Protein AF-0000000080987360 (afdb_homodimer)

Solvent-accessible surface area (backbone atoms only — not comparable to full-atom values): 57287 Å² total; per-residue (Å²): 88,67,44,72,78,84,80,85,75,80,79,81,80,80,77,80,78,81,78,84,64,81,79,76,72,69,76,67,82,69,81,77,77,70,77,68,79,63,80,67,78,92,76,80,81,75,76,75,76,76,79,79,79,79,88,79,83,91,84,90,86,92,87,91,82,86,76,85,86,86,82,90,81,84,78,86,79,79,84,72,90,73,91,73,86,87,81,90,88,82,87,82,81,88,82,82,74,78,77,77,83,79,81,78,78,78,71,80,78,78,82,75,78,78,80,76,75,79,72,77,82,72,76,78,72,76,71,71,67,69,76,76,74,71,50,71,66,55,30,47,52,48,50,51,66,52,25,75,42,63,49,45,62,69,57,47,51,52,45,59,73,74,33,77,60,44,31,31,33,34,76,44,60,29,55,54,84,53,36,38,61,72,43,57,42,41,32,53,44,50,42,43,33,44,74,52,41,26,28,37,41,39,32,40,25,48,53,57,17,37,48,61,37,23,52,78,40,37,64,68,61,25,49,50,25,39,51,46,51,53,52,46,43,60,40,59,61,38,68,59,71,89,68,39,48,43,83,42,49,44,57,60,55,40,52,74,41,34,74,60,45,50,60,46,23,49,52,49,18,51,75,32,46,33,70,61,50,47,63,37,32,42,60,75,76,39,59,78,81,51,89,48,33,38,20,51,57,47,45,50,33,44,56,36,31,45,42,61,73,68,58,35,42,29,43,50,40,45,54,70,43,45,58,44,55,50,49,40,39,53,49,24,59,76,72,67,45,82,85,55,53,29,38,30,22,19,75,69,58,48,12,29,45,78,84,33,64,47,58,45,90,86,41,74,67,27,40,58,45,49,66,56,48,65,68,55,46,44,52,36,44,68,69,29,38,55,59,75,48,47,67,82,83,22,33,62,60,49,45,39,56,63,42,40,30,70,71,67,56,38,50,60,34,77,39,55,69,92,69,74,30,66,45,75,35,74,45,61,66,60,45,50,53,33,24,55,72,51,79,41,45,48,85,42,48,38,58,30,50,35,51,53,51,44,62,57,33,43,49,28,40,49,42,39,68,69,36,66,69,48,31,54,45,50,55,53,48,71,69,52,69,78,49,118,139,80,77,77,81,79,78,83,75,82,80,80,81,80,80,81,80,80,75,83,67,82,77,75,77,72,77,68,83,70,82,79,79,72,82,73,84,70,85,78,82,85,78,77,72,79,70,80,74,78,74,79,72,78,86,74,83,88,81,87,83,91,80,89,82,88,91,80,89,93,88,95,95,42,41,72,88,88,85,88,78,91,91,83,83,92,84,90,90,84,85,76,87,71,86,80,80,79,77,82,76,77,86,75,74,81,76,79,82,76,83,79,78,80,74,77,73,80,74,72,82,73,77,78,71,77,72,71,70,70,75,77,72,73,51,70,67,55,30,45,52,46,50,51,66,52,26,74,40,64,51,46,62,70,58,47,51,51,46,58,72,75,33,78,58,45,31,30,33,36,74,43,61,31,55,56,85,53,36,39,60,73,43,56,41,41,31,53,44,50,42,44,34,43,75,52,40,27,28,38,40,41,32,39,24,48,52,56,17,37,46,62,37,24,52,77,40,36,62,68,61,25,49,51,26,40,53,46,51,52,52,45,44,59,38,59,61,37,67,59,70,90,67,38,47,43,84,41,48,43,56,61,56,41,53,74,40,35,73,60,44,50,60,46,23,48,52,48,18,51,76,32,46,33,71,62,47,48,63,37,30,43,60,76,75,39,59,79,81,50,90,46,34,38,20,51,59,49,45,50,33,44,56,35,32,46,43,62,74,70,58,36,43,28,43,50,39,44,54,69,44,45,60,42,55,50,48,41,39,51,48,24,60,75,71,67,45,83,84,55,51,28,37,31,22,19,74,68,58,46,11,29,44,78,85,35,65,48,58,44,88,88,41,72,67,28,42,56,44,48,68,57,49,66,68,54,46,45,53,36,44,69,69,30,40,53,60,76,48,49,68,82,84,22,31,61,61,47,45,39,56,64,41,40,31,72,71,65,56,38,49,60,34,77,39,55,70,91,69,73,29,66,44,74,35,73,44,63,67,59,46,48,53,34,25,54,72,52,79,40,45,46,85,43,48,39,59,30,49,34,51,54,51,44,62,56,33,42,50,29,42,48,42,40,69,68,38,66,69,49,31,54,46,50,55,53,48,70,68,50,69,75,48,119

Secondary structure (DSSP, 8-state):
---------------------SSS---------------S-S---------------------------------------------------------------------------------------------HHHHHHHHHTT-SEEETHHHHHHHHHH-SSPEEEEEE---SS-BHIIIIIHHHHHHHHHHTT-EEEEEE-HHHHHHTTGGGG-HHHHHHHHHHHHHHHHHHT---GGG-EEEEEHHHHHHHTHHHHHHHHHHHHHTSBHHHHHHGGGGGT--TTS--BTHHHHHHHHHHHHHHHTT-SEE--BGGGHHHHHHHHHHHHHTT-SSPPEEEEBPPPP-SSTT-SS--SS-TTT--BTT--HHHHHHHHHHS---TT--TT-HHHHHIIIIIHHHHS-EEE---GGGT--EEESSHHHHHHHHHHTSS-HHHHHHHHHHHHHHHHHHHHHHHHH-HHHHHHHHHHHHSPPP-/---------------------SS-----------------S----------------------------------------------------------------------------------------------HHHHHHHHHTT-SEEETHHHHHHHHHH-SSPEEEEEE---SS-BHIIIIIHHHHHHHHHHTT-EEEEEE-HHHHHHTTGGGG-HHHHHHHHHHHHHHHHHHT---GGG-EEEEEHHHHHHHTHHHHHHHHHHHHHTSBHHHHHHGGGGGT--TTS--BTHHHHHHHHHHHHHHHTT-SEE--BGGGHHHHHHHHHHHHHTT-SSPPEEEEBPPPP-SSTT-SS--SS-TTT--BTT--HHHHHHHHHHS---TT--TT-HHHHHIIIIIHHHHS-EEE---GGGT--EEESSHHHHHHHHHHTSS-HHHHHHHHHHHHHHHHHHHHHHHHH-HHHHHHHHHHHHSPPP-

pLDDT: mean 74.63, std 33.01, range [14.93, 98.69]

Sequence (968 aa):
MMMSNLDAGRRELRIYVMFANKKDDTYVPEDVIEAITSKENTPGINIGATLEPEGNKDSSGIGRGRHCPSRPVFYFSHCRVFLCFPNHSISFLGEIRFPLSKTMEQPPTEAIESLSVSDPQIPQSSNPNPTHQLSLEQRFQIVKSVGEECIQEDELLKLLANKPEPVCYDGFEPSGRMHIAQGVMKTINVNKLTSAGCRVKIWIADWFAKLNNKMGGDLKKIETVGRYLIEIWKAVGMDLEGGKVEFLWSSKEINSRADEYWPLVLDIAQKNNLKRIIRCSQIMGRSEQDELTAAQIFYPCMQCADIFFLKADICQLGMDQRKVNVLAREYCDDIKRKNKPIILSHHMLPGLQQGQEKMSKSDPLSSIFMEDEEAEVNVKIKKAYCPPKVVEGNPCLEYIKYLILPWFNEFTVDRNADNGGNKTYKSHEELIADYESGELHPGDLKPALAKSLNKILEPVREHFRKDSNAKELLKRVKAYRVTKMMMSNLDAGRRELRIYVMFANKKDDTYVPEDVIEAITSKENTPGINIGATLEPEGNKDSSGIGRGRHCPSRPVFYFSHCRVFLCFPNHSISFLGEIRFPLSKTMEQPPTEAIESLSVSDPQIPQSSNPNPTHQLSLEQRFQIVKSVGEECIQEDELLKLLANKPEPVCYDGFEPSGRMHIAQGVMKTINVNKLTSAGCRVKIWIADWFAKLNNKMGGDLKKIETVGRYLIEIWKAVGMDLEGGKVEFLWSSKEINSRADEYWPLVLDIAQKNNLKRIIRCSQIMGRSEQDELTAAQIFYPCMQCADIFFLKADICQLGMDQRKVNVLAREYCDDIKRKNKPIILSHHMLPGLQQGQEKMSKSDPLSSIFMEDEEAEVNVKIKKAYCPPKVVEGNPCLEYIKYLILPWFNEFTVDRNADNGGNKTYKSHEELIADYESGELHPGDLKPALAKSLNKILEPVREHFRKDSNAKELLKRVKAYRVTK

Organism: Clitoria ternatea (NCBI:txid43366)

Nearest PDB structures (foldseek):
  7scq-assembly1_B  TM=9.981E-01  e=8.468E-55  Phaseolus vulgaris
  3vgj-assembly1_A  TM=9.837E-01  e=1.916E-44  Plasmodium falciparum 3D7
  3p0h-assembly1_A  TM=8.962E-01  e=1.442E-36  Leishmania major
  3p0j-assembly3_C  TM=8.891E-01  e=8.666E-37  Leishmania major
  2j5b-assembly1_B  TM=9.319E-01  e=3.540E-29  Acanthamoeba polyphaga mimivirus

Foldseek 3Di:
DDPDDDDPDDPDPPPPPQDCDPDPRPSPVDDPPPPVVPVPDDDDPCPPPPPDDDDDDDDDDDDDDDDDDDDDDPDPDDDDDDDDDDDDDDDDDDDCCPDDDDDDDPDDPDDPPPDPPPPDDPPPPPCCPVPPQDDLVRLLVLLLVQFPDKDPSVLSSVCVVVDQEAEEEDEDFLAFFAFCCLQQLVLLNQQSNVSSRYAYEYEDELVLCLLLCGLNSDSVLRVLSSVLSVLRNVQLDRPPPPPRYHYDYPVVLCVVVVVQQVVQLVLLVVVDDQVLLLPQLQLSVDDSPDDDDPSSSSNLSNVLSCCVSVVHQEHEEAPSNVSSLVSNQVVCVVVVNDRHHMYGHGQAQAWQAAPGRHDDPVDLLGTHTLQDDLVSLLVSLVPGDDDFLDDPRHRLLVCCQSRQCSVPLKFWFADDVVLVGIDIDNHSVVVNVCRNVRSDGSVRSSVSSSVSSCVSSVSVNVCLVPPPVSVVSNVSSVPRDRDD/DDPDDPPPDDPDPDDDPDDCDPDDRPPPVDDPPPPPPDPDDDDDPPVCPPPPPDDDDDDDDDDDDDDDDDDDDDDDDDDDDDDDDDDDDDDDPDDDDPDPDDDDDDDDPDDPDPPPPPPPDPPPPPPCPVPPQDDLVRLLVLLLVQFPDKDPSVLSSVCVVVPQEAEEEDEDFLAFFAFCCLQQLVLLNQQSNVSSRYAYEYEDELVLCLLLCGLNSDSVLRVLSSVLSVLRNVQLDRPPPPPRYHYDYPVVLCVVVVVQQVVQLVLLVVVDDQVLLLPQLQLSVDDSPDDDDPSSSSNLSNVLSCCVSVPHQEYEEAPSNVSSLVSNQVVCVVVVNDRHHMYGHGQAQAWQAAPGRHDDPVDLLRTHTLQDDLVSLLVSLVPGDDDFLDDPRHRLLVCCQSRQCSVPLKFWWADDVVLVGIDIDNHSVVVNVCRNVRSDGSVRSSVSSSVSSCVSSVSVNVCLVPPPVNVVSNVSSVPRDRDD

Structure (mmCIF, N/CA/C/O backbone):
data_AF-0000000080987360-model_v1
#
loop_
_entity.id
_entity.type
_entity.pdbx_description
1 polymer 'tyrosine--tRNA ligase'
#
loop_
_atom_site.group_PDB
_atom_site.id
_atom_site.type_symbol
_atom_site.label_atom_id
_atom_site.label_alt_id
_atom_site.label_comp_id
_atom_site.label_asym_id
_atom_site.label_entity_id
_atom_site.label_seq_id
_atom_site.pdbx_PDB_ins_code
_atom_site.Cartn_x
_atom_site.Cartn_y
_atom_site.Cartn_z
_atom_site.occupancy
_atom_site.B_iso_or_equiv
_atom_site.auth_seq_id
_atom_site.auth_comp_id
_atom_site.auth_asym_id
_atom_site.auth_atom_id
_atom_site.pdbx_PDB_model_num
ATOM 1 N N . MET A 1 1 ? 14.594 8.938 51.594 1 16.41 1 MET A N 1
ATOM 2 C CA . MET A 1 1 ? 15.969 8.883 52.094 1 16.41 1 MET A CA 1
ATOM 3 C C . MET A 1 1 ? 16.609 7.527 51.781 1 16.41 1 MET A C 1
ATOM 5 O O . MET A 1 1 ? 17.719 7.461 51.25 1 16.41 1 MET A O 1
ATOM 9 N N . MET A 1 2 ? 16.594 6.508 52.719 1 17.69 2 MET A N 1
ATOM 10 C CA . MET A 1 2 ? 17.812 5.703 52.625 1 17.69 2 MET A CA 1
ATOM 11 C C . MET A 1 2 ? 17.875 4.953 51.312 1 17.69 2 MET A C 1
ATOM 13 O O . MET A 1 2 ? 16.844 4.637 50.719 1 17.69 2 MET A O 1
ATOM 17 N N . MET A 1 3 ? 19.109 4.863 50.656 1 18.03 3 MET A N 1
ATOM 18 C CA . MET A 1 3 ? 20.047 4.301 49.688 1 18.03 3 MET A CA 1
ATOM 19 C C . MET A 1 3 ? 19.969 2.779 49.656 1 18.03 3 MET A C 1
ATOM 21 O O . MET A 1 3 ? 20.75 2.119 49 1 18.03 3 MET A O 1
ATOM 25 N N . SER A 1 4 ? 19.203 2.154 50.531 1 18.19 4 SER A N 1
ATOM 26 C CA . SER A 1 4 ? 19.984 0.99 50.906 1 18.19 4 SER A CA 1
ATOM 27 C C . SER A 1 4 ? 20.312 0.111 49.719 1 18.19 4 SER A C 1
ATOM 29 O O . SER A 1 4 ? 19.688 0.241 48.656 1 18.19 4 SER A O 1
ATOM 31 N N . ASN A 1 5 ? 20.922 -1.104 49.875 1 19.61 5 ASN A N 1
ATOM 32 C CA . ASN A 1 5 ? 21.984 -2.055 49.594 1 19.61 5 ASN A CA 1
ATOM 33 C C . ASN A 1 5 ? 21.578 -3.098 48.562 1 19.61 5 ASN A C 1
ATOM 35 O O . ASN A 1 5 ? 21.078 -4.168 48.938 1 19.61 5 ASN A O 1
ATOM 39 N N . LEU A 1 6 ? 20.547 -2.863 47.75 1 21.14 6 LEU A N 1
ATOM 40 C CA . LEU A 1 6 ? 20.172 -4.109 47.094 1 21.14 6 LEU A CA 1
ATOM 41 C C . LEU A 1 6 ? 21.391 -4.77 46.438 1 21.14 6 LEU A C 1
ATOM 43 O O . LEU A 1 6 ? 22.219 -4.094 45.812 1 21.14 6 LEU A O 1
ATOM 47 N N . ASP A 1 7 ? 21.797 -6.062 46.75 1 20.78 7 ASP A N 1
ATOM 48 C CA . ASP A 1 7 ? 22.828 -7.098 46.625 1 20.78 7 ASP A CA 1
ATOM 49 C C . ASP A 1 7 ? 23.141 -7.395 45.156 1 20.78 7 ASP A C 1
ATOM 51 O O . ASP A 1 7 ? 22.266 -7.312 44.312 1 20.78 7 ASP A O 1
ATOM 55 N N . ALA A 1 8 ? 24.438 -7.48 44.688 1 24.7 8 ALA A N 1
ATOM 56 C CA . ALA A 1 8 ? 25.391 -7.406 43.594 1 24.7 8 ALA A CA 1
ATOM 57 C C . ALA A 1 8 ? 25.203 -8.578 42.625 1 24.7 8 ALA A C 1
ATOM 59 O O . ALA A 1 8 ? 26.031 -8.789 41.75 1 24.7 8 ALA A O 1
ATOM 60 N N . GLY A 1 9 ? 24.031 -9.398 42.719 1 21.83 9 GLY A N 1
ATOM 61 C CA . GLY A 1 9 ? 24.203 -10.773 42.281 1 21.83 9 GLY A CA 1
ATOM 62 C C . GLY A 1 9 ? 24.688 -10.875 40.844 1 21.83 9 GLY A C 1
ATOM 63 O O . GLY A 1 9 ? 24.562 -9.922 40.062 1 21.83 9 GLY A O 1
ATOM 64 N N . ARG A 1 10 ? 25.391 -11.953 40.344 1 22.81 10 ARG A N 1
ATOM 65 C CA . ARG A 1 10 ? 26.328 -12.391 39.312 1 22.81 10 ARG A CA 1
ATOM 66 C C . ARG A 1 10 ? 25.625 -12.555 37.969 1 22.81 10 ARG A C 1
ATOM 68 O O . ARG A 1 10 ? 24.906 -13.523 37.75 1 22.81 10 ARG A O 1
ATOM 75 N N . ARG A 1 11 ? 24.781 -11.711 37.5 1 23.69 11 ARG A N 1
ATOM 76 C CA . ARG A 1 11 ? 24.078 -12.219 36.344 1 23.69 11 ARG A CA 1
ATOM 77 C C . ARG A 1 11 ? 25.047 -12.555 35.219 1 23.69 11 ARG A C 1
ATOM 79 O O . ARG A 1 11 ? 25.938 -11.758 34.875 1 23.69 11 ARG A O 1
ATOM 86 N N . GLU A 1 12 ? 25.297 -13.93 34.75 1 22.84 12 GLU A N 1
ATOM 87 C CA . GLU A 1 12 ? 26.125 -14.648 33.812 1 22.84 12 GLU A CA 1
ATOM 88 C C . GLU A 1 12 ? 25.812 -14.227 32.375 1 22.84 12 GLU A C 1
ATOM 90 O O . GLU A 1 12 ? 24.641 -14.133 31.984 1 22.84 12 GLU A O 1
ATOM 95 N N . LEU A 1 13 ? 26.531 -13.289 31.797 1 24.52 13 LEU A N 1
ATOM 96 C CA . LEU A 1 13 ? 26.469 -12.789 30.422 1 24.52 13 LEU A CA 1
ATOM 97 C C . LEU A 1 13 ? 26.797 -13.883 29.422 1 24.52 13 LEU A C 1
ATOM 99 O O . LEU A 1 13 ? 27.906 -14.438 29.453 1 24.52 13 LEU A O 1
ATOM 103 N N . ARG A 1 14 ? 25.906 -14.82 29.094 1 21.55 14 ARG A N 1
ATOM 104 C CA . ARG A 1 14 ? 26.297 -15.852 28.156 1 21.55 14 ARG A CA 1
ATOM 105 C C . ARG A 1 14 ? 26.391 -15.297 26.734 1 21.55 14 ARG A C 1
ATOM 107 O O . ARG A 1 14 ? 25.453 -14.664 26.25 1 21.55 14 ARG A O 1
ATOM 114 N N . ILE A 1 15 ? 27.516 -14.883 26.312 1 23.12 15 ILE A N 1
ATOM 115 C CA . ILE A 1 15 ? 27.781 -14.344 24.984 1 23.12 15 ILE A CA 1
ATOM 116 C C . ILE A 1 15 ? 27.859 -15.477 23.969 1 23.12 15 ILE A C 1
ATOM 118 O O . ILE A 1 15 ? 28.656 -16.406 24.125 1 23.12 15 ILE A O 1
ATOM 122 N N . TYR A 1 16 ? 26.766 -15.891 23.406 1 23.78 16 TYR A N 1
ATOM 123 C CA . TYR A 1 16 ? 26.906 -16.984 22.453 1 23.78 16 TYR A CA 1
ATOM 124 C C . TYR A 1 16 ? 27.469 -16.484 21.125 1 23.78 16 TYR A C 1
ATOM 126 O O . TYR A 1 16 ? 27.031 -15.469 20.594 1 23.78 16 TYR A O 1
ATOM 134 N N . VAL A 1 17 ? 28.75 -16.75 20.906 1 25.61 17 VAL A N 1
ATOM 135 C CA . VAL A 1 17 ? 29.484 -16.391 19.688 1 25.61 17 VAL A CA 1
ATOM 136 C C . VAL A 1 17 ? 29.141 -17.375 18.578 1 25.61 17 VAL A C 1
ATOM 138 O O . VAL A 1 17 ? 29.375 -18.578 18.719 1 25.61 17 VAL A O 1
ATOM 141 N N . MET A 1 18 ? 28.094 -17.25 17.859 1 24.58 18 MET A N 1
ATOM 142 C CA . MET A 1 18 ? 27.734 -18.234 16.844 1 24.58 18 MET A CA 1
ATOM 143 C C . MET A 1 18 ? 28.594 -18.062 15.602 1 24.58 18 MET A C 1
ATOM 145 O O . MET A 1 18 ? 28.75 -16.953 15.102 1 24.58 18 MET A O 1
ATOM 149 N N . PHE A 1 19 ? 29.656 -18.938 15.492 1 26.5 19 PHE A N 1
ATOM 150 C CA . PHE A 1 19 ? 30.578 -18.953 14.359 1 26.5 19 PHE A CA 1
ATOM 151 C C . PHE A 1 19 ? 29.891 -19.516 13.125 1 26.5 19 PHE A C 1
ATOM 153 O O . PHE A 1 19 ? 29.203 -20.547 13.195 1 26.5 19 PHE A O 1
ATOM 160 N N . ALA A 1 20 ? 29.578 -18.766 12.141 1 27.06 20 ALA A N 1
ATOM 161 C CA . ALA A 1 20 ? 28.938 -19.156 10.883 1 27.06 20 ALA A CA 1
ATOM 162 C C . ALA A 1 20 ? 29.875 -19.984 10.016 1 27.06 20 ALA A C 1
ATOM 164 O O . ALA A 1 20 ? 30.938 -19.5 9.594 1 27.06 20 ALA A O 1
ATOM 165 N N . ASN A 1 21 ? 30.078 -21.281 10.359 1 26.38 21 ASN A N 1
ATOM 166 C CA . ASN A 1 21 ? 30.922 -22.062 9.453 1 26.38 21 ASN A CA 1
ATOM 167 C C . ASN A 1 21 ? 30.266 -22.203 8.078 1 26.38 21 ASN A C 1
ATOM 169 O O . ASN A 1 21 ? 29.047 -22.344 7.973 1 26.38 21 ASN A O 1
ATOM 173 N N . LYS A 1 22 ? 30.953 -21.953 6.961 1 30.67 22 LYS A N 1
ATOM 174 C CA . LYS A 1 22 ? 30.625 -21.859 5.543 1 30.67 22 LYS A CA 1
ATOM 175 C C . LYS A 1 22 ? 29.938 -23.125 5.051 1 30.67 22 LYS A C 1
ATOM 177 O O . LYS A 1 22 ? 29.219 -23.109 4.051 1 30.67 22 LYS A O 1
ATOM 182 N N . LYS A 1 23 ? 30.719 -24.281 5.277 1 26.72 23 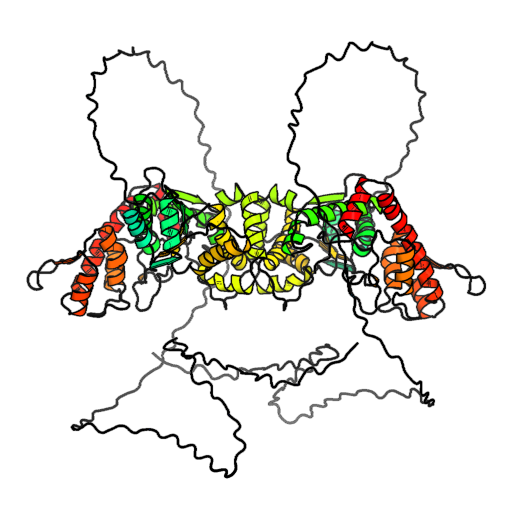LYS A N 1
ATOM 183 C CA . LYS A 1 23 ? 30.281 -25.359 4.406 1 26.72 23 LYS A CA 1
ATOM 184 C C . LYS A 1 23 ? 28.859 -25.797 4.746 1 26.72 23 LYS A C 1
ATOM 186 O O . LYS A 1 23 ? 28 -25.891 3.859 1 26.72 23 LYS A O 1
ATOM 191 N N . ASP A 1 24 ? 28.797 -27.062 5.539 1 29.5 24 ASP A N 1
ATOM 192 C CA . ASP A 1 24 ? 27.672 -27.906 5.934 1 29.5 24 ASP A CA 1
ATOM 193 C C . ASP A 1 24 ? 26.844 -27.234 7.035 1 29.5 24 ASP A C 1
ATOM 195 O O . ASP A 1 24 ? 27.359 -26.969 8.125 1 29.5 24 ASP A O 1
ATOM 199 N N . ASP A 1 25 ? 26.031 -26.344 6.707 1 29.48 25 ASP A N 1
ATOM 200 C CA . ASP A 1 25 ? 25.359 -25.297 7.457 1 29.48 25 ASP A CA 1
ATOM 201 C C . ASP A 1 25 ? 24.703 -25.859 8.719 1 29.48 25 ASP A C 1
ATOM 203 O O . ASP A 1 25 ? 23.656 -25.359 9.156 1 29.48 25 ASP A O 1
ATOM 207 N N . THR A 1 26 ? 25.047 -27.156 8.984 1 28.7 26 THR A N 1
ATOM 208 C CA . THR A 1 26 ? 24.328 -27.859 10.031 1 28.7 26 THR A CA 1
ATOM 209 C C . THR A 1 26 ? 24.672 -27.281 11.406 1 28.7 26 THR A C 1
ATOM 211 O O . THR A 1 26 ? 25.844 -27.219 11.781 1 28.7 26 THR A O 1
ATOM 214 N N . TYR A 1 27 ? 24.016 -26.266 11.828 1 27.52 27 TYR A N 1
ATOM 215 C CA . TYR A 1 27 ? 24.312 -25.609 13.094 1 27.52 27 TYR A CA 1
ATOM 216 C C . TYR A 1 27 ? 24.109 -26.562 14.266 1 27.52 27 TYR A C 1
ATOM 218 O O . TYR A 1 27 ? 23 -27.062 14.484 1 27.52 27 TYR A O 1
ATOM 226 N N . VAL A 1 28 ? 24.969 -27.594 14.414 1 25.55 28 VAL A N 1
ATOM 227 C CA . VAL A 1 28 ? 24.719 -28.516 15.523 1 25.55 28 VAL A CA 1
ATOM 228 C C . VAL A 1 28 ? 24.922 -27.781 16.844 1 25.55 28 VAL A C 1
ATOM 230 O O . VAL A 1 28 ? 25.953 -27.156 17.062 1 25.55 28 VAL A O 1
ATOM 233 N N . PRO A 1 29 ? 23.875 -27.328 17.422 1 26.94 29 PRO A N 1
ATOM 234 C CA . PRO A 1 29 ? 23.953 -26.625 18.703 1 26.94 29 PRO A CA 1
ATOM 235 C C . PRO A 1 29 ? 24.797 -27.375 19.75 1 26.94 29 PRO A C 1
ATOM 237 O O . PRO A 1 29 ? 24.516 -28.547 20.047 1 26.94 29 PRO A O 1
ATOM 240 N N . GLU A 1 30 ? 26.109 -27.375 19.5 1 24.97 30 GLU A N 1
ATOM 241 C CA . GLU A 1 30 ? 26.922 -28.219 20.375 1 24.97 30 GLU A CA 1
ATOM 242 C C . GLU A 1 30 ? 26.625 -27.953 21.844 1 24.97 30 GLU A C 1
ATOM 244 O O . GLU A 1 30 ? 25.984 -26.953 22.188 1 24.97 30 GLU A O 1
ATOM 249 N N . ASP A 1 31 ? 27.406 -28.578 22.734 1 25.48 31 ASP A N 1
ATOM 250 C CA . ASP A 1 31 ? 27.391 -29.047 24.109 1 25.48 31 ASP A CA 1
ATOM 251 C C . ASP A 1 31 ? 27.484 -27.875 25.094 1 25.48 31 ASP A C 1
ATOM 253 O O . ASP A 1 31 ? 28.25 -26.938 24.875 1 25.48 31 ASP A O 1
ATOM 257 N N . VAL A 1 32 ? 26.297 -27.469 25.531 1 25.55 32 VAL A N 1
ATOM 258 C CA . VAL A 1 32 ? 26.125 -26.547 26.641 1 25.55 32 VAL A CA 1
ATOM 259 C C . VAL A 1 32 ? 27.062 -26.922 27.781 1 25.55 32 VAL A C 1
ATOM 261 O O . VAL A 1 32 ? 27.031 -28.047 28.281 1 25.55 32 VAL A O 1
ATOM 264 N N . ILE A 1 33 ? 28.297 -26.406 27.641 1 22.89 33 ILE A N 1
ATOM 265 C CA . ILE A 1 33 ? 29.25 -26.719 28.703 1 22.89 33 ILE A CA 1
ATOM 266 C C . ILE A 1 33 ? 28.75 -26.156 30.016 1 22.89 33 ILE A C 1
ATOM 268 O O . ILE A 1 33 ? 28.531 -24.938 30.141 1 22.89 33 ILE A O 1
ATOM 272 N N . GLU A 1 34 ? 27.844 -26.922 30.594 1 24.69 34 GLU A N 1
ATOM 273 C CA . GLU A 1 34 ? 27.312 -26.641 31.922 1 24.69 34 GLU A CA 1
ATOM 274 C C . GLU A 1 34 ? 28.438 -26.547 32.938 1 24.69 34 GLU A C 1
ATOM 276 O O . GLU A 1 34 ? 29.234 -27.484 33.094 1 24.69 34 GLU A O 1
ATOM 281 N N . ALA A 1 35 ? 29.094 -25.375 32.781 1 22.59 35 ALA A N 1
ATOM 282 C CA . ALA A 1 35 ? 30.141 -25.281 33.812 1 22.59 35 ALA A CA 1
ATOM 283 C C . ALA A 1 35 ? 29.562 -25.328 35.219 1 22.59 35 ALA A C 1
ATOM 285 O O . ALA A 1 35 ? 28.781 -24.453 35.594 1 22.59 35 ALA A O 1
ATOM 286 N N . ILE A 1 36 ? 29.125 -26.578 35.531 1 24.19 36 ILE A N 1
ATOM 287 C CA . ILE A 1 36 ? 28.578 -26.844 36.844 1 24.19 36 ILE A CA 1
ATOM 288 C C . ILE A 1 36 ? 29.641 -26.547 37.906 1 24.19 36 ILE A C 1
ATOM 290 O O . ILE A 1 36 ? 30.719 -27.141 37.906 1 24.19 36 ILE A O 1
ATOM 294 N N . THR A 1 37 ? 29.75 -25.266 38.094 1 21.7 37 THR A N 1
ATOM 295 C CA . THR A 1 37 ? 30.703 -25.016 39.188 1 21.7 37 THR A CA 1
ATOM 296 C C . THR A 1 37 ? 30.297 -25.766 40.469 1 21.7 37 THR A C 1
ATOM 298 O O . THR A 1 37 ? 29.219 -25.531 41 1 21.7 37 THR A O 1
ATOM 301 N N . SER A 1 38 ? 30.641 -27.109 40.406 1 21.55 38 SER A N 1
ATOM 302 C CA . SER A 1 38 ? 30.453 -27.969 41.562 1 21.55 38 SER A CA 1
ATOM 303 C C . SER A 1 38 ? 31.109 -27.391 42.781 1 21.55 38 SER A C 1
ATOM 305 O O . SER A 1 38 ? 32.312 -27.172 42.812 1 21.55 38 SER A O 1
ATOM 307 N N . LYS A 1 39 ? 30.594 -26.562 43.469 1 24.3 39 LYS A N 1
ATOM 308 C CA . LYS A 1 39 ? 31.219 -26.344 44.781 1 24.3 39 LYS A CA 1
ATOM 309 C C . LYS A 1 39 ? 31.406 -27.656 45.531 1 24.3 39 LYS A C 1
ATOM 311 O O . LYS A 1 39 ? 31.797 -27.656 46.688 1 24.3 39 LYS A O 1
ATOM 316 N N . GLU A 1 40 ? 30.781 -28.922 44.938 1 20.83 40 GLU A N 1
ATOM 317 C CA . GLU A 1 40 ? 31.078 -29.906 45.969 1 20.83 40 GLU A CA 1
ATOM 318 C C . GLU A 1 40 ? 32.562 -30.234 46 1 20.83 40 GLU A C 1
ATOM 320 O O . GLU A 1 40 ? 33.281 -29.984 45.031 1 20.83 40 GLU A O 1
ATOM 325 N N . ASN A 1 41 ? 33.125 -31.031 47.094 1 23.28 41 ASN A N 1
ATOM 326 C CA . ASN A 1 41 ? 34.312 -31.766 47.469 1 23.28 41 ASN A CA 1
ATOM 327 C C . ASN A 1 41 ? 34.844 -32.625 46.312 1 23.28 41 ASN A C 1
ATOM 329 O O . ASN A 1 41 ? 34.188 -32.719 45.25 1 23.28 41 ASN A O 1
ATOM 333 N N . THR A 1 42 ? 35.219 -33.938 46.438 1 21.34 42 THR A N 1
ATOM 334 C CA . THR A 1 42 ? 36.281 -34.656 45.781 1 21.34 42 THR A CA 1
ATOM 335 C C . THR A 1 42 ? 35.906 -35 44.344 1 21.34 42 THR A C 1
ATOM 337 O O . THR A 1 42 ? 36.75 -34.906 43.438 1 21.34 42 THR A O 1
ATOM 340 N N . PRO A 1 43 ? 34.5 -35.469 44.094 1 22.91 43 PRO A N 1
ATOM 341 C CA . PRO A 1 43 ? 34.344 -36.844 43.562 1 22.91 43 PRO A CA 1
ATOM 342 C C . PRO A 1 43 ? 34.469 -36.875 42.031 1 22.91 43 PRO A C 1
ATOM 344 O O . PRO A 1 43 ? 34.312 -35.875 41.344 1 22.91 43 PRO A O 1
ATOM 347 N N . GLY A 1 44 ? 35 -37.906 41.344 1 20.53 44 GLY A N 1
ATOM 348 C CA . GLY A 1 44 ? 35.625 -38.375 40.125 1 20.53 44 GLY A CA 1
ATOM 349 C C . GLY A 1 44 ? 34.688 -38.406 38.938 1 20.53 44 GLY A C 1
ATOM 350 O O . GLY A 1 44 ? 33.625 -39.031 38.969 1 20.53 44 GLY A O 1
ATOM 351 N N . ILE A 1 45 ? 34.344 -37.25 38.281 1 20.5 45 ILE A N 1
ATOM 352 C CA . ILE A 1 45 ? 33.281 -37.125 37.312 1 20.5 45 ILE A CA 1
ATOM 353 C C . ILE A 1 45 ? 33.531 -38.031 36.125 1 20.5 45 ILE A C 1
ATOM 355 O O . ILE A 1 45 ? 34.531 -37.844 35.406 1 20.5 45 ILE A O 1
ATOM 359 N N . ASN A 1 46 ? 33.344 -39.375 36.219 1 18.72 46 ASN A N 1
ATOM 360 C CA . ASN A 1 46 ? 33.719 -40.438 35.312 1 18.72 46 ASN A CA 1
ATOM 361 C C . ASN A 1 46 ? 33.031 -40.25 33.938 1 18.72 46 ASN A C 1
ATOM 363 O O . ASN A 1 46 ? 31.812 -40.344 33.875 1 18.72 46 ASN A O 1
ATOM 367 N N . ILE A 1 47 ? 33.375 -39.281 33.219 1 19.48 47 ILE A N 1
ATOM 368 C CA . ILE A 1 47 ? 32.719 -39 31.938 1 19.48 47 ILE A CA 1
ATOM 369 C C . ILE A 1 47 ? 32.938 -40.156 30.969 1 19.48 47 ILE A C 1
ATOM 371 O O . ILE A 1 47 ? 34.031 -40.344 30.453 1 19.48 47 ILE A O 1
ATOM 375 N N . GLY A 1 48 ? 32.438 -41.344 31.297 1 18.36 48 GLY A N 1
ATOM 376 C CA . GLY A 1 48 ? 32.781 -42.594 30.609 1 18.36 48 GLY A CA 1
ATOM 377 C C . GLY A 1 48 ? 32.281 -42.625 29.188 1 18.36 48 GLY A C 1
ATOM 378 O O . GLY A 1 48 ? 31.094 -42.719 28.938 1 18.36 48 GLY A O 1
ATOM 379 N N . ALA A 1 49 ? 32.656 -41.719 28.281 1 19.5 49 ALA A N 1
ATOM 380 C CA . ALA A 1 49 ? 32.125 -41.781 26.922 1 19.5 49 ALA A CA 1
ATOM 381 C C . ALA A 1 49 ? 32.594 -43.062 26.219 1 19.5 49 ALA A C 1
ATOM 383 O O . ALA A 1 49 ? 33.812 -43.281 26.062 1 19.5 49 ALA A O 1
ATOM 384 N N . THR A 1 50 ? 32.062 -44.219 26.453 1 17.78 50 THR A N 1
ATOM 385 C CA . THR A 1 50 ? 32.531 -45.5 25.969 1 17.78 50 THR A CA 1
ATOM 386 C C . THR A 1 50 ? 32.312 -45.625 24.469 1 17.78 50 THR A C 1
ATOM 388 O O . THR A 1 50 ? 31.188 -45.812 24 1 17.78 50 THR A O 1
ATOM 391 N N . LEU A 1 51 ? 32.719 -44.75 23.672 1 19.06 51 LEU A N 1
ATOM 392 C CA . LEU A 1 51 ? 32.5 -44.969 22.25 1 19.06 51 LEU A CA 1
ATOM 393 C C . LEU A 1 51 ? 33.125 -46.281 21.781 1 19.06 51 LEU A C 1
ATOM 395 O O . LEU A 1 51 ? 34.312 -46.531 22.016 1 19.06 51 LEU A O 1
ATOM 399 N N . GLU A 1 52 ? 32.312 -47.281 21.578 1 17.91 52 GLU A N 1
ATOM 400 C CA . GLU A 1 52 ? 32.719 -48.625 21.203 1 17.91 52 GLU A CA 1
ATOM 401 C C . GLU A 1 52 ? 33.375 -48.656 19.828 1 17.91 52 GLU A C 1
ATOM 403 O O . GLU A 1 52 ? 33.125 -47.781 19 1 17.91 52 GLU A O 1
ATOM 408 N N . PRO A 1 53 ? 34.188 -49.781 19.453 1 17.16 53 PRO A N 1
ATOM 409 C CA . PRO A 1 53 ? 35.375 -50.062 18.625 1 17.16 53 PRO A CA 1
ATOM 410 C C . PRO A 1 53 ? 35 -50.281 17.156 1 17.16 53 PRO A C 1
ATOM 412 O O . PRO A 1 53 ? 35.844 -50.094 16.281 1 17.16 53 PRO A O 1
ATOM 415 N N . GLU A 1 54 ? 33.719 -50.469 16.656 1 18.08 54 GLU A N 1
ATOM 416 C CA . GLU A 1 54 ? 33.844 -51.719 15.914 1 18.08 54 GLU A CA 1
ATOM 417 C C . GLU A 1 54 ? 34.75 -51.594 14.719 1 18.08 54 GLU A C 1
ATOM 419 O O . GLU A 1 54 ? 35.031 -50.469 14.273 1 18.08 54 GLU A O 1
ATOM 424 N N . GLY A 1 55 ? 34.656 -52.688 13.742 1 16.34 55 GLY A N 1
ATOM 425 C CA . GLY A 1 55 ? 35.594 -53.5 12.977 1 16.34 55 GLY A CA 1
ATOM 426 C C . GLY A 1 55 ? 36.031 -52.844 11.68 1 16.34 55 GLY A C 1
ATOM 427 O O . GLY A 1 55 ? 35.531 -51.781 11.297 1 16.34 55 GLY A O 1
ATOM 428 N N . ASN A 1 56 ? 36.312 -53.656 10.539 1 15.73 56 ASN A N 1
ATOM 429 C CA . ASN A 1 56 ? 37.5 -53.969 9.734 1 15.73 56 ASN A CA 1
ATOM 430 C C . ASN A 1 56 ? 37.469 -53.25 8.391 1 15.73 56 ASN A C 1
ATOM 432 O O . ASN A 1 56 ? 38.375 -53.375 7.586 1 15.73 56 ASN A O 1
ATOM 436 N N . LYS A 1 57 ? 36.312 -52.656 7.91 1 16.83 57 LYS A N 1
ATOM 437 C CA . LYS A 1 57 ? 36.156 -53.031 6.512 1 16.83 57 LYS A CA 1
ATOM 438 C C . LYS A 1 57 ? 37.406 -52.656 5.711 1 16.83 57 LYS A C 1
ATOM 440 O O . LYS A 1 57 ? 38.062 -51.656 6.004 1 16.83 57 LYS A O 1
ATOM 445 N N . ASP A 1 58 ? 37.656 -53.25 4.445 1 15.82 58 ASP A N 1
ATOM 446 C CA . ASP A 1 58 ? 38.75 -53.688 3.578 1 15.82 58 ASP A CA 1
ATOM 447 C C . ASP A 1 58 ? 39.344 -52.5 2.807 1 15.82 58 ASP A C 1
ATOM 449 O O . ASP A 1 58 ? 38.688 -51.469 2.65 1 15.82 58 ASP A O 1
ATOM 453 N N . SER A 1 59 ? 40.438 -52.75 1.915 1 15.94 59 SER A N 1
ATOM 454 C CA . SER A 1 59 ? 41.812 -52.469 1.533 1 15.94 59 SER A CA 1
ATOM 455 C C . SER A 1 59 ? 41.844 -51.531 0.312 1 15.94 59 SER A C 1
ATOM 457 O O . SER A 1 59 ? 42.562 -50.531 0.301 1 15.94 59 SER A O 1
ATOM 459 N N . SER A 1 60 ? 41.438 -52 -1.001 1 15.81 60 SER A N 1
ATOM 460 C CA . SER A 1 60 ? 42.5 -52.188 -1.991 1 15.81 60 SER A CA 1
ATOM 461 C C . SER A 1 60 ? 42.781 -50.906 -2.74 1 15.81 60 SER A C 1
ATOM 463 O O . SER A 1 60 ? 42 -49.969 -2.695 1 15.81 60 SER A O 1
ATOM 465 N N . GLY A 1 61 ? 43.688 -50.938 -3.936 1 15.59 61 GLY A N 1
ATOM 466 C CA . GLY A 1 61 ? 44.938 -50.438 -4.473 1 15.59 61 GLY A CA 1
ATOM 467 C C . GLY A 1 61 ? 44.719 -49.281 -5.449 1 15.59 61 GLY A C 1
ATOM 468 O O . GLY A 1 61 ? 45.344 -48.219 -5.293 1 15.59 61 GLY A O 1
ATOM 469 N N . ILE A 1 62 ? 44.375 -49.469 -6.891 1 16.14 62 ILE A N 1
ATOM 470 C CA . ILE A 1 62 ? 45.344 -49.312 -7.957 1 16.14 62 ILE A CA 1
ATOM 471 C C . ILE A 1 62 ? 45.344 -47.906 -8.508 1 16.14 62 ILE A C 1
ATOM 473 O O . ILE A 1 62 ? 44.375 -47.156 -8.273 1 16.14 62 ILE A O 1
ATOM 477 N N . GLY A 1 63 ? 45.594 -47.719 -9.945 1 15.83 63 GLY A N 1
ATOM 478 C CA . GLY A 1 63 ? 46.688 -47.188 -10.75 1 15.83 63 GLY A CA 1
ATOM 479 C C . GLY A 1 63 ? 46.438 -45.781 -11.273 1 15.83 63 GLY A C 1
ATOM 480 O O . GLY A 1 63 ? 47.188 -44.844 -11.016 1 15.83 63 GLY A O 1
ATOM 481 N N . ARG A 1 64 ? 45.812 -45.5 -12.648 1 16.84 64 ARG A N 1
ATOM 482 C CA . ARG A 1 64 ? 46.5 -45.062 -13.859 1 16.84 64 ARG A CA 1
ATOM 483 C C . ARG A 1 64 ? 46.312 -43.594 -14.125 1 16.84 64 ARG A C 1
ATOM 485 O O . ARG A 1 64 ? 45.312 -43 -13.695 1 16.84 64 ARG A O 1
ATOM 492 N N . GLY A 1 65 ? 47.344 -42.781 -14.664 1 16.97 65 GLY A N 1
ATOM 493 C CA . GLY A 1 65 ? 47.969 -41.469 -14.883 1 16.97 65 GLY A CA 1
ATOM 494 C C . GLY A 1 65 ? 47.25 -40.656 -15.93 1 16.97 65 GLY A C 1
ATOM 495 O O . GLY A 1 65 ? 47.562 -39.469 -16.094 1 16.97 65 GLY A O 1
ATOM 496 N N . ARG A 1 66 ? 46.188 -40.969 -16.75 1 16.91 66 ARG A N 1
ATOM 497 C CA . ARG A 1 66 ? 46.344 -40.594 -18.141 1 16.91 66 ARG A CA 1
ATOM 498 C C . ARG A 1 66 ? 46.25 -39.094 -18.328 1 16.91 66 ARG A C 1
ATOM 500 O O . ARG A 1 66 ? 45.531 -38.406 -17.578 1 16.91 66 ARG A O 1
ATOM 507 N N . HIS A 1 67 ? 47.031 -38.375 -19.297 1 16.77 67 HIS A N 1
ATOM 508 C CA . HIS A 1 67 ? 47.719 -37.188 -19.766 1 16.77 67 HIS A CA 1
ATOM 509 C C . HIS A 1 67 ? 46.781 -36.25 -20.5 1 16.77 67 HIS A C 1
ATOM 511 O O . HIS A 1 67 ? 47.156 -35.125 -20.875 1 16.77 67 HIS A O 1
ATOM 517 N N . CYS A 1 68 ? 45.438 -36.344 -20.578 1 17.45 68 CYS A N 1
ATOM 518 C CA . CYS A 1 68 ? 45 -35.906 -21.891 1 17.45 68 CYS A CA 1
ATOM 519 C C . CYS A 1 68 ? 45.281 -34.406 -22.109 1 17.45 68 CYS A C 1
ATOM 521 O O . CYS A 1 68 ? 45.125 -33.594 -21.188 1 17.45 68 CYS A O 1
ATOM 523 N N . PRO A 1 69 ? 45.594 -33.906 -23.344 1 17.52 69 PRO A N 1
ATOM 524 C CA . PRO A 1 69 ? 46.312 -32.844 -24.047 1 17.52 69 PRO A CA 1
ATOM 525 C C . PRO A 1 69 ? 45.562 -31.516 -24.047 1 17.52 69 PRO A C 1
ATOM 527 O O . PRO A 1 69 ? 44.438 -31.438 -23.562 1 17.52 69 PRO A O 1
ATOM 530 N N . SER A 1 70 ? 45.312 -30.859 -25.281 1 16.58 70 SER A N 1
ATOM 531 C CA . SER A 1 70 ? 45.844 -29.672 -25.953 1 16.58 70 SER A CA 1
ATOM 532 C C . SER A 1 70 ? 44.875 -28.5 -25.859 1 16.58 70 SER A C 1
ATOM 534 O O . SER A 1 70 ? 45.219 -27.438 -25.375 1 16.58 70 SER A O 1
ATOM 536 N N . ARG A 1 71 ? 44.156 -27.891 -27.109 1 17.39 71 ARG A N 1
ATOM 537 C CA . ARG A 1 71 ? 44.562 -26.688 -27.844 1 17.39 71 ARG A CA 1
ATOM 538 C C . ARG A 1 71 ? 43.531 -25.578 -27.656 1 17.39 71 ARG A C 1
ATOM 540 O O . ARG A 1 71 ? 43.875 -24.406 -27.484 1 17.39 71 ARG A O 1
ATOM 547 N N . PRO A 1 72 ? 42 -25.688 -27.672 1 19.36 72 PRO A N 1
ATOM 548 C CA . PRO A 1 72 ? 41.438 -24.938 -28.797 1 19.36 72 PRO A CA 1
ATOM 549 C C . PRO A 1 72 ? 41.219 -23.453 -28.469 1 19.36 72 PRO A C 1
ATOM 551 O O . PRO A 1 72 ? 41.094 -23.094 -27.297 1 19.36 72 PRO A O 1
ATOM 554 N N . VAL A 1 73 ? 41.406 -22.391 -29.484 1 18.91 73 VAL A N 1
ATOM 555 C CA . VAL A 1 73 ? 41.625 -20.984 -29.781 1 18.91 73 VAL A CA 1
ATOM 556 C C . VAL A 1 73 ? 40.281 -20.25 -29.797 1 18.91 73 VAL A C 1
ATOM 558 O O . VAL A 1 73 ? 39.406 -20.547 -30.625 1 18.91 73 VAL A O 1
ATOM 561 N N . PHE A 1 74 ? 39.438 -20.203 -28.75 1 17.78 74 PHE A N 1
ATOM 562 C CA . PHE A 1 74 ? 38.094 -19.719 -29.031 1 17.78 74 PHE A CA 1
ATOM 563 C C . PHE A 1 74 ? 38.094 -18.234 -29.406 1 17.78 74 PHE A C 1
ATOM 565 O O . PHE A 1 74 ? 38.688 -17.422 -28.688 1 17.78 74 PHE A O 1
ATOM 572 N N . TYR A 1 75 ? 37.844 -17.875 -30.781 1 16.86 75 TYR A N 1
ATOM 573 C CA . TYR A 1 75 ? 37.812 -16.625 -31.531 1 16.86 75 TYR A CA 1
ATOM 574 C C . TYR A 1 75 ? 36.594 -15.781 -31.156 1 16.86 75 TYR A C 1
ATOM 576 O O . TYR A 1 75 ? 35.5 -16.297 -31.047 1 16.86 75 TYR A O 1
ATOM 584 N N . PHE A 1 76 ? 36.719 -14.68 -30.391 1 18.78 76 PHE A N 1
ATOM 585 C CA . PHE A 1 76 ? 35.781 -13.711 -29.859 1 18.78 76 PHE A CA 1
ATOM 586 C C . PHE A 1 76 ? 35.188 -12.875 -30.969 1 18.78 76 PHE A C 1
ATOM 588 O O . PHE A 1 76 ? 35.781 -11.906 -31.438 1 18.78 76 PHE A O 1
ATOM 595 N N . SER A 1 77 ? 34.438 -13.477 -32.062 1 16.38 77 SER A N 1
ATOM 596 C CA . SER A 1 77 ? 34.062 -12.68 -33.219 1 16.38 77 SER A CA 1
ATOM 597 C C . SER A 1 77 ? 33.125 -11.531 -32.844 1 16.38 77 SER A C 1
ATOM 599 O O . SER A 1 77 ? 32.469 -11.586 -31.812 1 16.38 77 SER A O 1
ATOM 601 N N . HIS A 1 78 ? 33.094 -10.32 -33.656 1 18.31 78 HIS A N 1
ATOM 602 C CA . HIS A 1 78 ? 32.75 -8.906 -33.844 1 18.31 78 HIS A CA 1
ATOM 603 C C . HIS A 1 78 ? 31.281 -8.711 -34.125 1 18.31 78 HIS A C 1
ATOM 605 O O . HIS A 1 78 ? 30.797 -7.574 -34.188 1 18.31 78 HIS A O 1
ATOM 611 N N . CYS A 1 79 ? 30.172 -9.094 -33.406 1 16.33 79 CYS A N 1
ATOM 612 C CA . CYS A 1 79 ? 28.891 -9.156 -34.094 1 16.33 79 CYS A CA 1
ATOM 613 C C . CYS A 1 79 ? 28.391 -7.762 -34.438 1 16.33 79 CYS A C 1
ATOM 615 O O . CYS A 1 79 ? 28.25 -6.914 -33.562 1 16.33 79 CYS A O 1
ATOM 617 N N . ARG A 1 80 ? 28.281 -7.359 -35.75 1 16.5 80 ARG A N 1
ATOM 618 C CA . ARG A 1 80 ? 27.953 -6.129 -36.469 1 16.5 80 ARG A CA 1
ATOM 619 C C . ARG A 1 80 ? 26.453 -5.852 -36.438 1 16.5 80 ARG A C 1
ATOM 621 O O . ARG A 1 80 ? 26.016 -4.758 -36.781 1 16.5 80 ARG A O 1
ATOM 628 N N . VAL A 1 81 ? 25.453 -6.066 -35.562 1 16.84 81 VAL A N 1
ATOM 629 C CA . VAL A 1 81 ? 24.172 -6.164 -36.281 1 16.84 81 VAL A CA 1
ATOM 630 C C . VAL A 1 81 ? 23.797 -4.797 -36.844 1 16.84 81 VAL A C 1
ATOM 632 O O . VAL A 1 81 ? 23.797 -3.797 -36.125 1 16.84 81 VAL A O 1
ATOM 635 N N . PHE A 1 82 ? 23.453 -4.703 -38.188 1 15.99 82 PHE A N 1
ATOM 636 C CA . PHE A 1 82 ? 23.234 -3.672 -39.219 1 15.99 82 PHE A CA 1
ATOM 637 C C . PHE A 1 82 ? 21.828 -3.121 -39.125 1 15.99 82 PHE A C 1
ATOM 639 O O . PHE A 1 82 ? 21.609 -1.916 -39.281 1 15.99 82 PHE A O 1
ATOM 646 N N . LEU A 1 83 ? 20.578 -3.705 -38.844 1 17.08 83 LEU A N 1
ATOM 647 C CA . LEU A 1 83 ? 19.75 -3.492 -40.031 1 17.08 83 LEU A CA 1
ATOM 648 C C . LEU A 1 83 ? 19.297 -2.041 -40.094 1 17.08 83 LEU A C 1
ATOM 650 O O . LEU A 1 83 ? 19.188 -1.356 -39.094 1 17.08 83 LEU A O 1
ATOM 654 N N . CYS A 1 84 ? 18.656 -1.696 -41.312 1 16.05 84 CYS A N 1
ATOM 655 C CA . CYS A 1 84 ? 18.469 -0.653 -42.312 1 16.05 84 CYS A CA 1
ATOM 656 C C . CYS A 1 84 ? 17.125 0.028 -42.156 1 16.05 84 CYS A C 1
ATOM 658 O O . CYS A 1 84 ? 16.953 1.178 -42.562 1 16.05 84 CYS A O 1
ATOM 660 N N . PHE A 1 85 ? 15.914 -0.505 -41.719 1 18.03 85 PHE A N 1
ATOM 661 C CA . PHE A 1 85 ? 14.945 -0.094 -42.719 1 18.03 85 PHE A CA 1
ATOM 662 C C . PHE A 1 85 ? 14.633 1.393 -42.594 1 18.03 85 PHE A C 1
ATOM 664 O O . PHE A 1 85 ? 14.758 1.97 -41.531 1 18.03 85 PHE A O 1
ATOM 671 N N . PRO A 1 86 ? 13.914 1.817 -43.781 1 17.91 86 PRO A N 1
ATOM 672 C CA . PRO A 1 86 ? 13.82 3.176 -44.344 1 17.91 86 PRO A CA 1
ATOM 673 C C . PRO A 1 86 ? 12.758 4.016 -43.625 1 17.91 86 PRO A C 1
ATOM 675 O O . PRO A 1 86 ? 11.984 3.492 -42.812 1 17.91 86 PRO A O 1
ATOM 678 N N . ASN A 1 87 ? 11.82 4.617 -44.469 1 17.47 87 ASN A N 1
ATOM 679 C CA . ASN A 1 87 ? 11.5 6.008 -44.75 1 17.47 87 ASN A CA 1
ATOM 680 C C . ASN A 1 87 ? 10.141 6.402 -44.188 1 17.47 87 ASN A C 1
ATOM 682 O O . ASN A 1 87 ? 10.016 7.457 -43.562 1 17.47 87 ASN A O 1
ATOM 686 N N . HIS A 1 88 ? 8.922 5.723 -44.688 1 18.2 88 HIS A N 1
ATOM 687 C CA . HIS A 1 88 ? 7.996 6.605 -45.406 1 18.2 88 HIS A CA 1
ATOM 688 C C . HIS A 1 88 ? 7.113 7.375 -44.406 1 18.2 88 HIS A C 1
ATOM 690 O O . HIS A 1 88 ? 6.996 6.992 -43.25 1 18.2 88 HIS A O 1
ATOM 696 N N . SER A 1 89 ? 5.754 7.875 -45.031 1 18.22 89 SER A N 1
ATOM 697 C CA . SER A 1 89 ? 5.016 9.109 -45.281 1 18.22 89 SER A CA 1
ATOM 698 C C . SER A 1 89 ? 3.834 9.25 -44.344 1 18.22 89 SER A C 1
ATOM 700 O O . SER A 1 89 ? 3.336 8.258 -43.812 1 18.22 89 SER A O 1
ATOM 702 N N . ILE A 1 90 ? 3.158 10.422 -44.188 1 18.48 90 ILE A N 1
ATOM 703 C CA . ILE A 1 90 ? 2.479 11.352 -43.281 1 18.48 90 ILE A CA 1
ATOM 704 C C . ILE A 1 90 ? 0.968 11.156 -43.406 1 18.48 90 ILE A C 1
ATOM 706 O O . ILE A 1 90 ? 0.223 11.523 -42.5 1 18.48 90 ILE A O 1
ATOM 710 N N . SER A 1 91 ? 0.251 10.344 -44.406 1 18.53 91 SER A N 1
ATOM 711 C CA . SER A 1 91 ? -0.864 11.164 -44.875 1 18.53 91 SER A CA 1
ATOM 712 C C . SER A 1 91 ? -2.049 11.078 -43.906 1 18.53 91 SER A C 1
ATOM 714 O O . SER A 1 91 ? -2.293 10.031 -43.312 1 18.53 91 SER A O 1
ATOM 716 N N . PHE A 1 92 ? -2.887 12.172 -43.688 1 19.23 92 PHE A N 1
ATOM 717 C CA . PHE A 1 92 ? -3.771 12.805 -42.719 1 19.23 92 PHE A CA 1
ATOM 718 C C . PHE A 1 92 ? -5.195 12.273 -42.844 1 19.23 92 PHE A C 1
ATOM 720 O O . PHE A 1 92 ? -5.922 12.172 -41.844 1 19.23 92 PHE A O 1
ATOM 727 N N . LEU A 1 93 ? -5.762 11.82 -44.094 1 18.12 93 LEU A N 1
ATOM 728 C CA . LEU A 1 93 ? -6.969 12.602 -44.344 1 18.12 93 LEU A CA 1
ATOM 729 C C . LEU A 1 93 ? -8.156 12.023 -43.562 1 18.12 93 LEU A C 1
ATOM 731 O O . LEU A 1 93 ? -8.859 12.75 -42.875 1 18.12 93 LEU A O 1
ATOM 735 N N . GLY A 1 94 ? -9.016 11.109 -44.312 1 18.58 94 GLY A N 1
ATOM 736 C CA . GLY A 1 94 ? -10.406 11.383 -44.656 1 18.58 94 GLY A CA 1
ATOM 737 C C . GLY A 1 94 ? -11.375 10.891 -43.594 1 18.58 94 GLY A C 1
ATOM 738 O O . GLY A 1 94 ? -11.023 10.047 -42.781 1 18.58 94 GLY A O 1
ATOM 739 N N . GLU A 1 95 ? -12.695 11.336 -43.656 1 21.44 95 GLU A N 1
ATOM 740 C CA . GLU A 1 95 ? -13.922 11.773 -42.969 1 21.44 95 GLU A CA 1
ATOM 741 C C . GLU A 1 95 ? -14.883 10.602 -42.781 1 21.44 95 GLU A C 1
ATOM 743 O O . GLU A 1 95 ? -15.445 10.078 -43.719 1 21.44 95 GLU A O 1
ATOM 748 N N . ILE A 1 96 ? -14.695 9.664 -41.938 1 17.59 96 ILE A N 1
ATOM 749 C CA . ILE A 1 96 ? -15.445 8.414 -41.938 1 17.59 96 ILE A CA 1
ATOM 750 C C . ILE A 1 96 ? -16.875 8.656 -41.469 1 17.59 96 ILE A C 1
ATOM 752 O O . ILE A 1 96 ? -17.094 8.859 -40.281 1 17.59 96 ILE A O 1
ATOM 756 N N . ARG A 1 97 ? -17.688 9.375 -42.188 1 17.98 97 ARG A N 1
ATOM 757 C CA . ARG A 1 97 ? -18.969 9.719 -41.594 1 17.98 97 ARG A CA 1
ATOM 758 C C . ARG A 1 97 ? -19.906 8.523 -41.594 1 17.98 97 ARG A C 1
ATOM 760 O O . ARG A 1 97 ? -20.234 7.98 -42.656 1 17.98 97 ARG A O 1
ATOM 767 N N . PHE A 1 98 ? -19.938 7.555 -40.75 1 18.02 98 PHE A N 1
ATOM 768 C CA . PHE A 1 98 ? -20.703 6.309 -40.781 1 18.02 98 PHE A CA 1
ATOM 769 C C . PHE A 1 98 ? -22.188 6.574 -40.531 1 18.02 98 PHE A C 1
ATOM 771 O O . PHE A 1 98 ? -22.578 6.984 -39.438 1 18.02 98 PHE A O 1
ATOM 778 N N . PRO A 1 99 ? -22.797 7.035 -41.656 1 18.22 99 PRO A N 1
ATOM 779 C CA . PRO A 1 99 ? -24.188 7.398 -41.375 1 18.22 99 PRO A CA 1
ATOM 780 C C . PRO A 1 99 ? -25 6.227 -40.844 1 18.22 99 PRO A C 1
ATOM 782 O O . PRO A 1 99 ? -24.656 5.066 -41.062 1 18.22 99 PRO A O 1
ATOM 785 N N . LEU A 1 100 ? -26.078 6.508 -40.062 1 18.45 100 LEU A N 1
ATOM 786 C CA . LEU A 1 100 ? -27 5.977 -39.031 1 18.45 100 LEU A CA 1
ATOM 787 C C . LEU A 1 100 ? -28.094 5.141 -39.688 1 18.45 100 LEU A C 1
ATOM 789 O O . LEU A 1 100 ? -28.984 4.637 -39 1 18.45 100 LEU A O 1
ATOM 793 N N . SER A 1 101 ? -27.969 4.91 -41.094 1 16.73 101 SER A N 1
ATOM 794 C CA . SER A 1 101 ? -29.344 4.793 -41.562 1 16.73 101 SER A CA 1
ATOM 795 C C . SER A 1 101 ? -30.062 3.633 -40.875 1 16.73 101 SER A C 1
ATOM 797 O O . SER A 1 101 ? -29.469 2.592 -40.625 1 16.73 101 SER A O 1
ATOM 799 N N . LYS A 1 102 ? -31.406 3.869 -40.594 1 18.61 102 LYS A N 1
ATOM 800 C CA . LYS A 1 102 ? -32.594 3.43 -39.844 1 18.61 102 LYS A CA 1
ATOM 801 C C . LYS A 1 102 ? -33 2.027 -40.281 1 18.61 102 LYS A C 1
ATOM 803 O O . LYS A 1 102 ? -32.625 1.553 -41.344 1 18.61 102 LYS A O 1
ATOM 808 N N . THR A 1 103 ? -34.125 1.557 -39.938 1 18.27 103 THR A N 1
ATOM 809 C CA . THR A 1 103 ? -34.906 0.55 -39.25 1 18.27 103 THR A CA 1
ATOM 810 C C . THR A 1 103 ? -35.625 -0.35 -40.25 1 18.27 103 THR A C 1
ATOM 812 O O . THR A 1 103 ? -36.75 -0.039 -40.688 1 18.27 103 THR A O 1
ATOM 815 N N . MET A 1 104 ? -34.812 -0.892 -41.25 1 17.78 104 MET A N 1
ATOM 816 C CA . MET A 1 104 ? -35.656 -1.475 -42.281 1 17.78 104 MET A CA 1
ATOM 817 C C . MET A 1 104 ? -36.562 -2.543 -41.719 1 17.78 104 MET A C 1
ATOM 819 O O . MET A 1 104 ? -36.188 -3.264 -40.781 1 17.78 104 MET A O 1
ATOM 823 N N . GLU A 1 105 ? -37.781 -2.514 -42.25 1 20.69 105 GLU A N 1
ATOM 824 C CA . GLU A 1 105 ? -39.125 -3.072 -42.125 1 20.69 105 GLU A CA 1
ATOM 825 C C . GLU A 1 105 ? -39.125 -4.562 -42.438 1 20.69 105 GLU A C 1
ATOM 827 O O . GLU A 1 105 ? -38.875 -4.953 -43.594 1 20.69 105 GLU A O 1
ATOM 832 N N . GLN A 1 106 ? -38.438 -5.34 -41.5 1 19.83 106 GLN A N 1
ATOM 833 C CA . GLN A 1 106 ? -38.312 -6.746 -41.875 1 19.83 106 GLN A CA 1
ATOM 834 C C . GLN A 1 106 ? -39.656 -7.379 -42.156 1 19.83 106 GLN A C 1
ATOM 836 O O . GLN A 1 106 ? -40.594 -7.203 -41.375 1 19.83 106 GLN A O 1
ATOM 841 N N . PRO A 1 107 ? -39.781 -7.688 -43.406 1 21.09 107 PRO A N 1
ATOM 842 C CA . PRO A 1 107 ? -41.031 -8.195 -43.969 1 21.09 107 PRO A CA 1
ATOM 843 C C . PRO A 1 107 ? -41.531 -9.453 -43.281 1 21.09 107 PRO A C 1
ATOM 845 O O . PRO A 1 107 ? -40.75 -10.125 -42.594 1 21.09 107 PRO A O 1
ATOM 848 N N . PRO A 1 108 ? -42.75 -9.867 -43.594 1 21.94 108 PRO A N 1
ATOM 849 C CA . PRO A 1 108 ? -43.844 -10.672 -43.031 1 21.94 108 PRO A CA 1
ATOM 850 C C . PRO A 1 108 ? -43.562 -12.172 -43.125 1 21.94 108 PRO A C 1
ATOM 852 O O . PRO A 1 108 ? -44.438 -12.977 -42.75 1 21.94 108 PRO A O 1
ATOM 855 N N . THR A 1 109 ? -42.344 -12.648 -42.781 1 19.05 109 THR A N 1
ATOM 856 C CA . THR A 1 109 ? -42.156 -14.008 -43.281 1 19.05 109 THR A CA 1
ATOM 857 C C . THR A 1 109 ? -43.281 -14.922 -42.781 1 19.05 109 THR A C 1
ATOM 859 O O . THR A 1 109 ? -43.656 -14.859 -41.625 1 19.05 109 THR A O 1
ATOM 862 N N . GLU A 1 110 ? -43.781 -15.688 -43.719 1 19.05 110 GLU A N 1
ATOM 863 C CA . GLU A 1 110 ? -44.875 -16.641 -43.844 1 19.05 110 GLU A CA 1
ATOM 864 C C . GLU A 1 110 ? -44.719 -17.828 -42.906 1 19.05 110 GLU A C 1
ATOM 866 O O . GLU A 1 110 ? -43.594 -18.219 -42.625 1 19.05 110 GLU A O 1
ATOM 871 N N . ALA A 1 111 ? -45.844 -18.219 -42.25 1 22.78 111 ALA A N 1
ATOM 872 C CA . ALA A 1 111 ? -46.281 -19.094 -41.156 1 22.78 111 ALA A CA 1
ATOM 873 C C . ALA A 1 111 ? -45.969 -20.547 -41.469 1 22.78 111 ALA A C 1
ATOM 875 O O . ALA A 1 111 ? -46.75 -21.203 -42.188 1 22.78 111 ALA A O 1
ATOM 876 N N . ILE A 1 112 ? -44.781 -20.922 -42.125 1 19.27 112 ILE A N 1
ATOM 877 C CA . ILE A 1 112 ? -44.875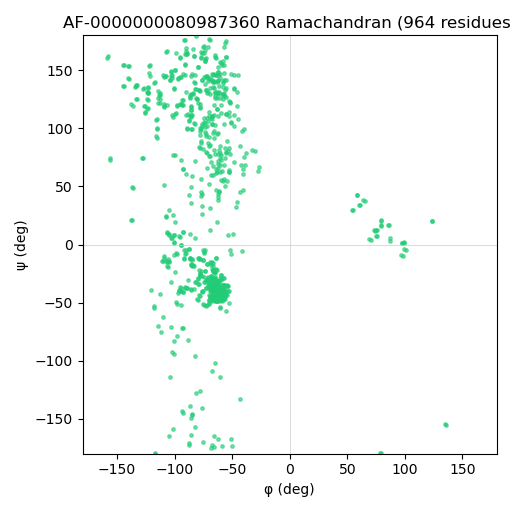 -22.297 -42.625 1 19.27 112 ILE A CA 1
ATOM 878 C C . ILE A 1 112 ? -45.125 -23.25 -41.469 1 19.27 112 ILE A C 1
ATOM 880 O O . ILE A 1 112 ? -44.531 -23.141 -40.406 1 19.27 112 ILE A O 1
ATOM 884 N N . GLU A 1 113 ? -46.219 -23.953 -41.531 1 21.77 113 GLU A N 1
ATOM 885 C CA . GLU A 1 113 ? -46.969 -24.938 -40.781 1 21.77 113 GLU A CA 1
ATOM 886 C C . GLU A 1 113 ? -46.125 -26.188 -40.469 1 21.77 113 GLU A C 1
ATOM 888 O O . GLU A 1 113 ? -45.812 -26.953 -41.375 1 21.77 113 GLU A O 1
ATOM 893 N N . SER A 1 114 ? -44.875 -26.031 -39.906 1 20.33 114 SER A N 1
ATOM 894 C CA . SER A 1 114 ? -44.031 -27.219 -39.906 1 20.33 114 SER A CA 1
ATOM 895 C C . SER A 1 114 ? -44.75 -28.391 -39.219 1 20.33 114 SER A C 1
ATOM 897 O O . SER A 1 114 ? -45.469 -28.203 -38.25 1 20.33 114 SER A O 1
ATOM 899 N N . LEU A 1 115 ? -44.844 -29.578 -39.906 1 23.02 115 LEU A N 1
ATOM 900 C CA . LEU A 1 115 ? -45.312 -30.953 -39.812 1 23.02 115 LEU A CA 1
ATOM 901 C C . LEU A 1 115 ? -44.75 -31.641 -38.562 1 23.02 115 LEU A C 1
ATOM 903 O O . LEU A 1 115 ? -43.562 -31.609 -38.312 1 23.02 115 LEU A O 1
ATOM 907 N N . SER A 1 116 ? -45.625 -31.922 -37.594 1 21.28 116 SER A N 1
ATOM 908 C CA . SER A 1 116 ? -45.531 -32.5 -36.25 1 21.28 116 SER A CA 1
ATOM 909 C C . SER A 1 116 ? -45 -33.906 -36.281 1 21.28 116 SER A C 1
ATOM 911 O O . SER A 1 116 ? -45.312 -34.719 -35.406 1 21.28 116 SER A O 1
ATOM 913 N N . VAL A 1 117 ? -43.906 -34.25 -37.031 1 25.3 117 VAL A N 1
ATOM 914 C CA . VAL A 1 117 ? -43.625 -35.688 -37.062 1 25.3 117 VAL A CA 1
ATOM 915 C C . VAL A 1 117 ? -43.438 -36.188 -35.656 1 25.3 117 VAL A C 1
ATOM 917 O O . VAL A 1 117 ? -42.781 -35.562 -34.844 1 25.3 117 VAL A O 1
ATOM 920 N N . SER A 1 118 ? -44.156 -37.219 -35.312 1 23.28 118 SER A N 1
ATOM 921 C CA . SER A 1 118 ? -44.375 -38 -34.094 1 23.28 118 SER A CA 1
ATOM 922 C C . SER A 1 118 ? -43.094 -38.656 -33.594 1 23.28 118 SER A C 1
ATOM 924 O O . SER A 1 118 ? -42.531 -39.5 -34.281 1 23.28 118 SER A O 1
ATOM 926 N N . ASP A 1 119 ? -42.062 -37.875 -33.219 1 23.64 119 ASP A N 1
ATOM 927 C CA . ASP A 1 119 ? -40.812 -38.531 -32.938 1 23.64 119 ASP A CA 1
ATOM 928 C C . ASP A 1 119 ? -40.969 -39.688 -31.953 1 23.64 119 ASP A C 1
ATOM 930 O O . ASP A 1 119 ? -41.719 -39.594 -31 1 23.64 119 ASP A O 1
ATOM 934 N N . PRO A 1 120 ? -40.562 -40.938 -32.375 1 27.5 120 PRO A N 1
ATOM 935 C CA . PRO A 1 120 ? -40.625 -42.188 -31.609 1 27.5 120 PRO A CA 1
ATOM 936 C C . PRO A 1 120 ? -40.062 -42.062 -30.188 1 27.5 120 PRO A C 1
ATOM 938 O O . PRO A 1 120 ? -39.25 -41.156 -29.922 1 27.5 120 PRO A O 1
ATOM 941 N N . GLN A 1 121 ? -40.656 -42.812 -29.219 1 25.58 121 GLN A N 1
ATOM 942 C CA . GLN A 1 121 ? -40.5 -42.938 -27.766 1 25.58 121 GLN A CA 1
ATOM 943 C C . GLN A 1 121 ? -39.094 -43.344 -27.391 1 25.58 121 GLN A C 1
ATOM 945 O O . GLN A 1 121 ? -38.656 -44.438 -27.719 1 25.58 121 GLN A O 1
ATOM 950 N N . ILE A 1 122 ? -38 -42.562 -27.641 1 27.41 122 ILE A N 1
ATOM 951 C CA . ILE A 1 122 ? -36.688 -43.062 -27.25 1 27.41 122 ILE A CA 1
ATOM 952 C C . ILE A 1 122 ? -36.75 -43.562 -25.797 1 27.41 122 ILE A C 1
ATOM 954 O O . ILE A 1 122 ? -37.219 -42.844 -24.906 1 27.41 122 ILE A O 1
ATOM 958 N N . PRO A 1 123 ? -36.625 -44.906 -25.656 1 28.81 123 PRO A N 1
ATOM 959 C CA . PRO A 1 123 ? -36.594 -45.469 -24.312 1 28.81 123 PRO A CA 1
ATOM 960 C C . PRO A 1 123 ? -35.688 -44.719 -23.359 1 28.81 123 PRO A C 1
ATOM 962 O O . PRO A 1 123 ? -34.688 -44.125 -23.781 1 28.81 123 PRO A O 1
ATOM 965 N N . GLN A 1 124 ? -36.219 -44.188 -22.297 1 26.59 124 GLN A N 1
ATOM 966 C CA . GLN A 1 124 ? -35.562 -43.5 -21.188 1 26.59 124 GLN A CA 1
ATOM 967 C C . GLN A 1 124 ? -34.469 -44.375 -20.578 1 26.59 124 GLN A C 1
ATOM 969 O O . GLN A 1 124 ? -34.781 -45.406 -19.953 1 26.59 124 GLN A O 1
ATOM 974 N N . SER A 1 125 ? -33.469 -44.875 -21.406 1 28.64 125 SER A N 1
ATOM 975 C CA . SER A 1 125 ? -32.375 -45.562 -20.688 1 28.64 125 SER A CA 1
ATOM 976 C C . SER A 1 125 ? -32.031 -44.812 -19.406 1 28.64 125 SER A C 1
ATOM 978 O O . SER A 1 125 ? -31.875 -43.594 -19.406 1 28.64 125 SER A O 1
ATOM 980 N N . SER A 1 126 ? -32.531 -45.281 -18.312 1 30.62 126 SER A N 1
ATOM 981 C CA . SER A 1 126 ? -32.094 -44.938 -16.969 1 30.62 126 SER A CA 1
ATOM 982 C C . SER A 1 126 ? -30.594 -44.844 -16.859 1 30.62 126 SER A C 1
ATOM 984 O O . SER A 1 126 ? -29.906 -45.875 -16.906 1 30.62 126 SER A O 1
ATOM 986 N N . ASN A 1 127 ? -29.906 -44.188 -17.75 1 30.31 127 ASN A N 1
ATOM 987 C CA . ASN A 1 127 ? -28.469 -44 -17.562 1 30.31 127 ASN A CA 1
ATOM 988 C C . ASN A 1 127 ? -28.125 -43.688 -16.109 1 30.31 127 ASN A C 1
ATOM 990 O O . ASN A 1 127 ? -28.375 -42.594 -15.609 1 30.31 127 ASN A O 1
ATOM 994 N N . PRO A 1 128 ? -28.422 -44.594 -15.148 1 34.16 128 PRO A N 1
ATOM 995 C CA . PRO A 1 128 ? -27.906 -44.281 -13.812 1 34.16 128 PRO A CA 1
ATOM 996 C C . PRO A 1 128 ? -26.453 -43.844 -13.836 1 34.16 128 PRO A C 1
ATOM 998 O O . PRO A 1 128 ? -25.547 -44.656 -14.055 1 34.16 128 PRO A O 1
ATOM 1001 N N . ASN A 1 129 ? -25.938 -43.156 -14.734 1 33.44 129 ASN A N 1
ATOM 1002 C CA . ASN A 1 129 ? -24.578 -42.75 -14.445 1 33.44 129 ASN A CA 1
ATOM 1003 C C . ASN A 1 129 ? -24.406 -42.344 -12.977 1 33.44 129 ASN A C 1
ATOM 1005 O O . ASN A 1 129 ? -24.922 -41.344 -12.531 1 33.44 129 ASN A O 1
ATOM 1009 N N . PRO A 1 130 ? -24.562 -43.25 -11.992 1 38.62 130 PRO A N 1
ATOM 1010 C CA . PRO A 1 130 ? -24.312 -42.812 -10.617 1 38.62 130 PRO A CA 1
ATOM 1011 C C . PRO A 1 130 ? -23.141 -41.844 -10.516 1 38.62 130 PRO A C 1
ATOM 1013 O O . PRO A 1 130 ? -22.047 -42.125 -11.023 1 38.62 130 PRO A O 1
ATOM 1016 N N . THR A 1 131 ? -23.219 -40.656 -10.805 1 43.66 131 THR A N 1
ATOM 1017 C CA . THR A 1 131 ? -22.188 -39.719 -10.359 1 43.66 131 THR A CA 1
ATOM 1018 C C . THR A 1 131 ? -21.531 -40.219 -9.07 1 43.66 131 THR A C 1
ATOM 1020 O O . THR A 1 131 ? -22.188 -40.281 -8.023 1 43.66 131 THR A O 1
ATOM 1023 N N . HIS A 1 132 ? -20.859 -41.312 -9.016 1 51.62 132 HIS A N 1
ATOM 1024 C CA . HIS A 1 132 ? -20.125 -41.844 -7.891 1 51.62 132 HIS A CA 1
ATOM 1025 C C . HIS A 1 132 ? -19.578 -40.75 -7 1 51.62 132 HIS A C 1
ATOM 1027 O O . HIS A 1 132 ? -18.656 -40 -7.402 1 51.62 132 HIS A O 1
ATOM 1033 N N . GLN A 1 133 ? -20.391 -40.188 -6.141 1 74.69 133 GLN A N 1
ATOM 1034 C CA . GLN A 1 133 ? -20.031 -39.219 -5.113 1 74.69 133 GLN A CA 1
ATOM 1035 C C . GLN A 1 133 ? -18.859 -39.719 -4.281 1 74.69 133 GLN A C 1
ATOM 1037 O O . GLN A 1 133 ? -18.875 -40.812 -3.736 1 74.69 133 GLN A O 1
ATOM 1042 N N . LEU A 1 134 ? -17.656 -39.219 -4.426 1 88.5 134 LEU A N 1
ATOM 1043 C CA . LEU A 1 134 ? -16.438 -39.531 -3.672 1 88.5 134 LEU A CA 1
ATOM 1044 C C . LEU A 1 134 ? -16.719 -39.5 -2.172 1 88.5 134 LEU A C 1
ATOM 1046 O O . LEU A 1 134 ? -17.469 -38.656 -1.683 1 88.5 134 LEU A O 1
ATOM 1050 N N . SER A 1 135 ? -16.219 -40.531 -1.504 1 94.31 135 SER A N 1
ATOM 1051 C CA . SER A 1 135 ? -16.234 -40.5 -0.045 1 94.31 135 SER A CA 1
ATOM 1052 C C . SER A 1 135 ? -15.359 -39.375 0.484 1 94.31 135 SER A C 1
ATOM 1054 O O . SER A 1 135 ? -14.547 -38.812 -0.255 1 94.31 135 SER A O 1
ATOM 1056 N N . LEU A 1 136 ? -15.609 -39.031 1.693 1 95.88 136 LEU A N 1
ATOM 1057 C CA . LEU A 1 136 ? -14.805 -38 2.33 1 95.88 136 LEU A CA 1
ATOM 1058 C C . LEU A 1 136 ? -13.32 -38.375 2.303 1 95.88 136 LEU A C 1
ATOM 1060 O O . LEU A 1 136 ? -12.477 -37.5 2.035 1 95.88 136 LEU A O 1
ATOM 1064 N N . GLU A 1 137 ? -12.984 -39.562 2.574 1 96.31 137 GLU A N 1
ATOM 1065 C CA . GLU A 1 137 ? -11.602 -40.031 2.592 1 96.31 137 GLU A CA 1
ATOM 1066 C C . GLU A 1 137 ? -10.977 -39.969 1.199 1 96.31 137 GLU A C 1
ATOM 1068 O O . GLU A 1 137 ? -9.82 -39.562 1.052 1 96.31 137 GLU A O 1
ATOM 1073 N N . GLN A 1 138 ? -11.742 -40.344 0.261 1 96.88 138 GLN A N 1
ATOM 1074 C CA . GLN A 1 138 ? -11.258 -40.281 -1.114 1 96.88 138 GLN A CA 1
ATOM 1075 C C . GLN A 1 138 ? -11.008 -38.844 -1.542 1 96.88 138 GLN A C 1
ATOM 1077 O O . GLN A 1 138 ? -9.977 -38.531 -2.145 1 96.88 138 GLN A O 1
ATOM 1082 N N . ARG A 1 139 ? -12 -38.031 -1.195 1 97.19 139 ARG A N 1
ATOM 1083 C CA . ARG A 1 139 ? -11.859 -36.625 -1.488 1 97.19 139 ARG A CA 1
ATOM 1084 C C . ARG A 1 139 ? -10.617 -36.031 -0.827 1 97.19 139 ARG A C 1
ATOM 1086 O O . ARG A 1 139 ? -9.844 -35.312 -1.464 1 97.19 139 ARG A O 1
ATOM 1093 N N . PHE A 1 140 ? -10.43 -36.406 0.414 1 97.94 140 PHE A N 1
ATOM 1094 C CA . PHE A 1 140 ? -9.289 -35.938 1.188 1 97.94 140 PHE A CA 1
ATOM 1095 C C . PHE A 1 140 ? -7.977 -36.375 0.536 1 97.94 140 PHE A C 1
ATOM 1097 O O . PHE A 1 140 ? -7.059 -35.562 0.393 1 97.94 140 PHE A O 1
ATOM 1104 N N . GLN A 1 141 ? -7.891 -37.562 0.069 1 97.69 141 GLN A N 1
ATOM 1105 C CA . GLN A 1 141 ? -6.656 -38.094 -0.514 1 97.69 141 GLN A CA 1
ATOM 1106 C C . GLN A 1 141 ? -6.348 -37.406 -1.843 1 97.69 141 GLN A C 1
ATOM 1108 O O . GLN A 1 141 ? -5.188 -37.094 -2.139 1 97.69 141 GLN A O 1
ATOM 1113 N N . ILE A 1 142 ? -7.348 -37.125 -2.578 1 97.81 142 ILE A N 1
ATOM 1114 C CA . ILE A 1 142 ? -7.156 -36.5 -3.869 1 97.81 142 ILE A CA 1
ATOM 1115 C C . ILE A 1 142 ? -6.641 -35.062 -3.658 1 97.81 142 ILE A C 1
ATOM 1117 O O . ILE A 1 142 ? -5.641 -34.656 -4.254 1 97.81 142 ILE A O 1
ATOM 1121 N N . VAL A 1 143 ? -7.312 -34.375 -2.783 1 98.25 143 VAL A N 1
ATOM 1122 C CA . VAL A 1 143 ? -6.938 -32.969 -2.541 1 98.25 143 VAL A CA 1
ATOM 1123 C C . VAL A 1 143 ? -5.539 -32.906 -1.925 1 98.25 143 VAL A C 1
ATOM 1125 O O . VAL A 1 143 ? -4.699 -32.125 -2.352 1 98.25 143 VAL A O 1
ATOM 1128 N N . LYS A 1 144 ? -5.25 -33.75 -1.017 1 98.06 144 LYS A N 1
ATOM 1129 C CA . LYS A 1 144 ? -3.951 -33.781 -0.35 1 98.06 144 LYS A CA 1
ATOM 1130 C C . LYS A 1 144 ? -2.834 -34.125 -1.335 1 98.06 144 LYS A C 1
ATOM 1132 O O . LYS A 1 144 ? -1.716 -33.594 -1.207 1 98.06 144 LYS A O 1
ATOM 1137 N N . SER A 1 145 ? -3.133 -34.906 -2.346 1 97.25 145 SER A N 1
ATOM 1138 C CA . SER A 1 145 ? -2.131 -35.375 -3.295 1 97.25 145 SER A CA 1
ATOM 1139 C C . SER A 1 145 ? -1.583 -34.219 -4.141 1 97.25 145 SER A C 1
ATOM 1141 O O . SER A 1 145 ? -0.526 -34.375 -4.758 1 97.25 145 SER A O 1
ATOM 1143 N N . VAL A 1 146 ? -2.275 -33.094 -4.125 1 97.38 146 VAL A N 1
ATOM 1144 C CA . VAL A 1 146 ? -1.863 -31.938 -4.91 1 97.38 146 VAL A CA 1
ATOM 1145 C C . VAL A 1 146 ? -0.681 -31.25 -4.234 1 97.38 146 VAL A C 1
ATOM 1147 O O . VAL A 1 146 ? 0.163 -30.656 -4.902 1 97.38 146 VAL A O 1
ATOM 1150 N N . GLY A 1 147 ? -0.647 -31.422 -2.941 1 97.19 147 GLY A N 1
ATOM 1151 C CA . GLY A 1 147 ? 0.361 -30.688 -2.193 1 97.19 147 GLY A CA 1
ATOM 1152 C C . GLY A 1 147 ? 1.524 -31.547 -1.751 1 97.19 147 GLY A C 1
ATOM 1153 O O . GLY A 1 147 ? 1.338 -32.719 -1.398 1 97.19 147 GLY A O 1
ATOM 1154 N N . GLU A 1 148 ? 2.719 -30.906 -1.828 1 96.38 148 GLU A N 1
ATOM 1155 C CA . GLU A 1 148 ? 3.887 -31.453 -1.145 1 96.38 148 GLU A CA 1
ATOM 1156 C C . GLU A 1 148 ? 3.797 -31.234 0.363 1 96.38 148 GLU A C 1
ATOM 1158 O O . GLU A 1 148 ? 4.273 -32.062 1.146 1 96.38 148 GLU A O 1
ATOM 1163 N N . GLU A 1 149 ? 3.152 -30.109 0.69 1 97.62 149 GLU A N 1
ATOM 1164 C CA . GLU A 1 149 ? 2.896 -29.75 2.082 1 97.62 149 GLU A CA 1
ATOM 1165 C C . GLU A 1 149 ? 1.457 -29.281 2.277 1 97.62 149 GLU A C 1
ATOM 1167 O O . GLU A 1 149 ? 0.912 -28.562 1.438 1 97.62 149 GLU A O 1
ATOM 1172 N N . CYS A 1 150 ? 0.903 -29.828 3.385 1 98.25 150 CYS A N 1
ATOM 1173 C CA . CYS A 1 150 ? -0.438 -29.391 3.771 1 98.25 150 CYS A CA 1
ATOM 1174 C C . CYS A 1 150 ? -0.448 -28.844 5.191 1 98.25 150 CYS A C 1
ATOM 1176 O O . CYS A 1 150 ? -0.102 -29.562 6.141 1 98.25 150 CYS A O 1
ATOM 1178 N N . ILE A 1 151 ? -0.775 -27.562 5.344 1 97.62 151 ILE A N 1
ATOM 1179 C CA . ILE A 1 151 ? -0.92 -26.922 6.645 1 97.62 151 ILE A CA 1
ATOM 1180 C C . ILE A 1 151 ? -2.369 -26.484 6.848 1 97.62 151 ILE A C 1
ATOM 1182 O O . ILE A 1 151 ? -2.824 -25.516 6.234 1 97.62 151 ILE A O 1
ATOM 1186 N N . GLN A 1 152 ? -3.252 -27.203 7.582 1 93.75 152 GLN A N 1
ATOM 1187 C CA . GLN A 1 152 ? -2.975 -28.453 8.281 1 93.75 152 GLN A CA 1
ATOM 1188 C C . GLN A 1 152 ? -3.91 -29.562 7.809 1 93.75 152 GLN A C 1
ATOM 1190 O O . GLN A 1 152 ? -5.047 -29.297 7.41 1 93.75 152 GLN A O 1
ATOM 1195 N N . GLU A 1 153 ? -3.498 -30.75 7.914 1 97.38 153 GLU A N 1
ATOM 1196 C CA . GLU A 1 153 ? -4.242 -31.906 7.391 1 97.38 153 GLU A CA 1
ATOM 1197 C C . GLU A 1 153 ? -5.566 -32.062 8.125 1 97.38 153 GLU A C 1
ATOM 1199 O O . GLU A 1 153 ? -6.594 -32.375 7.504 1 97.38 153 GLU A O 1
ATOM 1204 N N . ASP A 1 154 ? -5.555 -31.875 9.438 1 97.25 154 ASP A N 1
ATOM 1205 C CA . ASP A 1 154 ? -6.781 -32.031 10.219 1 97.25 154 ASP A CA 1
ATOM 1206 C C . ASP A 1 154 ? -7.812 -30.984 9.844 1 97.25 154 ASP A C 1
ATOM 1208 O O . ASP A 1 154 ? -9.008 -31.266 9.766 1 97.25 154 ASP A O 1
ATOM 1212 N N . GLU A 1 155 ? -7.352 -29.781 9.594 1 97.75 155 GLU A N 1
ATOM 1213 C CA . GLU A 1 155 ? -8.234 -28.703 9.188 1 97.75 155 GLU A CA 1
ATOM 1214 C C . GLU A 1 155 ? -8.781 -28.922 7.777 1 97.75 155 GLU A C 1
ATOM 1216 O O . GLU A 1 155 ? -9.922 -28.562 7.484 1 97.75 155 GLU A O 1
ATOM 1221 N N . LEU A 1 156 ? -7.945 -29.5 6.938 1 98.38 156 LEU A N 1
ATOM 1222 C CA . LEU A 1 156 ? -8.406 -29.828 5.594 1 98.38 156 LEU A CA 1
ATOM 1223 C C . LEU A 1 156 ? -9.547 -30.844 5.641 1 98.38 156 LEU A C 1
ATOM 1225 O O . LEU A 1 156 ? -10.555 -30.672 4.957 1 98.38 156 LEU A O 1
ATOM 1229 N N . LEU A 1 157 ? -9.367 -31.859 6.457 1 97.94 157 LEU A N 1
ATOM 1230 C CA . LEU A 1 157 ? -10.398 -32.875 6.602 1 97.94 157 LEU A CA 1
ATOM 1231 C C . LEU A 1 157 ? -11.703 -32.25 7.094 1 97.94 157 LEU A C 1
ATOM 1233 O O . LEU A 1 157 ? -12.781 -32.562 6.578 1 97.94 157 LEU A O 1
ATOM 1237 N N . LYS A 1 158 ? -11.594 -31.406 8.07 1 97.44 158 LYS A N 1
ATOM 1238 C CA . LYS A 1 158 ? -12.766 -30.734 8.625 1 97.44 158 LYS A CA 1
ATOM 1239 C C . LYS A 1 158 ? -13.445 -29.844 7.578 1 97.44 158 LYS A C 1
ATOM 1241 O O . LYS A 1 158 ? -14.672 -29.812 7.492 1 97.44 158 LYS A O 1
ATOM 1246 N N . LEU A 1 159 ? -12.672 -29.172 6.785 1 97.94 159 LEU A N 1
ATOM 1247 C CA . LEU A 1 159 ? -13.195 -28.312 5.734 1 97.94 159 LEU A CA 1
ATOM 1248 C C . LEU A 1 159 ? -13.992 -29.109 4.711 1 97.94 159 LEU A C 1
ATOM 1250 O O . LEU A 1 159 ? -15.117 -28.75 4.363 1 97.94 159 LEU A O 1
ATOM 1254 N N . LEU A 1 160 ? -13.422 -30.234 4.27 1 97.81 160 LEU A N 1
ATOM 1255 C CA . LEU A 1 160 ? -14.047 -31.047 3.236 1 97.81 160 LEU A CA 1
ATOM 1256 C C . LEU A 1 160 ? -15.328 -31.703 3.76 1 97.81 160 LEU A C 1
ATOM 1258 O O . LEU A 1 160 ? -16.266 -31.953 2.994 1 97.81 160 LEU A O 1
ATOM 1262 N N . ALA A 1 161 ? -15.352 -31.938 5.051 1 97.19 161 ALA A N 1
ATOM 1263 C CA . ALA A 1 161 ? -16.531 -32.531 5.676 1 97.19 161 ALA A CA 1
ATOM 1264 C C . ALA A 1 161 ? -17.672 -31.516 5.75 1 97.19 161 ALA A C 1
ATOM 1266 O O . ALA A 1 161 ? -18.844 -31.891 5.652 1 97.19 161 ALA A O 1
ATOM 1267 N N . ASN A 1 162 ? -17.344 -30.281 5.867 1 96.75 162 ASN A N 1
ATOM 1268 C CA . ASN A 1 162 ? -18.375 -29.297 6.199 1 96.75 162 ASN A CA 1
ATOM 1269 C C . ASN A 1 162 ? -18.734 -28.438 4.988 1 96.75 162 ASN A C 1
ATOM 1271 O O . ASN A 1 162 ? -19.781 -27.766 4.984 1 96.75 162 ASN A O 1
ATOM 1275 N N . LYS A 1 163 ? -17.891 -28.406 3.979 1 96.69 163 LYS A N 1
ATOM 1276 C CA . LYS A 1 163 ? -18.141 -27.594 2.797 1 96.69 163 LYS A CA 1
ATOM 1277 C C . LYS A 1 163 ? -18.078 -28.438 1.523 1 96.69 163 LYS A C 1
ATOM 1279 O O . LYS A 1 163 ? -17.016 -28.906 1.136 1 96.69 163 LYS A O 1
ATOM 1284 N N . PRO A 1 164 ? -19.141 -28.578 0.889 1 95.38 164 PRO A N 1
ATOM 1285 C CA . PRO A 1 164 ? -19.203 -29.422 -0.304 1 95.38 164 PRO A CA 1
ATOM 1286 C C . PRO A 1 164 ? -18.328 -28.891 -1.441 1 95.38 164 PRO A C 1
ATOM 1288 O O . PRO A 1 164 ? -17.703 -29.688 -2.166 1 95.38 164 PRO A O 1
ATOM 1291 N N . GLU A 1 165 ? -18.25 -27.516 -1.562 1 97.31 165 GLU A N 1
ATOM 1292 C CA . GLU A 1 165 ? -17.469 -26.938 -2.646 1 97.31 165 GLU A CA 1
ATOM 1293 C C . GLU A 1 165 ? -16.469 -25.906 -2.115 1 97.31 165 GLU A C 1
ATOM 1295 O O . GLU A 1 165 ? -16.625 -24.719 -2.344 1 97.31 165 GLU A O 1
ATOM 1300 N N . PRO A 1 166 ? -15.422 -26.438 -1.502 1 98.19 166 PRO A N 1
ATOM 1301 C CA . PRO A 1 166 ? -14.406 -25.484 -1.038 1 98.19 166 PRO A CA 1
ATOM 1302 C C . PRO A 1 166 ? -13.773 -24.703 -2.18 1 98.19 166 PRO A C 1
ATOM 1304 O O . PRO A 1 166 ? -13.609 -25.234 -3.285 1 98.19 166 PRO A O 1
ATOM 1307 N N . VAL A 1 167 ? -13.383 -23.469 -1.906 1 98.56 167 VAL A N 1
ATOM 1308 C CA . VAL A 1 167 ? -12.812 -22.594 -2.918 1 98.56 167 VAL A CA 1
ATOM 1309 C C . VAL A 1 167 ? -11.289 -22.609 -2.828 1 98.56 167 VAL A C 1
ATOM 1311 O O . VAL A 1 167 ? -10.719 -22.328 -1.77 1 98.56 167 VAL A O 1
ATOM 1314 N N . CYS A 1 168 ? -10.672 -23.031 -3.93 1 98.62 168 CYS A N 1
ATOM 1315 C CA . CYS A 1 168 ? -9.219 -22.984 -4.055 1 98.62 168 CYS A CA 1
ATOM 1316 C C . CYS A 1 168 ? -8.781 -21.766 -4.855 1 98.62 168 CYS A C 1
ATOM 1318 O O . CYS A 1 168 ? -9.523 -21.281 -5.715 1 98.62 168 CYS A O 1
ATOM 1320 N N . TYR A 1 169 ? -7.605 -21.328 -4.492 1 96.88 169 TYR A N 1
ATOM 1321 C CA . TYR A 1 169 ? -7.066 -20.141 -5.141 1 96.88 169 TYR A CA 1
ATOM 1322 C C . TYR A 1 169 ? -5.625 -20.359 -5.578 1 96.88 169 TYR A C 1
ATOM 1324 O O . TYR A 1 169 ? -4.848 -21 -4.871 1 96.88 169 TYR A O 1
ATOM 1332 N N . ASP A 1 170 ? -5.324 -19.891 -6.785 1 96.94 170 ASP A N 1
ATOM 1333 C CA . ASP A 1 170 ? -3.941 -19.766 -7.238 1 96.94 170 ASP A CA 1
ATOM 1334 C C . ASP A 1 170 ? -3.77 -18.531 -8.125 1 96.94 170 ASP A C 1
ATOM 1336 O O . ASP A 1 170 ? -4.645 -18.219 -8.938 1 96.94 170 ASP A O 1
ATOM 1340 N N . GLY A 1 171 ? -2.695 -17.828 -7.875 1 96.94 171 GLY A N 1
ATOM 1341 C CA . GLY A 1 171 ? -2.42 -16.609 -8.641 1 96.94 171 GLY A CA 1
ATOM 1342 C C . GLY A 1 171 ? -1.236 -16.766 -9.578 1 96.94 171 GLY A C 1
ATOM 1343 O O . GLY A 1 171 ? -0.254 -17.422 -9.242 1 96.94 171 GLY A O 1
ATOM 1344 N N . PHE A 1 172 ? -1.308 -16.109 -10.734 1 96.94 172 PHE A N 1
ATOM 1345 C CA . PHE A 1 172 ? -0.245 -16.141 -11.727 1 96.94 172 PHE A CA 1
ATOM 1346 C C . PHE A 1 172 ? 0.065 -14.742 -12.242 1 96.94 172 PHE A C 1
ATOM 1348 O O . PHE A 1 172 ? -0.828 -14.039 -12.719 1 96.94 172 PHE A O 1
ATOM 1355 N N . GLU A 1 173 ? 1.286 -14.359 -12.148 1 95.19 173 GLU A N 1
ATOM 1356 C CA . GLU A 1 173 ? 1.727 -13.117 -12.781 1 95.19 173 GLU A CA 1
ATOM 1357 C C . GLU A 1 173 ? 1.933 -13.312 -14.281 1 95.19 173 GLU A C 1
ATOM 1359 O O . GLU A 1 173 ? 2.768 -14.117 -14.703 1 95.19 173 GLU A O 1
ATOM 1364 N N . PRO A 1 174 ? 1.182 -12.602 -15.094 1 96.06 174 PRO A N 1
ATOM 1365 C CA . PRO A 1 174 ? 1.491 -12.664 -16.516 1 96.06 174 PRO A CA 1
ATOM 1366 C C . PRO A 1 174 ? 2.832 -12.023 -16.859 1 96.06 174 PRO A C 1
ATOM 1368 O O . PRO A 1 174 ? 2.943 -10.797 -16.891 1 96.06 174 PRO A O 1
ATOM 1371 N N . SER A 1 175 ? 3.857 -12.789 -17.109 1 91.81 175 SER A N 1
ATOM 1372 C CA . SER A 1 175 ? 5.199 -12.234 -17.25 1 91.81 175 SER A CA 1
ATOM 1373 C C . SER A 1 175 ? 5.941 -12.852 -18.422 1 91.81 175 SER A C 1
ATOM 1375 O O . SER A 1 175 ? 7.176 -12.828 -18.469 1 91.81 175 SER A O 1
ATOM 1377 N N . GLY A 1 176 ? 5.316 -13.414 -19.375 1 91.19 176 GLY A N 1
ATOM 1378 C CA . GLY A 1 176 ? 5.98 -14 -20.531 1 91.19 176 GLY A CA 1
ATOM 1379 C C . GLY A 1 176 ? 5.434 -15.375 -20.891 1 91.19 176 GLY A C 1
ATOM 1380 O O . GLY A 1 176 ? 4.27 -15.672 -20.625 1 91.19 176 GLY A O 1
ATOM 1381 N N . ARG A 1 177 ? 6.344 -16.109 -21.547 1 92.94 177 ARG A N 1
ATOM 1382 C CA . ARG A 1 177 ? 5.926 -17.422 -22.031 1 92.94 177 ARG A CA 1
ATOM 1383 C C . ARG A 1 177 ? 5.719 -18.391 -20.859 1 92.94 177 ARG A C 1
ATOM 1385 O O . ARG A 1 177 ? 6.492 -18.375 -19.891 1 92.94 177 ARG A O 1
ATOM 1392 N N . MET A 1 178 ? 4.727 -19.188 -21.016 1 94.88 178 MET A N 1
ATOM 1393 C CA . MET A 1 178 ? 4.371 -20.125 -19.953 1 94.88 178 MET A CA 1
ATOM 1394 C C . MET A 1 178 ? 5.191 -21.406 -20.078 1 94.88 178 MET A C 1
ATOM 1396 O O . MET A 1 178 ? 5.273 -22 -21.156 1 94.88 178 MET A O 1
ATOM 1400 N N . HIS A 1 179 ? 5.781 -21.75 -18.938 1 94.94 179 HIS A N 1
ATOM 1401 C CA . HIS A 1 179 ? 6.48 -23.031 -18.953 1 94.94 179 HIS A CA 1
ATOM 1402 C C . HIS A 1 179 ? 5.566 -24.156 -18.5 1 94.94 179 HIS A C 1
ATOM 1404 O O . HIS A 1 179 ? 4.434 -23.922 -18.062 1 94.94 179 HIS A O 1
ATOM 1410 N N . ILE A 1 180 ? 6.004 -25.375 -18.531 1 96.44 180 ILE A N 1
ATOM 1411 C CA . ILE A 1 180 ? 5.203 -26.594 -18.391 1 96.44 180 ILE A CA 1
ATOM 1412 C C . ILE A 1 180 ? 4.719 -26.719 -16.953 1 96.44 180 ILE A C 1
ATOM 1414 O O . ILE A 1 180 ? 3.664 -27.312 -16.688 1 96.44 180 ILE A O 1
ATOM 1418 N N . ALA A 1 181 ? 5.488 -26.172 -15.969 1 95.44 181 ALA A N 1
ATOM 1419 C CA . ALA A 1 181 ? 5.043 -26.203 -14.578 1 95.44 181 ALA A CA 1
ATOM 1420 C C . ALA A 1 181 ? 3.76 -25.406 -14.398 1 95.44 181 ALA A C 1
ATOM 1422 O O . ALA A 1 181 ? 2.818 -25.859 -13.742 1 95.44 181 ALA A O 1
ATOM 1423 N N . GLN A 1 182 ? 3.66 -24.312 -15 1 95.5 182 GLN A N 1
ATOM 1424 C CA . GLN A 1 182 ? 2.506 -23.438 -14.898 1 95.5 182 GLN A CA 1
ATOM 1425 C C . GLN A 1 182 ? 1.351 -23.938 -15.758 1 95.5 182 GLN A C 1
ATOM 1427 O O . GLN A 1 182 ? 0.192 -23.594 -15.508 1 95.5 182 GLN A O 1
ATOM 1432 N N . GLY A 1 183 ? 1.701 -24.656 -16.766 1 97.19 183 GLY A N 1
ATOM 1433 C CA . GLY A 1 183 ? 0.678 -25.141 -17.688 1 97.19 183 GLY A CA 1
ATOM 1434 C C . GLY A 1 183 ? 0.173 -26.531 -17.328 1 97.19 183 GLY A C 1
ATOM 1435 O O . GLY A 1 183 ? -0.866 -26.672 -16.688 1 97.19 183 GLY A O 1
ATOM 1436 N N . VAL A 1 184 ? 1.022 -27.5 -17.562 1 98.06 184 VAL A N 1
ATOM 1437 C CA . VAL A 1 184 ? 0.638 -28.906 -17.453 1 98.06 184 VAL A CA 1
ATOM 1438 C C . VAL A 1 184 ? 0.422 -29.25 -15.977 1 98.06 184 VAL A C 1
ATOM 1440 O O . VAL A 1 184 ? -0.623 -29.797 -15.609 1 98.06 184 VAL A O 1
ATOM 1443 N N . MET A 1 185 ? 1.391 -28.922 -15.164 1 97.44 185 MET A N 1
ATOM 1444 C CA . MET A 1 185 ? 1.269 -29.281 -13.758 1 97.44 185 MET A CA 1
ATOM 1445 C C . MET A 1 185 ? 0.067 -28.594 -13.117 1 97.44 185 MET A C 1
ATOM 1447 O O . MET A 1 185 ? -0.672 -29.203 -12.352 1 97.44 185 MET A O 1
ATOM 1451 N N . LYS A 1 186 ? -0.125 -27.344 -13.43 1 97.69 186 LYS A N 1
ATOM 1452 C CA . LYS A 1 186 ? -1.279 -26.641 -12.898 1 97.69 186 LYS A CA 1
ATOM 1453 C C . LYS A 1 186 ? -2.586 -27.266 -13.367 1 97.69 186 LYS A C 1
ATOM 1455 O O . LYS A 1 186 ? -3.543 -27.375 -12.602 1 97.69 186 LYS A O 1
ATOM 1460 N N . THR A 1 187 ? -2.652 -27.656 -14.586 1 98.25 187 THR A N 1
ATOM 1461 C CA . THR A 1 187 ? -3.842 -28.312 -15.125 1 98.25 187 THR A CA 1
ATOM 1462 C C . THR A 1 187 ? -4.129 -29.609 -14.367 1 98.25 187 THR A C 1
ATOM 1464 O O . THR A 1 187 ? -5.277 -29.875 -14 1 98.25 187 THR A O 1
ATOM 1467 N N . ILE A 1 188 ? -3.068 -30.344 -14.133 1 98.19 188 ILE A N 1
ATOM 1468 C CA . ILE A 1 188 ? -3.213 -31.578 -13.367 1 98.19 188 ILE A CA 1
ATOM 1469 C C . ILE A 1 188 ? -3.799 -31.266 -11.992 1 98.19 188 ILE A C 1
ATOM 1471 O O . ILE A 1 188 ? -4.773 -31.906 -11.57 1 98.19 188 ILE A O 1
ATOM 1475 N N . ASN A 1 189 ? -3.262 -30.297 -11.32 1 98.31 189 ASN A N 1
ATOM 1476 C CA . ASN A 1 189 ? -3.686 -29.938 -9.969 1 98.31 189 ASN A CA 1
ATOM 1477 C C . ASN A 1 189 ? -5.129 -29.438 -9.953 1 98.31 189 ASN A C 1
ATOM 1479 O O . ASN A 1 189 ? -5.914 -29.844 -9.094 1 98.31 189 ASN A O 1
ATOM 1483 N N . VAL A 1 190 ? -5.477 -28.594 -10.898 1 98.31 190 VAL A N 1
ATOM 1484 C CA . VAL A 1 190 ? -6.816 -28.031 -10.961 1 98.31 190 VAL A CA 1
ATOM 1485 C C . VAL A 1 190 ? -7.836 -29.141 -11.227 1 98.31 190 VAL A C 1
ATOM 1487 O O . VAL A 1 190 ? -8.883 -29.188 -10.578 1 98.31 190 VAL A O 1
ATOM 1490 N N . ASN A 1 191 ? -7.477 -30.031 -12.164 1 97.81 191 ASN A N 1
ATOM 1491 C CA . ASN A 1 191 ? -8.391 -31.109 -12.492 1 97.81 191 ASN A CA 1
ATOM 1492 C C . ASN A 1 191 ? -8.594 -32.062 -11.312 1 97.81 191 ASN A C 1
ATOM 1494 O O . ASN A 1 191 ? -9.695 -32.562 -11.086 1 97.81 191 ASN A O 1
ATOM 1498 N N . LYS A 1 192 ? -7.531 -32.312 -10.57 1 97.62 192 LYS A N 1
ATOM 1499 C CA . LYS A 1 192 ? -7.66 -33.125 -9.344 1 97.62 192 LYS A CA 1
ATOM 1500 C C . LYS A 1 192 ? -8.602 -32.438 -8.352 1 97.62 192 LYS A C 1
ATOM 1502 O O . LYS A 1 192 ? -9.516 -33.062 -7.824 1 97.62 192 LYS A O 1
ATOM 1507 N N . LEU A 1 193 ? -8.453 -31.156 -8.172 1 98.12 193 LEU A N 1
ATOM 1508 C CA . LEU A 1 193 ? -9.242 -30.406 -7.199 1 98.12 193 LEU A CA 1
ATOM 1509 C C . LEU A 1 193 ? -10.711 -30.375 -7.609 1 98.12 193 LEU A C 1
ATOM 1511 O O . LEU A 1 193 ? -11.602 -30.609 -6.781 1 98.12 193 LEU A O 1
ATOM 1515 N N . THR A 1 194 ? -10.969 -30.109 -8.891 1 97.56 194 THR A N 1
ATOM 1516 C CA . THR A 1 194 ? -12.352 -30.031 -9.344 1 97.56 194 THR A CA 1
ATOM 1517 C C . THR A 1 194 ? -13.008 -31.422 -9.305 1 97.56 194 THR A C 1
ATOM 1519 O O . THR A 1 194 ? -14.195 -31.531 -9 1 97.56 194 THR A O 1
ATOM 1522 N N . SER A 1 195 ? -12.25 -32.469 -9.555 1 96.38 195 SER A N 1
ATOM 1523 C CA . SER A 1 195 ? -12.781 -33.812 -9.484 1 96.38 195 SER A CA 1
ATOM 1524 C C . SER A 1 195 ? -13.172 -34.188 -8.055 1 96.38 195 SER A C 1
ATOM 1526 O O . SER A 1 195 ? -14.023 -35.031 -7.848 1 96.38 195 SER A O 1
ATOM 1528 N N . ALA A 1 196 ? -12.547 -33.469 -7.137 1 96.75 196 ALA A N 1
ATOM 1529 C CA . ALA A 1 196 ? -12.844 -33.719 -5.73 1 96.75 196 ALA A CA 1
ATOM 1530 C C . ALA A 1 196 ? -13.898 -32.75 -5.203 1 96.75 196 ALA A C 1
ATOM 1532 O O . ALA A 1 196 ? -14.102 -32.656 -3.992 1 96.75 196 ALA A O 1
ATOM 1533 N N . GLY A 1 197 ? -14.477 -31.953 -6.117 1 95.81 197 GLY A N 1
ATOM 1534 C CA . GLY A 1 197 ? -15.609 -31.125 -5.742 1 95.81 197 GLY A CA 1
ATOM 1535 C C . GLY A 1 197 ? -15.234 -29.688 -5.441 1 95.81 197 GLY A C 1
ATOM 1536 O O . GLY A 1 197 ? -16.094 -28.859 -5.16 1 95.81 197 GLY A O 1
ATOM 1537 N N . CYS A 1 198 ? -14.023 -29.359 -5.566 1 97.75 198 CYS A N 1
ATOM 1538 C CA . CYS A 1 198 ? -13.562 -28 -5.254 1 97.75 198 CYS A CA 1
ATOM 1539 C C . CYS A 1 198 ? -13.875 -27.047 -6.402 1 97.75 198 CYS A C 1
ATOM 1541 O O . CYS A 1 198 ? -14.039 -27.484 -7.547 1 97.75 198 CYS A O 1
ATOM 1543 N N . ARG A 1 199 ? -14.039 -25.812 -6.07 1 98.25 199 ARG A N 1
ATOM 1544 C CA . ARG A 1 199 ? -13.992 -24.719 -7.031 1 98.25 199 ARG A CA 1
ATOM 1545 C C . ARG A 1 199 ? -12.617 -24.062 -7.059 1 98.25 199 ARG A C 1
ATOM 1547 O O . ARG A 1 199 ? -11.953 -23.969 -6.023 1 98.25 199 ARG A O 1
ATOM 1554 N N . VAL A 1 200 ? -12.242 -23.688 -8.273 1 98.5 200 VAL A N 1
ATOM 1555 C CA . VAL A 1 200 ? -10.906 -23.125 -8.383 1 98.5 200 VAL A CA 1
ATOM 1556 C C . VAL A 1 200 ? -10.977 -21.734 -9.008 1 98.5 200 VAL A C 1
ATOM 1558 O O . VAL A 1 200 ? -11.57 -21.562 -10.07 1 98.5 200 VAL A O 1
ATOM 1561 N N . LYS A 1 201 ? -10.422 -20.766 -8.312 1 98.5 201 LYS A N 1
ATOM 1562 C CA . LYS A 1 201 ? -10.25 -19.406 -8.844 1 98.5 201 LYS A CA 1
ATOM 1563 C C . LYS A 1 201 ? -8.812 -19.172 -9.289 1 98.5 201 LYS A C 1
ATOM 1565 O O . LYS A 1 201 ? -7.891 -19.172 -8.477 1 98.5 201 LYS A O 1
ATOM 1570 N N . ILE A 1 202 ? -8.648 -19.047 -10.531 1 98.44 202 ILE A N 1
ATOM 1571 C CA . ILE A 1 202 ? -7.348 -18.703 -11.086 1 98.44 202 ILE A CA 1
ATOM 1572 C C . ILE A 1 202 ? -7.223 -17.172 -11.18 1 98.44 202 ILE A C 1
ATOM 1574 O O . ILE A 1 202 ? -7.922 -16.547 -11.969 1 98.44 202 ILE A O 1
ATOM 1578 N N . TRP A 1 203 ? -6.359 -16.672 -10.367 1 98.19 203 TRP A N 1
ATOM 1579 C CA . TRP A 1 203 ? -6.148 -15.227 -10.203 1 98.19 203 TRP A CA 1
ATOM 1580 C C . TRP A 1 203 ? -5.102 -14.719 -11.195 1 98.19 203 TRP A C 1
ATOM 1582 O O . TRP A 1 203 ? -3.908 -14.977 -11.031 1 98.19 203 TRP A O 1
ATOM 1592 N N . ILE A 1 204 ? -5.613 -14.109 -12.312 1 98.38 204 ILE A N 1
ATOM 1593 C CA . ILE A 1 204 ? -4.691 -13.461 -13.234 1 98.38 204 ILE A CA 1
ATOM 1594 C C . ILE A 1 204 ? -4.188 -12.148 -12.625 1 98.38 204 ILE A C 1
ATOM 1596 O O . ILE A 1 204 ? -4.887 -11.133 -12.664 1 98.38 204 ILE A O 1
ATOM 1600 N N . ALA A 1 205 ? -3.006 -12.141 -12.188 1 97.75 205 ALA A N 1
ATOM 1601 C CA . ALA A 1 205 ? -2.479 -11.102 -11.312 1 97.75 205 ALA A CA 1
ATOM 1602 C C . ALA A 1 205 ? -1.797 -10 -12.109 1 97.75 205 ALA A C 1
ATOM 1604 O O . ALA A 1 205 ? -0.604 -9.734 -11.938 1 97.75 205 ALA A O 1
ATOM 1605 N N . ASP A 1 206 ? -2.555 -9.289 -12.906 1 96.44 206 ASP A N 1
ATOM 1606 C CA . ASP A 1 206 ? -2.008 -8.273 -13.797 1 96.44 206 ASP A CA 1
ATOM 1607 C C . ASP A 1 206 ? -1.45 -7.094 -13.008 1 96.44 206 ASP A C 1
ATOM 1609 O O . ASP A 1 206 ? -0.372 -6.582 -13.32 1 96.44 206 ASP A O 1
ATOM 1613 N N . TRP A 1 207 ? -2.066 -6.648 -11.891 1 94.38 207 TRP A N 1
ATOM 1614 C CA . TRP A 1 207 ? -1.552 -5.566 -11.062 1 94.38 207 TRP A CA 1
ATOM 1615 C C . TRP A 1 207 ? -0.272 -5.992 -10.344 1 94.38 207 TRP A C 1
ATOM 1617 O O . TRP A 1 207 ? 0.646 -5.188 -10.172 1 94.38 207 TRP A O 1
ATOM 1627 N N . PHE A 1 208 ? -0.262 -7.211 -9.977 1 96.44 208 PHE A N 1
ATOM 1628 C CA . PHE A 1 208 ? 0.92 -7.711 -9.281 1 96.44 208 PHE A CA 1
ATOM 1629 C C . PHE A 1 208 ? 2.115 -7.77 -10.227 1 96.44 208 PHE A C 1
ATOM 1631 O O . PHE A 1 208 ? 3.238 -7.445 -9.836 1 96.44 208 PHE A O 1
ATOM 1638 N N . ALA A 1 209 ? 1.801 -8.18 -11.43 1 94.75 209 ALA A N 1
ATOM 1639 C CA . ALA A 1 209 ? 2.855 -8.156 -12.445 1 94.75 209 ALA A CA 1
ATOM 1640 C C . ALA A 1 209 ? 3.395 -6.746 -12.641 1 94.75 209 ALA A C 1
ATOM 1642 O O . ALA A 1 209 ? 4.605 -6.547 -12.75 1 94.75 209 ALA A O 1
ATOM 1643 N N . LYS A 1 210 ? 2.506 -5.812 -12.641 1 91.75 210 LYS A N 1
ATOM 1644 C CA . LYS A 1 210 ? 2.904 -4.418 -12.781 1 91.75 210 LYS A CA 1
ATOM 1645 C C . LYS A 1 210 ? 3.762 -3.969 -11.602 1 91.75 210 LYS A C 1
ATOM 1647 O O . LYS A 1 210 ? 4.805 -3.34 -11.789 1 91.75 210 LYS A O 1
ATOM 1652 N N . LEU A 1 211 ? 3.363 -4.289 -10.422 1 91.31 211 LEU A N 1
ATOM 1653 C CA . LEU A 1 211 ? 4.059 -3.9 -9.195 1 91.31 211 LEU A CA 1
ATOM 1654 C C . LEU A 1 211 ? 5.453 -4.512 -9.148 1 91.31 211 LEU A C 1
ATOM 1656 O O . LEU A 1 211 ? 6.367 -3.928 -8.555 1 91.31 211 LEU A O 1
ATOM 1660 N N . ASN A 1 212 ? 5.559 -5.656 -9.727 1 90.38 212 ASN A N 1
ATOM 1661 C CA . ASN A 1 212 ? 6.844 -6.344 -9.766 1 90.38 212 ASN A CA 1
ATOM 1662 C C . ASN A 1 212 ? 7.621 -6.012 -11.031 1 90.38 212 ASN A C 1
ATOM 1664 O O . ASN A 1 212 ? 8.57 -6.715 -11.391 1 90.38 212 ASN A O 1
ATOM 1668 N N . ASN A 1 213 ? 7.195 -5.039 -11.797 1 87.75 213 ASN A N 1
ATOM 1669 C CA . ASN A 1 213 ? 7.836 -4.469 -12.977 1 87.75 213 ASN A CA 1
ATOM 1670 C C . ASN A 1 213 ? 8.031 -5.512 -14.07 1 87.75 213 ASN A C 1
ATOM 1672 O O . ASN A 1 213 ? 9.039 -5.504 -14.773 1 87.75 213 ASN A O 1
ATOM 1676 N N . LYS A 1 214 ? 7.105 -6.41 -14.141 1 88.5 214 LYS A N 1
ATOM 1677 C CA . LYS A 1 214 ? 7.129 -7.359 -15.25 1 88.5 214 LYS A CA 1
ATOM 1678 C C . LYS A 1 214 ? 6.723 -6.688 -16.562 1 88.5 214 LYS A C 1
ATOM 1680 O O . LYS A 1 214 ? 5.898 -5.773 -16.562 1 88.5 214 LYS A O 1
ATOM 1685 N N . MET A 1 215 ? 7.383 -7.141 -17.641 1 90.56 215 MET A N 1
ATOM 1686 C CA . MET A 1 215 ? 7.125 -6.578 -18.969 1 90.56 215 MET A CA 1
ATOM 1687 C C . MET A 1 215 ? 7.316 -5.066 -18.953 1 90.56 215 MET A C 1
ATOM 1689 O O . MET A 1 215 ? 6.566 -4.34 -19.609 1 90.56 215 MET A O 1
ATOM 1693 N N . GLY A 1 216 ? 8.195 -4.582 -18.094 1 85.56 216 GLY A N 1
ATOM 1694 C CA . GLY A 1 216 ? 8.477 -3.158 -17.984 1 85.56 216 GLY A CA 1
ATOM 1695 C C . GLY A 1 216 ? 7.359 -2.385 -17.297 1 85.56 216 GLY A C 1
ATOM 1696 O O . GLY A 1 216 ? 7.27 -1.164 -17.438 1 85.56 216 GLY A O 1
ATOM 1697 N N . GLY A 1 217 ? 6.469 -3.102 -16.719 1 86.94 217 GLY A N 1
ATOM 1698 C CA . GLY A 1 217 ? 5.344 -2.457 -16.062 1 86.94 217 GLY A CA 1
ATOM 1699 C C . GLY A 1 217 ? 4.262 -2.018 -17.031 1 86.94 217 GLY A C 1
ATOM 1700 O O . GLY A 1 217 ? 3.377 -1.237 -16.672 1 86.94 217 GLY A O 1
ATOM 1701 N N . ASP A 1 218 ? 4.258 -2.479 -18.188 1 91.62 218 ASP A N 1
ATOM 1702 C CA . ASP A 1 218 ? 3.285 -2.127 -19.219 1 91.62 218 ASP A CA 1
ATOM 1703 C C . ASP A 1 218 ? 2.025 -2.982 -19.094 1 91.62 218 ASP A C 1
ATOM 1705 O O . ASP A 1 218 ? 2.02 -4.148 -19.5 1 91.62 218 ASP A O 1
ATOM 1709 N N . LEU A 1 219 ? 0.956 -2.393 -18.734 1 91.75 219 LEU A N 1
ATOM 1710 C CA . LEU A 1 219 ? -0.269 -3.123 -18.422 1 91.75 219 LEU A CA 1
ATOM 1711 C C . LEU A 1 219 ? -0.859 -3.75 -19.672 1 91.75 219 LEU A C 1
ATOM 1713 O O . LEU A 1 219 ? -1.443 -4.836 -19.625 1 91.75 219 LEU A O 1
ATOM 1717 N N . LYS A 1 220 ? -0.723 -3.121 -20.781 1 94.56 220 LYS A N 1
ATOM 1718 C CA . LYS A 1 220 ? -1.245 -3.67 -22.031 1 94.56 220 LYS A CA 1
ATOM 1719 C C . LYS A 1 220 ? -0.517 -4.953 -22.422 1 94.56 220 LYS A C 1
ATOM 1721 O O . LYS A 1 220 ? -1.148 -5.938 -22.812 1 94.56 220 LYS A O 1
ATOM 1726 N N . LYS A 1 221 ? 0.753 -4.938 -22.297 1 95.94 221 LYS A N 1
ATOM 1727 C CA . LYS A 1 221 ? 1.533 -6.141 -22.562 1 95.94 221 LYS A CA 1
ATOM 1728 C C . LYS A 1 221 ? 1.188 -7.246 -21.562 1 95.94 221 LYS A C 1
ATOM 1730 O O . LYS A 1 221 ? 1.033 -8.406 -21.938 1 95.94 221 LYS A O 1
ATOM 1735 N N . ILE A 1 222 ? 1.053 -6.816 -20.359 1 96.38 222 ILE A N 1
ATOM 1736 C CA . ILE A 1 222 ? 0.727 -7.754 -19.281 1 96.38 222 ILE A CA 1
ATOM 1737 C C . ILE A 1 222 ? -0.622 -8.414 -19.562 1 96.38 222 ILE A C 1
ATOM 1739 O O . ILE A 1 222 ? -0.771 -9.625 -19.422 1 96.38 222 ILE A O 1
ATOM 1743 N N . GLU A 1 223 ? -1.531 -7.668 -20 1 96.88 223 GLU A N 1
ATOM 1744 C CA . GLU A 1 223 ? -2.859 -8.188 -20.312 1 96.88 223 GLU A CA 1
ATOM 1745 C C . GLU A 1 223 ? -2.807 -9.148 -21.5 1 96.88 223 GLU A C 1
ATOM 1747 O O . GLU A 1 223 ? -3.516 -10.156 -21.516 1 96.88 223 GLU A O 1
ATOM 1752 N N . THR A 1 224 ? -2.006 -8.773 -22.438 1 97.25 224 THR A N 1
ATOM 1753 C CA . THR A 1 224 ? -1.815 -9.664 -23.578 1 97.25 224 THR A CA 1
ATOM 1754 C C . THR A 1 224 ? -1.28 -11.016 -23.125 1 97.25 224 THR A C 1
ATOM 1756 O O . THR A 1 224 ? -1.787 -12.062 -23.547 1 97.25 224 THR A O 1
ATOM 1759 N N . VAL A 1 225 ? -0.343 -10.969 -22.312 1 96.81 225 VAL A N 1
ATOM 1760 C CA . VAL A 1 225 ? 0.251 -12.203 -21.797 1 96.81 225 VAL A CA 1
ATOM 1761 C C . VAL A 1 225 ? -0.777 -12.977 -20.969 1 96.81 225 VAL A C 1
ATOM 1763 O O . VAL A 1 225 ? -0.837 -14.203 -21.047 1 96.81 225 VAL A O 1
ATOM 1766 N N . GLY A 1 226 ? -1.541 -12.258 -20.188 1 97.88 226 GLY A N 1
ATOM 1767 C CA . GLY A 1 226 ? -2.6 -12.906 -19.438 1 97.88 226 GLY A CA 1
ATOM 1768 C C . GLY A 1 226 ? -3.576 -13.672 -20.312 1 97.88 226 GLY A C 1
ATOM 1769 O O . GLY A 1 226 ? -3.965 -14.797 -19.984 1 97.88 226 GLY A O 1
ATOM 1770 N N . ARG A 1 227 ? -3.975 -13.094 -21.391 1 98 227 ARG A N 1
ATOM 1771 C CA . ARG A 1 227 ? -4.867 -13.758 -22.328 1 98 227 ARG A CA 1
ATOM 1772 C C . ARG A 1 227 ? -4.199 -14.992 -22.922 1 98 227 ARG A C 1
ATOM 1774 O O . ARG A 1 227 ? -4.852 -16.031 -23.109 1 98 227 ARG A O 1
ATOM 1781 N N . TYR A 1 228 ? -2.947 -14.836 -23.188 1 97.56 228 TYR A N 1
ATOM 1782 C CA . TYR A 1 228 ? -2.143 -15.953 -23.672 1 97.56 228 TYR A CA 1
ATOM 1783 C C . TYR A 1 228 ? -2.15 -17.109 -22.672 1 97.56 228 TYR A C 1
ATOM 1785 O O . TYR A 1 228 ? -2.35 -18.266 -23.047 1 97.56 228 TYR A O 1
ATOM 1793 N N . LEU A 1 229 ? -2.021 -16.828 -21.422 1 97.69 229 LEU A N 1
ATOM 1794 C CA . LEU A 1 229 ? -2.049 -17.859 -20.391 1 97.69 229 LEU A CA 1
ATOM 1795 C C . LEU A 1 229 ? -3.391 -18.594 -20.375 1 97.69 229 LEU A C 1
ATOM 1797 O O . LEU A 1 229 ? -3.436 -19.812 -20.312 1 97.69 229 LEU A O 1
ATOM 1801 N N . ILE A 1 230 ? -4.438 -17.859 -20.438 1 97.75 230 ILE A N 1
ATOM 1802 C CA . ILE A 1 230 ? -5.785 -18.422 -20.391 1 97.75 230 ILE A CA 1
ATOM 1803 C C . ILE A 1 230 ? -5.988 -19.359 -21.578 1 97.75 230 ILE A C 1
ATOM 1805 O O . ILE A 1 230 ? -6.52 -20.469 -21.422 1 97.75 230 ILE A O 1
ATOM 1809 N N . GLU A 1 231 ? -5.492 -18.953 -22.75 1 97.5 231 GLU A N 1
ATOM 1810 C CA . GLU A 1 231 ? -5.609 -19.781 -23.953 1 97.5 231 GLU A CA 1
ATOM 1811 C C . GLU A 1 231 ? -4.852 -21.094 -23.781 1 97.5 231 GLU A C 1
ATOM 1813 O O . GLU A 1 231 ? -5.297 -22.141 -24.25 1 97.5 231 GLU A O 1
ATOM 1818 N N . ILE A 1 232 ? -3.777 -21.016 -23.156 1 98 232 ILE A N 1
ATOM 1819 C CA . ILE A 1 232 ? -2.977 -22.203 -22.938 1 98 232 ILE A CA 1
ATOM 1820 C C . ILE A 1 232 ? -3.744 -23.188 -22.047 1 98 232 ILE A C 1
ATOM 1822 O O . ILE A 1 232 ? -3.84 -24.375 -22.359 1 98 232 ILE A O 1
ATOM 1826 N N . TRP A 1 233 ? -4.285 -22.719 -20.938 1 98.06 233 TRP A N 1
ATOM 1827 C CA . TRP A 1 233 ? -5 -23.578 -20.016 1 98.06 233 TRP A CA 1
ATOM 1828 C C . TRP A 1 233 ? -6.234 -24.188 -20.672 1 98.06 233 TRP A C 1
ATOM 1830 O O . TRP A 1 233 ? -6.578 -25.344 -20.422 1 98.06 233 TRP A O 1
ATOM 1840 N N . LYS A 1 234 ? -6.852 -23.469 -21.531 1 95.94 234 LYS A N 1
ATOM 1841 C CA . LYS A 1 234 ? -7.984 -24 -22.297 1 95.94 234 LYS A CA 1
ATOM 1842 C C . LYS A 1 234 ? -7.543 -25.109 -23.25 1 95.94 234 LYS A C 1
ATOM 1844 O O . LYS A 1 234 ? -8.203 -26.141 -23.344 1 95.94 234 LYS A O 1
ATOM 1849 N N . ALA A 1 235 ? -6.43 -24.906 -23.844 1 97.25 235 ALA A N 1
ATOM 1850 C CA . ALA A 1 235 ? -5.969 -25.781 -24.922 1 97.25 235 ALA A CA 1
ATOM 1851 C C . ALA A 1 235 ? -5.371 -27.078 -24.359 1 97.25 235 ALA A C 1
ATOM 1853 O O . ALA A 1 235 ? -5.445 -28.125 -24.984 1 97.25 235 ALA A O 1
ATOM 1854 N N . VAL A 1 236 ? -4.734 -26.969 -23.219 1 97.12 236 VAL A N 1
ATOM 1855 C CA . VAL A 1 236 ? -3.977 -28.109 -22.703 1 97.12 236 VAL A CA 1
ATOM 1856 C C . VAL A 1 236 ? -4.934 -29.125 -22.078 1 97.12 236 VAL A C 1
ATOM 1858 O O . VAL A 1 236 ? -4.59 -30.297 -21.938 1 97.12 236 VAL A O 1
ATOM 1861 N N . GLY A 1 237 ? -6.105 -28.719 -21.641 1 94.94 237 GLY A N 1
ATOM 1862 C CA . GLY A 1 237 ? -7.066 -29.688 -21.156 1 94.94 237 GLY A CA 1
ATOM 1863 C C . GLY A 1 237 ? -7.527 -29.422 -19.734 1 94.94 237 GLY A C 1
ATOM 1864 O O . GLY A 1 237 ? -7.941 -30.344 -19.031 1 94.94 237 GLY A O 1
ATOM 1865 N N . MET A 1 238 ? -7.359 -28.234 -19.297 1 96.25 238 MET A N 1
ATOM 1866 C CA . MET A 1 238 ? -7.973 -27.891 -18.016 1 96.25 238 MET A CA 1
ATOM 1867 C C . MET A 1 238 ? -9.492 -28.016 -18.094 1 96.25 238 MET A C 1
ATOM 1869 O O . MET A 1 238 ? -10.109 -27.547 -19.047 1 96.25 238 MET A O 1
ATOM 1873 N N . ASP A 1 239 ? -10.039 -28.688 -17.156 1 94.5 239 ASP A N 1
ATOM 1874 C CA . ASP A 1 239 ? -11.484 -28.922 -17.172 1 94.5 239 ASP A CA 1
ATOM 1875 C C . ASP A 1 239 ? -12.242 -27.656 -16.812 1 94.5 239 ASP A C 1
ATOM 1877 O O . ASP A 1 239 ? -12.391 -27.312 -15.633 1 94.5 239 ASP A O 1
ATOM 1881 N N . LEU A 1 240 ? -12.742 -27.031 -17.797 1 93.69 240 LEU A N 1
ATOM 1882 C CA . LEU A 1 240 ? -13.445 -25.781 -17.594 1 93.69 240 LEU A CA 1
ATOM 1883 C C . LEU A 1 240 ? -14.953 -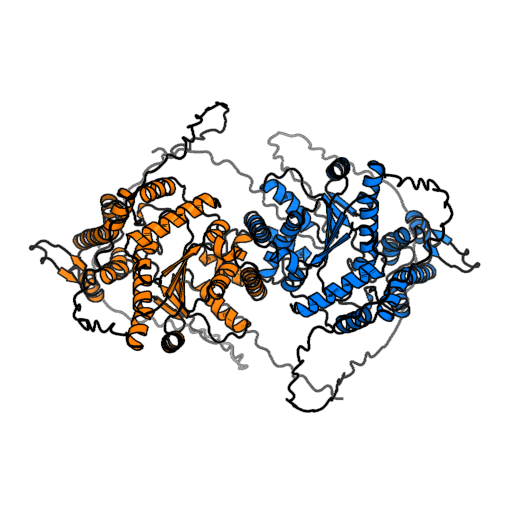25.969 -17.719 1 93.69 240 LEU A C 1
ATOM 1885 O O . LEU A 1 240 ? -15.719 -25 -17.641 1 93.69 240 LEU A O 1
ATOM 1889 N N . GLU A 1 241 ? -15.297 -27.219 -17.797 1 85.81 241 GLU A N 1
ATOM 1890 C CA . GLU A 1 241 ? -16.719 -27.5 -17.953 1 85.81 241 GLU A CA 1
ATOM 1891 C C . GLU A 1 241 ? -17.438 -27.484 -16.594 1 85.81 241 GLU A C 1
ATOM 1893 O O . GLU A 1 241 ? -16.828 -27.797 -15.57 1 85.81 241 GLU A O 1
ATOM 1898 N N . GLY A 1 242 ? -18.562 -26.984 -16.438 1 88.12 242 GLY A N 1
ATOM 1899 C CA . GLY A 1 242 ? -19.375 -27.016 -15.227 1 88.12 242 GLY A CA 1
ATOM 1900 C C . GLY A 1 242 ? -19.25 -25.766 -14.383 1 88.12 242 GLY A C 1
ATOM 1901 O O . GLY A 1 242 ? -19.875 -25.656 -13.336 1 88.12 242 GLY A O 1
ATOM 1902 N N . GLY A 1 243 ? -18.359 -24.969 -14.727 1 91.69 243 GLY A N 1
ATOM 1903 C CA . GLY A 1 243 ? -18.281 -23.688 -14.039 1 91.69 243 GLY A CA 1
ATOM 1904 C C . GLY A 1 243 ? -17.484 -23.75 -12.758 1 91.69 243 GLY A C 1
ATOM 1905 O O . GLY A 1 243 ? -17.578 -22.859 -11.914 1 91.69 243 GLY A O 1
ATOM 1906 N N . LYS A 1 244 ? -16.672 -24.797 -12.555 1 95.81 244 LYS A N 1
ATOM 1907 C CA . LYS A 1 244 ? -15.93 -24.984 -11.312 1 95.81 244 LYS A CA 1
ATOM 1908 C C . LYS A 1 244 ? -14.617 -24.203 -11.336 1 95.81 244 LYS A C 1
ATOM 1910 O O . LYS A 1 244 ? -13.984 -24 -10.297 1 95.81 244 LYS A O 1
ATOM 1915 N N . VAL A 1 245 ? -14.156 -23.812 -12.531 1 98.19 245 VAL A N 1
ATOM 1916 C CA . VAL A 1 245 ? -12.938 -23.031 -12.664 1 98.19 245 VAL A CA 1
ATOM 1917 C C . VAL A 1 245 ? -13.273 -21.625 -13.172 1 98.19 245 VAL A C 1
ATOM 1919 O O . VAL A 1 245 ? -14.039 -21.469 -14.125 1 98.19 245 VAL A O 1
ATOM 1922 N N . GLU A 1 246 ? -12.781 -20.594 -12.492 1 97.69 246 GLU A N 1
ATOM 1923 C CA . GLU A 1 246 ? -12.984 -19.188 -12.875 1 97.69 246 GLU A CA 1
ATOM 1924 C C . GLU A 1 246 ? -11.656 -18.469 -13.055 1 97.69 246 GLU A C 1
ATOM 1926 O O . GLU A 1 246 ? -10.742 -18.625 -12.234 1 97.69 246 GLU A O 1
ATOM 1931 N N . PHE A 1 247 ? -11.539 -17.797 -14.164 1 98.06 247 PHE A N 1
ATOM 1932 C CA . PHE A 1 247 ? -10.422 -16.891 -14.367 1 98.06 247 PHE A CA 1
ATOM 1933 C C . PHE A 1 247 ? -10.797 -15.461 -13.977 1 98.06 247 PHE A C 1
ATOM 1935 O O . PHE A 1 247 ? -11.75 -14.898 -14.516 1 98.06 247 PHE A O 1
ATOM 1942 N N . LEU A 1 248 ? -10.07 -14.875 -13.031 1 98.12 248 LEU A N 1
ATOM 1943 C CA . LEU A 1 248 ? -10.367 -13.531 -12.539 1 98.12 248 LEU A CA 1
ATOM 1944 C C . LEU A 1 248 ? -9.156 -12.617 -12.695 1 98.12 248 LEU A C 1
ATOM 1946 O O . LEU A 1 248 ? -8.039 -12.992 -12.336 1 98.12 248 LEU A O 1
ATOM 1950 N N . TRP A 1 249 ? -9.438 -11.484 -13.258 1 98 249 TRP A N 1
ATOM 1951 C CA . TRP A 1 249 ? -8.383 -10.484 -13.391 1 98 249 TRP A CA 1
ATOM 1952 C C . TRP A 1 249 ? -8.289 -9.617 -12.141 1 98 249 TRP A C 1
ATOM 1954 O O . TRP A 1 249 ? -9.281 -9.016 -11.719 1 98 249 TRP A O 1
ATOM 1964 N N . SER A 1 250 ? -7.125 -9.508 -11.555 1 97.25 250 SER A N 1
ATOM 1965 C CA . SER A 1 250 ? -6.953 -8.805 -10.289 1 97.25 250 SER A CA 1
ATOM 1966 C C . SER A 1 250 ? -7.355 -7.336 -10.422 1 97.25 250 SER A C 1
ATOM 1968 O O . SER A 1 250 ? -8.078 -6.805 -9.57 1 97.25 250 SER A O 1
ATOM 1970 N N . SER A 1 251 ? -6.902 -6.629 -11.453 1 94.31 251 SER A N 1
ATOM 1971 C CA . SER A 1 251 ? -7.207 -5.215 -11.641 1 94.31 251 SER A CA 1
ATOM 1972 C C . SER A 1 251 ? -8.711 -4.977 -11.719 1 94.31 251 SER A C 1
ATOM 1974 O O . SER A 1 251 ? -9.234 -4.074 -11.062 1 94.31 251 SER A O 1
ATOM 1976 N N . LYS A 1 252 ? -9.398 -5.848 -12.43 1 95.25 252 LYS A N 1
ATOM 1977 C CA . LYS A 1 252 ? -10.836 -5.699 -12.617 1 95.25 252 LYS A CA 1
ATOM 1978 C C . LYS A 1 252 ? -11.594 -5.973 -11.312 1 95.25 252 LYS A C 1
ATOM 1980 O O . LYS A 1 252 ? -12.461 -5.191 -10.914 1 95.25 252 LYS A O 1
ATOM 1985 N N . GLU A 1 253 ? -11.258 -7.051 -10.664 1 96.81 253 GLU A N 1
ATOM 1986 C CA . GLU A 1 253 ? -11.938 -7.441 -9.43 1 96.81 253 GLU A CA 1
ATOM 1987 C C . GLU A 1 253 ? -11.68 -6.43 -8.312 1 96.81 253 GLU A C 1
ATOM 1989 O O . GLU A 1 253 ? -12.609 -6.027 -7.609 1 96.81 253 GLU A O 1
ATOM 1994 N N . ILE A 1 254 ? -10.461 -5.984 -8.18 1 95.75 254 ILE A N 1
ATOM 1995 C CA . ILE A 1 254 ? -10.094 -5.051 -7.117 1 95.75 254 ILE A CA 1
ATOM 1996 C C . ILE A 1 254 ? -10.781 -3.707 -7.355 1 95.75 254 ILE A C 1
ATOM 1998 O O . ILE A 1 254 ? -11.336 -3.117 -6.426 1 95.75 254 ILE A O 1
ATOM 2002 N N . ASN A 1 255 ? -10.781 -3.258 -8.562 1 91.69 255 ASN A N 1
ATOM 2003 C CA . ASN A 1 255 ? -11.406 -1.974 -8.875 1 91.69 255 ASN A CA 1
ATOM 2004 C C . ASN A 1 255 ? -12.914 -2.014 -8.656 1 91.69 255 ASN A C 1
ATOM 2006 O O . ASN A 1 255 ? -13.516 -1.018 -8.25 1 91.69 255 ASN A O 1
ATOM 2010 N N . SER A 1 256 ? -13.469 -3.16 -8.945 1 94 256 SER A N 1
ATOM 2011 C CA . SER A 1 256 ? -14.922 -3.275 -8.82 1 94 256 SER A CA 1
ATOM 2012 C C . SER A 1 256 ? -15.352 -3.33 -7.359 1 94 256 SER A C 1
ATOM 2014 O O . SER A 1 256 ? -16.5 -3.018 -7.031 1 94 256 SER A O 1
ATOM 2016 N N . ARG A 1 257 ? -14.492 -3.711 -6.477 1 95.38 257 ARG A N 1
ATOM 2017 C CA . ARG A 1 257 ? -14.781 -3.828 -5.051 1 95.38 257 ARG A CA 1
ATOM 2018 C C . ARG A 1 257 ? -13.648 -3.256 -4.211 1 95.38 257 ARG A C 1
ATOM 2020 O O . ARG A 1 257 ? -13.18 -3.896 -3.266 1 95.38 257 ARG A O 1
ATOM 2027 N N . ALA A 1 258 ? -13.258 -2.07 -4.598 1 92.44 258 ALA A N 1
ATOM 2028 C CA . ALA A 1 258 ? -12.117 -1.408 -3.971 1 92.44 258 ALA A CA 1
ATOM 2029 C C . ALA A 1 258 ? -12.398 -1.104 -2.5 1 92.44 258 ALA A C 1
ATOM 2031 O O . ALA A 1 258 ? -11.492 -1.147 -1.668 1 92.44 258 ALA A O 1
ATOM 2032 N N . ASP A 1 259 ? -13.586 -0.78 -2.104 1 90.38 259 ASP A N 1
ATOM 2033 C CA . ASP A 1 259 ? -13.984 -0.404 -0.75 1 90.38 259 ASP A CA 1
ATOM 2034 C C . ASP A 1 259 ? -13.828 -1.577 0.215 1 90.38 259 ASP A C 1
ATOM 2036 O O . ASP A 1 259 ? -13.719 -1.38 1.428 1 90.38 259 ASP A O 1
ATOM 2040 N N . GLU A 1 260 ? -13.828 -2.721 -0.375 1 94.75 260 GLU A N 1
ATOM 2041 C CA . GLU A 1 260 ? -13.602 -3.924 0.419 1 94.75 260 GLU A CA 1
ATOM 2042 C C . GLU A 1 260 ? -12.117 -4.293 0.444 1 94.75 260 GLU A C 1
ATOM 2044 O O . GLU A 1 260 ? -11.578 -4.656 1.492 1 94.75 260 GLU A O 1
ATOM 2049 N N . TYR A 1 261 ? -11.508 -4.16 -0.64 1 97.19 261 TYR A N 1
ATOM 2050 C CA . TYR A 1 261 ? -10.164 -4.688 -0.859 1 97.19 261 TYR A CA 1
ATOM 2051 C C . TYR A 1 261 ? -9.125 -3.873 -0.098 1 97.19 261 TYR A C 1
ATOM 2053 O O . TYR A 1 261 ? -8.312 -4.43 0.649 1 97.19 261 TYR A O 1
ATOM 2061 N N . TRP A 1 262 ? -9.086 -2.629 -0.238 1 94.88 262 TRP A N 1
ATOM 2062 C CA . TRP A 1 262 ? -7.961 -1.821 0.231 1 94.88 262 TRP A CA 1
ATOM 2063 C C . TRP A 1 262 ? -8 -1.667 1.747 1 94.88 262 TRP A C 1
ATOM 2065 O O . TRP A 1 262 ? -6.961 -1.721 2.408 1 94.88 262 TRP A O 1
ATOM 2075 N N . PRO A 1 263 ? -9.195 -1.474 2.363 1 93.19 263 PRO A N 1
ATOM 2076 C CA . PRO A 1 263 ? -9.195 -1.516 3.828 1 93.19 263 PRO A CA 1
ATOM 2077 C C . PRO A 1 263 ? -8.594 -2.807 4.379 1 93.19 263 PRO A C 1
ATOM 2079 O O . PRO A 1 263 ? -7.918 -2.785 5.41 1 93.19 263 PRO A O 1
ATOM 2082 N N . LEU A 1 264 ? -8.82 -3.887 3.686 1 96.75 264 LEU A N 1
ATOM 2083 C CA . LEU A 1 264 ? -8.25 -5.168 4.09 1 96.75 264 LEU A CA 1
ATOM 2084 C C . LEU A 1 264 ? -6.73 -5.148 3.967 1 96.75 264 LEU A C 1
ATOM 2086 O O . LEU A 1 264 ? -6.027 -5.582 4.883 1 96.75 264 LEU A O 1
ATOM 2090 N N . VAL A 1 265 ? -6.227 -4.668 2.861 1 97.56 265 VAL A N 1
ATOM 2091 C CA . VAL A 1 265 ? -4.789 -4.566 2.639 1 97.56 265 VAL A CA 1
ATOM 2092 C C . VAL A 1 265 ? -4.152 -3.707 3.73 1 97.56 265 VAL A C 1
ATOM 2094 O O . VAL A 1 265 ? -3.129 -4.082 4.305 1 97.56 265 VAL A O 1
ATOM 2097 N N . LEU A 1 266 ? -4.797 -2.607 4.008 1 95.06 266 LEU A N 1
ATOM 2098 C CA . LEU A 1 266 ? -4.262 -1.67 4.988 1 95.06 266 LEU A CA 1
ATOM 2099 C C . LEU A 1 266 ? -4.266 -2.283 6.387 1 95.06 266 LEU A C 1
ATOM 2101 O O . LEU A 1 266 ? -3.332 -2.072 7.164 1 95.06 266 LEU A O 1
ATOM 2105 N N . ASP A 1 267 ? -5.293 -3.029 6.723 1 95.62 267 ASP A N 1
ATOM 2106 C CA . ASP A 1 267 ? -5.352 -3.701 8.016 1 95.62 267 ASP A CA 1
ATOM 2107 C C . ASP A 1 267 ? -4.223 -4.719 8.156 1 95.62 267 ASP A C 1
ATOM 2109 O O . ASP A 1 267 ? -3.582 -4.801 9.211 1 95.62 267 ASP A O 1
ATOM 2113 N N . ILE A 1 268 ? -3.979 -5.434 7.121 1 97.75 268 ILE A N 1
ATOM 2114 C CA . ILE A 1 268 ? -2.896 -6.414 7.109 1 97.75 268 ILE A CA 1
ATOM 2115 C C . ILE A 1 268 ? -1.555 -5.703 7.273 1 97.75 268 ILE A C 1
ATOM 2117 O O . ILE A 1 268 ? -0.703 -6.137 8.047 1 97.75 268 ILE A O 1
ATOM 2121 N N . ALA A 1 269 ? -1.387 -4.637 6.578 1 97 269 ALA A N 1
ATOM 2122 C CA . ALA A 1 269 ? -0.151 -3.859 6.645 1 97 269 ALA A CA 1
ATOM 2123 C C . ALA A 1 269 ? 0.073 -3.303 8.047 1 97 269 ALA A C 1
ATOM 2125 O O . ALA A 1 269 ? 1.21 -3.236 8.523 1 97 269 ALA A O 1
ATOM 2126 N N . GLN A 1 270 ? -0.964 -2.889 8.695 1 94.69 270 GLN A N 1
ATOM 2127 C CA . GLN A 1 270 ? -0.885 -2.318 10.031 1 94.69 270 GLN A CA 1
ATOM 2128 C C . GLN A 1 270 ? -0.479 -3.375 11.055 1 94.69 270 GLN A C 1
ATOM 2130 O O . GLN A 1 270 ? 0.206 -3.07 12.039 1 94.69 270 GLN A O 1
ATOM 2135 N N . LYS A 1 271 ? -0.867 -4.574 10.805 1 96 271 LYS A N 1
ATOM 2136 C CA . LYS A 1 271 ? -0.706 -5.637 11.797 1 96 271 LYS A CA 1
ATOM 2137 C C . LYS A 1 271 ? 0.585 -6.414 11.562 1 96 271 LYS A C 1
ATOM 2139 O O . LYS A 1 271 ? 0.872 -7.383 12.266 1 96 271 LYS A O 1
ATOM 2144 N N . ASN A 1 272 ? 1.331 -6.031 10.531 1 96.5 272 ASN A N 1
ATOM 2145 C CA . ASN A 1 272 ? 2.602 -6.691 10.258 1 96.5 272 ASN A CA 1
ATOM 2146 C C . ASN A 1 272 ? 3.758 -5.695 10.242 1 96.5 272 ASN A C 1
ATOM 2148 O O . ASN A 1 272 ? 3.641 -4.613 9.664 1 96.5 272 ASN A O 1
ATOM 2152 N N . ASN A 1 273 ? 4.863 -6.082 10.898 1 95.44 273 ASN A N 1
ATOM 2153 C CA . ASN A 1 273 ? 6.039 -5.219 10.883 1 95.44 273 ASN A CA 1
ATOM 2154 C C . ASN A 1 273 ? 6.738 -5.258 9.523 1 95.44 273 ASN A C 1
ATOM 2156 O O . ASN A 1 273 ? 6.555 -6.195 8.75 1 95.44 273 ASN A O 1
ATOM 2160 N N . LEU A 1 274 ? 7.484 -4.238 9.273 1 95.31 274 LEU A N 1
ATOM 2161 C CA . LEU A 1 274 ? 8.148 -4.074 7.984 1 95.31 274 LEU A CA 1
ATOM 2162 C C . LEU A 1 274 ? 9.148 -5.199 7.738 1 95.31 274 LEU A C 1
ATOM 2164 O O . LEU A 1 274 ? 9.234 -5.73 6.629 1 95.31 274 LEU A O 1
ATOM 2168 N N . LYS A 1 275 ? 9.859 -5.602 8.719 1 94.38 275 LYS A N 1
ATOM 2169 C CA . LYS A 1 275 ? 10.867 -6.652 8.586 1 94.38 275 LYS A CA 1
ATOM 2170 C C . LYS A 1 275 ? 10.234 -7.957 8.109 1 94.38 275 LYS A C 1
ATOM 2172 O O . LYS A 1 275 ? 10.797 -8.648 7.254 1 94.38 275 LYS A O 1
ATOM 2177 N N . ARG A 1 276 ? 9.133 -8.25 8.648 1 94.81 276 ARG A N 1
ATOM 2178 C CA . ARG A 1 276 ? 8.422 -9.469 8.281 1 94.81 276 ARG A CA 1
ATOM 2179 C C . ARG A 1 276 ? 7.98 -9.422 6.824 1 94.81 276 ARG A C 1
ATOM 2181 O O . ARG A 1 276 ? 8.117 -10.406 6.094 1 94.81 276 ARG A O 1
ATOM 2188 N N . ILE A 1 277 ? 7.5 -8.305 6.441 1 96.75 277 ILE A N 1
ATOM 2189 C CA . ILE A 1 277 ? 7.02 -8.141 5.074 1 96.75 277 ILE A CA 1
ATOM 2190 C C . ILE A 1 277 ? 8.195 -8.195 4.102 1 96.75 277 ILE A C 1
ATOM 2192 O O . ILE A 1 277 ? 8.078 -8.75 3.006 1 96.75 277 ILE A O 1
ATOM 2196 N N . ILE A 1 278 ? 9.297 -7.668 4.445 1 95.31 278 ILE A N 1
ATOM 2197 C CA . ILE A 1 278 ? 10.492 -7.727 3.617 1 95.31 278 ILE A CA 1
ATOM 2198 C C . ILE A 1 278 ? 10.906 -9.188 3.412 1 95.31 278 ILE A C 1
ATOM 2200 O O . ILE A 1 278 ? 11.258 -9.586 2.299 1 95.31 278 ILE A O 1
ATOM 2204 N N . ARG A 1 279 ? 10.766 -9.984 4.41 1 94.38 279 ARG A N 1
ATOM 2205 C CA . ARG A 1 279 ? 11.102 -11.406 4.297 1 94.38 279 ARG A CA 1
ATOM 2206 C C . ARG A 1 279 ? 10.164 -12.109 3.316 1 94.38 279 ARG A C 1
ATOM 2208 O O . ARG A 1 279 ? 10.562 -13.062 2.65 1 94.38 279 ARG A O 1
ATOM 2215 N N . CYS A 1 280 ? 8.977 -11.648 3.232 1 95.19 280 CYS A N 1
ATOM 2216 C CA . CYS A 1 280 ? 8 -12.242 2.326 1 95.19 280 CYS A CA 1
ATOM 2217 C C . CYS A 1 280 ? 8.297 -11.859 0.879 1 95.19 280 CYS A C 1
ATOM 2219 O O . CYS A 1 280 ? 7.68 -12.391 -0.045 1 95.19 280 CYS A O 1
ATOM 2221 N N . SER A 1 281 ? 9.258 -10.977 0.595 1 91.69 281 SER A N 1
ATOM 2222 C CA . SER A 1 281 ? 9.562 -10.539 -0.762 1 91.69 281 SER A CA 1
ATOM 2223 C C . SER A 1 281 ? 10.07 -11.688 -1.619 1 91.69 281 SER A C 1
ATOM 2225 O O . SER A 1 281 ? 10.078 -11.602 -2.848 1 91.69 281 SER A O 1
ATOM 2227 N N . GLN A 1 282 ? 10.391 -12.805 -1.034 1 90.69 282 GLN A N 1
ATOM 2228 C CA . GLN A 1 282 ? 10.852 -13.992 -1.743 1 90.69 282 GLN A CA 1
ATOM 2229 C C . GLN A 1 282 ? 9.773 -14.539 -2.674 1 90.69 282 GLN A C 1
ATOM 2231 O O . GLN A 1 282 ? 10.078 -15.188 -3.678 1 90.69 282 GLN A O 1
ATOM 2236 N N . ILE A 1 283 ? 8.594 -14.18 -2.361 1 93.12 283 ILE A N 1
ATOM 2237 C CA . ILE A 1 283 ? 7.48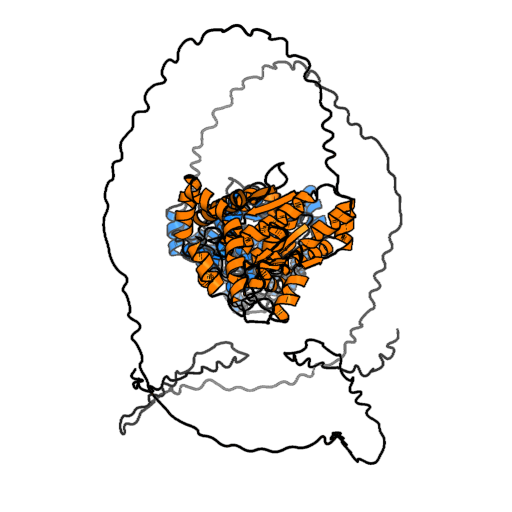4 -14.68 -3.164 1 93.12 283 ILE A CA 1
ATOM 2238 C C . ILE A 1 283 ? 7.531 -14.062 -4.559 1 93.12 283 ILE A C 1
ATOM 2240 O O . ILE A 1 283 ? 6.879 -14.547 -5.484 1 93.12 283 ILE A O 1
ATOM 2244 N N . MET A 1 284 ? 8.289 -13.016 -4.66 1 91 284 MET A N 1
ATOM 2245 C CA . MET A 1 284 ? 8.461 -12.336 -5.941 1 91 284 MET A CA 1
ATOM 2246 C C . MET A 1 284 ? 9.797 -12.703 -6.578 1 91 284 MET A C 1
ATOM 2248 O O . MET A 1 284 ? 10.195 -12.102 -7.582 1 91 284 MET A O 1
ATOM 2252 N N . GLY A 1 285 ? 10.5 -13.609 -5.98 1 84.94 285 GLY A N 1
ATOM 2253 C CA . GLY A 1 285 ? 11.812 -13.984 -6.473 1 84.94 285 GLY A CA 1
ATOM 2254 C C . GLY A 1 285 ? 12.898 -13 -6.09 1 84.94 285 GLY A C 1
ATOM 2255 O O . GLY A 1 285 ? 13.938 -12.914 -6.754 1 84.94 285 GLY A O 1
ATOM 2256 N N . ARG A 1 286 ? 12.633 -12.242 -5.074 1 83.19 286 ARG A N 1
ATOM 2257 C CA . ARG A 1 286 ? 13.602 -11.25 -4.609 1 83.19 286 ARG A CA 1
ATOM 2258 C C . ARG A 1 286 ? 14.219 -11.672 -3.279 1 83.19 286 ARG A C 1
ATOM 2260 O O . ARG A 1 286 ? 13.547 -12.289 -2.445 1 83.19 286 ARG A O 1
ATOM 2267 N N . SER A 1 287 ? 15.477 -11.297 -3.219 1 83.5 287 SER A N 1
ATOM 2268 C CA . SER A 1 287 ? 16.125 -11.508 -1.933 1 83.5 287 SER A CA 1
ATOM 2269 C C . SER A 1 287 ? 15.953 -10.305 -1.017 1 83.5 287 SER A C 1
ATOM 2271 O O . SER A 1 287 ? 15.617 -9.211 -1.479 1 83.5 287 SER A O 1
ATOM 2273 N N . GLU A 1 288 ? 16.203 -10.469 0.228 1 82.44 288 GLU A N 1
ATOM 2274 C CA . GLU A 1 288 ? 16.078 -9.398 1.21 1 82.44 288 GLU A CA 1
ATOM 2275 C C . GLU A 1 288 ? 17.141 -8.328 0.984 1 82.44 288 GLU A C 1
ATOM 2277 O O . GLU A 1 288 ? 16.984 -7.18 1.417 1 82.44 288 GLU A O 1
ATOM 2282 N N . GLN A 1 289 ? 18.094 -8.695 0.282 1 78.44 289 GLN A N 1
ATOM 2283 C CA . GLN A 1 289 ? 19.234 -7.805 0.078 1 78.44 289 GLN A CA 1
ATOM 2284 C C . GLN A 1 289 ? 19.047 -6.961 -1.18 1 78.44 289 GLN A C 1
ATOM 2286 O O . GLN A 1 289 ? 19.766 -5.98 -1.388 1 78.44 289 GLN A O 1
ATOM 2291 N N . ASP A 1 290 ? 18.094 -7.344 -1.95 1 84.12 290 ASP A N 1
ATOM 2292 C CA . ASP A 1 290 ? 17.828 -6.586 -3.17 1 84.12 290 ASP A CA 1
ATOM 2293 C C . ASP A 1 290 ? 17.312 -5.184 -2.848 1 84.12 290 ASP A C 1
ATOM 2295 O O . ASP A 1 290 ? 16.734 -4.961 -1.784 1 84.12 290 ASP A O 1
ATOM 2299 N N . GLU A 1 291 ? 17.734 -4.316 -3.734 1 89.06 291 GLU A N 1
ATOM 2300 C CA . GLU A 1 291 ? 17.109 -3.002 -3.633 1 89.06 291 GLU A CA 1
ATOM 2301 C C . GLU A 1 291 ? 15.625 -3.068 -3.998 1 89.06 291 GLU A C 1
ATOM 2303 O O . GLU A 1 291 ? 15.273 -3.299 -5.156 1 89.06 291 GLU A O 1
ATOM 2308 N N . LEU A 1 292 ? 14.82 -2.893 -3.01 1 92.75 292 LEU A N 1
ATOM 2309 C CA . LEU A 1 292 ? 13.383 -3.016 -3.197 1 92.75 292 LEU A CA 1
ATOM 2310 C C . LEU A 1 292 ? 12.75 -1.652 -3.463 1 92.75 292 LEU A C 1
ATOM 2312 O O . LEU A 1 292 ? 13.219 -0.635 -2.949 1 92.75 292 LEU A O 1
ATOM 2316 N N . THR A 1 293 ? 11.766 -1.647 -4.293 1 94.56 293 THR A N 1
ATOM 2317 C CA . THR A 1 293 ? 10.875 -0.493 -4.387 1 94.56 293 THR A CA 1
ATOM 2318 C C . THR A 1 293 ? 9.797 -0.555 -3.311 1 94.56 293 THR A C 1
ATOM 2320 O O . THR A 1 293 ? 9.594 -1.6 -2.688 1 94.56 293 THR A O 1
ATOM 2323 N N . ALA A 1 294 ? 9.148 0.56 -3.033 1 96.06 294 ALA A N 1
ATOM 2324 C CA . ALA A 1 294 ? 8.047 0.578 -2.072 1 96.06 294 ALA A CA 1
ATOM 2325 C C . ALA A 1 294 ? 6.918 -0.349 -2.514 1 96.06 294 ALA A C 1
ATOM 2327 O O . ALA A 1 294 ? 6.234 -0.948 -1.68 1 96.06 294 ALA A O 1
ATOM 2328 N N . ALA A 1 295 ? 6.766 -0.509 -3.82 1 95 295 ALA A N 1
ATOM 2329 C CA . ALA A 1 295 ? 5.703 -1.346 -4.375 1 95 295 ALA A CA 1
ATOM 2330 C C . ALA A 1 295 ? 5.879 -2.803 -3.963 1 95 295 ALA A C 1
ATOM 2332 O O . ALA A 1 295 ? 4.898 -3.523 -3.77 1 95 295 ALA A O 1
ATOM 2333 N N . GLN A 1 296 ? 7.027 -3.164 -3.812 1 94.25 296 GLN A N 1
ATOM 2334 C CA . GLN A 1 296 ? 7.316 -4.551 -3.467 1 94.25 296 GLN A CA 1
ATOM 2335 C C . GLN A 1 296 ? 6.996 -4.828 -2 1 94.25 296 GLN A C 1
ATOM 2337 O O . GLN A 1 296 ? 6.945 -5.988 -1.58 1 94.25 296 GLN A O 1
ATOM 2342 N N . ILE A 1 297 ? 6.785 -3.824 -1.201 1 96 297 ILE A N 1
ATOM 2343 C CA . ILE A 1 297 ? 6.254 -3.979 0.149 1 96 297 ILE A CA 1
ATOM 2344 C C . ILE A 1 297 ? 4.734 -4.102 0.094 1 96 297 ILE A C 1
ATOM 2346 O O . ILE A 1 297 ? 4.133 -4.824 0.89 1 96 297 ILE A O 1
ATOM 2350 N N . PHE A 1 298 ? 4.133 -3.441 -0.856 1 97.44 298 PHE A N 1
ATOM 2351 C CA . PHE A 1 298 ? 2.693 -3.535 -1.066 1 97.44 298 PHE A CA 1
ATOM 2352 C C . PHE A 1 298 ? 2.297 -4.949 -1.477 1 97.44 298 PHE A C 1
ATOM 2354 O O . PHE A 1 298 ? 1.28 -5.473 -1.015 1 97.44 298 PHE A O 1
ATOM 2361 N N . TYR A 1 299 ? 3.092 -5.582 -2.18 1 96.88 299 TYR A N 1
ATOM 2362 C CA . TYR A 1 299 ? 2.811 -6.828 -2.885 1 96.88 299 TYR A CA 1
ATOM 2363 C C . TYR A 1 299 ? 2.426 -7.93 -1.908 1 96.88 299 TYR A C 1
ATOM 2365 O O . TYR A 1 299 ? 1.334 -8.5 -1.999 1 96.88 299 TYR A O 1
ATOM 2373 N N . PRO A 1 300 ? 3.242 -8.219 -0.903 1 97.62 300 PRO A N 1
ATOM 2374 C CA . PRO A 1 300 ? 2.857 -9.297 0.015 1 97.62 300 PRO A CA 1
ATOM 2375 C C . PRO A 1 300 ? 1.569 -8.984 0.776 1 97.62 300 PRO A C 1
ATOM 2377 O O . PRO A 1 300 ? 0.772 -9.891 1.038 1 97.62 300 PRO A O 1
ATOM 2380 N N . CYS A 1 301 ? 1.407 -7.746 1.141 1 98.19 301 CYS A N 1
ATOM 2381 C CA . CYS A 1 301 ? 0.181 -7.359 1.832 1 98.19 301 CYS A CA 1
ATOM 2382 C C . CYS A 1 301 ? -1.037 -7.582 0.944 1 98.19 301 CYS A C 1
ATOM 2384 O O . CYS A 1 301 ? -2.059 -8.094 1.4 1 98.19 301 CYS A O 1
ATOM 2386 N N . MET A 1 302 ? -0.89 -7.211 -0.272 1 98.25 302 MET A N 1
ATOM 2387 C CA . MET A 1 302 ? -1.973 -7.383 -1.236 1 98.25 302 MET A CA 1
ATOM 2388 C C . MET A 1 302 ? -2.25 -8.859 -1.485 1 98.25 302 MET A C 1
ATOM 2390 O O . MET A 1 302 ? -3.406 -9.281 -1.515 1 98.25 302 MET A O 1
ATOM 2394 N N . GLN A 1 303 ? -1.194 -9.617 -1.685 1 98.31 303 GLN A N 1
ATOM 2395 C CA . GLN A 1 303 ? -1.392 -11.047 -1.931 1 98.31 303 GLN A CA 1
ATOM 2396 C C . GLN A 1 303 ? -2.072 -11.719 -0.743 1 98.31 303 GLN A C 1
ATOM 2398 O O . GLN A 1 303 ? -2.936 -12.578 -0.923 1 98.31 303 GLN A O 1
ATOM 2403 N N . CYS A 1 304 ? -1.649 -11.359 0.45 1 98.5 304 CYS A N 1
ATOM 2404 C CA . CYS A 1 304 ? -2.334 -11.852 1.638 1 98.5 304 CYS A CA 1
ATOM 2405 C C . CYS A 1 304 ? -3.809 -11.477 1.617 1 98.5 304 CYS A C 1
ATOM 2407 O O . CYS A 1 304 ? -4.672 -12.297 1.932 1 98.5 304 CYS A O 1
ATOM 2409 N N . ALA A 1 305 ? -4.098 -10.281 1.207 1 98.5 305 ALA A N 1
ATOM 2410 C CA . ALA A 1 305 ? -5.473 -9.789 1.137 1 98.5 305 ALA A CA 1
ATOM 2411 C C . ALA A 1 305 ? -6.281 -10.57 0.109 1 98.5 305 ALA A C 1
ATOM 2413 O O . ALA A 1 305 ? -7.48 -10.797 0.295 1 98.5 305 ALA A O 1
ATOM 2414 N N . ASP A 1 306 ? -5.652 -10.992 -0.963 1 98.62 306 ASP A N 1
ATOM 2415 C CA . ASP A 1 306 ? -6.328 -11.742 -2.018 1 98.62 306 ASP A CA 1
ATOM 2416 C C . ASP A 1 306 ? -7 -12.992 -1.457 1 98.62 306 ASP A C 1
ATOM 2418 O O . ASP A 1 306 ? -8.109 -13.344 -1.87 1 98.62 306 ASP A O 1
ATOM 2422 N N . ILE A 1 307 ? -6.352 -13.617 -0.564 1 98.38 307 ILE A N 1
ATOM 2423 C CA . ILE A 1 307 ? -6.832 -14.875 0.009 1 98.38 307 ILE A CA 1
ATOM 2424 C C . ILE A 1 307 ? -8.195 -14.648 0.656 1 98.38 307 ILE A C 1
ATOM 2426 O O . ILE A 1 307 ? -9.133 -15.43 0.432 1 98.38 307 ILE A O 1
ATOM 2430 N N . PHE A 1 308 ? -8.367 -13.586 1.315 1 98.38 308 PHE A N 1
ATOM 2431 C CA . PHE A 1 308 ? -9.602 -13.281 2.025 1 98.38 308 PHE A CA 1
ATOM 2432 C C . PHE A 1 308 ? -10.617 -12.625 1.094 1 98.38 308 PHE A C 1
ATOM 2434 O O . PHE A 1 308 ? -11.812 -12.922 1.163 1 98.38 308 PHE A O 1
ATOM 2441 N N . PHE A 1 309 ? -10.148 -11.766 0.225 1 98.31 309 PHE A N 1
ATOM 2442 C CA . PHE A 1 309 ? -10.984 -11.055 -0.738 1 98.31 309 PHE A CA 1
ATOM 2443 C C . PHE A 1 309 ? -11.703 -12.039 -1.656 1 98.31 309 PHE A C 1
ATOM 2445 O O . PHE A 1 309 ? -12.883 -11.844 -1.977 1 98.31 309 PHE A O 1
ATOM 2452 N N . LEU A 1 310 ? -10.961 -13.102 -2.014 1 98.19 310 LEU A N 1
ATOM 2453 C CA . LEU A 1 310 ? -11.508 -14.125 -2.9 1 98.19 310 LEU A CA 1
ATOM 2454 C C . LEU A 1 310 ? -12.25 -15.195 -2.105 1 98.19 310 LEU A C 1
ATOM 2456 O O . LEU A 1 310 ? -12.781 -16.141 -2.682 1 98.19 310 LEU A O 1
ATOM 2460 N N . LYS A 1 311 ? -12.227 -15.109 -0.794 1 97.69 311 LYS A N 1
ATOM 2461 C CA . LYS A 1 311 ? -12.852 -16.078 0.1 1 97.69 311 LYS A CA 1
ATOM 2462 C C . LYS A 1 311 ? -12.289 -17.484 -0.124 1 97.69 311 LYS A C 1
ATOM 2464 O O . LYS A 1 311 ? -13.039 -18.453 -0.221 1 97.69 311 LYS A O 1
ATOM 2469 N N . ALA A 1 312 ? -11.031 -17.531 -0.27 1 98.25 312 ALA A N 1
ATOM 2470 C CA . ALA A 1 312 ? -10.336 -18.797 -0.507 1 98.25 312 ALA A CA 1
ATOM 2471 C C . ALA A 1 312 ? -10.305 -19.641 0.76 1 98.25 312 ALA A C 1
ATOM 2473 O O . ALA A 1 312 ? -9.992 -19.141 1.843 1 98.25 312 ALA A O 1
ATOM 2474 N N . ASP A 1 313 ? -10.648 -20.891 0.603 1 98.56 313 ASP A N 1
ATOM 2475 C CA . ASP A 1 313 ? -10.523 -21.875 1.685 1 98.56 313 ASP A CA 1
ATOM 2476 C C . ASP A 1 313 ? -9.164 -22.562 1.651 1 98.56 313 ASP A C 1
ATOM 2478 O O . ASP A 1 313 ? -8.609 -22.891 2.697 1 98.56 313 ASP A O 1
ATOM 2482 N N . ILE A 1 314 ? -8.711 -22.797 0.45 1 98.69 314 ILE A N 1
ATOM 2483 C CA . ILE A 1 314 ? -7.449 -23.516 0.231 1 98.69 314 ILE A CA 1
ATOM 2484 C C . ILE A 1 314 ? -6.539 -22.672 -0.666 1 98.69 314 ILE A C 1
ATOM 2486 O O . ILE A 1 314 ? -6.918 -22.312 -1.786 1 98.69 314 ILE A O 1
ATOM 2490 N N . CYS A 1 315 ? -5.422 -22.344 -0.117 1 98.38 315 CYS A N 1
ATOM 2491 C CA . CYS A 1 315 ? -4.375 -21.719 -0.925 1 98.38 315 CYS A CA 1
ATOM 2492 C C . CYS A 1 315 ? -3.523 -22.781 -1.611 1 98.38 315 CYS A C 1
ATOM 2494 O O . CYS A 1 315 ? -2.594 -23.328 -1.008 1 98.38 315 CYS A O 1
ATOM 2496 N N . GLN A 1 316 ? -3.811 -23 -2.826 1 98.19 316 GLN A N 1
ATOM 2497 C CA . GLN A 1 316 ? -3.08 -24.031 -3.574 1 98.19 316 GLN A CA 1
ATOM 2498 C C . GLN A 1 316 ? -2.016 -23.391 -4.469 1 98.19 316 GLN A C 1
ATOM 2500 O O . GLN A 1 316 ? -2.197 -23.297 -5.684 1 98.19 316 GLN A O 1
ATOM 2505 N N . LEU A 1 317 ? -0.931 -22.984 -3.891 1 97.44 317 LEU A N 1
ATOM 2506 C CA . LEU A 1 317 ? 0.191 -22.359 -4.59 1 97.44 317 LEU A CA 1
ATOM 2507 C C . LEU A 1 317 ? 1.446 -23.219 -4.465 1 97.44 317 LEU A C 1
ATOM 2509 O O . LEU A 1 317 ? 1.403 -24.312 -3.891 1 97.44 317 LEU A O 1
ATOM 2513 N N . GLY A 1 318 ? 2.514 -22.734 -5.066 1 96.75 318 GLY A N 1
ATOM 2514 C CA . GLY A 1 318 ? 3.787 -23.422 -4.965 1 96.75 318 GLY A CA 1
ATOM 2515 C C . GLY A 1 318 ? 4.469 -23.234 -3.625 1 96.75 318 GLY A C 1
ATOM 2516 O O . GLY A 1 318 ? 4.125 -22.328 -2.873 1 96.75 318 GLY A O 1
ATOM 2517 N N . MET A 1 319 ? 5.43 -24.078 -3.424 1 96 319 MET A N 1
ATOM 2518 C CA . MET A 1 319 ? 6.215 -24.016 -2.195 1 96 319 MET A CA 1
ATOM 2519 C C . MET A 1 319 ? 6.902 -22.656 -2.053 1 96 319 MET A C 1
ATOM 2521 O O . MET A 1 319 ? 7.133 -22.188 -0.936 1 96 319 MET A O 1
ATOM 2525 N N . ASP A 1 320 ? 7.152 -22.031 -3.107 1 93.44 320 ASP A N 1
ATOM 2526 C CA . ASP A 1 320 ? 7.848 -20.75 -3.088 1 93.44 320 ASP A CA 1
ATOM 2527 C C . ASP A 1 320 ? 6.945 -19.641 -2.545 1 93.44 320 ASP A C 1
ATOM 2529 O O . ASP A 1 320 ? 7.426 -18.562 -2.184 1 93.44 320 ASP A O 1
ATOM 2533 N N . GLN A 1 321 ? 5.672 -19.875 -2.5 1 96.44 321 GLN A N 1
ATOM 2534 C CA . GLN A 1 321 ? 4.719 -18.875 -2.029 1 96.44 321 GLN A CA 1
ATOM 2535 C C . GLN A 1 321 ? 4.305 -19.141 -0.586 1 96.44 321 GLN A C 1
ATOM 2537 O O . GLN A 1 321 ? 3.428 -18.469 -0.049 1 96.44 321 GLN A O 1
ATOM 2542 N N . ARG A 1 322 ? 4.93 -20.047 0.059 1 96.19 322 ARG A N 1
ATOM 2543 C CA . ARG A 1 322 ? 4.562 -20.547 1.382 1 96.19 322 ARG A CA 1
ATOM 2544 C C . ARG A 1 322 ? 4.543 -19.406 2.404 1 96.19 322 ARG A C 1
ATOM 2546 O O . ARG A 1 322 ? 3.66 -19.359 3.264 1 96.19 322 ARG A O 1
ATOM 2553 N N . LYS A 1 323 ? 5.426 -18.516 2.344 1 96 323 LYS A N 1
ATOM 2554 C CA . LYS A 1 323 ? 5.609 -17.484 3.361 1 96 323 LYS A CA 1
ATOM 2555 C C . LYS A 1 323 ? 4.379 -16.594 3.461 1 96 323 LYS A C 1
ATOM 2557 O O . LYS A 1 323 ? 3.908 -16.297 4.559 1 96 323 LYS A O 1
ATOM 2562 N N . VAL A 1 324 ? 3.869 -16.141 2.361 1 97.12 324 VAL A N 1
ATOM 2563 C CA . VAL A 1 324 ? 2.717 -15.25 2.385 1 97.12 324 VAL A CA 1
ATOM 2564 C C . VAL A 1 324 ? 1.465 -16.031 2.783 1 97.12 324 VAL A C 1
ATOM 2566 O O . VAL A 1 324 ? 0.558 -15.477 3.412 1 97.12 324 VAL A O 1
ATOM 2569 N N . ASN A 1 325 ? 1.404 -17.297 2.449 1 97.81 325 ASN A N 1
ATOM 2570 C CA . ASN A 1 325 ? 0.277 -18.141 2.861 1 97.81 325 ASN A CA 1
ATOM 2571 C C . ASN A 1 325 ? 0.24 -18.312 4.375 1 97.81 325 ASN A C 1
ATOM 2573 O O . ASN A 1 325 ? -0.833 -18.297 4.984 1 97.81 325 ASN A O 1
ATOM 2577 N N . VAL A 1 326 ? 1.421 -18.484 4.895 1 97.5 326 VAL A N 1
ATOM 2578 C CA . VAL A 1 326 ? 1.518 -18.594 6.348 1 97.5 326 VAL A CA 1
ATOM 2579 C C . VAL A 1 326 ? 1.17 -17.25 6.98 1 97.5 326 VAL A C 1
ATOM 2581 O O . VAL A 1 326 ? 0.512 -17.203 8.023 1 97.5 326 VAL A O 1
ATOM 2584 N N . LEU A 1 327 ? 1.61 -16.188 6.359 1 97.88 327 LEU A N 1
ATOM 2585 C CA . LEU A 1 327 ? 1.246 -14.852 6.809 1 97.88 327 LEU A CA 1
ATOM 2586 C C . LEU A 1 327 ? -0.268 -14.711 6.93 1 97.88 327 LEU A C 1
ATOM 2588 O O . LEU A 1 327 ? -0.767 -14.109 7.879 1 97.88 327 LEU A O 1
ATOM 2592 N N . ALA A 1 328 ? -0.996 -15.266 6.012 1 98.19 328 ALA A N 1
ATOM 2593 C CA . ALA A 1 328 ? -2.455 -15.203 6.012 1 98.19 328 ALA A CA 1
ATOM 2594 C C . ALA A 1 328 ? -3.035 -15.938 7.215 1 98.19 328 ALA A C 1
ATOM 2596 O O . ALA A 1 328 ? -3.994 -15.477 7.832 1 98.19 328 ALA A O 1
ATOM 2597 N N . ARG A 1 329 ? -2.473 -17.062 7.531 1 98.06 329 ARG A N 1
ATOM 2598 C CA . ARG A 1 329 ? -2.953 -17.812 8.688 1 98.06 329 ARG A CA 1
ATOM 2599 C C . ARG A 1 329 ? -2.689 -17.062 9.984 1 98.06 329 ARG A C 1
ATOM 2601 O O . ARG A 1 329 ? -3.543 -17.016 10.875 1 98.06 329 ARG A O 1
ATOM 2608 N N . GLU A 1 330 ? -1.545 -16.469 10.07 1 97.75 330 GLU A N 1
ATOM 2609 C CA . GLU A 1 330 ? -1.198 -15.672 11.25 1 97.75 330 GLU A CA 1
ATOM 2610 C C . GLU A 1 330 ? -2.082 -14.438 11.367 1 97.75 330 GLU A C 1
ATOM 2612 O O . GLU A 1 330 ? -2.445 -14.023 12.469 1 97.75 330 GLU A O 1
ATOM 2617 N N . TYR A 1 331 ? -2.377 -13.836 10.266 1 97.94 331 TYR A N 1
ATOM 2618 C CA . TYR A 1 331 ? -3.305 -12.711 10.258 1 97.94 331 TYR A CA 1
ATOM 2619 C C . TYR A 1 331 ? -4.652 -13.109 10.852 1 97.94 331 TYR A C 1
ATOM 2621 O O . TYR A 1 331 ? -5.281 -12.32 11.562 1 97.94 331 TYR A O 1
ATOM 2629 N N . CYS A 1 332 ? -5.066 -14.328 10.602 1 97.88 332 CYS A N 1
ATOM 2630 C CA . CYS A 1 332 ? -6.309 -14.828 11.18 1 97.88 332 CYS A CA 1
ATOM 2631 C C . CYS A 1 332 ? -6.238 -14.836 12.703 1 97.88 332 CYS A C 1
ATOM 2633 O O . CYS A 1 332 ? -7.238 -14.586 13.375 1 97.88 332 CYS A O 1
ATOM 2635 N N . ASP A 1 333 ? -5.066 -15.141 13.203 1 97.31 333 ASP A N 1
ATOM 2636 C CA . ASP A 1 333 ? -4.887 -15.086 14.648 1 97.31 333 ASP A CA 1
ATOM 2637 C C . ASP A 1 333 ? -5.059 -13.664 15.172 1 97.31 333 ASP A C 1
ATOM 2639 O O . ASP A 1 333 ? -5.695 -13.445 16.203 1 97.31 333 ASP A O 1
ATOM 2643 N N . ASP A 1 334 ? -4.516 -12.719 14.469 1 94.75 334 ASP A N 1
ATOM 2644 C CA . ASP A 1 334 ? -4.586 -11.312 14.859 1 94.75 334 ASP A CA 1
ATOM 2645 C C . ASP A 1 334 ? -6.031 -10.82 14.906 1 94.75 334 ASP A C 1
ATOM 2647 O O . ASP A 1 334 ? -6.398 -10.023 15.766 1 94.75 334 ASP A O 1
ATOM 2651 N N . ILE A 1 335 ? -6.832 -11.289 13.977 1 95.31 335 ILE A N 1
ATOM 2652 C CA . ILE A 1 335 ? -8.195 -10.781 13.891 1 95.31 335 ILE A CA 1
ATOM 2653 C C . ILE A 1 335 ? -9.156 -11.781 14.539 1 95.31 335 ILE A C 1
ATOM 2655 O O . ILE A 1 335 ? -10.375 -11.633 14.438 1 95.31 335 ILE A O 1
ATOM 2659 N N . LYS A 1 336 ? -8.633 -12.883 15.102 1 95.5 336 LYS A N 1
ATOM 2660 C CA . LYS A 1 336 ? -9.375 -13.898 15.844 1 95.5 336 LYS A CA 1
ATOM 2661 C C . LYS A 1 336 ? -10.391 -14.609 14.945 1 95.5 336 LYS A C 1
ATOM 2663 O O . LYS A 1 336 ? -11.539 -14.82 15.344 1 95.5 336 LYS A O 1
ATOM 2668 N N . ARG A 1 337 ? -9.945 -14.789 13.805 1 95.44 337 ARG A N 1
ATOM 2669 C CA . ARG A 1 337 ? -10.734 -15.602 12.883 1 95.44 337 ARG A CA 1
ATOM 2670 C C . ARG A 1 337 ? -10.469 -17.094 13.078 1 95.44 337 ARG A C 1
ATOM 2672 O O . ARG A 1 337 ? -9.312 -17.516 13.055 1 95.44 337 ARG A O 1
ATOM 2679 N N . LYS A 1 338 ? -11.477 -17.844 13.203 1 92.75 338 LYS A N 1
ATOM 2680 C CA . LYS A 1 338 ? -11.352 -19.266 13.539 1 92.75 338 LYS A CA 1
ATOM 2681 C C . LYS A 1 338 ? -10.992 -20.094 12.312 1 92.75 338 LYS A C 1
ATOM 2683 O O . LYS A 1 338 ? -10.094 -20.938 12.367 1 92.75 338 LYS A O 1
ATOM 2688 N N . ASN A 1 339 ? -11.719 -19.859 11.219 1 94 339 ASN A N 1
ATOM 2689 C CA . ASN A 1 339 ? -11.461 -20.625 10.008 1 94 339 ASN A CA 1
ATOM 2690 C C . ASN A 1 339 ? -10.297 -20.047 9.211 1 94 339 ASN A C 1
ATOM 2692 O O . ASN A 1 339 ? -10.461 -19.047 8.508 1 94 339 ASN A O 1
ATOM 2696 N N . LYS A 1 340 ? -9.18 -20.719 9.32 1 97.5 340 LYS A N 1
ATOM 2697 C CA . LYS A 1 340 ? -7.98 -20.297 8.617 1 97.5 340 LYS A CA 1
ATOM 2698 C C . LYS A 1 340 ? -7.879 -20.953 7.246 1 97.5 340 LYS A C 1
ATOM 2700 O O . LYS A 1 340 ? -8.32 -22.094 7.07 1 97.5 340 LYS A O 1
ATOM 2705 N N . PRO A 1 341 ? -7.34 -20.25 6.293 1 98.19 341 PRO A N 1
ATOM 2706 C CA . PRO A 1 341 ? -7.117 -20.906 5.008 1 98.19 341 PRO A CA 1
ATOM 2707 C C . PRO A 1 341 ? -6.152 -22.078 5.113 1 98.19 341 PRO A C 1
ATOM 2709 O O . PRO A 1 341 ? -5.172 -22.016 5.859 1 98.19 341 PRO A O 1
ATOM 2712 N N . ILE A 1 342 ? -6.473 -23.109 4.383 1 98.62 342 ILE A N 1
ATOM 2713 C CA . ILE A 1 342 ? -5.59 -24.266 4.289 1 98.62 342 ILE A CA 1
ATOM 2714 C C . ILE A 1 342 ? -4.48 -24 3.273 1 98.62 342 ILE A C 1
ATOM 2716 O O . ILE A 1 342 ? -4.738 -23.438 2.201 1 98.62 342 ILE A O 1
ATOM 2720 N N . ILE A 1 343 ? -3.287 -24.328 3.693 1 98.5 343 ILE A N 1
ATOM 2721 C CA . ILE A 1 343 ? -2.162 -24.156 2.783 1 98.5 343 ILE A CA 1
ATOM 2722 C C . ILE A 1 343 ? -1.812 -25.484 2.133 1 98.5 343 ILE A C 1
ATOM 2724 O O . ILE A 1 343 ? -1.453 -26.453 2.82 1 98.5 343 ILE A O 1
ATOM 2728 N N . LEU A 1 344 ? -2.023 -25.562 0.893 1 98.5 344 LEU A N 1
ATOM 2729 C CA . LEU A 1 344 ? -1.66 -26.734 0.091 1 98.5 344 LEU A CA 1
ATOM 2730 C C . LEU A 1 344 ? -0.607 -26.359 -0.949 1 98.5 344 LEU A C 1
ATOM 2732 O O . LEU A 1 344 ? -0.944 -25.969 -2.068 1 98.5 344 LEU A O 1
ATOM 2736 N N . SER A 1 345 ? 0.69 -26.547 -0.585 1 98.19 345 SER A N 1
ATOM 2737 C CA . SER A 1 345 ? 1.803 -26.125 -1.429 1 98.19 345 SER A CA 1
ATOM 2738 C C . SER A 1 345 ? 2.277 -27.266 -2.33 1 98.19 345 SER A C 1
ATOM 2740 O O . SER A 1 345 ? 2.658 -28.328 -1.844 1 98.19 345 SER A O 1
ATOM 2742 N N . HIS A 1 346 ? 2.285 -27.016 -3.582 1 97.56 346 HIS A N 1
ATOM 2743 C CA . HIS A 1 346 ? 2.727 -28.062 -4.492 1 97.56 346 HIS A CA 1
ATOM 2744 C C . HIS A 1 346 ? 4.227 -27.984 -4.738 1 97.56 346 HIS A C 1
ATOM 2746 O O . HIS A 1 346 ? 4.855 -26.953 -4.469 1 97.56 346 HIS A O 1
ATOM 2752 N N . HIS A 1 347 ? 4.695 -29.062 -5.258 1 96 347 HIS A N 1
ATOM 2753 C CA . HIS A 1 347 ? 6.113 -29.234 -5.562 1 96 347 HIS A CA 1
ATOM 2754 C C . HIS A 1 347 ? 6.547 -28.312 -6.691 1 96 347 HIS A C 1
ATOM 2756 O O . HIS A 1 347 ? 5.809 -28.109 -7.656 1 96 347 HIS A O 1
ATOM 2762 N N . MET A 1 348 ? 7.785 -27.766 -6.52 1 94.25 348 MET A N 1
ATOM 2763 C CA . MET A 1 348 ? 8.367 -26.953 -7.578 1 94.25 348 MET A CA 1
ATOM 2764 C C . MET A 1 348 ? 9.094 -27.812 -8.602 1 94.25 348 MET A C 1
ATOM 2766 O O . MET A 1 348 ? 10.055 -28.5 -8.273 1 94.25 348 MET A O 1
ATOM 2770 N N . LEU A 1 349 ? 8.68 -27.797 -9.812 1 95.12 349 LEU A N 1
ATOM 2771 C CA . LEU A 1 349 ? 9.367 -28.547 -10.852 1 95.12 349 LEU A CA 1
ATOM 2772 C C . LEU A 1 349 ? 10.711 -27.922 -11.188 1 95.12 349 LEU A C 1
ATOM 2774 O O . LEU A 1 349 ? 10.789 -26.719 -11.453 1 95.12 349 LEU A O 1
ATOM 2778 N N . PRO A 1 350 ? 11.734 -28.734 -11.219 1 94.5 350 PRO A N 1
ATOM 2779 C CA . PRO A 1 350 ? 13.062 -28.172 -11.492 1 94.5 350 PRO A CA 1
ATOM 2780 C C . PRO A 1 350 ? 13.273 -27.844 -12.977 1 94.5 350 PRO A C 1
ATOM 2782 O O . PRO A 1 350 ? 12.531 -28.344 -13.828 1 94.5 350 PRO A O 1
ATOM 2785 N N . GLY A 1 351 ? 14.266 -27 -13.18 1 94.5 351 GLY A N 1
ATOM 2786 C CA . GLY A 1 351 ? 14.734 -26.844 -14.547 1 94.5 351 GLY A CA 1
ATOM 2787 C C . GLY A 1 351 ? 15.453 -28.062 -15.07 1 94.5 351 GLY A C 1
ATOM 2788 O O . GLY A 1 351 ? 15.688 -29.016 -14.328 1 94.5 351 GLY A O 1
ATOM 2789 N N . LEU A 1 352 ? 15.82 -27.984 -16.297 1 96.31 352 LEU A N 1
ATOM 2790 C CA . LEU A 1 352 ? 16.359 -29.172 -16.953 1 96.31 352 LEU A CA 1
ATOM 2791 C C . LEU A 1 352 ? 17.859 -29.297 -16.719 1 96.31 352 LEU A C 1
ATOM 2793 O O . LEU A 1 352 ? 18.438 -30.359 -16.953 1 96.31 352 LEU A O 1
ATOM 2797 N N . GLN A 1 353 ? 18.422 -28.219 -16.188 1 93.31 353 GLN A N 1
ATOM 2798 C CA . GLN A 1 353 ? 19.875 -28.234 -15.953 1 93.31 353 GLN A CA 1
ATOM 2799 C C . GLN A 1 353 ? 20.188 -28.641 -14.516 1 93.31 353 GLN A C 1
ATOM 2801 O O . GLN A 1 353 ? 19.328 -28.531 -13.633 1 93.31 353 GLN A O 1
ATOM 2806 N N . GLN A 1 354 ? 21.391 -29.047 -14.328 1 91.75 354 GLN A N 1
ATOM 2807 C CA . GLN A 1 354 ? 21.812 -29.516 -13.016 1 91.75 354 GLN A CA 1
ATOM 2808 C C . GLN A 1 354 ? 21.719 -28.391 -11.984 1 91.75 354 GLN A C 1
ATOM 2810 O O . GLN A 1 354 ? 22.203 -27.281 -12.219 1 91.75 354 GLN A O 1
ATOM 2815 N N . GLY A 1 355 ? 21.031 -28.688 -10.961 1 87 355 GLY A N 1
ATOM 2816 C CA . GLY A 1 355 ? 21.031 -27.781 -9.836 1 87 355 GLY A CA 1
ATOM 2817 C C . GLY A 1 355 ? 19.984 -26.688 -9.938 1 87 355 GLY A C 1
ATOM 2818 O O . GLY A 1 355 ? 19.875 -25.844 -9.062 1 87 355 GLY A O 1
ATOM 2819 N N . GLN A 1 356 ? 19.156 -26.719 -10.914 1 85.56 356 GLN A N 1
ATOM 2820 C CA . GLN A 1 356 ? 18.094 -25.719 -11.055 1 85.56 356 GLN A CA 1
ATOM 2821 C C . GLN A 1 356 ? 16.859 -26.109 -10.258 1 85.56 356 GLN A C 1
ATOM 2823 O O . GLN A 1 356 ? 16.188 -27.078 -10.594 1 85.56 356 GLN A O 1
ATOM 2828 N N . GLU A 1 357 ? 16.594 -25.297 -9.32 1 81.38 357 GLU A N 1
ATOM 2829 C CA . GLU A 1 357 ? 15.492 -25.625 -8.414 1 81.38 357 GLU A CA 1
ATOM 2830 C C . GLU A 1 357 ? 14.141 -25.281 -9.031 1 81.38 357 GLU A C 1
ATOM 2832 O O . GLU A 1 357 ? 13.117 -25.875 -8.664 1 81.38 357 GLU A O 1
ATOM 2837 N N . LYS A 1 358 ? 14.164 -24.328 -9.836 1 79.81 358 LYS A N 1
ATOM 2838 C CA . LYS A 1 358 ? 12.945 -23.953 -10.547 1 79.81 358 LYS A CA 1
ATOM 2839 C C . LYS A 1 358 ? 13.25 -23.5 -11.969 1 79.81 358 LYS A C 1
ATOM 2841 O O . LYS A 1 358 ? 14.398 -23.172 -12.289 1 79.81 358 LYS A O 1
ATOM 2846 N N . MET A 1 359 ? 12.289 -23.672 -12.711 1 80.31 359 MET A N 1
ATOM 2847 C CA . MET A 1 359 ? 12.445 -23.25 -14.102 1 80.31 359 MET A CA 1
ATOM 2848 C C . MET A 1 359 ? 12.609 -21.75 -14.211 1 80.31 359 MET A C 1
ATOM 2850 O O . MET A 1 359 ? 12.086 -21 -13.375 1 80.31 359 MET A O 1
ATOM 2854 N N . SER A 1 360 ? 13.523 -21.406 -15.141 1 74.69 360 SER A N 1
ATOM 2855 C CA . SER A 1 360 ? 13.75 -19.984 -15.383 1 74.69 360 SER A CA 1
ATOM 2856 C C . SER A 1 360 ? 13.391 -19.594 -16.812 1 74.69 360 SER A C 1
ATOM 2858 O O . SER A 1 360 ? 13.656 -20.359 -17.75 1 74.69 360 SER A O 1
ATOM 2860 N N . LYS A 1 361 ? 12.781 -18.484 -16.969 1 72.19 361 LYS A N 1
ATOM 2861 C CA . LYS A 1 361 ? 12.398 -18 -18.281 1 72.19 361 LYS A CA 1
ATOM 2862 C C . LYS A 1 361 ? 13.586 -17.391 -19.016 1 72.19 361 LYS A C 1
ATOM 2864 O O . LYS A 1 361 ? 13.562 -17.234 -20.234 1 72.19 361 LYS A O 1
ATOM 2869 N N . SER A 1 362 ? 14.703 -17.156 -18.281 1 71.44 362 SER A N 1
ATOM 2870 C CA . SER A 1 362 ? 15.852 -16.453 -18.844 1 71.44 362 SER A CA 1
ATOM 2871 C C . SER A 1 362 ? 16.781 -17.406 -19.578 1 71.44 362 SER A C 1
ATOM 2873 O O . SER A 1 362 ? 17.562 -16.984 -20.438 1 71.44 362 SER A O 1
ATOM 2875 N N . ASP A 1 363 ? 16.656 -18.719 -19.344 1 77.62 363 ASP A N 1
ATOM 2876 C CA . ASP A 1 363 ? 17.453 -19.719 -20.031 1 77.62 363 ASP A CA 1
ATOM 2877 C C . ASP A 1 363 ? 16.578 -20.641 -20.891 1 77.62 363 ASP A C 1
ATOM 2879 O O . ASP A 1 363 ? 15.953 -21.562 -20.375 1 77.62 363 ASP A O 1
ATOM 2883 N N . PRO A 1 364 ? 16.688 -20.438 -22.172 1 78 364 PRO A N 1
ATOM 2884 C CA . PRO A 1 364 ? 15.758 -21.156 -23.062 1 78 364 PRO A CA 1
ATOM 2885 C C . PRO A 1 364 ? 15.961 -22.672 -23.031 1 78 364 PRO A C 1
ATOM 2887 O O . PRO A 1 364 ? 15.023 -23.422 -23.312 1 78 364 PRO A O 1
ATOM 2890 N N . LEU A 1 365 ? 17.078 -23.125 -22.656 1 85.12 365 LEU A N 1
ATOM 2891 C CA . LEU A 1 365 ? 17.344 -24.562 -22.688 1 85.12 365 LEU A CA 1
ATOM 2892 C C . LEU A 1 365 ? 16.984 -25.203 -21.359 1 85.12 365 LEU A C 1
ATOM 2894 O O . LEU A 1 365 ? 16.906 -26.438 -21.25 1 85.12 365 LEU A O 1
ATOM 2898 N N . SER A 1 366 ? 16.625 -24.359 -20.484 1 88.44 366 SER A N 1
ATOM 2899 C CA . SER A 1 366 ? 16.422 -24.875 -19.141 1 88.44 366 SER A CA 1
ATOM 2900 C C . SER A 1 366 ? 14.945 -25.141 -18.859 1 88.44 366 SER A C 1
ATOM 2902 O O . SER A 1 366 ? 14.594 -25.781 -17.875 1 88.44 366 SER A O 1
ATOM 2904 N N . SER A 1 367 ? 14.125 -24.719 -19.797 1 92.75 367 SER A N 1
ATOM 2905 C CA . SER A 1 367 ? 12.695 -24.828 -19.531 1 92.75 367 SER A CA 1
ATOM 2906 C C . SER A 1 367 ? 11.938 -25.266 -20.781 1 92.75 367 SER A C 1
ATOM 2908 O O . SER A 1 367 ? 12.312 -24.906 -21.891 1 92.75 367 SER A O 1
ATOM 2910 N N . ILE A 1 368 ? 10.938 -26.078 -20.547 1 95.81 368 ILE A N 1
ATOM 2911 C CA . ILE A 1 368 ? 10.016 -26.422 -21.625 1 95.81 368 ILE A CA 1
ATOM 2912 C C . ILE A 1 368 ? 8.82 -25.469 -21.609 1 95.81 368 ILE A C 1
ATOM 2914 O O . ILE A 1 368 ? 8.125 -25.359 -20.594 1 95.81 368 ILE A O 1
ATOM 2918 N N . PHE A 1 369 ? 8.656 -24.781 -22.703 1 95.44 369 PHE A N 1
ATOM 2919 C CA . PHE A 1 369 ? 7.504 -23.906 -22.812 1 95.44 369 PHE A CA 1
ATOM 2920 C C . PHE A 1 369 ? 6.316 -24.625 -23.438 1 95.44 369 PHE A C 1
ATOM 2922 O O . PHE A 1 369 ? 6.496 -25.562 -24.219 1 95.44 369 PHE A O 1
ATOM 2929 N N . MET A 1 370 ? 5.129 -24.203 -23.172 1 97.06 370 MET A N 1
ATOM 2930 C CA . MET A 1 370 ? 3.893 -24.891 -23.516 1 97.06 370 MET A CA 1
ATOM 2931 C C . MET A 1 370 ? 3.713 -24.969 -25.016 1 97.06 370 MET A C 1
ATOM 2933 O O . MET A 1 370 ? 3.098 -25.906 -25.531 1 97.06 370 MET A O 1
ATOM 2937 N N . GLU A 1 371 ? 4.277 -24.016 -25.719 1 95.38 371 GLU A N 1
ATOM 2938 C CA . GLU A 1 371 ? 4.062 -23.969 -27.156 1 95.38 371 GLU A CA 1
ATOM 2939 C C . GLU A 1 371 ? 5.316 -24.406 -27.922 1 95.38 371 GLU A C 1
ATOM 2941 O O . GLU A 1 371 ? 5.391 -24.25 -29.141 1 95.38 371 GLU A O 1
ATOM 2946 N N . ASP A 1 372 ? 6.285 -24.922 -27.234 1 96 372 ASP A N 1
ATOM 2947 C CA . ASP A 1 372 ? 7.492 -25.391 -27.906 1 96 372 ASP A CA 1
ATOM 2948 C C . ASP A 1 372 ? 7.16 -26.406 -28.984 1 96 372 ASP A C 1
ATOM 2950 O O . ASP A 1 372 ? 6.32 -27.281 -28.781 1 96 372 ASP A O 1
ATOM 2954 N N . GLU A 1 373 ? 7.852 -26.312 -30.047 1 96.88 373 GLU A N 1
ATOM 2955 C CA . GLU A 1 373 ? 7.688 -27.328 -31.094 1 96.88 373 GLU A CA 1
ATOM 2956 C C . GLU A 1 373 ? 8.32 -28.656 -30.688 1 96.88 373 GLU A C 1
ATOM 2958 O O . GLU A 1 373 ? 9.18 -28.688 -29.797 1 96.88 373 GLU A O 1
ATOM 2963 N N . GLU A 1 374 ? 7.883 -29.688 -31.344 1 98.12 374 GLU A N 1
ATOM 2964 C CA . GLU A 1 374 ? 8.352 -31.031 -31.016 1 98.12 374 GLU A CA 1
ATOM 2965 C C . GLU A 1 374 ? 9.875 -31.109 -31.062 1 98.12 374 GLU A C 1
ATOM 2967 O O . GLU A 1 374 ? 10.492 -31.688 -30.172 1 98.12 374 GLU A O 1
ATOM 2972 N N . ALA A 1 375 ? 10.445 -30.516 -32.062 1 97.75 375 ALA A N 1
ATOM 2973 C CA . ALA A 1 375 ? 11.898 -30.547 -32.219 1 97.75 375 ALA A CA 1
ATOM 2974 C C . ALA A 1 375 ? 12.594 -29.859 -31.031 1 97.75 375 ALA A C 1
ATOM 2976 O O . ALA A 1 375 ? 13.633 -30.344 -30.562 1 97.75 375 ALA A O 1
ATOM 2977 N N . GLU A 1 376 ? 12.047 -28.781 -30.625 1 96.38 376 GLU A N 1
ATOM 2978 C CA . GLU A 1 376 ? 12.617 -28.047 -29.5 1 96.38 376 GLU A CA 1
ATOM 2979 C C . GLU A 1 376 ? 12.555 -28.859 -28.219 1 96.38 376 GLU A C 1
ATOM 2981 O O . GLU A 1 376 ? 13.523 -28.906 -27.453 1 96.38 376 GLU A O 1
ATOM 2986 N N . VAL A 1 377 ? 11.445 -29.516 -27.969 1 98.06 377 VAL A N 1
ATOM 2987 C CA . VAL A 1 377 ? 11.281 -30.344 -26.797 1 98.06 377 VAL A CA 1
ATOM 2988 C C . VAL A 1 377 ? 12.289 -31.484 -26.812 1 98.06 377 VAL A C 1
ATOM 2990 O O . VAL A 1 377 ? 12.938 -31.781 -25.812 1 98.06 377 VAL A O 1
ATOM 2993 N N . ASN A 1 378 ? 12.445 -32.094 -27.953 1 98.12 378 ASN A N 1
ATOM 2994 C CA . ASN A 1 378 ? 13.383 -33.188 -28.109 1 98.12 378 ASN A CA 1
ATOM 2995 C C . ASN A 1 378 ? 14.812 -32.75 -27.781 1 98.12 378 ASN A C 1
ATOM 2997 O O . ASN A 1 378 ? 15.539 -33.469 -27.078 1 98.12 378 ASN A O 1
ATOM 3001 N N . VAL A 1 379 ? 15.18 -31.609 -28.266 1 97.25 379 VAL A N 1
ATOM 3002 C CA . VAL A 1 379 ? 16.531 -31.109 -28.047 1 97.25 379 VAL A CA 1
ATOM 3003 C C . VAL A 1 379 ? 16.734 -30.781 -26.578 1 97.25 379 VAL A C 1
ATOM 3005 O O . VAL A 1 379 ? 17.766 -31.141 -25.984 1 97.25 379 VAL A O 1
ATOM 3008 N N . LYS A 1 380 ? 15.766 -30.109 -26 1 96.62 380 LYS A N 1
ATOM 3009 C CA . LYS A 1 380 ? 15.875 -29.719 -24.609 1 96.62 380 LYS A CA 1
ATOM 3010 C C . LYS A 1 380 ? 15.977 -30.953 -23.703 1 96.62 380 LYS A C 1
ATOM 3012 O O . LYS A 1 380 ? 16.797 -30.984 -22.781 1 96.62 380 LYS A O 1
ATOM 3017 N N . ILE A 1 381 ? 15.219 -32 -23.953 1 97.94 381 ILE A N 1
ATOM 3018 C CA . ILE A 1 381 ? 15.227 -33.188 -23.125 1 97.94 381 ILE A CA 1
ATOM 3019 C C . ILE A 1 381 ? 16.516 -33.969 -23.359 1 97.94 381 ILE A C 1
ATOM 3021 O O . ILE A 1 381 ? 17.094 -34.531 -22.438 1 97.94 381 ILE A O 1
ATOM 3025 N N . LYS A 1 382 ? 16.938 -33.969 -24.562 1 97.38 382 LYS A N 1
ATOM 3026 C CA . LYS A 1 382 ? 18.203 -34.625 -24.891 1 97.38 382 LYS A CA 1
ATOM 3027 C C . LYS A 1 382 ? 19.359 -34.031 -24.094 1 97.38 382 LYS A C 1
ATOM 3029 O O . LYS A 1 382 ? 20.25 -34.75 -23.641 1 97.38 382 LYS A O 1
ATOM 3034 N N . LYS A 1 383 ? 19.328 -32.781 -23.891 1 95.75 383 LYS A N 1
ATOM 3035 C CA . LYS A 1 383 ? 20.422 -32.062 -23.219 1 95.75 383 LYS A CA 1
ATOM 3036 C C . LYS A 1 383 ? 20.188 -32 -21.719 1 95.75 383 LYS A C 1
ATOM 3038 O O . LYS A 1 383 ? 21.047 -31.531 -20.969 1 95.75 383 LYS A O 1
ATOM 3043 N N . ALA A 1 384 ? 19.062 -32.406 -21.266 1 96.81 384 ALA A N 1
ATOM 3044 C CA . ALA A 1 384 ? 18.688 -32.312 -19.859 1 96.81 384 ALA A CA 1
ATOM 3045 C C . ALA A 1 384 ? 19.609 -33.125 -18.984 1 96.81 384 ALA A C 1
ATOM 3047 O O . ALA A 1 384 ? 20.109 -34.188 -19.406 1 96.81 384 ALA A O 1
ATOM 3048 N N . TYR A 1 385 ? 19.859 -32.656 -17.797 1 96.94 385 TYR A N 1
ATOM 3049 C CA . TYR A 1 385 ? 20.656 -33.406 -16.812 1 96.94 385 TYR A CA 1
ATOM 3050 C C . TYR A 1 385 ? 19.984 -34.688 -16.422 1 96.94 385 TYR A C 1
ATOM 3052 O O . TYR A 1 385 ? 18.875 -34.688 -15.867 1 96.94 385 TYR A O 1
ATOM 3060 N N . CYS A 1 386 ? 20.641 -35.812 -16.734 1 97.69 386 CYS A N 1
ATOM 3061 C CA . CYS A 1 386 ? 20.109 -37.156 -16.469 1 97.69 386 CYS A CA 1
ATOM 3062 C C . CYS A 1 386 ? 21.219 -38.188 -16.375 1 97.69 386 CYS A C 1
ATOM 3064 O O . CYS A 1 386 ? 21.328 -39.062 -17.234 1 97.69 386 CYS A O 1
ATOM 3066 N N . PRO A 1 387 ? 21.969 -38.125 -15.25 1 97.44 387 PRO A N 1
ATOM 3067 C CA . PRO A 1 387 ? 23.062 -39.094 -15.117 1 97.44 387 PRO A CA 1
ATOM 3068 C C . PRO A 1 387 ? 22.578 -40.5 -14.852 1 97.44 387 PRO A C 1
ATOM 3070 O O . PRO A 1 387 ? 21.609 -40.719 -14.125 1 97.44 387 PRO A O 1
ATOM 3073 N N . PRO A 1 388 ? 23.328 -41.406 -15.414 1 97.12 388 PRO A N 1
ATOM 3074 C CA . PRO A 1 388 ? 22.922 -42.812 -15.18 1 97.12 388 PRO A CA 1
ATOM 3075 C C . PRO A 1 388 ? 22.984 -43.219 -13.703 1 97.12 388 PRO A C 1
ATOM 3077 O O . PRO A 1 388 ? 23.922 -42.812 -13 1 97.12 388 PRO A O 1
ATOM 3080 N N . LYS A 1 389 ? 21.906 -43.812 -13.281 1 97.19 389 LYS A N 1
ATOM 3081 C CA . LYS A 1 389 ? 21.812 -44.469 -11.977 1 97.19 389 LYS A CA 1
ATOM 3082 C C . LYS A 1 389 ? 21.688 -43.438 -10.859 1 97.19 389 LYS A C 1
ATOM 3084 O O . LYS A 1 389 ? 21.75 -43.781 -9.68 1 97.19 389 LYS A O 1
ATOM 3089 N N . VAL A 1 390 ? 21.547 -42.219 -11.172 1 96.81 390 VAL A N 1
ATOM 3090 C CA . VAL A 1 390 ? 21.391 -41.188 -10.172 1 96.81 390 VAL A CA 1
ATOM 3091 C C . VAL A 1 390 ? 19.969 -40.656 -10.203 1 96.81 390 VAL A C 1
ATOM 3093 O O . VAL A 1 390 ? 19.531 -40.062 -11.203 1 96.81 390 VAL A O 1
ATOM 3096 N N . VAL A 1 391 ? 19.297 -40.812 -9.117 1 96.25 391 VAL A N 1
ATOM 3097 C CA . VAL A 1 391 ? 17.891 -40.406 -9.031 1 96.25 391 VAL A CA 1
ATOM 3098 C C . VAL A 1 391 ? 17.797 -39 -8.453 1 96.25 391 VAL A C 1
ATOM 3100 O O . VAL A 1 391 ? 17 -38.188 -8.922 1 96.25 391 VAL A O 1
ATOM 3103 N N . GLU A 1 392 ? 18.625 -38.688 -7.438 1 93.88 392 GLU A N 1
ATOM 3104 C CA . GLU A 1 392 ? 18.562 -37.438 -6.73 1 93.88 392 GLU A CA 1
ATOM 3105 C C . GLU A 1 392 ? 18.906 -36.25 -7.656 1 93.88 392 GLU A C 1
ATOM 3107 O O . GLU A 1 392 ? 19.922 -36.281 -8.359 1 93.88 392 GLU A O 1
ATOM 3112 N N . GLY A 1 393 ? 17.984 -35.312 -7.66 1 93.81 393 GLY A N 1
ATOM 3113 C CA . GLY A 1 393 ? 18.25 -34.094 -8.422 1 93.81 393 GLY A CA 1
ATOM 3114 C C . GLY A 1 393 ? 18.094 -34.281 -9.914 1 93.81 393 GLY A C 1
ATOM 3115 O O . GLY A 1 393 ? 18.531 -33.438 -10.703 1 93.81 393 GLY A O 1
ATOM 3116 N N . ASN A 1 394 ? 17.5 -35.406 -10.344 1 96.62 394 ASN A N 1
ATOM 3117 C CA . ASN A 1 394 ? 17.312 -35.719 -11.758 1 96.62 394 ASN A CA 1
ATOM 3118 C C . ASN A 1 394 ? 16 -35.125 -12.281 1 96.62 394 ASN A C 1
ATOM 3120 O O . ASN A 1 394 ? 14.93 -35.656 -11.984 1 96.62 394 ASN A O 1
ATOM 3124 N N . PRO A 1 395 ? 16.094 -34.094 -13.07 1 96.94 395 PRO A N 1
ATOM 3125 C CA . PRO A 1 395 ? 14.852 -33.438 -13.508 1 96.94 395 PRO A CA 1
ATOM 3126 C C . PRO A 1 395 ? 13.984 -34.312 -14.383 1 96.94 395 PRO A C 1
ATOM 3128 O O . PRO A 1 395 ? 12.758 -34.25 -14.336 1 96.94 395 PRO A O 1
ATOM 3131 N N . CYS A 1 396 ? 14.547 -35.188 -15.148 1 97.81 396 CYS A N 1
ATOM 3132 C CA . CYS A 1 396 ? 13.781 -36.062 -16.031 1 97.81 396 CYS A CA 1
ATOM 3133 C C . CYS A 1 396 ? 12.883 -36.969 -15.219 1 97.81 396 CYS A C 1
ATOM 3135 O O . CYS A 1 396 ? 11.711 -37.188 -15.555 1 97.81 396 CYS A O 1
ATOM 3137 N N . LEU A 1 397 ? 13.469 -37.5 -14.195 1 97.88 397 LEU A N 1
ATOM 3138 C CA . LEU A 1 397 ? 12.695 -38.375 -13.328 1 97.88 397 LEU A CA 1
ATOM 3139 C C . LEU A 1 397 ? 11.602 -37.594 -12.609 1 97.88 397 LEU A C 1
ATOM 3141 O O . LEU A 1 397 ? 10.5 -38.094 -12.398 1 97.88 397 LEU A O 1
ATOM 3145 N N . GLU A 1 398 ? 11.875 -36.375 -12.273 1 96.56 398 GLU A N 1
ATOM 3146 C CA . GLU A 1 398 ? 10.883 -35.531 -11.633 1 96.56 398 GLU A CA 1
ATOM 3147 C C . GLU A 1 398 ? 9.719 -35.219 -12.57 1 96.56 398 GLU A C 1
ATOM 3149 O O . GLU A 1 398 ? 8.555 -35.25 -12.156 1 96.56 398 GLU A O 1
ATOM 3154 N N . TYR A 1 399 ? 10 -34.969 -13.805 1 97.94 399 TYR A N 1
ATOM 3155 C CA . TYR A 1 399 ? 8.961 -34.688 -14.781 1 97.94 399 TYR A CA 1
ATOM 3156 C C . TYR A 1 399 ? 8.055 -35.906 -14.977 1 97.94 399 TYR A C 1
ATOM 3158 O O . TYR A 1 399 ? 6.844 -35.75 -15.148 1 97.94 399 TYR A O 1
ATOM 3166 N N . ILE A 1 400 ? 8.648 -37.062 -14.945 1 98.25 400 ILE A N 1
ATOM 3167 C CA . ILE A 1 400 ? 7.855 -38.281 -15.078 1 98.25 400 ILE A CA 1
ATOM 3168 C C . ILE A 1 400 ? 6.949 -38.438 -13.867 1 98.25 400 ILE A C 1
ATOM 3170 O O . ILE A 1 400 ? 5.762 -38.75 -14.008 1 98.25 400 ILE A O 1
ATOM 3174 N N . LYS A 1 401 ? 7.5 -38.188 -12.695 1 97.56 401 LYS A N 1
ATOM 3175 C CA . LYS A 1 401 ? 6.77 -38.344 -11.445 1 97.56 401 LYS A CA 1
ATOM 3176 C C . LYS A 1 401 ? 5.598 -37.375 -11.352 1 97.56 401 LYS A C 1
ATOM 3178 O O . LYS A 1 401 ? 4.492 -37.75 -10.977 1 97.56 401 LYS A O 1
ATOM 3183 N N . TYR A 1 402 ? 5.805 -36.156 -11.789 1 97.31 402 TYR A N 1
ATOM 3184 C CA . TYR A 1 402 ? 4.836 -35.125 -11.461 1 97.31 402 TYR A CA 1
ATOM 3185 C C . TYR A 1 402 ? 4 -34.75 -12.68 1 97.31 402 TYR A C 1
ATOM 3187 O O . TYR A 1 402 ? 2.953 -34.094 -12.547 1 97.31 402 TYR A O 1
ATOM 3195 N N . LEU A 1 403 ? 4.406 -35.125 -13.883 1 98 403 LEU A N 1
ATOM 3196 C CA . LEU A 1 403 ? 3.656 -34.75 -15.078 1 98 403 LEU A CA 1
ATOM 3197 C C . LEU A 1 403 ? 3.137 -36 -15.797 1 98 403 LEU A C 1
ATOM 3199 O O . LEU A 1 403 ? 1.925 -36.156 -15.953 1 98 403 LEU A O 1
ATOM 3203 N N . ILE A 1 404 ? 4.02 -36.906 -16.109 1 98.44 404 ILE A N 1
ATOM 3204 C CA . ILE A 1 404 ? 3.689 -37.969 -17.031 1 98.44 404 ILE A CA 1
ATOM 3205 C C . ILE A 1 404 ? 2.789 -39 -16.328 1 98.44 404 ILE A C 1
ATOM 3207 O O . ILE A 1 404 ? 1.728 -39.344 -16.844 1 98.44 404 ILE A O 1
ATOM 3211 N N . LEU A 1 405 ? 3.23 -39.438 -15.203 1 97.81 405 LEU A N 1
ATOM 3212 C CA . LEU A 1 405 ? 2.465 -40.469 -14.508 1 97.81 405 LEU A CA 1
ATOM 3213 C C . LEU A 1 405 ? 1.094 -39.938 -14.102 1 97.81 405 LEU A C 1
ATOM 3215 O O . LEU A 1 405 ? 0.077 -40.594 -14.32 1 97.81 405 LEU A O 1
ATOM 3219 N N . PRO A 1 406 ? 1.044 -38.75 -13.586 1 96.94 406 PRO A N 1
ATOM 3220 C CA . PRO A 1 406 ? -0.286 -38.25 -13.25 1 96.94 406 PRO A CA 1
ATOM 3221 C C . PRO A 1 406 ? -1.156 -38 -14.477 1 96.94 406 PRO A C 1
ATOM 3223 O O . PRO A 1 406 ? -2.383 -38.125 -14.406 1 96.94 406 PRO A O 1
ATOM 3226 N N . TRP A 1 407 ? -0.542 -37.688 -15.586 1 97.56 407 TRP A N 1
ATOM 3227 C CA . TRP A 1 407 ? -1.294 -37.344 -16.781 1 97.56 407 TRP A CA 1
ATOM 3228 C C . TRP A 1 407 ? -1.816 -38.625 -17.469 1 97.56 407 TRP A C 1
ATOM 3230 O O . TRP A 1 407 ? -2.986 -38.688 -17.859 1 97.56 407 TRP A O 1
ATOM 3240 N N . PHE A 1 408 ? -0.939 -39.656 -17.562 1 97.25 408 PHE A N 1
ATOM 3241 C CA . PHE A 1 408 ? -1.257 -40.812 -18.359 1 97.25 408 PHE A CA 1
ATOM 3242 C C . PHE A 1 408 ? -1.499 -42.031 -17.469 1 97.25 408 PHE A C 1
ATOM 3244 O O . PHE A 1 408 ? -1.939 -43.094 -17.953 1 97.25 408 PHE A O 1
ATOM 3251 N N . ASN A 1 409 ? -1.136 -41.969 -16.234 1 96.31 409 ASN A N 1
ATOM 3252 C CA . ASN A 1 409 ? -1.216 -43.062 -15.266 1 96.31 409 ASN A CA 1
ATOM 3253 C C . ASN A 1 409 ? -0.201 -44.156 -15.57 1 96.31 409 ASN A C 1
ATOM 3255 O O . ASN A 1 409 ? -0.21 -45.219 -14.938 1 96.31 409 ASN A O 1
ATOM 3259 N N . GLU A 1 410 ? 0.592 -43.875 -16.578 1 97 410 GLU A N 1
ATOM 3260 C CA . GLU A 1 410 ? 1.645 -44.812 -16.953 1 97 410 GLU A CA 1
ATOM 3261 C C . GLU A 1 410 ? 2.758 -44.125 -17.719 1 97 410 GLU A C 1
ATOM 3263 O O . GLU A 1 410 ? 2.57 -43 -18.219 1 97 410 GLU A O 1
ATOM 3268 N N . PHE A 1 411 ? 3.904 -44.75 -17.797 1 97.81 411 PHE A N 1
ATOM 3269 C CA . PHE A 1 411 ? 5.059 -44.312 -18.562 1 97.81 411 PHE A CA 1
ATOM 3270 C C . PHE A 1 411 ? 5.703 -45.5 -19.281 1 97.81 411 PHE A C 1
ATOM 3272 O O . PHE A 1 411 ? 6.152 -46.438 -18.656 1 97.81 411 PHE A O 1
ATOM 3279 N N . THR A 1 412 ? 5.773 -45.406 -20.578 1 96.44 412 THR A N 1
ATOM 3280 C CA . THR A 1 412 ? 6.277 -46.531 -21.375 1 96.44 412 THR A CA 1
ATOM 3281 C C . THR A 1 412 ? 7.59 -46.125 -22.062 1 96.44 412 THR A C 1
ATOM 3283 O O . THR A 1 412 ? 7.688 -45.094 -22.688 1 96.44 412 THR A O 1
ATOM 3286 N N . VAL A 1 413 ? 8.516 -47 -21.922 1 94.81 413 VAL A N 1
ATOM 3287 C CA . VAL A 1 413 ? 9.812 -46.844 -22.578 1 94.81 413 VAL A CA 1
ATOM 3288 C C . VAL A 1 413 ? 9.93 -47.875 -23.719 1 94.81 413 VAL A C 1
ATOM 3290 O O . VAL A 1 413 ? 9.781 -49.094 -23.5 1 94.81 413 VAL A O 1
ATOM 3293 N N . ASP A 1 414 ? 10.117 -47.344 -24.891 1 88.06 414 ASP A N 1
ATOM 3294 C CA . ASP A 1 414 ? 10.289 -48.219 -26.062 1 88.06 414 ASP A CA 1
ATOM 3295 C C . ASP A 1 414 ? 11.758 -48.625 -26.219 1 88.06 414 ASP A C 1
ATOM 3297 O O . ASP A 1 414 ? 12.633 -47.781 -26.375 1 88.06 414 ASP A O 1
ATOM 3301 N N . ARG A 1 415 ? 12.016 -49.875 -25.969 1 84 415 ARG A N 1
ATOM 3302 C CA . ARG A 1 415 ? 13.367 -50.375 -26.141 1 84 415 ARG A CA 1
ATOM 3303 C C . ARG A 1 415 ? 13.383 -51.531 -27.141 1 84 415 ARG A C 1
ATOM 3305 O O . ARG A 1 415 ? 12.367 -52.219 -27.344 1 84 415 ARG A O 1
ATOM 3312 N N . ASN A 1 416 ? 14.438 -51.625 -27.844 1 79.12 416 ASN A N 1
ATOM 3313 C CA . ASN A 1 416 ? 14.617 -52.75 -28.75 1 79.12 416 ASN A CA 1
ATOM 3314 C C . ASN A 1 416 ? 14.586 -54.062 -27.984 1 79.12 416 ASN A C 1
ATOM 3316 O O . ASN A 1 416 ? 14.844 -54.094 -26.781 1 79.12 416 ASN A O 1
ATOM 3320 N N . ALA A 1 417 ? 14.258 -55.031 -28.703 1 76.5 417 ALA A N 1
ATOM 3321 C CA . ALA A 1 417 ? 14.172 -56.375 -28.109 1 76.5 417 ALA A CA 1
ATOM 3322 C C . ALA A 1 417 ? 15.5 -56.781 -27.469 1 76.5 417 ALA A C 1
ATOM 3324 O O . ALA A 1 417 ? 15.508 -57.406 -26.422 1 76.5 417 ALA A O 1
ATOM 3325 N N . ASP A 1 418 ? 16.562 -56.344 -28.078 1 74.62 418 ASP A N 1
ATOM 3326 C CA . ASP A 1 418 ? 17.891 -56.688 -27.578 1 74.62 418 ASP A CA 1
ATOM 3327 C C . ASP A 1 418 ? 18.156 -56.062 -26.219 1 74.62 418 ASP A C 1
ATOM 3329 O O . ASP A 1 418 ? 18.984 -56.562 -25.453 1 74.62 418 ASP A O 1
ATOM 3333 N N . ASN A 1 419 ? 17.406 -55.031 -25.969 1 72.94 419 ASN A N 1
ATOM 3334 C CA . ASN A 1 419 ? 17.625 -54.312 -24.719 1 72.94 419 ASN A CA 1
ATOM 3335 C C . ASN A 1 419 ? 16.5 -54.562 -23.719 1 72.94 419 ASN A C 1
ATOM 3337 O O . ASN A 1 419 ? 16.172 -53.656 -22.922 1 72.94 419 ASN A O 1
ATOM 3341 N N . GLY A 1 420 ? 15.781 -55.688 -23.844 1 71.19 420 GLY A N 1
ATOM 3342 C CA . GLY A 1 420 ? 14.789 -56.094 -22.859 1 71.19 420 GLY A CA 1
ATOM 3343 C C . GLY A 1 420 ? 13.367 -55.75 -23.281 1 71.19 420 GLY A C 1
ATOM 3344 O O . GLY A 1 420 ? 12.414 -56.156 -22.609 1 71.19 420 GLY A O 1
ATOM 3345 N N . GLY A 1 421 ? 13.125 -55.062 -24.438 1 80 421 GLY A N 1
ATOM 3346 C CA . GLY A 1 421 ? 11.797 -54.781 -24.938 1 80 421 GLY A CA 1
ATOM 3347 C C . GLY A 1 421 ? 11.133 -53.625 -24.219 1 80 421 GLY A C 1
ATOM 3348 O O . GLY A 1 421 ? 11.711 -53.031 -23.297 1 80 421 GLY A O 1
ATOM 3349 N N . ASN A 1 422 ? 9.898 -53.344 -24.656 1 89.56 422 ASN A N 1
ATOM 3350 C CA . ASN A 1 422 ? 9.125 -52.25 -24.094 1 89.56 422 ASN A CA 1
ATOM 3351 C C . ASN A 1 422 ? 8.766 -52.5 -22.641 1 89.56 422 ASN A C 1
ATOM 3353 O O . ASN A 1 422 ? 8.453 -53.656 -22.266 1 89.56 422 ASN A O 1
ATOM 3357 N N . LYS A 1 423 ? 8.945 -51.5 -21.891 1 93.38 423 LYS A N 1
ATOM 3358 C CA . LYS A 1 423 ? 8.562 -51.594 -20.484 1 93.38 423 LYS A CA 1
ATOM 3359 C C . LYS A 1 423 ? 7.652 -50.438 -20.078 1 93.38 423 LYS A C 1
ATOM 3361 O O . LYS A 1 423 ? 7.891 -49.312 -20.453 1 93.38 423 LYS A O 1
ATOM 3366 N N . THR A 1 424 ? 6.617 -50.875 -19.375 1 96.5 424 THR A N 1
ATOM 3367 C CA . THR A 1 424 ? 5.66 -49.875 -18.906 1 96.5 424 THR A CA 1
ATOM 3368 C C . THR A 1 424 ? 5.699 -49.75 -17.375 1 96.5 424 THR A C 1
ATOM 3370 O O . THR A 1 424 ? 5.641 -50.781 -16.672 1 96.5 424 THR A O 1
ATOM 3373 N N . TYR A 1 425 ? 5.902 -48.531 -16.922 1 97.06 425 TYR A N 1
ATOM 3374 C CA . TYR A 1 425 ? 5.898 -48.25 -15.492 1 97.06 425 TYR A CA 1
ATOM 3375 C C . TYR A 1 425 ? 4.57 -47.656 -15.062 1 97.06 425 TYR A C 1
ATOM 3377 O O . TYR A 1 425 ? 4.098 -46.688 -15.672 1 97.06 425 TYR A O 1
ATOM 3385 N N . LYS A 1 426 ? 3.996 -48.125 -13.961 1 95.69 426 LYS A N 1
ATOM 3386 C CA . LYS A 1 426 ? 2.727 -47.625 -13.453 1 95.69 426 LYS A CA 1
ATOM 3387 C C . LYS A 1 426 ? 2.932 -46.812 -12.172 1 95.69 426 LYS A C 1
ATOM 3389 O O . LYS A 1 426 ? 2.006 -46.156 -11.688 1 95.69 426 LYS A O 1
ATOM 3394 N N . SER A 1 427 ? 4.141 -46.938 -11.672 1 95.44 427 SER A N 1
ATOM 3395 C CA . SER A 1 427 ? 4.461 -46.188 -10.461 1 95.44 427 SER A CA 1
ATOM 3396 C C . SER A 1 427 ? 5.875 -45.594 -10.523 1 95.44 427 SER A C 1
ATOM 3398 O O . SER A 1 427 ? 6.734 -46.156 -11.227 1 95.44 427 SER A O 1
ATOM 3400 N N . HIS A 1 428 ? 5.973 -44.562 -9.797 1 95.5 428 HIS A N 1
ATOM 3401 C CA . HIS A 1 428 ? 7.285 -43.906 -9.727 1 95.5 428 HIS A CA 1
ATOM 3402 C C . HIS A 1 428 ? 8.297 -44.812 -9.031 1 95.5 428 HIS A C 1
ATOM 3404 O O . HIS A 1 428 ? 9.477 -44.844 -9.398 1 95.5 428 HIS A O 1
ATOM 3410 N N . GLU A 1 429 ? 7.902 -45.562 -8.086 1 95.94 429 GLU A N 1
ATOM 3411 C CA . GLU A 1 429 ? 8.773 -46.438 -7.32 1 95.94 429 GLU A CA 1
ATOM 3412 C C . GLU A 1 429 ? 9.406 -47.5 -8.219 1 95.94 429 GLU A C 1
ATOM 3414 O O . GLU A 1 429 ? 10.602 -47.781 -8.117 1 95.94 429 GLU A O 1
ATOM 3419 N N . GLU A 1 430 ? 8.578 -48 -9.086 1 96.25 430 GLU A N 1
ATOM 3420 C CA . GLU A 1 430 ? 9.086 -49 -10.023 1 96.25 430 GLU A CA 1
ATOM 3421 C C . GLU A 1 430 ? 10.125 -48.406 -10.969 1 96.25 430 GLU A C 1
ATOM 3423 O O . GLU A 1 430 ? 11.133 -49.031 -11.273 1 96.25 430 GLU A O 1
ATOM 3428 N N . LEU A 1 431 ? 9.836 -47.25 -11.352 1 96.94 431 LEU A N 1
ATOM 3429 C CA . LEU A 1 431 ? 10.727 -46.562 -12.273 1 96.94 431 LEU A CA 1
ATOM 3430 C C . LEU A 1 431 ? 12.07 -46.281 -11.609 1 96.94 431 LEU A C 1
ATOM 3432 O O . LEU A 1 431 ? 13.125 -46.5 -12.203 1 96.94 431 LEU A O 1
ATOM 3436 N N . ILE A 1 432 ? 12.047 -45.812 -10.406 1 97.12 432 ILE A N 1
ATOM 3437 C CA . ILE A 1 432 ? 13.25 -45.438 -9.672 1 97.12 432 ILE A CA 1
ATOM 3438 C C . ILE A 1 432 ? 14.102 -46.688 -9.406 1 97.12 432 ILE A C 1
ATOM 3440 O O . ILE A 1 432 ? 15.328 -46.625 -9.5 1 97.12 432 ILE A O 1
ATOM 3444 N N . ALA A 1 433 ? 13.492 -47.75 -9.086 1 96.94 433 ALA A N 1
ATOM 3445 C CA . ALA A 1 433 ? 14.211 -49 -8.836 1 96.94 433 ALA A CA 1
ATOM 3446 C C . ALA A 1 433 ? 15.008 -49.438 -10.062 1 96.94 433 ALA A C 1
ATOM 3448 O O . ALA A 1 433 ? 16.188 -49.781 -9.953 1 96.94 433 ALA A O 1
ATOM 3449 N N . ASP A 1 434 ? 14.359 -49.344 -11.164 1 95.81 434 ASP A N 1
ATOM 3450 C CA . ASP A 1 434 ? 15.023 -49.75 -12.406 1 95.81 434 ASP A CA 1
ATOM 3451 C C . ASP A 1 434 ? 16.125 -48.75 -12.781 1 95.81 434 ASP A C 1
ATOM 3453 O O . ASP A 1 434 ? 17.172 -49.156 -13.312 1 95.81 434 ASP A O 1
ATOM 3457 N N . TYR A 1 435 ? 15.898 -47.531 -12.5 1 97.31 435 TYR A N 1
ATOM 3458 C CA . TYR A 1 435 ? 16.891 -46.531 -12.852 1 97.31 435 TYR A CA 1
ATOM 3459 C C . TYR A 1 435 ? 18.141 -46.688 -11.984 1 97.31 435 TYR A C 1
ATOM 3461 O O . TYR A 1 435 ? 19.266 -46.625 -12.492 1 97.31 435 TYR A O 1
ATOM 3469 N N . GLU A 1 436 ? 17.953 -46.875 -10.734 1 97 436 GLU A N 1
ATOM 3470 C CA . GLU A 1 436 ? 19.047 -47 -9.781 1 97 436 GLU A CA 1
ATOM 3471 C C . GLU A 1 436 ? 19.859 -48.281 -10.062 1 97 436 GLU A C 1
ATOM 3473 O O . GLU A 1 436 ? 21.078 -48.281 -9.875 1 97 436 GLU A O 1
ATOM 3478 N N . SER A 1 437 ? 19.234 -49.312 -10.5 1 95.56 437 SER A N 1
ATOM 3479 C CA . SER A 1 437 ? 19.922 -50.594 -10.766 1 95.56 437 SER A CA 1
ATOM 3480 C C . SER A 1 437 ? 20.656 -50.531 -12.094 1 95.56 437 SER A C 1
ATOM 3482 O O . SER A 1 437 ? 21.531 -51.375 -12.352 1 95.56 437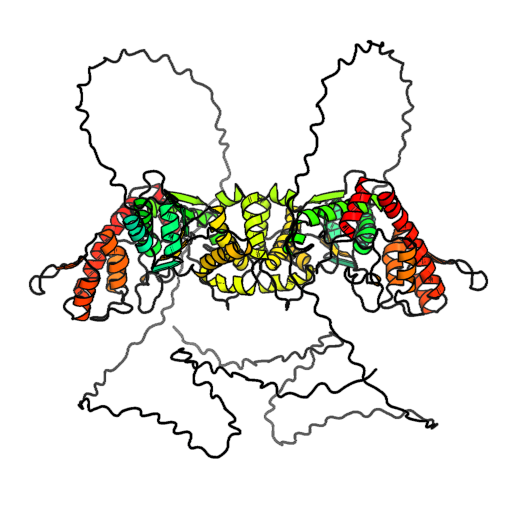 SER A O 1
ATOM 3484 N N . GLY A 1 438 ? 20.203 -49.625 -12.922 1 93.94 438 GLY A N 1
ATOM 3485 C CA . GLY A 1 438 ? 20.828 -49.531 -14.234 1 93.94 438 GLY A CA 1
ATOM 3486 C C . GLY A 1 438 ? 20.047 -50.281 -15.32 1 93.94 438 GLY A C 1
ATOM 3487 O O . GLY A 1 438 ? 20.422 -50.219 -16.484 1 93.94 438 GLY A O 1
ATOM 3488 N N . GLU A 1 439 ? 18.984 -50.844 -14.938 1 92.69 439 GLU A N 1
ATOM 3489 C CA . GLU A 1 439 ? 18.141 -51.531 -15.906 1 92.69 439 GLU A CA 1
ATOM 3490 C C . GLU A 1 439 ? 17.469 -50.531 -16.875 1 92.69 439 GLU A C 1
ATOM 3492 O O . GLU A 1 439 ? 17.094 -50.906 -17.984 1 92.69 439 GLU A O 1
ATOM 3497 N N . LEU A 1 440 ? 17.312 -49.406 -16.391 1 94.38 440 LEU A N 1
ATOM 3498 C CA . LEU A 1 440 ? 16.828 -48.312 -17.234 1 94.38 440 LEU A CA 1
ATOM 3499 C C . LEU A 1 440 ? 17.906 -47.25 -17.422 1 94.38 440 LEU A C 1
ATOM 3501 O O . LEU A 1 440 ? 18.406 -46.688 -16.453 1 94.38 440 LEU A O 1
ATOM 3505 N N . HIS A 1 441 ? 18.25 -47 -18.672 1 94.19 441 HIS A N 1
ATOM 3506 C CA . HIS A 1 441 ? 19.312 -46.062 -19.031 1 94.19 441 HIS A CA 1
ATOM 3507 C C . HIS A 1 441 ? 18.734 -44.75 -19.531 1 94.19 441 HIS A C 1
ATOM 3509 O O . HIS A 1 441 ? 17.672 -44.719 -20.156 1 94.19 441 HIS A O 1
ATOM 3515 N N . PRO A 1 442 ? 19.484 -43.656 -19.281 1 95.75 442 PRO A N 1
ATOM 3516 C CA . PRO A 1 442 ? 19.031 -42.344 -19.781 1 95.75 442 PRO A CA 1
ATOM 3517 C C . PRO A 1 442 ? 18.766 -42.344 -21.281 1 95.75 442 PRO A C 1
ATOM 3519 O O . PRO A 1 442 ? 17.906 -41.625 -21.766 1 95.75 442 PRO A O 1
ATOM 3522 N N . GLY A 1 443 ? 19.531 -43.062 -21.969 1 94.06 443 GLY A N 1
ATOM 3523 C CA . GLY A 1 443 ? 19.391 -43.156 -23.406 1 94.06 443 GLY A CA 1
ATOM 3524 C C . GLY A 1 443 ? 18.016 -43.625 -23.844 1 94.06 443 GLY A C 1
ATOM 3525 O O . GLY A 1 443 ? 17.562 -43.312 -24.953 1 94.06 443 GLY A O 1
ATOM 3526 N N . ASP A 1 444 ? 17.359 -44.406 -23.031 1 94.31 444 ASP A N 1
ATOM 3527 C CA . ASP A 1 444 ? 16 -44.875 -23.281 1 94.31 444 ASP A CA 1
ATOM 3528 C C . ASP A 1 444 ? 14.969 -43.969 -22.609 1 94.31 444 ASP A C 1
ATOM 3530 O O . ASP A 1 444 ? 13.906 -43.719 -23.172 1 94.31 444 ASP A O 1
ATOM 3534 N N . LEU A 1 445 ? 15.305 -43.531 -21.484 1 96.75 445 LEU A N 1
ATOM 3535 C CA . LEU A 1 445 ? 14.391 -42.75 -20.672 1 96.75 445 LEU A CA 1
ATOM 3536 C C . LEU A 1 445 ? 14.078 -41.406 -21.328 1 96.75 445 LEU A C 1
ATOM 3538 O O . LEU A 1 445 ? 12.914 -41.031 -21.422 1 96.75 445 LEU A O 1
ATOM 3542 N N . LYS A 1 446 ? 15.07 -40.719 -21.781 1 97.56 446 LYS A N 1
ATOM 3543 C CA . LYS A 1 446 ? 14.93 -39.344 -22.297 1 97.56 446 LYS A CA 1
ATOM 3544 C C . LYS A 1 446 ? 14.039 -39.312 -23.531 1 97.56 446 LYS A C 1
ATOM 3546 O O . LYS A 1 446 ? 13.102 -38.531 -23.609 1 97.56 446 LYS A O 1
ATOM 3551 N N . PRO A 1 447 ? 14.305 -40.188 -24.484 1 96.88 447 PRO A N 1
ATOM 3552 C CA . PRO A 1 447 ? 13.414 -40.188 -25.641 1 96.88 447 PRO A CA 1
ATOM 3553 C C . PRO A 1 447 ? 11.969 -40.531 -25.281 1 96.88 447 PRO A C 1
ATOM 3555 O O . PRO A 1 447 ? 11.039 -39.938 -25.859 1 96.88 447 PRO A O 1
ATOM 3558 N N . ALA A 1 448 ? 11.766 -41.438 -24.391 1 97.56 448 ALA A N 1
ATOM 3559 C CA . ALA A 1 448 ? 10.414 -41.781 -23.953 1 97.56 448 ALA A CA 1
ATOM 3560 C C . ALA A 1 448 ? 9.742 -40.625 -23.266 1 97.56 448 ALA A C 1
ATOM 3562 O O . ALA A 1 448 ? 8.555 -40.344 -23.484 1 97.56 448 ALA A O 1
ATOM 3563 N N . LEU A 1 449 ? 10.492 -39.969 -22.469 1 98.38 449 LEU A N 1
ATOM 3564 C CA . LEU A 1 449 ? 9.977 -38.75 -21.797 1 98.38 449 LEU A CA 1
ATOM 3565 C C . LEU A 1 449 ? 9.578 -37.688 -22.828 1 98.38 449 LEU A C 1
ATOM 3567 O O . LEU A 1 449 ? 8.492 -37.125 -22.75 1 98.38 449 LEU A O 1
ATOM 3571 N N . ALA A 1 450 ? 10.422 -37.438 -23.781 1 98.5 450 ALA A N 1
ATOM 3572 C CA . ALA A 1 450 ? 10.148 -36.438 -24.828 1 98.5 450 ALA A CA 1
ATOM 3573 C C . ALA A 1 450 ? 8.867 -36.781 -25.578 1 98.5 450 ALA A C 1
ATOM 3575 O O . ALA A 1 450 ? 8.055 -35.906 -25.859 1 98.5 450 ALA A O 1
ATOM 3576 N N . LYS A 1 451 ? 8.727 -38.031 -25.859 1 98.06 451 LYS A N 1
ATOM 3577 C CA . LYS A 1 451 ? 7.539 -38.5 -26.562 1 98.06 451 LYS A CA 1
ATOM 3578 C C . LYS A 1 451 ? 6.273 -38.219 -25.766 1 98.06 451 LYS A C 1
ATOM 3580 O O . LYS A 1 451 ? 5.281 -37.719 -26.312 1 98.06 451 LYS A O 1
ATOM 3585 N N . SER A 1 452 ? 6.293 -38.562 -24.531 1 98.31 452 SER A N 1
ATOM 3586 C CA . SER A 1 452 ? 5.148 -38.312 -23.672 1 98.31 452 SER A CA 1
ATOM 3587 C C . SER A 1 452 ? 4.84 -36.812 -23.562 1 98.31 452 SER A C 1
ATOM 3589 O O . SER A 1 452 ? 3.68 -36.406 -23.625 1 98.31 452 SER A O 1
ATOM 3591 N N . LEU A 1 453 ? 5.863 -36.031 -23.375 1 98.56 453 LEU A N 1
ATOM 3592 C CA . LEU A 1 453 ? 5.684 -34.594 -23.281 1 98.56 453 LEU A CA 1
ATOM 3593 C C . LEU A 1 453 ? 5.082 -34.031 -24.562 1 98.56 453 LEU A C 1
ATOM 3595 O O . LEU A 1 453 ? 4.188 -33.188 -24.516 1 98.56 453 LEU A O 1
ATOM 3599 N N . ASN A 1 454 ? 5.578 -34.5 -25.656 1 98.62 454 ASN A N 1
ATOM 3600 C CA . ASN A 1 454 ? 5.082 -34.031 -26.938 1 98.62 454 ASN A CA 1
ATOM 3601 C C . ASN A 1 454 ? 3.609 -34.375 -27.141 1 98.62 454 ASN A C 1
ATOM 3603 O O . ASN A 1 454 ? 2.857 -33.594 -27.734 1 98.62 454 ASN A O 1
ATOM 3607 N N . LYS A 1 455 ? 3.223 -35.531 -26.641 1 98.31 455 LYS A N 1
ATOM 3608 C CA . LYS A 1 455 ? 1.814 -35.906 -26.703 1 98.31 455 LYS A CA 1
ATOM 3609 C C . LYS A 1 455 ? 0.949 -34.938 -25.906 1 98.31 455 LYS A C 1
ATOM 3611 O O . LYS A 1 455 ? -0.146 -34.562 -26.344 1 98.31 455 LYS A O 1
ATOM 3616 N N . ILE A 1 456 ? 1.428 -34.531 -24.797 1 98.38 456 ILE A N 1
ATOM 3617 C CA . ILE A 1 456 ? 0.696 -33.625 -23.938 1 98.38 456 ILE A CA 1
ATOM 3618 C C . ILE A 1 456 ? 0.61 -32.219 -24.578 1 98.38 456 ILE A C 1
ATOM 3620 O O . ILE A 1 456 ? -0.428 -31.562 -24.516 1 98.38 456 ILE A O 1
ATOM 3624 N N . LEU A 1 457 ? 1.687 -31.766 -25.25 1 98.56 457 LEU A N 1
ATOM 3625 C CA . LEU A 1 457 ? 1.81 -30.391 -25.719 1 98.56 457 LEU A CA 1
ATOM 3626 C C . LEU A 1 457 ? 1.159 -30.234 -27.094 1 98.56 457 LEU A C 1
ATOM 3628 O O . LEU A 1 457 ? 0.897 -29.125 -27.547 1 98.56 457 LEU A O 1
ATOM 3632 N N . GLU A 1 458 ? 0.831 -31.328 -27.75 1 98.19 458 GLU A N 1
ATOM 3633 C CA . GLU A 1 458 ? 0.34 -31.297 -29.125 1 98.19 458 GLU A CA 1
ATOM 3634 C C . GLU A 1 458 ? -0.961 -30.5 -29.234 1 98.19 458 GLU A C 1
ATOM 3636 O O . GLU A 1 458 ? -1.124 -29.688 -30.125 1 98.19 458 GLU A O 1
ATOM 3641 N N . PRO A 1 459 ? -1.917 -30.734 -28.344 1 97.88 459 PRO A N 1
ATOM 3642 C CA . PRO A 1 459 ? -3.152 -29.953 -28.438 1 97.88 459 PRO A CA 1
ATOM 3643 C C . PRO A 1 459 ? -2.906 -28.438 -28.344 1 97.88 459 PRO A C 1
ATOM 3645 O O . PRO A 1 459 ? -3.633 -27.656 -28.938 1 97.88 459 PRO A O 1
ATOM 3648 N N . VAL A 1 460 ? -1.951 -28.031 -27.562 1 98.19 460 VAL A N 1
ATOM 3649 C CA . VAL A 1 460 ? -1.614 -26.625 -27.422 1 98.19 460 VAL A CA 1
ATOM 3650 C C . VAL A 1 460 ? -1.034 -26.094 -28.719 1 98.19 460 VAL A C 1
ATOM 3652 O O . VAL A 1 460 ? -1.458 -25.047 -29.219 1 98.19 460 VAL A O 1
ATOM 3655 N N . ARG A 1 461 ? -0.117 -26.859 -29.297 1 97.75 461 ARG A N 1
ATOM 3656 C CA . ARG A 1 461 ? 0.457 -26.484 -30.578 1 97.75 461 ARG A CA 1
ATOM 3657 C C . ARG A 1 461 ? -0.63 -26.312 -31.641 1 97.75 461 ARG A C 1
ATOM 3659 O O . ARG A 1 461 ? -0.629 -25.344 -32.406 1 97.75 461 ARG A O 1
ATOM 3666 N N . GLU A 1 462 ? -1.482 -27.25 -31.656 1 97.56 462 GLU A N 1
ATOM 3667 C CA . GLU A 1 462 ? -2.559 -27.234 -32.656 1 97.56 462 GLU A CA 1
ATOM 3668 C C . GLU A 1 462 ? -3.459 -26.016 -32.469 1 97.56 462 GLU A C 1
ATOM 3670 O O . GLU A 1 462 ? -3.859 -25.375 -33.438 1 97.56 462 GLU A O 1
ATOM 3675 N N . HIS A 1 463 ? -3.795 -25.75 -31.234 1 97.44 463 HIS A N 1
ATOM 3676 C CA . HIS A 1 463 ? -4.641 -24.609 -30.938 1 97.44 463 HIS A CA 1
ATOM 3677 C C . HIS A 1 463 ? -4.016 -23.312 -31.438 1 97.44 463 HIS A C 1
ATOM 3679 O O . HIS A 1 463 ? -4.684 -22.5 -32.062 1 97.44 463 HIS A O 1
ATOM 3685 N N . PHE A 1 464 ? -2.744 -23.109 -31.188 1 96.62 464 PHE A N 1
ATOM 3686 C CA . PHE A 1 464 ? -2.076 -21.859 -31.531 1 96.62 464 PHE A CA 1
ATOM 3687 C C . PHE A 1 464 ? -1.735 -21.828 -33.031 1 96.62 464 PHE A C 1
ATOM 3689 O O . PHE A 1 464 ? -1.409 -20.766 -33.562 1 96.62 464 PHE A O 1
ATOM 3696 N N . ARG A 1 465 ? -1.867 -22.938 -33.656 1 95.5 465 ARG A N 1
ATOM 3697 C CA . ARG A 1 465 ? -1.694 -22.984 -35.094 1 95.5 465 ARG A CA 1
ATOM 3698 C C . ARG A 1 465 ? -3.014 -22.719 -35.812 1 95.5 465 ARG A C 1
ATOM 3700 O O . ARG A 1 465 ? -3.047 -22.031 -36.844 1 95.5 465 ARG A O 1
ATOM 3707 N N . LYS A 1 466 ? -4.098 -23.188 -35.312 1 96.25 466 LYS A N 1
ATOM 3708 C CA . LYS A 1 466 ? -5.371 -23.203 -36.031 1 96.25 466 LYS A CA 1
ATOM 3709 C C . LYS A 1 466 ? -6.23 -22 -35.656 1 96.25 466 LYS A C 1
ATOM 3711 O O . LYS A 1 466 ? -6.984 -21.484 -36.469 1 96.25 466 LYS A O 1
ATOM 3716 N N . ASP A 1 467 ? -6.242 -21.641 -34.406 1 96.06 467 ASP A N 1
ATOM 3717 C CA . ASP A 1 467 ? -7.035 -20.5 -33.969 1 96.06 467 ASP A CA 1
ATOM 3718 C C . ASP A 1 467 ? -6.328 -19.172 -34.281 1 96.06 467 ASP A C 1
ATOM 3720 O O . ASP A 1 467 ? -5.238 -18.906 -33.75 1 96.06 467 ASP A O 1
ATOM 3724 N N . SER A 1 468 ? -6.969 -18.344 -35.031 1 95.19 468 SER A N 1
ATOM 3725 C CA . SER A 1 468 ? -6.355 -17.109 -35.531 1 95.19 468 SER A CA 1
ATOM 3726 C C . SER A 1 468 ? -6.043 -16.156 -34.375 1 95.19 468 SER A C 1
ATOM 3728 O O . SER A 1 468 ? -4.988 -15.523 -34.344 1 95.19 468 SER A O 1
ATOM 3730 N N . ASN A 1 469 ? -6.973 -16.047 -33.531 1 95.69 469 ASN A N 1
ATOM 3731 C CA . ASN A 1 469 ? -6.754 -15.164 -32.375 1 95.69 469 ASN A CA 1
ATOM 3732 C C . ASN A 1 469 ? -5.594 -15.656 -31.5 1 95.69 469 ASN A C 1
ATOM 3734 O O . ASN A 1 469 ? -4.754 -14.859 -31.078 1 95.69 469 ASN A O 1
ATOM 3738 N N . ALA A 1 470 ? -5.523 -16.906 -31.266 1 96.12 470 ALA A N 1
ATOM 3739 C CA . ALA A 1 470 ? -4.461 -17.5 -30.453 1 96.12 470 ALA A CA 1
ATOM 3740 C C . ALA A 1 470 ? -3.105 -17.359 -31.141 1 96.12 470 ALA A C 1
ATOM 3742 O O . ALA A 1 470 ? -2.094 -17.094 -30.484 1 96.12 470 ALA A O 1
ATOM 3743 N N . LYS A 1 471 ? -3.143 -17.531 -32.375 1 95.94 471 LYS A N 1
ATOM 3744 C CA . LYS A 1 471 ? -1.919 -17.406 -33.188 1 95.94 471 LYS A CA 1
ATOM 3745 C C . LYS A 1 471 ? -1.333 -16 -33.062 1 95.94 471 LYS A C 1
ATOM 3747 O O . LYS A 1 471 ? -0.125 -15.844 -32.875 1 95.94 471 LYS A O 1
ATOM 3752 N N . GLU A 1 472 ? -2.166 -15.047 -33.188 1 95.94 472 GLU A N 1
ATOM 3753 C CA . GLU A 1 472 ? -1.726 -13.656 -33.094 1 95.94 472 GLU A CA 1
ATOM 3754 C C . GLU A 1 472 ? -1.225 -13.336 -31.672 1 95.94 472 GLU A C 1
ATOM 3756 O O . GLU A 1 472 ? -0.24 -12.609 -31.516 1 95.94 472 GLU A O 1
ATOM 3761 N N . LEU A 1 473 ? -1.909 -13.82 -30.734 1 96.06 473 LEU A N 1
ATOM 3762 C CA . LEU A 1 473 ? -1.513 -13.641 -29.344 1 96.06 473 LEU A CA 1
ATOM 3763 C C . LEU A 1 473 ? -0.118 -14.203 -29.094 1 96.06 473 LEU A C 1
ATOM 3765 O O . LEU A 1 473 ? 0.716 -13.555 -28.469 1 96.06 473 LEU A O 1
ATOM 3769 N N . LEU A 1 474 ? 0.127 -15.359 -29.578 1 95.94 474 LEU A N 1
ATOM 3770 C CA . LEU A 1 474 ? 1.419 -16.016 -29.406 1 95.94 474 LEU A CA 1
ATOM 3771 C C . LEU A 1 474 ? 2.529 -15.211 -30.078 1 95.94 474 LEU A C 1
ATOM 3773 O O . LEU A 1 474 ? 3.611 -15.047 -29.516 1 95.94 474 LEU A O 1
ATOM 3777 N N . LYS A 1 475 ? 2.268 -14.734 -31.25 1 95.44 475 LYS A N 1
ATOM 3778 C CA . LYS A 1 475 ? 3.236 -13.914 -31.969 1 95.44 475 LYS A CA 1
ATOM 3779 C C . LYS A 1 475 ? 3.625 -12.68 -31.156 1 95.44 475 LYS A C 1
ATOM 3781 O O . LYS A 1 475 ? 4.805 -12.336 -31.062 1 95.44 475 LYS A O 1
ATOM 3786 N N . ARG A 1 476 ? 2.693 -12.07 -30.531 1 95.12 476 ARG A N 1
ATOM 3787 C CA . ARG A 1 476 ? 2.943 -10.883 -29.734 1 95.12 476 ARG A CA 1
ATOM 3788 C C . ARG A 1 476 ? 3.756 -11.227 -28.484 1 95.12 476 ARG A C 1
ATOM 3790 O O . ARG A 1 476 ? 4.723 -10.531 -28.156 1 95.12 476 ARG A O 1
ATOM 3797 N N . VAL A 1 477 ? 3.391 -12.289 -27.828 1 94.88 477 VAL A N 1
ATOM 3798 C CA . VAL A 1 477 ? 4.047 -12.688 -26.578 1 94.88 477 VAL A CA 1
ATOM 3799 C C . VAL A 1 477 ? 5.504 -13.055 -26.859 1 94.88 477 VAL A C 1
ATOM 3801 O O . VAL A 1 477 ? 6.402 -12.68 -26.094 1 94.88 477 VAL A O 1
ATOM 3804 N N . LYS A 1 478 ? 5.77 -13.75 -27.938 1 91.62 478 LYS A N 1
ATOM 3805 C CA . LYS A 1 478 ? 7.129 -14.148 -28.297 1 91.62 478 LYS A CA 1
ATOM 3806 C C . LYS A 1 478 ? 7.992 -12.938 -28.625 1 91.62 478 LYS A C 1
ATOM 3808 O O . LYS A 1 478 ? 9.219 -12.984 -28.5 1 91.62 478 LYS A O 1
ATOM 3813 N N . ALA A 1 479 ? 7.383 -11.867 -29 1 90.94 479 ALA A N 1
ATOM 3814 C CA . ALA A 1 479 ? 8.094 -10.656 -29.406 1 90.94 479 ALA A CA 1
ATOM 3815 C C . ALA A 1 479 ? 8.492 -9.828 -28.188 1 90.94 479 ALA A C 1
ATOM 3817 O O . ALA A 1 479 ? 9.352 -8.945 -28.266 1 90.94 479 ALA A O 1
ATOM 3818 N N . TYR A 1 480 ? 7.805 -10.148 -27.125 1 88.19 480 TYR A N 1
ATOM 3819 C CA . TYR A 1 480 ? 8.078 -9.359 -25.938 1 88.19 480 TYR A CA 1
ATOM 3820 C C . TYR A 1 480 ? 9.398 -9.773 -25.297 1 88.19 480 TYR A C 1
ATOM 3822 O O . TYR A 1 480 ? 9.742 -10.953 -25.281 1 88.19 480 TYR A O 1
ATOM 3830 N N . ARG A 1 481 ? 10.164 -8.859 -24.797 1 71.06 481 ARG A N 1
ATOM 3831 C CA . ARG A 1 481 ? 11.359 -9.133 -24 1 71.06 481 ARG A CA 1
ATOM 3832 C C . ARG A 1 481 ? 10.984 -9.492 -22.578 1 71.06 481 ARG A C 1
ATOM 3834 O O . ARG A 1 481 ? 10.141 -8.836 -21.969 1 71.06 481 ARG A O 1
ATOM 3841 N N . VAL A 1 482 ? 11.609 -10.547 -22.172 1 67.75 482 VAL A N 1
ATOM 3842 C CA . VAL A 1 482 ? 11.328 -10.961 -20.812 1 67.75 482 VAL A CA 1
ATOM 3843 C C . VAL A 1 482 ? 12.148 -10.125 -19.828 1 67.75 482 VAL A C 1
ATOM 3845 O O . VAL A 1 482 ? 13.328 -9.852 -20.078 1 67.75 482 VAL A O 1
ATOM 3848 N N . THR A 1 483 ? 11.492 -9.531 -18.922 1 63.81 483 THR A N 1
ATOM 3849 C CA . THR A 1 483 ? 12.164 -8.734 -17.891 1 63.81 483 THR A CA 1
ATOM 3850 C C . THR A 1 483 ? 12.227 -9.508 -16.578 1 63.81 483 THR A C 1
ATOM 3852 O O . THR A 1 483 ? 11.336 -10.297 -16.266 1 63.81 483 THR A O 1
ATOM 3855 N N . LYS A 1 484 ? 13.273 -9.336 -15.805 1 61.97 484 LYS A N 1
ATOM 3856 C CA . LYS A 1 484 ? 13.43 -9.961 -14.492 1 61.97 484 LYS A CA 1
ATOM 3857 C C . LYS A 1 484 ? 12.742 -9.148 -13.406 1 61.97 484 LYS A C 1
ATOM 3859 O O . LYS A 1 484 ? 12.641 -7.922 -13.508 1 61.97 484 LYS A O 1
ATOM 3864 N N . MET B 1 1 ? 41.125 -5.852 -37.281 1 16.09 1 MET B N 1
ATOM 3865 C CA . MET B 1 1 ? 42.031 -6.914 -36.781 1 16.09 1 MET B CA 1
ATOM 3866 C C . MET B 1 1 ? 42.5 -6.633 -35.375 1 16.09 1 MET B C 1
ATOM 3868 O O . MET B 1 1 ? 42.562 -7.543 -34.531 1 16.09 1 MET B O 1
ATOM 3872 N N . MET B 1 2 ? 43.125 -5.461 -35.219 1 17.36 2 MET B N 1
ATOM 3873 C CA . MET B 1 2 ? 44.25 -5.125 -34.344 1 17.36 2 MET B CA 1
ATOM 3874 C C . MET B 1 2 ? 43.781 -4.938 -32.906 1 17.36 2 MET B C 1
ATOM 3876 O O . MET B 1 2 ? 42.719 -4.398 -32.656 1 17.36 2 MET B O 1
ATOM 3880 N N . MET B 1 3 ? 44.5 -5.582 -31.938 1 17.3 3 MET B N 1
ATOM 3881 C CA . MET B 1 3 ? 44.719 -5.672 -30.5 1 17.3 3 MET B CA 1
ATOM 3882 C C . MET B 1 3 ? 45.031 -4.301 -29.906 1 17.3 3 MET B C 1
ATOM 3884 O O . MET B 1 3 ? 45.438 -4.199 -28.75 1 17.3 3 MET B O 1
ATOM 3888 N N . SER B 1 4 ? 44.938 -3.164 -30.562 1 18.84 4 SER B N 1
ATOM 3889 C CA . SER B 1 4 ? 45.969 -2.299 -30 1 18.84 4 SER B CA 1
ATOM 3890 C C . SER B 1 4 ? 45.812 -2.145 -28.5 1 18.84 4 SER B C 1
ATOM 3892 O O . SER B 1 4 ? 44.719 -2.412 -27.953 1 18.84 4 SER B O 1
ATOM 3894 N N . ASN B 1 5 ? 46.75 -1.486 -27.734 1 19.16 5 ASN B N 1
ATOM 3895 C CA . ASN B 1 5 ? 47.531 -1.271 -26.531 1 19.16 5 ASN B CA 1
ATOM 3896 C C . ASN B 1 5 ? 46.75 -0.488 -25.469 1 19.16 5 ASN B C 1
ATOM 3898 O O . ASN B 1 5 ? 46.438 0.686 -25.672 1 19.16 5 ASN B O 1
ATOM 3902 N N . LEU B 1 6 ? 45.75 -1.032 -24.797 1 20.25 6 LEU B N 1
ATOM 3903 C CA . LEU B 1 6 ? 45.062 -0.333 -23.719 1 20.25 6 LEU B CA 1
ATOM 3904 C C . LEU B 1 6 ? 46.062 0.161 -22.672 1 20.25 6 LEU B C 1
ATOM 3906 O O . LEU B 1 6 ? 46.781 -0.636 -22.078 1 20.25 6 LEU B O 1
ATOM 3910 N N . ASP B 1 7 ? 46.781 1.296 -22.859 1 20.91 7 ASP B N 1
ATOM 3911 C CA . ASP B 1 7 ? 47.75 1.88 -21.922 1 20.91 7 ASP B CA 1
ATOM 3912 C C . ASP B 1 7 ? 47.188 1.908 -20.5 1 20.91 7 ASP B C 1
ATOM 3914 O O . ASP B 1 7 ? 45.969 2.066 -20.297 1 20.91 7 ASP B O 1
ATOM 3918 N N . ALA B 1 8 ? 47.906 1.437 -19.406 1 25.08 8 ALA B N 1
ATOM 3919 C CA . ALA B 1 8 ? 47.938 0.993 -18.016 1 25.08 8 ALA B CA 1
ATOM 3920 C C . ALA B 1 8 ? 47.531 2.119 -17.062 1 25.08 8 ALA B C 1
ATOM 3922 O O . ALA B 1 8 ? 47.75 2.033 -15.859 1 25.08 8 ALA B O 1
ATOM 3923 N N . GLY B 1 9 ? 46.812 3.246 -17.516 1 21.7 9 GLY B N 1
ATOM 3924 C CA . GLY B 1 9 ? 46.906 4.488 -16.766 1 21.7 9 GLY B CA 1
ATOM 3925 C C . GLY B 1 9 ? 46.469 4.344 -15.312 1 21.7 9 GLY B C 1
ATOM 3926 O O . GLY B 1 9 ? 45.688 3.447 -14.984 1 21.7 9 GLY B O 1
ATOM 3927 N N . ARG B 1 10 ? 47.094 4.93 -14.242 1 23.41 10 ARG B N 1
ATOM 3928 C CA . ARG B 1 10 ? 47.25 4.98 -12.789 1 23.41 10 ARG B CA 1
ATOM 3929 C C . ARG B 1 10 ? 45.938 5.426 -12.125 1 23.41 10 ARG B C 1
ATOM 3931 O O . ARG B 1 10 ? 45.531 6.582 -12.25 1 23.41 10 ARG B O 1
ATOM 3938 N N . ARG B 1 11 ? 44.875 4.758 -12.234 1 23.33 11 ARG B N 1
ATOM 3939 C CA . ARG B 1 11 ? 43.625 5.344 -11.703 1 23.33 11 ARG B CA 1
ATOM 3940 C C . ARG B 1 11 ? 43.719 5.5 -10.195 1 23.33 11 ARG B C 1
ATOM 3942 O O . ARG B 1 11 ? 44 4.543 -9.477 1 23.33 11 ARG B O 1
ATOM 3949 N N . GLU B 1 12 ? 43.969 6.777 -9.578 1 22.66 12 GLU B N 1
ATOM 3950 C CA . GLU B 1 12 ? 44.125 7.277 -8.219 1 22.66 12 GLU B CA 1
ATOM 3951 C C . GLU B 1 12 ? 42.844 7.066 -7.398 1 22.66 12 GLU B C 1
ATOM 3953 O O . GLU B 1 12 ? 41.75 7.359 -7.867 1 22.66 12 GLU B O 1
ATOM 3958 N N . LEU B 1 13 ? 42.75 6.035 -6.656 1 24.75 13 LEU B N 1
ATOM 3959 C CA . LEU B 1 13 ? 41.656 5.656 -5.766 1 24.75 13 LEU B CA 1
ATOM 3960 C C . LEU B 1 13 ? 41.531 6.652 -4.621 1 24.75 13 LEU B C 1
ATOM 3962 O O . LEU B 1 13 ? 42.469 6.848 -3.846 1 24.75 13 LEU B O 1
ATOM 3966 N N . ARG B 1 14 ? 40.875 7.859 -4.754 1 22.64 14 ARG B N 1
ATOM 3967 C CA . ARG B 1 14 ? 40.781 8.812 -3.654 1 22.64 14 ARG B CA 1
ATOM 3968 C C . ARG B 1 14 ? 39.719 8.391 -2.66 1 22.64 14 ARG B C 1
ATOM 3970 O O . ARG B 1 14 ? 38.594 8.07 -3.053 1 22.64 14 ARG B O 1
ATOM 3977 N N . ILE B 1 15 ? 40.031 7.777 -1.614 1 24.23 15 ILE B N 1
ATOM 3978 C CA . ILE B 1 15 ? 39.156 7.332 -0.544 1 24.23 15 ILE B CA 1
ATOM 3979 C C . ILE B 1 15 ? 38.781 8.516 0.34 1 24.23 15 ILE B C 1
ATOM 3981 O O . ILE B 1 15 ? 39.656 9.195 0.888 1 24.23 15 ILE B O 1
ATOM 3985 N N . TYR B 1 16 ? 37.719 9.242 0.048 1 24 16 TYR B N 1
ATOM 3986 C CA . TYR B 1 16 ? 37.344 10.398 0.858 1 24 16 TYR B CA 1
ATOM 3987 C C . TYR B 1 16 ? 36.656 9.961 2.148 1 24 16 TYR B C 1
ATOM 3989 O O . TYR B 1 16 ? 35.75 9.148 2.123 1 24 16 TYR B O 1
ATOM 3997 N N . VAL B 1 17 ? 37.438 9.953 3.275 1 25.97 17 VAL B N 1
ATOM 3998 C CA . VAL B 1 17 ? 36.906 9.648 4.605 1 25.97 17 VAL B CA 1
ATOM 3999 C C . VAL B 1 17 ? 36.188 10.867 5.164 1 25.97 17 VAL B C 1
ATOM 4001 O O . VAL B 1 17 ? 36.781 11.938 5.316 1 25.97 17 VAL B O 1
ATOM 4004 N N . MET B 1 18 ? 34.969 11.117 4.867 1 25.34 18 MET B N 1
ATOM 4005 C CA . MET B 1 18 ? 34.25 12.32 5.297 1 25.34 18 MET B CA 1
ATOM 4006 C C . MET B 1 18 ? 33.812 12.211 6.758 1 25.34 18 MET B C 1
ATOM 4008 O O . MET B 1 18 ? 33.219 11.219 7.16 1 25.34 18 MET B O 1
ATOM 4012 N N . PHE B 1 19 ? 34.688 12.781 7.695 1 27.48 19 PHE B N 1
ATOM 4013 C CA . PHE B 1 19 ? 34.406 12.844 9.125 1 27.48 19 PHE B CA 1
ATOM 4014 C C . PHE B 1 19 ? 33.281 13.828 9.398 1 27.48 19 PHE B C 1
ATOM 4016 O O . PHE B 1 19 ? 33.25 14.922 8.844 1 27.48 19 PHE B O 1
ATOM 4023 N N . ALA B 1 20 ? 32.125 13.391 9.789 1 27.61 20 ALA B N 1
ATOM 4024 C CA . ALA B 1 20 ? 30.922 14.156 10.086 1 27.61 20 ALA B CA 1
ATOM 4025 C C . ALA B 1 20 ? 31.094 15.008 11.336 1 27.61 20 ALA B C 1
ATOM 4027 O O . ALA B 1 20 ? 31.281 14.484 12.43 1 27.61 20 ALA B O 1
ATOM 4028 N N . ASN B 1 21 ? 31.906 16.062 11.234 1 26.91 21 ASN B N 1
ATOM 4029 C CA . ASN B 1 21 ? 32 16.891 12.43 1 26.91 21 ASN B CA 1
ATOM 4030 C C . ASN B 1 21 ? 30.672 17.562 12.75 1 26.91 21 ASN B C 1
ATOM 4032 O O . ASN B 1 21 ? 29.938 17.969 11.844 1 26.91 21 ASN B O 1
ATOM 4036 N N . LYS B 1 22 ? 30.156 17.5 13.984 1 29.66 22 LYS B N 1
ATOM 4037 C CA . LYS B 1 22 ? 28.891 17.938 14.555 1 29.66 22 LYS B CA 1
ATOM 4038 C C . LYS B 1 22 ? 28.625 19.406 14.234 1 29.66 22 LYS B C 1
ATOM 4040 O O . LYS B 1 22 ? 27.5 19.891 14.367 1 29.66 22 LYS B O 1
ATOM 4045 N N . LYS B 1 23 ? 29.688 20.25 14.539 1 27.28 23 LYS B N 1
ATOM 4046 C CA . LYS B 1 23 ? 29.188 21.609 14.656 1 27.28 23 LYS B CA 1
ATOM 4047 C C . LYS B 1 23 ? 28.719 22.141 13.297 1 27.28 23 LYS B C 1
ATOM 4049 O O . LYS B 1 23 ? 27.594 22.641 13.18 1 27.28 23 LYS B O 1
ATOM 4054 N N . ASP B 1 24 ? 29.578 23.172 12.711 1 28.97 24 ASP B N 1
ATOM 4055 C CA . ASP B 1 24 ? 29.375 24.078 11.586 1 28.97 24 ASP B CA 1
ATOM 4056 C C . ASP B 1 24 ? 29.469 23.344 10.258 1 28.97 24 ASP B C 1
ATOM 4058 O O . ASP B 1 24 ? 30.453 22.656 9.992 1 28.97 24 ASP B O 1
ATOM 4062 N N . ASP B 1 25 ? 28.391 22.969 9.703 1 28.62 25 ASP B N 1
ATOM 4063 C CA . ASP B 1 25 ? 28.078 22.047 8.609 1 28.62 25 ASP B CA 1
ATOM 4064 C C . ASP B 1 25 ? 28.891 22.375 7.363 1 28.62 25 ASP B C 1
ATOM 4066 O O . ASP B 1 25 ? 28.5 22.031 6.246 1 28.62 25 ASP B O 1
ATOM 4070 N N . THR B 1 26 ? 29.672 23.516 7.473 1 27.8 26 THR B N 1
ATOM 4071 C CA . THR B 1 26 ? 30.219 24 6.211 1 27.8 26 THR B CA 1
ATOM 4072 C C . THR B 1 26 ? 31.297 23.047 5.695 1 27.8 26 THR B C 1
ATOM 4074 O O . THR B 1 26 ? 32.25 22.703 6.422 1 27.8 26 THR B O 1
ATOM 4077 N N . TYR B 1 27 ? 30.891 22.141 4.891 1 28.03 27 TYR B N 1
ATOM 4078 C CA . TYR B 1 27 ? 31.781 21.094 4.395 1 28.03 27 TYR B CA 1
ATOM 4079 C C . TYR B 1 27 ? 32.906 21.688 3.531 1 28.03 27 TYR B C 1
ATOM 4081 O O . TYR B 1 27 ? 32.625 22.297 2.492 1 28.03 27 TYR B O 1
ATOM 4089 N N . VAL B 1 28 ? 33.781 22.5 4.129 1 25.61 28 VAL B N 1
ATOM 4090 C CA . VAL B 1 28 ? 34.812 23.094 3.275 1 25.61 28 VAL B CA 1
ATOM 4091 C C . VAL B 1 28 ? 35.688 22 2.666 1 25.61 28 VAL B C 1
ATOM 4093 O O . VAL B 1 28 ? 36.125 21.094 3.365 1 25.61 28 VAL B O 1
ATOM 4096 N N . PRO B 1 29 ? 35.562 21.812 1.417 1 28.27 29 PRO B N 1
ATOM 4097 C CA . PRO B 1 29 ? 36.312 20.797 0.672 1 28.27 29 PRO B CA 1
ATOM 4098 C C . PRO B 1 29 ? 37.812 20.906 0.893 1 28.27 29 PRO B C 1
ATOM 4100 O O . PRO B 1 29 ? 38.406 21.938 0.621 1 28.27 29 PRO B O 1
ATOM 4103 N N . GLU B 1 30 ? 38.25 20.703 2.199 1 24.56 30 GLU B N 1
ATOM 4104 C CA . GLU B 1 30 ? 39.656 21.047 2.43 1 24.56 30 GLU B CA 1
ATOM 4105 C C . GLU B 1 30 ? 40.562 20.391 1.396 1 24.56 30 GLU B C 1
ATOM 4107 O O . GLU B 1 30 ? 40.156 19.469 0.684 1 24.56 30 GLU B O 1
ATOM 4112 N N . ASP B 1 31 ? 41.969 20.422 1.665 1 24.75 31 ASP B N 1
ATOM 4113 C CA . ASP B 1 31 ? 43.25 20.453 0.965 1 24.75 31 ASP B CA 1
ATOM 4114 C C . ASP B 1 31 ? 43.562 19.078 0.358 1 24.75 31 ASP B C 1
ATOM 4116 O O . ASP B 1 31 ? 43.281 18.047 0.963 1 24.75 31 ASP B O 1
ATOM 4120 N N . VAL B 1 32 ? 43.469 19.047 -0.985 1 27.48 32 VAL B N 1
ATOM 4121 C CA . VAL B 1 32 ? 43.875 17.984 -1.904 1 27.48 32 VAL B CA 1
ATOM 4122 C C . VAL B 1 32 ? 45.312 17.594 -1.601 1 27.48 32 VAL B C 1
ATOM 4124 O O . VAL B 1 32 ? 46.219 18.438 -1.648 1 27.48 32 VAL B O 1
ATOM 4127 N N . ILE B 1 33 ? 45.531 16.812 -0.531 1 23.11 33 ILE B N 1
ATOM 4128 C CA . ILE B 1 33 ? 46.938 16.469 -0.243 1 23.11 33 ILE B CA 1
ATOM 4129 C C . ILE B 1 33 ? 47.531 15.711 -1.429 1 23.11 33 ILE B C 1
ATOM 4131 O O . ILE B 1 33 ? 47.031 14.648 -1.815 1 23.11 33 ILE B O 1
ATOM 4135 N N . GLU B 1 34 ? 48 16.484 -2.387 1 24.83 34 GLU B N 1
ATOM 4136 C CA . GLU B 1 34 ? 48.719 16.016 -3.57 1 24.83 34 GLU B CA 1
ATOM 4137 C C . GLU B 1 34 ? 50 15.289 -3.188 1 24.83 34 GLU B C 1
ATOM 4139 O O . GLU B 1 34 ? 50.844 15.852 -2.502 1 24.83 34 GLU B O 1
ATOM 4144 N N . ALA B 1 35 ? 49.844 14.047 -2.777 1 23.05 35 ALA B N 1
ATOM 4145 C CA . ALA B 1 35 ? 51.062 13.32 -2.434 1 23.05 35 ALA B CA 1
ATOM 4146 C C . ALA B 1 35 ? 51.969 13.18 -3.646 1 23.05 35 ALA B C 1
ATOM 4148 O O . ALA B 1 35 ? 51.625 12.523 -4.625 1 23.05 35 ALA B O 1
ATOM 4149 N N . ILE B 1 36 ? 52.625 14.336 -4.09 1 23.62 36 ILE B N 1
ATOM 4150 C CA . ILE B 1 36 ? 53.531 14.359 -5.219 1 23.62 36 ILE B CA 1
ATOM 4151 C C . ILE B 1 36 ? 54.781 13.547 -4.879 1 23.62 36 ILE B C 1
ATOM 4153 O O . ILE B 1 36 ? 55.469 13.812 -3.873 1 23.62 36 ILE B O 1
ATOM 4157 N N . THR B 1 37 ? 54.781 12.305 -5.293 1 22.61 37 THR B N 1
ATOM 4158 C CA . THR B 1 37 ? 55.938 11.422 -5.074 1 22.61 37 THR B CA 1
ATOM 4159 C C . THR B 1 37 ? 57.188 11.961 -5.793 1 22.61 37 THR B C 1
ATOM 4161 O O . THR B 1 37 ? 57.25 11.938 -7.023 1 22.61 37 THR B O 1
ATOM 4164 N N . SER B 1 38 ? 57.719 13.164 -5.355 1 22.22 38 SER B N 1
ATOM 4165 C CA . SER B 1 38 ? 58.938 13.648 -5.961 1 22.22 38 SER B CA 1
ATOM 4166 C C . SER B 1 38 ? 60.094 12.641 -5.781 1 22.22 38 SER B C 1
ATOM 4168 O O . SER B 1 38 ? 60.188 12.008 -4.73 1 22.22 38 SER B O 1
ATOM 4170 N N . LYS B 1 39 ? 60.812 12.258 -6.828 1 24.86 39 LYS B N 1
ATOM 4171 C CA . LYS B 1 39 ? 61.938 11.312 -6.984 1 24.86 39 LYS B CA 1
ATOM 4172 C C . LYS B 1 39 ? 63.125 11.742 -6.152 1 24.86 39 LYS B C 1
ATOM 4174 O O . LYS B 1 39 ? 64.188 11.055 -6.145 1 24.86 39 LYS B O 1
ATOM 4179 N N . GLU B 1 40 ? 63.25 13.18 -5.914 1 23.34 40 GLU B N 1
ATOM 4180 C CA . GLU B 1 40 ? 64.688 13.414 -5.719 1 23.34 40 GLU B CA 1
ATOM 4181 C C . GLU B 1 40 ? 65.188 12.797 -4.41 1 23.34 40 GLU B C 1
ATOM 4183 O O . GLU B 1 40 ? 64.375 12.492 -3.523 1 23.34 40 GLU B O 1
ATOM 4188 N N . ASN B 1 41 ? 66.625 13.062 -4.02 1 22.81 41 ASN B N 1
ATOM 4189 C CA . ASN B 1 41 ? 67.688 12.594 -3.146 1 22.81 41 ASN B CA 1
ATOM 4190 C C . ASN B 1 41 ? 67.312 12.695 -1.675 1 22.81 41 ASN B C 1
ATOM 4192 O O . ASN B 1 41 ? 67.312 11.695 -0.952 1 22.81 41 ASN B O 1
ATOM 4196 N N . THR B 1 42 ? 68 13.586 -0.834 1 21.61 42 THR B N 1
ATOM 4197 C CA . THR B 1 42 ? 68.312 13.422 0.582 1 21.61 42 THR B CA 1
ATOM 4198 C C . THR B 1 42 ? 67 13.555 1.428 1 21.61 42 THR B C 1
ATOM 4200 O O . THR B 1 42 ? 66.188 14.383 1.138 1 21.61 42 THR B O 1
ATOM 4203 N N . PRO B 1 43 ? 66.875 12.672 2.514 1 22.12 43 PRO B N 1
ATOM 4204 C CA . PRO B 1 43 ? 65.688 12.102 3.219 1 22.12 43 PRO B CA 1
ATOM 4205 C C . PRO B 1 43 ? 65 13.125 4.105 1 22.12 43 PRO B C 1
ATOM 4207 O O . PRO B 1 43 ? 63.906 12.844 4.641 1 22.12 43 PRO B O 1
ATOM 4210 N N . GLY B 1 44 ? 65.562 14.32 4.215 1 19.5 44 GLY B N 1
ATOM 4211 C CA . GLY B 1 44 ? 65.25 14.844 5.539 1 19.5 44 GLY B CA 1
ATOM 4212 C C . GLY B 1 44 ? 63.844 15.367 5.695 1 19.5 44 GLY B C 1
ATOM 4213 O O . GLY B 1 44 ? 63.344 16.047 4.809 1 19.5 44 GLY B O 1
ATOM 4214 N N . ILE B 1 45 ? 62.938 14.602 6.32 1 20.88 45 ILE B N 1
ATOM 4215 C CA . ILE B 1 45 ? 61.5 14.625 6.508 1 20.88 45 ILE B CA 1
ATOM 4216 C C . ILE B 1 45 ? 61.094 15.883 7.281 1 20.88 45 ILE B C 1
ATOM 4218 O O . ILE B 1 45 ? 59.938 16.031 7.664 1 20.88 45 ILE B O 1
ATOM 4222 N N . ASN B 1 46 ? 61.688 17.078 6.93 1 17.97 46 ASN B N 1
ATOM 4223 C CA . ASN B 1 46 ? 61.562 18.078 7.973 1 17.97 46 ASN B CA 1
ATOM 4224 C C . ASN B 1 46 ? 60.094 18.562 8.086 1 17.97 46 ASN B C 1
ATOM 4226 O O . ASN B 1 46 ? 59.531 19.078 7.117 1 17.97 46 ASN B O 1
ATOM 4230 N N . ILE B 1 47 ? 59.281 17.859 8.875 1 19.69 47 ILE B N 1
ATOM 4231 C CA . ILE B 1 47 ? 57.875 17.969 9.18 1 19.69 47 ILE B CA 1
ATOM 4232 C C . ILE B 1 47 ? 57.594 19.312 9.828 1 19.69 47 ILE B C 1
ATOM 4234 O O . ILE B 1 47 ? 56.5 19.531 10.383 1 19.69 47 ILE B O 1
ATOM 4238 N N . GLY B 1 48 ? 58.156 20.406 9.281 1 17.34 48 GLY B N 1
ATOM 4239 C CA . GLY B 1 48 ? 58.188 21.578 10.133 1 17.34 48 GLY B CA 1
ATOM 4240 C C . GLY B 1 48 ? 56.812 22.188 10.359 1 17.34 48 GLY B C 1
ATOM 4241 O O . GLY B 1 48 ? 56.125 22.578 9.406 1 17.34 48 GLY B O 1
ATOM 4242 N N . ALA B 1 49 ? 55.969 21.656 11.398 1 20.14 49 ALA B N 1
ATOM 4243 C CA . ALA B 1 49 ? 54.656 22.047 11.898 1 20.14 49 ALA B CA 1
ATOM 4244 C C . ALA B 1 49 ? 54.688 23.484 12.43 1 20.14 49 ALA B C 1
ATOM 4246 O O . ALA B 1 49 ? 55.375 23.766 13.406 1 20.14 49 ALA B O 1
ATOM 4247 N N . THR B 1 50 ? 55.062 24.453 11.766 1 17.23 50 THR B N 1
ATOM 4248 C CA . THR B 1 50 ? 55.312 25.688 12.469 1 17.23 50 THR B CA 1
ATOM 4249 C C . THR B 1 50 ? 54.031 26.266 13.055 1 17.23 50 THR B C 1
ATOM 4251 O O . THR B 1 50 ? 53.094 26.562 12.32 1 17.23 50 THR B O 1
ATOM 4254 N N . LEU B 1 51 ? 53.656 25.938 14.336 1 19.77 51 LEU B N 1
ATOM 4255 C CA . LEU B 1 51 ? 52.656 26.422 15.297 1 19.77 51 LEU B CA 1
ATOM 4256 C C . LEU B 1 51 ? 52.844 27.922 15.508 1 19.77 51 LEU B C 1
ATOM 4258 O O . LEU B 1 51 ? 53.875 28.391 15.953 1 19.77 51 LEU B O 1
ATOM 4262 N N . GLU B 1 52 ? 52.406 28.719 14.672 1 17.98 52 GLU B N 1
ATOM 4263 C CA . GLU B 1 52 ? 52.75 30.078 15.055 1 17.98 52 GLU B CA 1
ATOM 4264 C C . GLU B 1 52 ? 52.062 30.5 16.344 1 17.98 52 GLU B C 1
ATOM 4266 O O . GLU B 1 52 ? 50.844 30.344 16.469 1 17.98 52 GLU B O 1
ATOM 4271 N N . PRO B 1 53 ? 52.781 30.719 17.531 1 18.61 53 PRO B N 1
ATOM 4272 C CA . PRO B 1 53 ? 52.5 31.094 18.922 1 18.61 53 PRO B CA 1
ATOM 4273 C C . PRO B 1 53 ? 51.875 32.469 19.047 1 18.61 53 PRO B C 1
ATOM 4275 O O . PRO B 1 53 ? 51.656 32.969 20.156 1 18.61 53 PRO B O 1
ATOM 4278 N N . GLU B 1 54 ? 50.938 32.875 18.172 1 18.38 54 GLU B N 1
ATOM 4279 C CA . GLU B 1 54 ? 51.031 34.312 18.344 1 18.38 54 GLU B CA 1
ATOM 4280 C C . GLU B 1 54 ? 50.844 34.719 19.812 1 18.38 54 GLU B C 1
ATOM 4282 O O . GLU B 1 54 ? 50.312 33.969 20.609 1 18.38 54 GLU B O 1
ATOM 4287 N N . GLY B 1 55 ? 51.031 36.062 20.062 1 16.7 55 GLY B N 1
ATOM 4288 C CA . GLY B 1 55 ? 51.562 37 21.031 1 16.7 55 GLY B CA 1
ATOM 4289 C C . GLY B 1 55 ? 50.656 37.156 22.234 1 16.7 55 GLY B C 1
ATOM 4290 O O . GLY B 1 55 ? 49.5 36.719 22.219 1 16.7 55 GLY B O 1
ATOM 4291 N N . ASN B 1 56 ? 50.938 38.156 23.109 1 16.5 56 ASN B N 1
ATOM 4292 C CA . ASN B 1 56 ? 51.344 38.469 24.469 1 16.5 56 ASN B CA 1
ATOM 4293 C C . ASN B 1 56 ? 50.188 38.969 25.312 1 16.5 56 ASN B C 1
ATOM 4295 O O . ASN B 1 56 ? 50.344 39.219 26.516 1 16.5 56 ASN B O 1
ATOM 4299 N N . LYS B 1 57 ? 48.969 39.406 24.859 1 17.89 57 LYS B N 1
ATOM 4300 C CA . LYS B 1 57 ? 48.812 40.656 25.625 1 17.89 57 LYS B CA 1
ATOM 4301 C C . LYS B 1 57 ? 48.688 40.344 27.125 1 17.89 57 LYS B C 1
ATOM 4303 O O . LYS B 1 57 ? 48.344 39.219 27.516 1 17.89 57 LYS B O 1
ATOM 4308 N N . ASP B 1 58 ? 48.438 41.312 27.938 1 16.42 58 ASP B N 1
ATOM 4309 C CA . ASP B 1 58 ? 48.906 41.844 29.219 1 16.42 58 ASP B CA 1
ATOM 4310 C C . ASP B 1 58 ? 48.219 41.125 30.375 1 16.42 58 ASP B C 1
ATOM 4312 O O . ASP B 1 58 ? 47.188 40.438 30.188 1 16.42 58 ASP B O 1
ATOM 4316 N N . SER B 1 59 ? 47.938 41.844 31.5 1 15.73 59 SER B N 1
ATOM 4317 C CA . SER B 1 59 ? 48.469 41.906 32.844 1 15.73 59 SER B CA 1
ATOM 4318 C C . SER B 1 59 ? 47.594 41.125 33.812 1 15.73 59 SER B C 1
ATOM 4320 O O . SER B 1 59 ? 48.094 40.25 34.562 1 15.73 59 SER B O 1
ATOM 4322 N N . SER B 1 60 ? 46.625 41.844 34.5 1 16.17 60 SER B N 1
ATOM 4323 C CA . SER B 1 60 ? 46.781 41.969 35.938 1 16.17 60 SER B CA 1
ATOM 4324 C C . SER B 1 60 ? 46.125 40.781 36.656 1 16.17 60 SER B C 1
ATOM 4326 O O . SER B 1 60 ? 45.312 40.062 36.094 1 16.17 60 SER B O 1
ATOM 4328 N N . GLY B 1 61 ? 46.031 40.812 38.062 1 15.22 61 GLY B N 1
ATOM 4329 C CA . GLY B 1 61 ? 46.469 40.062 39.25 1 15.22 61 GLY B CA 1
ATOM 4330 C C . GLY B 1 61 ? 45.406 39.125 39.781 1 15.22 61 GLY B C 1
ATOM 4331 O O . GLY B 1 61 ? 45.656 37.938 39.969 1 15.22 61 GLY B O 1
ATOM 4332 N N . ILE B 1 62 ? 44.312 39.562 40.562 1 16.92 62 ILE B N 1
ATOM 4333 C CA . ILE B 1 62 ? 44.312 39.156 41.969 1 16.92 62 ILE B CA 1
ATOM 4334 C C . ILE B 1 62 ? 43.594 37.812 42.125 1 16.92 62 ILE B C 1
ATOM 4336 O O . ILE B 1 62 ? 42.75 37.469 41.312 1 16.92 62 ILE B O 1
ATOM 4340 N N . GLY B 1 63 ? 43.656 37.125 43.312 1 14.98 63 GLY B N 1
ATOM 4341 C CA . GLY B 1 63 ? 43.875 35.875 43.969 1 14.98 63 GLY B CA 1
ATOM 4342 C C . GLY B 1 63 ? 42.625 35.094 44.25 1 14.98 63 GLY B C 1
ATOM 4343 O O . GLY B 1 63 ? 42.531 33.875 44.031 1 14.98 63 GLY B O 1
ATOM 4344 N N . ARG B 1 64 ? 41.438 35.531 44.906 1 16.77 64 ARG B N 1
ATOM 4345 C CA . ARG B 1 64 ? 41.219 34.906 46.219 1 16.77 64 ARG B CA 1
ATOM 4346 C C . ARG B 1 64 ? 40.531 33.562 46.062 1 16.77 64 ARG B C 1
ATOM 4348 O O . ARG B 1 64 ? 39.875 33.312 45.062 1 16.77 64 ARG B O 1
ATOM 4355 N N . GLY B 1 65 ? 40.406 32.625 47.094 1 14.93 65 GLY B N 1
ATOM 4356 C CA . GLY B 1 65 ? 40.562 31.25 47.562 1 14.93 65 GLY B CA 1
ATOM 4357 C C . GLY B 1 65 ? 39.25 30.469 47.5 1 14.93 65 GLY B C 1
ATOM 4358 O O . GLY B 1 65 ? 39.219 29.344 47.031 1 14.93 65 GLY B O 1
ATOM 4359 N N . ARG B 1 66 ? 37.969 30.781 48 1 16.5 66 ARG B N 1
ATOM 4360 C CA . ARG B 1 66 ? 37.594 29.969 49.156 1 16.5 66 ARG B CA 1
ATOM 4361 C C . ARG B 1 66 ? 36.969 28.656 48.719 1 16.5 66 ARG B C 1
ATOM 4363 O O . ARG B 1 66 ? 36.5 28.516 47.594 1 16.5 66 ARG B O 1
ATOM 4370 N N . HIS B 1 67 ? 36.219 27.859 49.688 1 15.76 67 HIS B N 1
ATOM 4371 C CA . HIS B 1 67 ? 36.156 26.531 50.281 1 15.76 67 HIS B CA 1
ATOM 4372 C C . HIS B 1 67 ? 35.062 25.688 49.594 1 15.76 67 HIS B C 1
ATOM 4374 O O . HIS B 1 67 ? 34.125 26.219 49 1 15.76 67 HIS B O 1
ATOM 4380 N N . CYS B 1 68 ? 35 24.234 49.75 1 16.33 68 CYS B N 1
ATOM 4381 C CA . CYS B 1 68 ? 34.844 22.922 49.156 1 16.33 68 CYS B CA 1
ATOM 4382 C C . CYS B 1 68 ? 33.469 22.328 49.469 1 16.33 68 CYS B C 1
ATOM 4384 O O . CYS B 1 68 ? 33.031 21.359 48.844 1 16.33 68 CYS B O 1
ATOM 4386 N N . PRO B 1 69 ? 32.469 22.656 50.344 1 16.39 69 PRO B N 1
ATOM 4387 C CA . PRO B 1 69 ? 32.188 21.516 51.219 1 16.39 69 PRO B CA 1
ATOM 4388 C C . PRO B 1 69 ? 31.375 20.422 50.5 1 16.39 69 PRO B C 1
ATOM 4390 O O . PRO B 1 69 ? 30.859 20.641 49.406 1 16.39 69 PRO B O 1
ATOM 4393 N N . SER B 1 70 ? 30.219 19.672 51.312 1 15.9 70 SER B N 1
ATOM 4394 C CA . SER B 1 70 ? 30 18.312 51.781 1 15.9 70 SER B CA 1
ATOM 4395 C C . SER B 1 70 ? 29.031 17.562 50.875 1 15.9 70 SER B C 1
ATOM 4397 O O . SER B 1 70 ? 28.297 18.188 50.094 1 15.9 70 SER B O 1
ATOM 4399 N N . ARG B 1 71 ? 28.219 16.25 51.406 1 16.88 71 ARG B N 1
ATOM 4400 C CA . ARG B 1 71 ? 28.203 14.812 51.125 1 16.88 71 ARG B CA 1
ATOM 4401 C C . ARG B 1 71 ? 26.875 14.391 50.5 1 16.88 71 ARG B C 1
ATOM 4403 O O . ARG B 1 71 ? 26.875 13.68 49.5 1 16.88 71 ARG B O 1
ATOM 4410 N N . PRO B 1 72 ? 25.406 14.305 51.156 1 17.45 72 PRO B N 1
ATOM 4411 C CA . PRO B 1 72 ? 24.906 13.031 51.688 1 17.45 72 PRO B CA 1
ATOM 4412 C C . PRO B 1 72 ? 24.078 12.266 50.625 1 17.45 72 PRO B C 1
ATOM 4414 O O . PRO B 1 72 ? 23.703 12.836 49.594 1 17.45 72 PRO B O 1
ATOM 4417 N N . VAL B 1 73 ? 22.734 11.414 51.125 1 17.86 73 VAL B N 1
ATOM 4418 C CA . VAL B 1 73 ? 22.266 10.039 51.25 1 17.86 73 VAL B CA 1
ATOM 4419 C C . VAL B 1 73 ? 21.25 9.75 50.125 1 17.86 73 VAL B C 1
ATOM 4421 O O . VAL B 1 73 ? 20.688 10.672 49.531 1 17.86 73 VAL B O 1
ATOM 4424 N N . PHE B 1 74 ? 20.25 8.383 50.219 1 17.39 74 PHE B N 1
ATOM 4425 C CA . PHE B 1 74 ? 20.047 7.055 49.656 1 17.39 74 PHE B CA 1
ATOM 4426 C C . PHE B 1 74 ? 18.672 6.938 49.031 1 17.39 74 PHE B C 1
ATOM 4428 O O . PHE B 1 74 ? 18.531 6.34 47.938 1 17.39 74 PHE B O 1
ATOM 4435 N N . TYR B 1 75 ? 17.266 7.395 49.344 1 17.53 75 TYR B N 1
ATOM 4436 C CA . TYR B 1 75 ? 16.172 6.484 49.656 1 17.53 75 TYR B CA 1
ATOM 4437 C C . TYR B 1 75 ? 15.43 6.074 48.375 1 17.53 75 TYR B C 1
ATOM 4439 O O . TYR B 1 75 ? 15.195 6.898 47.5 1 17.53 75 TYR B O 1
ATOM 4447 N N . PHE B 1 76 ? 15.141 4.602 48.094 1 18.92 76 PHE B N 1
ATOM 4448 C CA . PHE B 1 76 ? 14.734 3.711 47 1 18.92 76 PHE B CA 1
ATOM 4449 C C . PHE B 1 76 ? 13.211 3.66 46.875 1 18.92 76 PHE B C 1
ATOM 4451 O O . PHE B 1 76 ? 12.57 2.797 47.469 1 18.92 76 PHE B O 1
ATOM 4458 N N . SER B 1 77 ? 12.266 4.559 46.812 1 17.47 77 SER B N 1
ATOM 4459 C CA . SER B 1 77 ? 10.859 4.258 47.031 1 17.47 77 SER B CA 1
ATOM 4460 C C . SER B 1 77 ? 10.32 3.299 45.969 1 17.47 77 SER B C 1
ATOM 4462 O O . SER B 1 77 ? 10.766 3.314 44.844 1 17.47 77 SER B O 1
ATOM 4464 N N . HIS B 1 78 ? 9.211 2.219 46.312 1 17.78 78 HIS B N 1
ATOM 4465 C CA . HIS B 1 78 ? 8.57 0.942 46.031 1 17.78 78 HIS B CA 1
ATOM 4466 C C . HIS B 1 78 ? 7.578 1.073 44.875 1 17.78 78 HIS B C 1
ATOM 4468 O O . HIS B 1 78 ? 6.809 2.037 44.812 1 17.78 78 HIS B O 1
ATOM 4474 N N . CYS B 1 79 ? 7.598 0.264 43.688 1 18.77 79 CYS B N 1
ATOM 4475 C CA . CYS B 1 79 ? 6.953 0.103 42.375 1 18.77 79 CYS B CA 1
ATOM 4476 C C . CYS B 1 79 ? 5.75 -0.829 42.469 1 18.77 79 CYS B C 1
ATOM 4478 O O . CYS B 1 79 ? 5.91 -2.039 42.656 1 18.77 79 CYS B O 1
ATOM 4480 N N . ARG B 1 80 ? 4.59 -0.584 43.281 1 16.98 80 ARG B N 1
ATOM 4481 C CA . ARG B 1 80 ? 3.588 -1.639 43.438 1 16.98 80 ARG B CA 1
ATOM 4482 C C . ARG B 1 80 ? 3.002 -2.016 42.062 1 16.98 80 ARG B C 1
ATOM 4484 O O . ARG B 1 80 ? 2.941 -1.184 41.156 1 16.98 80 ARG B O 1
ATOM 4491 N N . VAL B 1 81 ? 2.365 -3.41 41.875 1 17.72 81 VAL B N 1
ATOM 4492 C CA . VAL B 1 81 ? 2.025 -4.57 41.062 1 17.72 81 VAL B CA 1
ATOM 4493 C C . VAL B 1 81 ? 0.538 -4.543 40.719 1 17.72 81 VAL B C 1
ATOM 4495 O O . VAL B 1 81 ? 0.073 -5.316 39.875 1 17.72 81 VAL B O 1
ATOM 4498 N N . PHE B 1 82 ? -0.377 -3.59 40.531 1 18.27 82 PHE B N 1
ATOM 4499 C CA . PHE B 1 82 ? -1.773 -3.979 40.688 1 18.27 82 PHE B CA 1
ATOM 4500 C C . PHE B 1 82 ? -2.207 -4.914 39.562 1 18.27 82 PHE B C 1
ATOM 4502 O O . PHE B 1 82 ? -1.841 -4.715 38.406 1 18.27 82 PHE B O 1
ATOM 4509 N N . LEU B 1 83 ? -2.971 -6.102 39.906 1 17.22 83 LEU B N 1
ATOM 4510 C CA . LEU B 1 83 ? -3.498 -7.391 39.469 1 17.22 83 LEU B CA 1
ATOM 4511 C C . LEU B 1 83 ? -4.684 -7.199 38.531 1 17.22 83 LEU B C 1
ATOM 4513 O O . LEU B 1 83 ? -5.391 -6.188 38.625 1 17.22 83 LEU B O 1
ATOM 4517 N N . CYS B 1 84 ? -5.16 -8.273 37.719 1 17.89 84 CYS B N 1
ATOM 4518 C CA . CYS B 1 84 ? -5.707 -8.883 36.5 1 17.89 84 CYS B CA 1
ATOM 4519 C C . CYS B 1 84 ? -7.211 -9.086 36.625 1 17.89 84 CYS B C 1
ATOM 4521 O O . CYS B 1 84 ? -7.949 -8.914 35.656 1 17.89 84 CYS B O 1
ATOM 4523 N N . PHE B 1 85 ? -8.023 -9.648 37.594 1 17.17 85 PHE B N 1
ATOM 4524 C CA . PHE B 1 85 ? -8.789 -10.805 37.156 1 17.17 85 PHE B CA 1
ATOM 4525 C C . PHE B 1 85 ? -10.125 -10.359 36.562 1 17.17 85 PHE B C 1
ATOM 4527 O O . PHE B 1 85 ? -10.492 -10.773 35.469 1 17.17 85 PHE B O 1
ATOM 4534 N N . PRO B 1 86 ? -11.297 -10.047 37.438 1 17.86 86 PRO B N 1
ATOM 4535 C CA . PRO B 1 86 ? -12.422 -10.969 37.562 1 17.86 86 PRO B CA 1
ATOM 4536 C C . PRO B 1 86 ? -13.469 -10.781 36.469 1 17.86 86 PRO B C 1
ATOM 4538 O O . PRO B 1 86 ? -13.445 -9.773 35.75 1 17.86 86 PRO B O 1
ATOM 4541 N N . ASN B 1 87 ? -14.891 -11.078 36.75 1 18.09 87 ASN B N 1
ATOM 4542 C CA . ASN B 1 87 ? -16 -11.977 36.438 1 18.09 87 ASN B CA 1
ATOM 4543 C C . ASN B 1 87 ? -17.094 -11.25 35.656 1 18.09 87 ASN B C 1
ATOM 4545 O O . ASN B 1 87 ? -17.547 -11.742 34.625 1 18.09 87 ASN B O 1
ATOM 4549 N N . HIS B 1 88 ? -18.016 -10.312 36.281 1 17.66 88 HIS B N 1
ATOM 4550 C CA . HIS B 1 88 ? -19.422 -10.664 36.469 1 17.66 88 HIS B CA 1
ATOM 4551 C C . HIS B 1 88 ? -20.234 -10.328 35.219 1 17.66 88 HIS B C 1
ATOM 4553 O O . HIS B 1 88 ? -19.75 -9.602 34.344 1 17.66 88 HIS B O 1
ATOM 4559 N N . SER B 1 89 ? -21.656 -9.688 35.406 1 17.86 89 SER B N 1
ATOM 4560 C CA . SER B 1 89 ? -23.062 -10.047 35.312 1 17.86 89 SER B CA 1
ATOM 4561 C C . SER B 1 89 ? -23.719 -9.43 34.094 1 17.86 89 SER B C 1
ATOM 4563 O O . SER B 1 89 ? -23.203 -8.445 33.531 1 17.86 89 SER B O 1
ATOM 4565 N N . ILE B 1 90 ? -25.047 -9.898 33.625 1 18.84 90 ILE B N 1
ATOM 4566 C CA . ILE B 1 90 ? -25.953 -10.273 32.531 1 18.84 90 ILE B CA 1
ATOM 4567 C C . ILE B 1 90 ? -26.875 -9.102 32.219 1 18.84 90 ILE B C 1
ATOM 4569 O O . ILE B 1 90 ? -27.25 -8.914 31.062 1 18.84 90 ILE B O 1
ATOM 4573 N N . SER B 1 91 ? -27.234 -8.055 33.062 1 17.94 91 SER B N 1
ATOM 4574 C CA . SER B 1 91 ? -28.688 -7.898 33.125 1 17.94 91 SER B CA 1
ATOM 4575 C C . SER B 1 91 ? -29.219 -7.254 31.859 1 17.94 91 SER B C 1
ATOM 4577 O O . SER B 1 91 ? -28.484 -6.578 31.141 1 17.94 91 SER B O 1
ATOM 4579 N N . PHE B 1 92 ? -30.719 -7.254 31.688 1 20 92 PHE B N 1
ATOM 4580 C CA . PHE B 1 92 ? -31.906 -7.422 30.844 1 20 92 PHE B CA 1
ATOM 4581 C C . PHE B 1 92 ? -32.469 -6.074 30.422 1 20 92 PHE B C 1
ATOM 4583 O O . PHE B 1 92 ? -33.531 -6.004 29.797 1 20 92 PHE B O 1
ATOM 4590 N N . LEU B 1 93 ? -31.734 -4.93 30.328 1 17.81 93 LEU B N 1
ATOM 4591 C CA . LEU B 1 93 ? -32.625 -3.771 30.375 1 17.81 93 LEU B CA 1
ATOM 4592 C C . LEU B 1 93 ? -33.531 -3.73 29.156 1 17.81 93 LEU B C 1
ATOM 4594 O O . LEU B 1 93 ? -33.062 -3.826 28.016 1 17.81 93 LEU B O 1
ATOM 4598 N N . GLY B 1 94 ? -34.875 -3.779 29.359 1 18.75 94 GLY B N 1
ATOM 4599 C CA . GLY B 1 94 ? -36.156 -3.926 28.719 1 18.75 94 GLY B CA 1
ATOM 4600 C C . GLY B 1 94 ? -36.625 -2.67 28 1 18.75 94 GLY B C 1
ATOM 4601 O O . GLY B 1 94 ? -37.75 -2.602 27.516 1 18.75 94 GLY B O 1
ATOM 4602 N N . GLU B 1 95 ? -35.781 -1.769 27.531 1 18.08 95 GLU B N 1
ATOM 4603 C CA . GLU B 1 95 ? -36.469 -0.51 27.266 1 18.08 95 GLU B CA 1
ATOM 4604 C C . GLU B 1 95 ? -37.625 -0.716 26.297 1 18.08 95 GLU B C 1
ATOM 4606 O O . GLU B 1 95 ? -37.562 -1.584 25.422 1 18.08 95 GLU B O 1
ATOM 4611 N N . ILE B 1 96 ? -38.656 0.161 26.578 1 17.83 96 ILE B N 1
ATOM 4612 C CA . ILE B 1 96 ? -40.062 0.488 26.406 1 17.83 96 ILE B CA 1
ATOM 4613 C C . ILE B 1 96 ? -40.281 0.999 24.984 1 17.83 96 ILE B C 1
ATOM 4615 O O . ILE B 1 96 ? -39.5 1.769 24.453 1 17.83 96 ILE B O 1
ATOM 4619 N N . ARG B 1 97 ? -41.375 0.569 24.359 1 18.42 97 ARG B N 1
ATOM 4620 C CA . ARG B 1 97 ? -42.125 0.421 23.109 1 18.42 97 ARG B CA 1
ATOM 4621 C C . ARG B 1 97 ? -42.781 1.74 22.703 1 18.42 97 ARG B C 1
ATOM 4623 O O . ARG B 1 97 ? -43.875 2.068 23.141 1 18.42 97 ARG B O 1
ATOM 4630 N N . PHE B 1 98 ? -42.094 2.98 22.828 1 17.88 98 PHE B N 1
ATOM 4631 C CA . PHE B 1 98 ? -43 4.121 22.703 1 17.88 98 PHE B CA 1
ATOM 4632 C C . PHE B 1 98 ? -43.75 4.086 21.359 1 17.88 98 PHE B C 1
ATOM 4634 O O . PHE B 1 98 ? -43.156 3.732 20.344 1 17.88 98 PHE B O 1
ATOM 4641 N N . PRO B 1 99 ? -45.062 4.227 21.484 1 18.81 99 PRO B N 1
ATOM 4642 C CA . PRO B 1 99 ? -46.188 4.082 20.562 1 18.81 99 PRO B CA 1
ATOM 4643 C C . PRO B 1 99 ? -46.219 5.156 19.484 1 18.81 99 PRO B C 1
ATOM 4645 O O . PRO B 1 99 ? -45.875 6.312 19.75 1 18.81 99 PRO B O 1
ATOM 4648 N N . LEU B 1 100 ? -45.938 4.828 18.281 1 18.64 100 LEU B N 1
ATOM 4649 C CA . LEU B 1 100 ? -45.875 5.547 17 1 18.64 100 LEU B CA 1
ATOM 4650 C C . LEU B 1 100 ? -47.219 6.207 16.688 1 18.64 100 LEU B C 1
ATOM 4652 O O . LEU B 1 100 ? -48.156 5.531 16.297 1 18.64 100 LEU B O 1
ATOM 4656 N N . SER B 1 101 ? -47.594 7.062 17.75 1 16.88 101 SER B N 1
ATOM 4657 C CA . SER B 1 101 ? -48.938 7.605 17.5 1 16.88 101 SER B CA 1
ATOM 4658 C C . SER B 1 101 ? -49.031 8.219 16.109 1 16.88 101 SER B C 1
ATOM 4660 O O . SER B 1 101 ? -48.031 8.727 15.586 1 16.88 101 SER B O 1
ATOM 4662 N N . LYS B 1 102 ? -50.25 8.062 15.586 1 18.31 102 LYS B N 1
ATOM 4663 C CA . LYS B 1 102 ? -51.031 8.203 14.359 1 18.31 102 LYS B CA 1
ATOM 4664 C C . LYS B 1 102 ? -51.094 9.664 13.898 1 18.31 102 LYS B C 1
ATOM 4666 O O . LYS B 1 102 ? -51 10.578 14.719 1 18.31 102 LYS B O 1
ATOM 4671 N N . THR B 1 103 ? -51 9.914 12.695 1 18.09 103 THR B N 1
ATOM 4672 C CA . THR B 1 103 ? -50.906 10.828 11.555 1 18.09 103 THR B CA 1
ATOM 4673 C C . THR B 1 103 ? -52.031 11.844 11.562 1 18.09 103 THR B C 1
ATOM 4675 O O . THR B 1 103 ? -53.188 11.5 11.266 1 18.09 103 THR B O 1
ATOM 4678 N N . MET B 1 104 ? -51.969 12.719 12.719 1 17.47 104 MET B N 1
ATOM 4679 C CA . MET B 1 104 ? -53.125 13.625 12.82 1 17.47 104 MET B CA 1
ATOM 4680 C C . MET B 1 104 ? -53.281 14.438 11.539 1 17.47 104 MET B C 1
ATOM 4682 O O . MET B 1 104 ? -52.312 14.68 10.828 1 17.47 104 MET B O 1
ATOM 4686 N N . GLU B 1 105 ? -54.469 14.953 11.422 1 20 105 GLU B N 1
ATOM 4687 C CA . GLU B 1 105 ? -55.469 15.469 10.492 1 20 105 GLU B CA 1
ATOM 4688 C C . GLU B 1 105 ? -55.25 16.938 10.18 1 20 105 GLU B C 1
ATOM 4690 O O . GLU B 1 105 ? -56 17.562 9.445 1 20 105 GLU B O 1
ATOM 4695 N N . GLN B 1 106 ? -53.906 17.391 10.094 1 19.19 106 GLN B N 1
ATOM 4696 C CA . GLN B 1 106 ? -53.938 18.844 10.234 1 19.19 106 GLN B CA 1
ATOM 4697 C C . GLN B 1 106 ? -54.812 19.484 9.148 1 19.19 106 GLN B C 1
ATOM 4699 O O . GLN B 1 106 ? -54.781 19.031 8 1 19.19 106 GLN B O 1
ATOM 4704 N N . PRO B 1 107 ? -55.625 20.438 9.656 1 20.52 107 PRO B N 1
ATOM 4705 C CA . PRO B 1 107 ? -56.781 21.109 9.07 1 20.52 107 PRO B CA 1
ATOM 4706 C C . PRO B 1 107 ? -56.406 22.016 7.91 1 20.52 107 PRO B C 1
ATOM 4708 O O . PRO B 1 107 ? -55.25 22.359 7.738 1 20.52 107 PRO B O 1
ATOM 4711 N N . PRO B 1 108 ? -57.406 22.781 7.422 1 21.55 108 PRO B N 1
ATOM 4712 C CA . PRO B 1 108 ? -57.875 23.359 6.16 1 21.55 108 PRO B CA 1
ATOM 4713 C C . PRO B 1 108 ? -57.25 24.734 5.875 1 21.55 108 PRO B C 1
ATOM 4715 O O . PRO B 1 108 ? -57.625 25.391 4.91 1 21.55 108 PRO B O 1
ATOM 4718 N N . THR B 1 109 ? -55.906 24.953 6.105 1 19.36 109 THR B N 1
ATOM 4719 C CA . THR B 1 109 ? -55.594 26.375 6.176 1 19.36 109 THR B CA 1
ATOM 4720 C C . THR B 1 109 ? -56 27.078 4.879 1 19.36 109 THR B C 1
ATOM 4722 O O . THR B 1 109 ? -55.656 26.594 3.787 1 19.36 109 THR B O 1
ATOM 4725 N N . GLU B 1 110 ? -56.812 28.109 5.078 1 18.62 110 GLU B N 1
ATOM 4726 C CA . GLU B 1 110 ? -57.5 29.031 4.191 1 18.62 110 GLU B CA 1
ATOM 4727 C C . GLU B 1 110 ? -56.531 29.828 3.334 1 18.62 110 GLU B C 1
ATOM 4729 O O . GLU B 1 110 ? -55.406 30.078 3.742 1 18.62 110 GLU B O 1
ATOM 4734 N N . ALA B 1 111 ? -57.031 30.125 2.076 1 21.03 111 ALA B N 1
ATOM 4735 C CA . ALA B 1 111 ? -56.625 30.578 0.753 1 21.03 111 ALA B CA 1
ATOM 4736 C C . ALA B 1 111 ? -56.188 32.031 0.778 1 21.03 111 ALA B C 1
ATOM 4738 O O . ALA B 1 111 ? -57.031 32.938 0.63 1 21.03 111 ALA B O 1
ATOM 4739 N N . ILE B 1 112 ? -55.562 32.562 1.975 1 20.36 112 ILE B N 1
ATOM 4740 C CA . ILE B 1 112 ? -55.594 34 1.94 1 20.36 112 ILE B CA 1
ATOM 4741 C C . ILE B 1 112 ? -54.875 34.531 0.68 1 20.36 112 ILE B C 1
ATOM 4743 O O . ILE B 1 112 ? -53.844 33.969 0.283 1 20.36 112 ILE B O 1
ATOM 4747 N N . GLU B 1 113 ? -55.594 35.406 0.009 1 20.64 113 GLU B N 1
ATOM 4748 C CA . GLU B 1 113 ? -55.562 36.219 -1.222 1 20.64 113 GLU B CA 1
ATOM 4749 C C . GLU B 1 113 ? -54.312 37.094 -1.277 1 20.64 113 GLU B C 1
ATOM 4751 O O . GLU B 1 113 ? -53.938 37.719 -0.283 1 20.64 113 GLU B O 1
ATOM 4756 N N . SER B 1 114 ? -53.375 36.781 -2.246 1 20.48 114 SER B N 1
ATOM 4757 C CA . SER B 1 114 ? -52.062 37.219 -2.67 1 20.48 114 SER B CA 1
ATOM 4758 C C . SER B 1 114 ? -52.062 38.688 -3.039 1 20.48 114 SER B C 1
ATOM 4760 O O . SER B 1 114 ? -52.562 39.094 -4.098 1 20.48 114 SER B O 1
ATOM 4762 N N . LEU B 1 115 ? -52.531 39.625 -2.096 1 22 115 LEU B N 1
ATOM 4763 C CA . LEU B 1 115 ? -52.562 41.031 -2.496 1 22 115 LEU B CA 1
ATOM 4764 C C . LEU B 1 115 ? -51.188 41.469 -3.027 1 22 115 LEU B C 1
ATOM 4766 O O . LEU B 1 115 ? -50.156 41.188 -2.414 1 22 115 LEU B O 1
ATOM 4770 N N . SER B 1 116 ? -51.156 41.781 -4.312 1 20.31 116 SER B N 1
ATOM 4771 C CA . SER B 1 116 ? -50.125 42.156 -5.273 1 20.31 116 SER B CA 1
ATOM 4772 C C . SER B 1 116 ? -49.469 43.5 -4.883 1 20.31 116 SER B C 1
ATOM 4774 O O . SER B 1 116 ? -49.969 44.562 -5.184 1 20.31 116 SER B O 1
ATOM 4776 N N . VAL B 1 117 ? -49.094 43.625 -3.555 1 23.84 117 VAL B N 1
ATOM 4777 C CA . VAL B 1 117 ? -48.562 44.938 -3.219 1 23.84 117 VAL B CA 1
ATOM 4778 C C . VAL B 1 117 ? -47.438 45.312 -4.188 1 23.84 117 VAL B C 1
ATOM 4780 O O . VAL B 1 117 ? -46.594 44.469 -4.527 1 23.84 117 VAL B O 1
ATOM 4783 N N . SER B 1 118 ? -47.625 46.5 -4.859 1 22.72 118 SER B N 1
ATOM 4784 C CA . SER B 1 118 ? -46.875 47.281 -5.844 1 22.72 118 SER B CA 1
ATOM 4785 C C . SER B 1 118 ? -45.469 47.625 -5.344 1 22.72 118 SER B C 1
ATOM 4787 O O . SER B 1 118 ? -45.312 48.25 -4.285 1 22.72 118 SER B O 1
ATOM 4789 N N . ASP B 1 119 ? -44.531 46.688 -5.496 1 23.17 119 ASP B N 1
ATOM 4790 C CA . ASP B 1 119 ? -43.156 46.781 -4.992 1 23.17 119 ASP B CA 1
ATOM 4791 C C . ASP B 1 119 ? -42.469 48.062 -5.473 1 23.17 119 ASP B C 1
ATOM 4793 O O . ASP B 1 119 ? -42.375 48.281 -6.68 1 23.17 119 ASP B O 1
ATOM 4797 N N . PRO B 1 120 ? -42.625 49.156 -4.672 1 26.92 120 PRO B N 1
ATOM 4798 C CA . PRO B 1 120 ? -41.938 50.375 -5.102 1 26.92 120 PRO B CA 1
ATOM 4799 C C . PRO B 1 120 ? -40.5 50.125 -5.551 1 26.92 120 PRO B C 1
ATOM 4801 O O . PRO B 1 120 ? -39.906 49.125 -5.16 1 26.92 120 PRO B O 1
ATOM 4804 N N . GLN B 1 121 ? -40.062 50.906 -6.566 1 25.59 121 GLN B N 1
ATOM 4805 C CA . GLN B 1 121 ? -38.844 50.969 -7.367 1 25.59 121 GLN B CA 1
ATOM 4806 C C . GLN B 1 121 ? -37.594 51.156 -6.488 1 25.59 121 GLN B C 1
ATOM 4808 O O . GLN B 1 121 ? -37.5 52.188 -5.809 1 25.59 121 GLN B O 1
ATOM 4813 N N . ILE B 1 122 ? -37.188 50.156 -5.664 1 26.25 122 ILE B N 1
ATOM 4814 C CA . ILE B 1 122 ? -35.969 50.312 -4.844 1 26.25 122 ILE B CA 1
ATOM 4815 C C . ILE B 1 122 ? -34.812 50.812 -5.703 1 26.25 122 ILE B C 1
ATOM 4817 O O . ILE B 1 122 ? -34.5 50.219 -6.75 1 26.25 122 ILE B O 1
ATOM 4821 N N . PRO B 1 123 ? -34.562 52.156 -5.535 1 28.33 123 PRO B N 1
ATOM 4822 C CA . PRO B 1 123 ? -33.406 52.719 -6.227 1 28.33 123 PRO B CA 1
ATOM 4823 C C . PRO B 1 123 ? -32.156 51.844 -6.098 1 28.33 123 PRO B C 1
ATOM 4825 O O . PRO B 1 123 ? -31.922 51.281 -5.035 1 28.33 123 PRO B O 1
ATOM 4828 N N . GLN B 1 124 ? -31.766 51.188 -7.176 1 27.08 124 GLN B N 1
ATOM 4829 C CA . GLN B 1 124 ? -30.578 50.344 -7.316 1 27.08 124 GLN B CA 1
ATOM 4830 C C . GLN B 1 124 ? -29.328 51.094 -6.871 1 27.08 124 GLN B C 1
ATOM 4832 O O . GLN B 1 124 ? -28.922 52.094 -7.508 1 27.08 124 GLN B O 1
ATOM 4837 N N . SER B 1 125 ? -29.234 51.5 -5.562 1 27.89 125 SER B N 1
ATOM 4838 C CA . SER B 1 125 ? -27.938 52 -5.137 1 27.89 125 SER B CA 1
ATOM 4839 C C . SER B 1 125 ? -26.797 51.156 -5.695 1 27.89 125 SER B C 1
ATOM 4841 O O . SER B 1 125 ? -26.828 49.938 -5.605 1 27.89 125 SER B O 1
ATOM 4843 N N . SER B 1 126 ? -26.203 51.594 -6.766 1 30.62 126 SER B N 1
ATOM 4844 C CA . SER B 1 126 ? -24.938 51.156 -7.332 1 30.62 126 SER B CA 1
ATOM 4845 C C . SER B 1 126 ? -23.875 50.969 -6.25 1 30.62 126 SER B C 1
ATOM 4847 O O . SER B 1 126 ? -23.359 51.938 -5.699 1 30.62 126 SER B O 1
ATOM 4849 N N . ASN B 1 127 ? -24.156 50.344 -5.137 1 30.44 127 ASN B N 1
ATOM 4850 C CA . ASN B 1 127 ? -23.078 50.062 -4.195 1 30.44 127 ASN B CA 1
ATOM 4851 C C . ASN B 1 127 ? -21.812 49.562 -4.91 1 30.44 127 ASN B C 1
ATOM 4853 O O . ASN B 1 127 ? -21.781 48.469 -5.449 1 30.44 127 ASN B O 1
ATOM 4857 N N . PRO B 1 128 ? -21.141 50.438 -5.695 1 34.03 128 PRO B N 1
ATOM 4858 C CA . PRO B 1 128 ? -19.844 49.969 -6.234 1 34.03 128 PRO B CA 1
ATOM 4859 C C . PRO B 1 128 ? -18.953 49.312 -5.18 1 34.03 128 PRO B C 1
ATOM 4861 O O . PRO B 1 128 ? -18.422 50 -4.309 1 34.03 128 PRO B O 1
ATOM 4864 N N . ASN B 1 129 ? -19.344 48.656 -4.203 1 33.69 129 ASN B N 1
ATOM 4865 C CA . ASN B 1 129 ? -18.266 48.031 -3.443 1 33.69 129 ASN B CA 1
ATOM 4866 C C . ASN B 1 129 ? -17.172 47.5 -4.363 1 33.69 129 ASN B C 1
ATOM 4868 O O . ASN B 1 129 ? -17.391 46.531 -5.098 1 33.69 129 ASN B O 1
ATOM 4872 N N . PRO B 1 130 ? -16.375 48.281 -5.062 1 38.03 130 PRO B N 1
ATOM 4873 C CA . PRO B 1 130 ? -15.305 47.719 -5.879 1 38.03 130 PRO B CA 1
ATOM 4874 C C . PRO B 1 130 ? -14.602 46.562 -5.207 1 38.03 130 PRO B C 1
ATOM 4876 O O . PRO B 1 130 ? -14.148 46.656 -4.066 1 38.03 130 PRO B O 1
ATOM 4879 N N . THR B 1 131 ? -15.07 45.406 -5.094 1 43.41 131 THR B N 1
ATOM 4880 C CA . THR B 1 131 ? -14.25 44.25 -4.758 1 43.41 131 THR B CA 1
ATOM 4881 C C . THR B 1 131 ? -12.805 44.469 -5.195 1 43.41 131 THR B C 1
ATOM 4883 O O . THR B 1 131 ? -12.516 44.531 -6.391 1 43.41 131 THR B O 1
ATOM 4886 N N . HIS B 1 132 ? -12.062 45.375 -4.648 1 51.53 132 HIS B N 1
ATOM 4887 C CA . HIS B 1 132 ? -10.656 45.656 -4.91 1 51.53 132 HIS B CA 1
ATOM 4888 C C . HIS B 1 132 ? -9.891 44.406 -5.262 1 51.53 132 HIS B C 1
ATOM 4890 O O . HIS B 1 132 ? -9.695 43.531 -4.41 1 51.53 132 HIS B O 1
ATOM 4896 N N . GLN B 1 133 ? -9.938 43.938 -6.461 1 74.31 133 GLN B N 1
ATOM 4897 C CA . GLN B 1 133 ? -9.188 42.844 -7.047 1 74.31 133 GLN B CA 1
ATOM 4898 C C . GLN B 1 133 ? -7.691 43 -6.801 1 74.31 133 GLN B C 1
ATOM 4900 O O . GLN B 1 133 ? -7.105 44.031 -7.125 1 74.31 133 GLN B O 1
ATOM 4905 N N . LEU B 1 134 ? -7.035 42.25 -5.879 1 88.38 134 LEU B N 1
ATOM 4906 C CA . LEU B 1 134 ? -5.609 42.25 -5.582 1 88.38 134 LEU B CA 1
ATOM 4907 C C . LEU B 1 134 ? -4.785 42.156 -6.863 1 88.38 134 LEU B C 1
ATOM 4909 O O . LEU B 1 134 ? -5.16 41.469 -7.797 1 88.38 134 LEU B O 1
ATOM 4913 N N . SER B 1 135 ? -3.758 43 -6.906 1 94.19 135 SER B N 1
ATOM 4914 C CA . SER B 1 135 ? -2.789 42.844 -7.984 1 94.19 135 SER B CA 1
ATOM 4915 C C . SER B 1 135 ? -2.053 41.5 -7.859 1 94.19 135 SER B C 1
ATOM 4917 O O . SER B 1 135 ? -2.104 40.875 -6.812 1 94.19 135 SER B O 1
ATOM 4919 N N . LEU B 1 136 ? -1.466 41.156 -8.922 1 95.81 136 LEU B N 1
ATOM 4920 C CA . LEU B 1 136 ? -0.69 39.906 -8.93 1 95.81 136 LEU B CA 1
ATOM 4921 C C . LEU B 1 136 ? 0.407 39.938 -7.871 1 95.81 136 LEU B C 1
ATOM 4923 O O . LEU B 1 136 ? 0.639 38.969 -7.168 1 95.81 136 LEU B O 1
ATOM 4927 N N . GLU B 1 137 ? 1.087 41.031 -7.738 1 96.31 137 GLU B N 1
ATOM 4928 C CA . GLU B 1 137 ? 2.166 41.188 -6.77 1 96.31 137 GLU B CA 1
ATOM 4929 C C . GLU B 1 137 ? 1.641 41.094 -5.34 1 96.31 137 GLU B C 1
ATOM 4931 O O . GLU B 1 137 ? 2.273 40.5 -4.473 1 96.31 137 GLU B O 1
ATOM 4936 N N . GLN B 1 138 ? 0.541 41.719 -5.133 1 96.81 138 GLN B N 1
ATOM 4937 C CA . GLN B 1 138 ? -0.068 41.656 -3.809 1 96.81 138 GLN B CA 1
ATOM 4938 C C . GLN B 1 138 ? -0.489 40.25 -3.445 1 96.81 138 GLN B C 1
ATOM 4940 O O . GLN B 1 138 ? -0.243 39.781 -2.328 1 96.81 138 GLN B O 1
ATOM 4945 N N . ARG B 1 139 ? -1.118 39.625 -4.441 1 97.06 139 ARG B N 1
ATOM 4946 C CA . ARG B 1 139 ? -1.52 38.25 -4.25 1 97.06 139 ARG B CA 1
ATOM 4947 C C . ARG B 1 139 ? -0.315 37.375 -3.93 1 97.06 139 ARG B C 1
ATOM 4949 O O . ARG B 1 139 ? -0.363 36.562 -3.004 1 97.06 139 ARG B O 1
ATOM 4956 N N . PHE B 1 140 ? 0.738 37.625 -4.68 1 97.88 140 PHE B N 1
ATOM 4957 C CA . PHE B 1 140 ? 1.966 36.844 -4.508 1 97.88 140 PHE B CA 1
ATOM 4958 C C . PHE B 1 140 ? 2.531 37.031 -3.105 1 97.88 140 PHE B C 1
ATOM 4960 O O . PHE B 1 140 ? 2.908 36.062 -2.445 1 97.88 140 PHE B O 1
ATOM 4967 N N . GLN B 1 141 ? 2.537 38.219 -2.6 1 97.62 141 GLN B N 1
ATOM 4968 C CA . GLN B 1 141 ? 3.115 38.531 -1.294 1 97.62 141 GLN B CA 1
ATOM 4969 C C . GLN B 1 141 ? 2.289 37.906 -0.17 1 97.62 141 GLN B C 1
ATOM 4971 O O . GLN B 1 141 ? 2.84 37.406 0.81 1 97.62 141 GLN B O 1
ATOM 4976 N N . ILE B 1 142 ? 1.026 37.906 -0.339 1 97.75 142 ILE B N 1
ATOM 4977 C CA . ILE B 1 142 ? 0.147 37.344 0.679 1 97.75 142 ILE B CA 1
ATOM 4978 C C . ILE B 1 142 ? 0.35 35.844 0.757 1 97.75 142 ILE B C 1
ATOM 4980 O O . ILE B 1 142 ? 0.566 35.312 1.84 1 97.75 142 ILE B O 1
ATOM 4984 N N . VAL B 1 143 ? 0.328 35.219 -0.398 1 98.25 143 VAL B N 1
ATOM 4985 C CA . VAL B 1 143 ? 0.462 33.781 -0.433 1 98.25 143 VAL B CA 1
ATOM 4986 C C . VAL B 1 143 ? 1.849 33.375 0.063 1 98.25 143 VAL B C 1
ATOM 4988 O O . VAL B 1 143 ? 1.98 32.469 0.878 1 98.25 143 VAL B O 1
ATOM 4991 N N . LYS B 1 144 ? 2.852 34.031 -0.339 1 98.06 144 LYS B N 1
ATOM 4992 C CA . LYS B 1 144 ? 4.223 33.75 0.059 1 98.06 144 LYS B CA 1
ATOM 4993 C C . LYS B 1 144 ? 4.41 33.906 1.563 1 98.06 144 LYS B C 1
ATOM 4995 O O . LYS B 1 144 ? 5.172 33.188 2.189 1 98.06 144 LYS B O 1
ATOM 5000 N N . SER B 1 145 ? 3.684 34.844 2.168 1 97.25 145 SER B N 1
ATOM 5001 C CA . SER B 1 145 ? 3.846 35.156 3.578 1 97.25 145 SER B CA 1
ATOM 5002 C C . SER B 1 145 ? 3.414 34 4.473 1 97.25 145 SER B C 1
ATOM 5004 O O . SER B 1 145 ? 3.764 33.969 5.656 1 97.25 145 SER B O 1
ATOM 5006 N N . VAL B 1 146 ? 2.686 33.062 3.9 1 97.38 146 VAL B N 1
ATOM 5007 C CA . VAL B 1 146 ? 2.195 31.906 4.66 1 97.38 146 VAL B CA 1
ATOM 5008 C C . VAL B 1 146 ? 3.338 30.938 4.914 1 97.38 146 VAL B C 1
ATOM 5010 O O . VAL B 1 146 ? 3.348 30.234 5.926 1 97.38 146 VAL B O 1
ATOM 5013 N N . GLY B 1 147 ? 4.285 30.969 4.012 1 97.19 147 GLY B N 1
ATOM 5014 C CA . GLY B 1 147 ? 5.344 29.984 4.09 1 97.19 147 GLY B CA 1
ATOM 5015 C C . GLY B 1 147 ? 6.648 30.531 4.633 1 97.19 147 GLY B C 1
ATOM 5016 O O . GLY B 1 147 ? 7.004 31.688 4.344 1 97.19 147 GLY B O 1
ATOM 5017 N N . GLU B 1 148 ? 7.293 29.672 5.441 1 96.38 148 GLU B N 1
ATOM 5018 C CA . GLU B 1 148 ? 8.695 29.891 5.781 1 96.38 148 GLU B CA 1
ATOM 5019 C C . GLU B 1 148 ? 9.609 29.562 4.605 1 96.38 148 GLU B C 1
ATOM 5021 O O . GLU B 1 148 ? 10.648 30.203 4.426 1 96.38 148 GLU B O 1
ATOM 5026 N N . GLU B 1 149 ? 9.148 28.578 3.84 1 97.56 149 GLU B N 1
ATOM 5027 C CA . GLU B 1 149 ? 9.836 28.156 2.623 1 97.56 149 GLU B CA 1
ATOM 5028 C C . GLU B 1 149 ? 8.852 28 1.464 1 97.56 149 GLU B C 1
ATOM 5030 O O . GLU B 1 149 ? 7.75 27.484 1.647 1 97.56 149 GLU B O 1
ATOM 5035 N N . CYS B 1 150 ? 9.328 28.531 0.329 1 98.25 150 CYS B N 1
ATOM 5036 C CA . CYS B 1 150 ? 8.555 28.375 -0.899 1 98.25 150 CYS B CA 1
ATOM 5037 C C . CYS B 1 150 ? 9.398 27.719 -1.988 1 98.25 150 CYS B C 1
ATOM 5039 O O . CYS B 1 150 ? 10.438 28.25 -2.383 1 98.25 150 CYS B O 1
ATOM 5041 N N . ILE B 1 151 ? 9.008 26.531 -2.428 1 97.62 151 ILE B N 1
ATOM 5042 C CA . ILE B 1 151 ? 9.648 25.828 -3.527 1 97.62 151 ILE B CA 1
ATOM 5043 C C . ILE B 1 151 ? 8.672 25.688 -4.695 1 97.62 151 ILE B C 1
ATOM 5045 O O . ILE B 1 151 ? 7.734 24.891 -4.641 1 97.62 151 ILE B O 1
ATOM 5049 N N . GLN B 1 152 ? 8.719 26.5 -5.766 1 93.88 152 GLN B N 1
ATOM 5050 C CA . GLN B 1 152 ? 9.656 27.609 -5.977 1 93.88 152 GLN B CA 1
ATOM 5051 C C . GLN B 1 152 ? 8.914 28.922 -6.176 1 93.88 152 GLN B C 1
ATOM 5053 O O . GLN B 1 152 ? 7.785 28.938 -6.672 1 93.88 152 GLN B O 1
ATOM 5058 N N . GLU B 1 153 ? 9.531 29.984 -5.879 1 97.31 153 GLU B N 1
ATOM 5059 C CA . GLU B 1 153 ? 8.898 31.297 -5.91 1 97.31 153 GLU B CA 1
ATOM 5060 C C . GLU B 1 153 ? 8.508 31.688 -7.332 1 97.31 153 GLU B C 1
ATOM 5062 O O . GLU B 1 153 ? 7.422 32.25 -7.555 1 97.31 153 GLU B O 1
ATOM 5067 N N . ASP B 1 154 ? 9.359 31.391 -8.297 1 97.25 154 ASP B N 1
ATOM 5068 C CA . ASP B 1 154 ? 9.062 31.734 -9.688 1 97.25 154 ASP B CA 1
ATOM 5069 C C . ASP B 1 154 ? 7.859 30.953 -10.203 1 97.25 154 ASP B C 1
ATOM 5071 O O . ASP B 1 154 ? 7.031 31.484 -10.945 1 97.25 154 ASP B O 1
ATOM 5075 N N . GLU B 1 155 ? 7.758 29.703 -9.812 1 97.75 155 GLU B N 1
ATOM 5076 C CA . GLU B 1 155 ? 6.633 28.859 -10.211 1 97.75 155 GLU B CA 1
ATOM 5077 C C . GLU B 1 155 ? 5.34 29.328 -9.539 1 97.75 155 GLU B C 1
ATOM 5079 O O . GLU B 1 155 ? 4.262 29.234 -10.125 1 97.75 155 GLU B O 1
ATOM 5084 N N . LEU B 1 156 ? 5.477 29.781 -8.305 1 98.31 156 LEU B N 1
ATOM 5085 C CA . LEU B 1 156 ? 4.312 30.312 -7.613 1 98.31 156 LEU B CA 1
ATOM 5086 C C . LEU B 1 156 ? 3.756 31.531 -8.336 1 98.31 156 LEU B C 1
ATOM 5088 O O . LEU B 1 156 ? 2.543 31.641 -8.539 1 98.31 156 LEU B O 1
ATOM 5092 N N . LEU B 1 157 ? 4.656 32.406 -8.719 1 97.88 157 LEU B N 1
ATOM 5093 C CA . LEU B 1 157 ? 4.242 33.625 -9.445 1 97.88 157 LEU B CA 1
ATOM 5094 C C . LEU B 1 157 ? 3.531 33.25 -10.742 1 97.88 157 LEU B C 1
ATOM 5096 O O . LEU B 1 157 ? 2.494 33.812 -11.078 1 97.88 157 LEU B O 1
ATOM 5100 N N . LYS B 1 158 ? 4.086 32.312 -11.469 1 97.44 158 LYS B N 1
ATOM 5101 C CA . LYS B 1 158 ? 3.494 31.844 -12.727 1 97.44 158 LYS B CA 1
ATOM 5102 C C . LYS B 1 158 ? 2.121 31.219 -12.492 1 97.44 158 LYS B C 1
ATOM 5104 O O . LYS B 1 158 ? 1.192 31.453 -13.273 1 97.44 158 LYS B O 1
ATOM 5109 N N . LEU B 1 159 ? 1.978 30.469 -11.438 1 97.94 159 LEU B N 1
ATOM 5110 C CA . LEU B 1 159 ? 0.71 29.828 -11.102 1 97.94 159 LEU B CA 1
ATOM 5111 C C . LEU B 1 159 ? -0.369 30.875 -10.828 1 97.94 159 LEU B C 1
ATOM 5113 O O . LEU B 1 159 ? -1.474 30.781 -11.367 1 97.94 159 LEU B O 1
ATOM 5117 N N . LEU B 1 160 ? -0.032 31.875 -10.023 1 97.81 160 LEU B N 1
ATOM 5118 C CA . LEU B 1 160 ? -1 32.906 -9.633 1 97.81 160 LEU B CA 1
ATOM 5119 C C . LEU B 1 160 ? -1.401 33.75 -10.82 1 97.81 160 LEU B C 1
ATOM 5121 O O . LEU B 1 160 ? -2.525 34.25 -10.883 1 97.81 160 LEU B O 1
ATOM 5125 N N . ALA B 1 161 ? -0.498 33.875 -11.766 1 97.12 161 ALA B N 1
ATOM 5126 C CA . ALA B 1 161 ? -0.778 34.625 -12.977 1 97.12 161 ALA B CA 1
ATOM 5127 C C . ALA B 1 161 ? -1.742 33.906 -13.891 1 97.12 161 ALA B C 1
ATOM 5129 O O . ALA B 1 161 ? -2.559 34.5 -14.578 1 97.12 161 ALA B O 1
ATOM 5130 N N . ASN B 1 162 ? -1.699 32.625 -13.867 1 96.81 162 ASN B N 1
ATOM 5131 C CA . ASN B 1 162 ? -2.396 31.828 -14.883 1 96.81 162 ASN B CA 1
ATOM 5132 C C . ASN B 1 162 ? -3.658 31.172 -14.32 1 96.81 162 ASN B C 1
ATOM 5134 O O . ASN B 1 162 ? -4.531 30.75 -15.078 1 96.81 162 ASN B O 1
ATOM 5138 N N . LYS B 1 163 ? -3.75 31.062 -13.008 1 96.69 163 LYS B N 1
ATOM 5139 C CA . LYS B 1 163 ? -4.902 30.406 -12.391 1 96.69 163 LYS B CA 1
ATOM 5140 C C . LYS B 1 163 ? -5.555 31.328 -11.359 1 96.69 163 LYS B C 1
ATOM 5142 O O . LYS B 1 163 ? -4.965 31.609 -10.312 1 96.69 163 LYS B O 1
ATOM 5147 N N . PRO B 1 164 ? -6.703 31.75 -11.602 1 95.31 164 PRO B N 1
ATOM 5148 C CA . PRO B 1 164 ? -7.371 32.688 -10.703 1 95.31 164 PRO B CA 1
ATOM 5149 C C . PRO B 1 164 ? -7.641 32.094 -9.32 1 95.31 164 PRO B C 1
ATOM 5151 O O . PRO B 1 164 ? -7.535 32.812 -8.312 1 95.31 164 PRO B O 1
ATOM 5154 N N . GLU B 1 165 ? -7.961 30.766 -9.297 1 97.31 165 GLU B N 1
ATOM 5155 C CA . GLU B 1 165 ? -8.273 30.125 -8.016 1 97.31 165 GLU B CA 1
ATOM 5156 C C . GLU B 1 165 ? -7.426 28.859 -7.809 1 97.31 165 GLU B C 1
ATOM 5158 O O . GLU B 1 165 ? -7.945 27.75 -7.848 1 97.31 165 GLU B O 1
ATOM 5163 N N . PRO B 1 166 ? -6.156 29.109 -7.5 1 98.25 166 PRO B N 1
ATOM 5164 C CA . PRO B 1 166 ? -5.332 27.922 -7.23 1 98.25 166 PRO B CA 1
ATOM 5165 C C . PRO B 1 166 ? -5.828 27.125 -6.027 1 98.25 166 PRO B C 1
ATOM 5167 O O . PRO B 1 166 ? -6.355 27.703 -5.07 1 98.25 166 PRO B O 1
ATOM 5170 N N . VAL B 1 167 ? -5.629 25.828 -6.062 1 98.56 167 VAL B N 1
ATOM 5171 C CA . VAL B 1 167 ? -6.105 24.922 -5.016 1 98.56 167 VAL B CA 1
ATOM 5172 C C . VAL B 1 167 ? -4.969 24.625 -4.039 1 98.56 167 VAL B C 1
ATOM 5174 O O . VAL B 1 167 ? -3.91 24.141 -4.445 1 98.56 167 VAL B O 1
ATOM 5177 N N . CYS B 1 168 ? -5.199 25 -2.789 1 98.62 168 CYS B N 1
ATOM 5178 C CA . CYS B 1 168 ? -4.273 24.656 -1.715 1 98.62 168 CYS B CA 1
ATOM 5179 C C . CYS B 1 168 ? -4.77 23.453 -0.929 1 98.62 168 CYS B C 1
ATOM 5181 O O . CYS B 1 168 ? -5.973 23.203 -0.852 1 98.62 168 CYS B O 1
ATOM 5183 N N . TYR B 1 169 ? -3.787 22.75 -0.42 1 96.81 169 TYR B N 1
ATOM 5184 C CA . TYR B 1 169 ? -4.109 21.531 0.319 1 96.81 169 TYR B CA 1
ATOM 5185 C C . TYR B 1 169 ? -3.344 21.469 1.637 1 96.81 169 TYR B C 1
ATOM 5187 O O . TYR B 1 169 ? -2.182 21.875 1.705 1 96.81 169 TYR B O 1
ATOM 5195 N N . ASP B 1 170 ? -4.039 21.062 2.678 1 96.88 170 ASP B N 1
ATOM 5196 C CA . ASP B 1 170 ? -3.404 20.672 3.938 1 96.88 170 ASP B CA 1
ATOM 5197 C C . ASP B 1 170 ? -4.148 19.516 4.598 1 96.88 170 ASP B C 1
ATOM 5199 O O . ASP B 1 170 ? -5.379 19.453 4.559 1 96.88 170 ASP B O 1
ATOM 5203 N N . GLY B 1 171 ? -3.373 18.562 5.078 1 96.88 171 GLY B N 1
ATOM 5204 C CA . GLY B 1 171 ? -3.957 17.391 5.723 1 96.88 171 GLY B CA 1
ATOM 5205 C C . GLY B 1 171 ? -3.73 17.359 7.223 1 96.88 171 GLY B C 1
ATOM 5206 O O . GLY B 1 171 ? -2.674 17.781 7.703 1 96.88 171 GLY B O 1
ATOM 5207 N N . PHE B 1 172 ? -4.707 16.859 7.965 1 96.88 172 PHE B N 1
ATOM 5208 C CA . PHE B 1 172 ? -4.629 16.766 9.414 1 96.88 172 PHE B CA 1
ATOM 5209 C C . PHE B 1 172 ? -5.051 15.375 9.883 1 96.88 172 PHE B C 1
ATOM 5211 O O . PHE B 1 172 ? -6.148 14.914 9.562 1 96.88 172 PHE B O 1
ATOM 5218 N N . GLU B 1 173 ? -4.215 14.727 10.617 1 95.19 173 GLU B N 1
ATOM 5219 C CA . GLU B 1 173 ? -4.598 13.477 11.281 1 95.19 173 GLU B CA 1
ATOM 5220 C C . GLU B 1 173 ? -5.434 13.75 12.523 1 95.19 173 GLU B C 1
ATOM 5222 O O . GLU B 1 173 ? -4.961 14.398 13.469 1 95.19 173 GLU B O 1
ATOM 5227 N N . PRO B 1 174 ? -6.652 13.297 12.539 1 96.06 174 PRO B N 1
ATOM 5228 C CA . PRO B 1 174 ? -7.395 13.414 13.797 1 96.06 174 PRO B CA 1
ATOM 5229 C C . PRO B 1 174 ? -6.828 12.531 14.906 1 96.06 174 PRO B C 1
ATOM 5231 O O . PRO B 1 174 ? -7.031 11.312 14.898 1 96.06 174 PRO B O 1
ATOM 5234 N N . SER B 1 175 ? -6.121 13.078 15.859 1 91.88 175 SER B N 1
ATOM 5235 C CA . SER B 1 175 ? -5.391 12.258 16.828 1 91.88 175 SER B CA 1
ATOM 5236 C C . SER B 1 175 ? -5.535 12.805 18.234 1 91.88 175 SER B C 1
ATOM 5238 O O . SER B 1 175 ? -4.711 12.523 19.109 1 91.88 175 SER B O 1
ATOM 5240 N N . GLY B 1 176 ? -6.5 13.586 18.547 1 91.19 176 GLY B N 1
ATOM 5241 C CA . GLY B 1 176 ? -6.691 14.125 19.875 1 91.19 176 GLY B CA 1
ATOM 5242 C C . GLY B 1 176 ? -7.035 15.602 19.891 1 91.19 176 GLY B C 1
ATOM 5243 O O . GLY B 1 176 ? -7.602 16.109 18.922 1 91.19 176 GLY B O 1
ATOM 5244 N N . ARG B 1 177 ? -6.691 16.188 21.047 1 92.94 177 ARG B N 1
ATOM 5245 C CA . ARG B 1 177 ? -7.035 17.594 21.219 1 92.94 177 ARG B CA 1
ATOM 5246 C C . ARG B 1 177 ? -6.184 18.469 20.297 1 92.94 177 ARG B C 1
ATOM 5248 O O . ARG B 1 177 ? -4.988 18.234 20.141 1 92.94 177 ARG B O 1
ATOM 5255 N N . MET B 1 178 ? -6.816 19.469 19.812 1 94.88 178 MET B N 1
ATOM 5256 C CA . MET B 1 178 ? -6.148 20.359 18.875 1 94.88 178 MET B CA 1
ATOM 5257 C C . MET B 1 178 ? -5.383 21.453 19.625 1 94.88 178 MET B C 1
ATOM 5259 O O . MET B 1 178 ? -5.934 22.109 20.516 1 94.88 178 MET B O 1
ATOM 5263 N N . HIS B 1 179 ? -4.129 21.562 19.234 1 94.94 179 HIS B N 1
ATOM 5264 C CA . HIS B 1 179 ? -3.373 22.656 19.828 1 94.94 179 HIS B CA 1
ATOM 5265 C C . HIS B 1 179 ? -3.467 23.922 18.969 1 94.94 179 HIS B C 1
ATOM 5267 O O . HIS B 1 179 ? -4.023 23.891 17.859 1 94.94 179 HIS B O 1
ATOM 5273 N N . ILE B 1 180 ? -2.924 25.016 19.391 1 96.38 180 ILE B N 1
ATOM 5274 C CA . ILE B 1 180 ? -3.133 26.359 18.844 1 96.38 180 ILE B CA 1
ATOM 5275 C C . ILE B 1 180 ? -2.465 26.469 17.484 1 96.38 180 ILE B C 1
ATOM 5277 O O . ILE B 1 180 ? -2.904 27.234 16.625 1 96.38 180 ILE B O 1
ATOM 5281 N N . ALA B 1 181 ? -1.373 25.688 17.234 1 95.44 181 ALA B N 1
ATOM 5282 C CA . ALA B 1 181 ? -0.733 25.688 15.922 1 95.44 181 ALA B CA 1
ATOM 5283 C C . ALA B 1 181 ? -1.681 25.156 14.852 1 95.44 181 ALA B C 1
ATOM 5285 O O . ALA B 1 181 ? -1.792 25.75 13.773 1 95.44 181 ALA B O 1
ATOM 5286 N N . GLN B 1 182 ? -2.385 24.172 15.133 1 95.56 182 GLN B N 1
ATOM 5287 C CA . GLN B 1 182 ? -3.318 23.547 14.203 1 95.56 182 GLN B CA 1
ATOM 5288 C C . GLN B 1 182 ? -4.605 24.359 14.078 1 95.56 182 GLN B C 1
ATOM 5290 O O . GLN B 1 182 ? -5.324 24.25 13.086 1 95.56 182 GLN B O 1
ATOM 5295 N N . GLY B 1 183 ? -4.906 25.078 15.117 1 97.19 183 GLY B N 1
ATOM 5296 C CA . GLY B 1 183 ? -6.141 25.844 15.125 1 97.19 183 GLY B CA 1
ATOM 5297 C C . GLY B 1 183 ? -5.961 27.266 14.641 1 97.19 183 GLY B C 1
ATOM 5298 O O . GLY B 1 183 ? -6.227 27.578 13.477 1 97.19 183 GLY B O 1
ATOM 5299 N N . VAL B 1 184 ? -5.312 28.062 15.469 1 98 184 VAL B N 1
ATOM 5300 C CA . VAL B 1 184 ? -5.203 29.5 15.242 1 98 184 VAL B CA 1
ATOM 5301 C C . VAL B 1 184 ? -4.281 29.766 14.055 1 98 184 VAL B C 1
ATOM 5303 O O . VAL B 1 184 ? -4.648 30.484 13.125 1 98 184 VAL B O 1
ATOM 5306 N N . MET B 1 185 ? -3.115 29.156 14.094 1 97.44 185 MET B N 1
ATOM 5307 C CA . MET B 1 185 ? -2.168 29.406 13.008 1 97.44 185 MET B CA 1
ATOM 5308 C C . MET B 1 185 ? -2.729 28.938 11.672 1 97.44 185 MET B C 1
ATOM 5310 O O . MET B 1 185 ? -2.594 29.625 10.656 1 97.44 185 MET B O 1
ATOM 5314 N N . LYS B 1 186 ? -3.34 27.797 11.664 1 97.69 186 LYS B N 1
ATOM 5315 C CA . LYS B 1 186 ? -3.939 27.297 10.43 1 97.69 186 LYS B CA 1
ATOM 5316 C C . LYS B 1 186 ? -5.043 28.219 9.938 1 97.69 186 LYS B C 1
ATOM 5318 O O . LYS B 1 186 ? -5.172 28.469 8.734 1 97.69 186 LYS B O 1
ATOM 5323 N N . THR B 1 187 ? -5.84 28.734 10.812 1 98.25 187 THR B N 1
ATOM 5324 C CA . THR B 1 187 ? -6.898 29.672 10.453 1 98.25 187 THR B CA 1
ATOM 5325 C C . THR B 1 187 ? -6.316 30.922 9.812 1 98.25 187 THR B C 1
ATOM 5327 O O . THR B 1 187 ? -6.816 31.391 8.789 1 98.25 187 THR B O 1
ATOM 5330 N N . ILE B 1 188 ? -5.25 31.406 10.43 1 98.12 188 ILE B N 1
ATOM 5331 C CA . ILE B 1 188 ? -4.57 32.562 9.875 1 98.12 188 ILE B CA 1
ATOM 5332 C C . ILE B 1 188 ? -4.113 32.281 8.453 1 98.12 188 ILE B C 1
ATOM 5334 O O . ILE B 1 188 ? -4.375 33.062 7.531 1 98.12 188 ILE B O 1
ATOM 5338 N N . ASN B 1 189 ? -3.482 31.141 8.242 1 98.25 189 ASN B N 1
ATOM 5339 C CA . ASN B 1 189 ? -2.941 30.766 6.941 1 98.25 189 ASN B CA 1
ATOM 5340 C C . ASN B 1 189 ? -4.047 30.594 5.906 1 98.25 189 ASN B C 1
ATOM 5342 O O . ASN B 1 189 ? -3.932 31.078 4.777 1 98.25 189 ASN B O 1
ATOM 5346 N N . VAL B 1 190 ? -5.105 29.922 6.285 1 98.25 190 VAL B N 1
ATOM 5347 C CA . VAL B 1 190 ? -6.215 29.656 5.375 1 98.25 190 VAL B CA 1
ATOM 5348 C C . VAL B 1 190 ? -6.875 30.969 4.973 1 98.25 190 VAL B C 1
ATOM 5350 O O . VAL B 1 190 ? -7.16 31.203 3.791 1 98.25 190 VAL B O 1
ATOM 5353 N N . ASN B 1 191 ? -7.082 31.859 5.965 1 97.81 191 ASN B N 1
ATOM 5354 C CA . ASN B 1 191 ? -7.723 33.125 5.672 1 97.81 191 ASN B CA 1
ATOM 5355 C C . ASN B 1 191 ? -6.855 34 4.762 1 97.81 191 ASN B C 1
ATOM 5357 O O . ASN B 1 191 ? -7.375 34.688 3.889 1 97.81 191 ASN B O 1
ATOM 5361 N N . LYS B 1 192 ? -5.547 33.938 4.957 1 97.62 192 LYS B N 1
ATOM 5362 C CA . LYS B 1 192 ? -4.641 34.656 4.047 1 97.62 192 LYS B CA 1
ATOM 5363 C C . LYS B 1 192 ? -4.77 34.094 2.625 1 97.62 192 LYS B C 1
ATOM 5365 O O . LYS B 1 192 ? -4.91 34.875 1.671 1 97.62 192 LYS B O 1
ATOM 5370 N N . LEU B 1 193 ? -4.82 32.812 2.486 1 98.12 193 LEU B N 1
ATOM 5371 C CA . LEU B 1 193 ? -4.875 32.156 1.18 1 98.12 193 LEU B CA 1
ATOM 5372 C C . LEU B 1 193 ? -6.191 32.469 0.475 1 98.12 193 LEU B C 1
ATOM 5374 O O . LEU B 1 193 ? -6.199 32.812 -0.708 1 98.12 193 LEU B O 1
ATOM 5378 N N . THR B 1 194 ? -7.281 32.375 1.218 1 97.56 194 THR B N 1
ATOM 5379 C CA . THR B 1 194 ? -8.578 32.625 0.605 1 97.56 194 THR B CA 1
ATOM 5380 C C . THR B 1 194 ? -8.719 34.094 0.239 1 97.56 194 THR B C 1
ATOM 5382 O O . THR B 1 194 ? -9.328 34.438 -0.779 1 97.56 194 THR B O 1
ATOM 5385 N N . SER B 1 195 ? -8.148 35 1.028 1 96.31 195 SER B N 1
ATOM 5386 C CA . SER B 1 195 ? -8.188 36.406 0.729 1 96.31 195 SER B CA 1
ATOM 5387 C C . SER B 1 195 ? -7.422 36.719 -0.552 1 96.31 195 SER B C 1
ATOM 5389 O O . SER B 1 195 ? -7.695 37.75 -1.214 1 96.31 195 SER B O 1
ATOM 5391 N N . ALA B 1 196 ? -6.496 35.844 -0.866 1 96.69 196 ALA B N 1
ATOM 5392 C CA . ALA B 1 196 ? -5.691 36.031 -2.07 1 96.69 196 ALA B CA 1
ATOM 5393 C C . ALA B 1 196 ? -6.281 35.25 -3.25 1 96.69 196 ALA B C 1
ATOM 5395 O O . ALA B 1 196 ? -5.629 35.094 -4.285 1 96.69 196 ALA B O 1
ATOM 5396 N N . GLY B 1 197 ? -7.469 34.656 -3.049 1 95.81 197 GLY B N 1
ATOM 5397 C CA . GLY B 1 197 ? -8.188 34.062 -4.16 1 95.81 197 GLY B CA 1
ATOM 5398 C C . GLY B 1 197 ? -8.016 32.562 -4.242 1 95.81 197 GLY B C 1
ATOM 5399 O O . GLY B 1 197 ? -8.602 31.906 -5.109 1 95.81 197 GLY B O 1
ATOM 5400 N N . CYS B 1 198 ? -7.32 32 -3.348 1 97.75 198 CYS B N 1
ATOM 5401 C CA . CYS B 1 198 ? -7.078 30.562 -3.375 1 97.75 198 CYS B CA 1
ATOM 5402 C C . CYS B 1 198 ? -8.273 29.797 -2.826 1 97.75 198 CYS B C 1
ATOM 5404 O O . CYS B 1 198 ? -9.078 30.344 -2.074 1 97.75 198 CYS B O 1
ATOM 5406 N N . ARG B 1 199 ? -8.422 28.594 -3.275 1 98.19 199 ARG B N 1
ATOM 5407 C CA . ARG B 1 199 ? -9.281 27.594 -2.635 1 98.19 199 ARG B CA 1
ATOM 5408 C C . ARG B 1 199 ? -8.469 26.672 -1.729 1 98.19 199 ARG B C 1
ATOM 5410 O O . ARG B 1 199 ? -7.32 26.344 -2.039 1 98.19 199 ARG B O 1
ATOM 5417 N N . VAL B 1 200 ? -9.109 26.344 -0.631 1 98.44 200 VAL B N 1
ATOM 5418 C CA . VAL B 1 200 ? -8.359 25.531 0.316 1 98.44 200 VAL B CA 1
ATOM 5419 C C . VAL B 1 200 ? -9.133 24.234 0.604 1 98.44 200 VAL B C 1
ATOM 5421 O O . VAL B 1 200 ? -10.312 24.281 0.964 1 98.44 200 VAL B O 1
ATOM 5424 N N . LYS B 1 201 ? -8.484 23.109 0.396 1 98.5 201 LYS B N 1
ATOM 5425 C CA . LYS B 1 201 ? -9.008 21.797 0.782 1 98.5 201 LYS B CA 1
ATOM 5426 C C . LYS B 1 201 ? -8.359 21.297 2.068 1 98.5 201 LYS B C 1
ATOM 5428 O O . LYS B 1 201 ? -7.152 21.031 2.096 1 98.5 201 LYS B O 1
ATOM 5433 N N . ILE B 1 202 ? -9.109 21.266 3.08 1 98.38 202 ILE B N 1
ATOM 5434 C CA . ILE B 1 202 ? -8.641 20.688 4.336 1 98.38 202 ILE B CA 1
ATOM 5435 C C . ILE B 1 202 ? -8.945 19.188 4.359 1 98.38 202 ILE B C 1
ATOM 5437 O O . ILE B 1 202 ? -10.109 18.797 4.414 1 98.38 202 ILE B O 1
ATOM 5441 N N . TRP B 1 203 ? -7.887 18.453 4.316 1 98.19 203 TRP B N 1
ATOM 5442 C CA . TRP B 1 203 ? -7.938 16.984 4.223 1 98.19 203 TRP B CA 1
ATOM 5443 C C . TRP B 1 203 ? -7.977 16.359 5.609 1 98.19 203 TRP B C 1
ATOM 5445 O O . TRP B 1 203 ? -6.973 16.344 6.32 1 98.19 203 TRP B O 1
ATOM 5455 N N . ILE B 1 204 ? -9.219 15.961 6.031 1 98.38 204 ILE B N 1
ATOM 5456 C CA . ILE B 1 204 ? -9.344 15.211 7.273 1 98.38 204 ILE B CA 1
ATOM 5457 C C . ILE B 1 204 ? -8.852 13.781 7.062 1 98.38 204 ILE B C 1
ATOM 5459 O O . ILE B 1 204 ? -9.578 12.938 6.531 1 98.38 204 ILE B O 1
ATOM 5463 N N . ALA B 1 205 ? -7.723 13.484 7.539 1 97.75 205 ALA B N 1
ATOM 5464 C CA . ALA B 1 205 ? -6.973 12.281 7.172 1 97.75 205 ALA B CA 1
ATOM 5465 C C . ALA B 1 205 ? -7.27 11.133 8.133 1 97.75 205 ALA B C 1
ATOM 5467 O O . ALA B 1 205 ? -6.363 10.617 8.789 1 97.75 205 ALA B O 1
ATOM 5468 N N . ASP B 1 206 ? -8.492 10.672 8.141 1 96.44 206 ASP B N 1
ATOM 5469 C CA . ASP B 1 206 ? -8.922 9.641 9.078 1 96.44 206 ASP B CA 1
ATOM 5470 C C . ASP B 1 206 ? -8.242 8.312 8.781 1 96.44 206 ASP B C 1
ATOM 5472 O O . ASP B 1 206 ? -7.805 7.613 9.695 1 96.44 206 ASP B O 1
ATOM 5476 N N . TRP B 1 207 ? -8.016 7.91 7.516 1 94.38 207 TRP B N 1
ATOM 5477 C CA . TRP B 1 207 ? -7.32 6.676 7.168 1 94.38 207 TRP B CA 1
ATOM 5478 C C . TRP B 1 207 ? -5.844 6.762 7.551 1 94.38 207 TRP B C 1
ATOM 5480 O O . TRP B 1 207 ? -5.25 5.77 7.977 1 94.38 207 TRP B O 1
ATOM 5490 N N . PHE B 1 208 ? -5.328 7.914 7.387 1 96.5 208 PHE B N 1
ATOM 5491 C CA . PHE B 1 208 ? -3.92 8.094 7.727 1 96.5 208 PHE B CA 1
ATOM 5492 C C . PHE B 1 208 ? -3.707 7.977 9.234 1 96.5 208 PHE B C 1
ATOM 5494 O O . PHE B 1 208 ? -2.721 7.391 9.68 1 96.5 208 PHE B O 1
ATOM 5501 N N . ALA B 1 209 ? -4.664 8.547 9.938 1 94.81 209 ALA B N 1
ATOM 5502 C CA . ALA B 1 209 ? -4.617 8.383 11.391 1 94.81 209 ALA B CA 1
ATOM 5503 C C . ALA B 1 209 ? -4.676 6.91 11.781 1 94.81 209 ALA B C 1
ATOM 5505 O O . ALA B 1 209 ? -3.939 6.469 12.664 1 94.81 209 ALA B O 1
ATOM 5506 N N . LYS B 1 210 ? -5.492 6.191 11.086 1 91.81 210 LYS B N 1
ATOM 5507 C CA . LYS B 1 210 ? -5.605 4.758 11.344 1 91.81 210 LYS B CA 1
ATOM 5508 C C . LYS B 1 210 ? -4.297 4.039 11.023 1 91.81 210 LYS B C 1
ATOM 5510 O O . LYS B 1 210 ? -3.826 3.221 11.812 1 91.81 210 LYS B O 1
ATOM 5515 N N . LEU B 1 211 ? -3.709 4.336 9.922 1 91.5 211 LEU B N 1
ATOM 5516 C CA . LEU B 1 211 ? -2.473 3.709 9.469 1 91.5 211 LEU B CA 1
ATOM 5517 C C . LEU B 1 211 ? -1.33 3.996 10.438 1 91.5 211 LEU B C 1
ATOM 5519 O O . LEU B 1 211 ? -0.414 3.182 10.578 1 91.5 211 LEU B O 1
ATOM 5523 N N . ASN B 1 212 ? -1.398 5.141 11.031 1 90.44 212 ASN B N 1
ATOM 5524 C CA . ASN B 1 212 ? -0.374 5.539 11.984 1 90.44 212 ASN B CA 1
ATOM 5525 C C . ASN B 1 212 ? -0.761 5.152 13.414 1 90.44 212 ASN B C 1
ATOM 5527 O O . ASN B 1 212 ? -0.181 5.656 14.375 1 90.44 212 ASN B O 1
ATOM 5531 N N . ASN B 1 213 ? -1.791 4.363 13.594 1 87.88 213 ASN B N 1
ATOM 5532 C CA . ASN B 1 213 ? -2.264 3.771 14.844 1 87.88 213 ASN B CA 1
ATOM 5533 C C . ASN B 1 213 ? -2.652 4.844 15.859 1 87.88 213 ASN B C 1
ATOM 5535 O O . ASN B 1 213 ? -2.42 4.676 17.062 1 87.88 213 ASN B O 1
ATOM 5539 N N . LYS B 1 214 ? -3.154 5.914 15.367 1 88.62 214 LYS B N 1
ATOM 5540 C CA . LYS B 1 214 ? -3.688 6.926 16.266 1 88.62 214 LYS B CA 1
ATOM 5541 C C . LYS B 1 214 ? -5.004 6.469 16.891 1 88.62 214 LYS B C 1
ATOM 5543 O O . LYS B 1 214 ? -5.781 5.754 16.25 1 88.62 214 LYS B O 1
ATOM 5548 N N . MET B 1 215 ? -5.184 6.871 18.156 1 90.56 215 MET B N 1
ATOM 5549 C CA . MET B 1 215 ? -6.383 6.496 18.906 1 90.56 215 MET B CA 1
ATOM 5550 C C . MET B 1 215 ? -6.57 4.98 18.906 1 90.56 215 MET B C 1
ATOM 5552 O O . MET B 1 215 ? -7.695 4.492 18.797 1 90.56 215 MET B O 1
ATOM 5556 N N . GLY B 1 216 ? -5.465 4.238 18.828 1 85.62 216 GLY B N 1
ATOM 5557 C CA . GLY B 1 216 ? -5.496 2.785 18.812 1 85.62 216 GLY B CA 1
ATOM 5558 C C . GLY B 1 216 ? -5.984 2.211 17.5 1 85.62 216 GLY B C 1
ATOM 5559 O O . GLY B 1 216 ? -6.41 1.056 17.438 1 85.62 216 GLY B O 1
ATOM 5560 N N . GLY B 1 217 ? -6.062 3.047 16.531 1 87 217 GLY B N 1
ATOM 5561 C CA . GLY B 1 217 ? -6.547 2.6 15.234 1 87 217 GLY B CA 1
ATOM 5562 C C . GLY B 1 217 ? -8.055 2.484 15.164 1 87 217 GLY B C 1
ATOM 5563 O O . GLY B 1 217 ? -8.594 1.88 14.234 1 87 217 GLY B O 1
ATOM 5564 N N . ASP B 1 218 ? -8.742 3.053 16.047 1 91.69 218 ASP B N 1
ATOM 5565 C CA . ASP B 1 218 ? -10.195 3.004 16.109 1 91.69 218 ASP B CA 1
ATOM 5566 C C . ASP B 1 218 ? -10.82 4.094 15.234 1 91.69 218 ASP B C 1
ATOM 5568 O O . ASP B 1 218 ? -10.852 5.262 15.625 1 91.69 218 ASP B O 1
ATOM 5572 N N . LEU B 1 219 ? -11.445 3.711 14.188 1 91.75 219 LEU B N 1
ATOM 5573 C CA . LEU B 1 219 ? -11.938 4.656 13.195 1 91.75 219 LEU B CA 1
ATOM 5574 C C . LEU B 1 219 ? -13.078 5.5 13.766 1 91.75 219 LEU B C 1
ATOM 5576 O O . LEU B 1 219 ? -13.219 6.672 13.414 1 91.75 219 LEU B O 1
ATOM 5580 N N . LYS B 1 220 ? -13.867 4.949 14.609 1 94.56 220 LYS B N 1
ATOM 5581 C CA . LYS B 1 220 ? -14.969 5.699 15.211 1 94.56 220 LYS B CA 1
ATOM 5582 C C . LYS B 1 220 ? -14.445 6.832 16.094 1 94.56 220 LYS B C 1
ATOM 5584 O O . LYS B 1 220 ? -14.953 7.953 16.031 1 94.56 220 LYS B O 1
ATOM 5589 N N . LYS B 1 221 ? -13.477 6.539 16.859 1 95.94 221 LYS B N 1
ATOM 5590 C CA . LYS B 1 221 ? -12.852 7.57 17.688 1 95.94 221 LYS B CA 1
ATOM 5591 C C . LYS B 1 221 ? -12.18 8.633 16.812 1 95.94 221 LYS B C 1
ATOM 5593 O O . LYS B 1 221 ? -12.305 9.828 17.078 1 95.94 221 LYS B O 1
ATOM 5598 N N . ILE B 1 222 ? -11.547 8.133 15.805 1 96.38 222 ILE B N 1
ATOM 5599 C CA . ILE B 1 222 ? -10.844 9.023 14.883 1 96.38 222 ILE B CA 1
ATOM 5600 C C . ILE B 1 222 ? -11.844 9.977 14.227 1 96.38 222 ILE B C 1
ATOM 5602 O O . ILE B 1 222 ? -11.594 11.172 14.117 1 96.38 222 ILE B O 1
ATOM 5606 N N . GLU B 1 223 ? -12.93 9.484 13.859 1 96.88 223 GLU B N 1
ATOM 5607 C CA . GLU B 1 223 ? -13.969 10.297 13.234 1 96.88 223 GLU B CA 1
ATOM 5608 C C . GLU B 1 223 ? -14.539 11.32 14.211 1 96.88 223 GLU B C 1
ATOM 5610 O O . GLU B 1 223 ? -14.836 12.453 13.828 1 96.88 223 GLU B O 1
ATOM 5615 N N . THR B 1 224 ? -14.695 10.875 15.406 1 97.25 224 THR B N 1
ATOM 5616 C CA . THR B 1 224 ? -15.156 11.797 16.453 1 97.25 224 THR B CA 1
ATOM 5617 C C . THR B 1 224 ? -14.188 12.961 16.594 1 97.25 224 THR B C 1
ATOM 5619 O O . THR B 1 224 ? -14.609 14.125 16.641 1 97.25 224 THR B O 1
ATOM 5622 N N . VAL B 1 225 ? -12.984 12.648 16.625 1 96.81 225 VAL B N 1
ATOM 5623 C CA . VAL B 1 225 ? -11.969 13.68 16.766 1 96.81 225 VAL B CA 1
ATOM 5624 C C . VAL B 1 225 ? -11.961 14.578 15.531 1 96.81 225 VAL B C 1
ATOM 5626 O O . VAL B 1 225 ? -11.789 15.789 15.641 1 96.81 225 VAL B O 1
ATOM 5629 N N . GLY B 1 226 ? -12.117 13.969 14.375 1 97.88 226 GLY B N 1
ATOM 5630 C CA . GLY B 1 226 ? -12.211 14.758 13.164 1 97.88 226 GLY B CA 1
ATOM 5631 C C . GLY B 1 226 ? -13.328 15.781 13.203 1 97.88 226 GLY B C 1
ATOM 5632 O O . GLY B 1 226 ? -13.141 16.938 12.797 1 97.88 226 GLY B O 1
ATOM 5633 N N . ARG B 1 227 ? -14.469 15.406 13.664 1 97.94 227 ARG B N 1
ATOM 5634 C CA . ARG B 1 227 ? -15.594 16.328 13.797 1 97.94 227 ARG B CA 1
ATOM 5635 C C . ARG B 1 227 ? -15.273 17.438 14.789 1 97.94 227 ARG B C 1
ATOM 5637 O O . ARG B 1 227 ? -15.641 18.594 14.578 1 97.94 227 ARG B O 1
ATOM 5644 N N . TYR B 1 228 ? -14.602 17.031 15.812 1 97.5 228 TYR B N 1
ATOM 5645 C CA . TYR B 1 228 ? -14.133 17.984 16.812 1 97.5 228 TYR B CA 1
ATOM 5646 C C . TYR B 1 228 ? -13.219 19.031 16.172 1 97.5 228 TYR B C 1
ATOM 5648 O O . TYR B 1 228 ? -13.367 20.234 16.422 1 97.5 228 TYR B O 1
ATOM 5656 N N . LEU B 1 229 ? -12.328 18.625 15.32 1 97.69 229 LEU B N 1
ATOM 5657 C CA . LEU B 1 229 ? -11.43 19.547 14.633 1 97.69 229 LEU B CA 1
ATOM 5658 C C . LEU B 1 229 ? -12.211 20.531 13.773 1 97.69 229 LEU B C 1
ATOM 5660 O O . LEU B 1 229 ? -11.938 21.734 13.797 1 97.69 229 LEU B O 1
ATOM 5664 N N . ILE B 1 230 ? -13.133 20.062 13.055 1 97.75 230 ILE B N 1
ATOM 5665 C CA . ILE B 1 230 ? -13.938 20.891 12.156 1 97.75 230 ILE B CA 1
ATOM 5666 C C . ILE B 1 230 ? -14.688 21.953 12.961 1 97.75 230 ILE B C 1
ATOM 5668 O O . ILE B 1 230 ? -14.727 23.109 12.578 1 97.75 230 ILE B O 1
ATOM 5672 N N . GLU B 1 231 ? -15.227 21.562 14.117 1 97.5 231 GLU B N 1
ATOM 5673 C CA . GLU B 1 231 ? -15.938 22.5 14.977 1 97.5 231 GLU B CA 1
ATOM 5674 C C . GLU B 1 231 ? -15.016 23.594 15.477 1 97.5 231 GLU B C 1
ATOM 5676 O O . GLU B 1 231 ? -15.43 24.75 15.617 1 97.5 231 GLU B O 1
ATOM 5681 N N . ILE B 1 232 ? -13.867 23.219 15.75 1 97.94 232 ILE B N 1
ATOM 5682 C CA . ILE B 1 232 ? -12.898 24.203 16.234 1 97.94 232 ILE B CA 1
ATOM 5683 C C . ILE B 1 232 ? -12.625 25.234 15.141 1 97.94 232 ILE B C 1
ATOM 5685 O O . ILE B 1 232 ? -12.648 26.438 15.398 1 97.94 232 ILE B O 1
ATOM 5689 N N . TRP B 1 233 ? -12.352 24.797 13.93 1 98.06 233 TRP B N 1
ATOM 5690 C CA . TRP B 1 233 ? -12.039 25.719 12.836 1 98.06 233 TRP B CA 1
ATOM 5691 C C . TRP B 1 233 ? -13.227 26.609 12.531 1 98.06 233 TRP B C 1
ATOM 5693 O O . TRP B 1 233 ? -13.055 27.797 12.211 1 98.06 233 TRP B O 1
ATOM 5703 N N . LYS B 1 234 ? -14.391 26.125 12.68 1 95.88 234 LYS B N 1
ATOM 5704 C CA . LYS B 1 234 ? -15.586 26.938 12.508 1 95.88 234 LYS B CA 1
ATOM 5705 C C . LYS B 1 234 ? -15.688 28.016 13.594 1 95.88 234 LYS B C 1
ATOM 5707 O O . LYS B 1 234 ? -16 29.172 13.305 1 95.88 234 LYS B O 1
ATOM 5712 N N . ALA B 1 235 ? -15.352 27.641 14.766 1 97.25 235 ALA B N 1
ATOM 5713 C CA . ALA B 1 235 ? -15.578 28.484 15.938 1 97.25 235 ALA B CA 1
ATOM 5714 C C . ALA B 1 235 ? -14.5 29.562 16.047 1 97.25 235 ALA B C 1
ATOM 5716 O O . ALA B 1 235 ? -14.758 30.656 16.547 1 97.25 235 ALA B O 1
ATOM 5717 N N . VAL B 1 236 ? -13.312 29.234 15.641 1 97.06 236 VAL B N 1
ATOM 5718 C CA . VAL B 1 236 ? -12.188 30.141 15.867 1 97.06 236 VAL B CA 1
ATOM 5719 C C . VAL B 1 236 ? -12.227 31.281 14.852 1 97.06 236 VAL B C 1
ATOM 5721 O O . VAL B 1 236 ? -11.648 32.344 15.086 1 97.06 236 VAL B O 1
ATOM 5724 N N . GLY B 1 237 ? -12.836 31.078 13.703 1 94.88 237 GLY B N 1
ATOM 5725 C CA . GLY B 1 237 ? -12.977 32.188 12.773 1 94.88 237 GLY B CA 1
ATOM 5726 C C . GLY B 1 237 ? -12.398 31.906 11.406 1 94.88 237 GLY B C 1
ATOM 5727 O O . GLY B 1 237 ? -12.016 32.844 10.68 1 94.88 237 GLY B O 1
ATOM 5728 N N . MET B 1 238 ? -12.234 30.656 11.094 1 96.19 238 MET B N 1
ATOM 5729 C CA . MET B 1 238 ? -11.867 30.344 9.719 1 96.19 238 MET B CA 1
ATOM 5730 C C . MET B 1 238 ? -12.953 30.797 8.75 1 96.19 238 MET B C 1
ATOM 5732 O O . MET B 1 238 ? -14.141 30.562 8.984 1 96.19 238 MET B O 1
ATOM 5736 N N . ASP B 1 239 ? -12.555 31.516 7.754 1 94.31 239 ASP B N 1
ATOM 5737 C CA . ASP B 1 239 ? -13.531 32.031 6.797 1 94.31 239 ASP B CA 1
ATOM 5738 C C . ASP B 1 239 ? -14.086 30.922 5.914 1 94.31 239 ASP B C 1
ATOM 5740 O O . ASP B 1 239 ? -13.461 30.531 4.926 1 94.31 239 ASP B O 1
ATOM 5744 N N . LEU B 1 240 ? -15.234 30.516 6.238 1 93.62 240 LEU B N 1
ATOM 5745 C CA . LEU B 1 240 ? -15.867 29.422 5.512 1 93.62 240 LEU B CA 1
ATOM 5746 C C . LEU B 1 240 ? -16.969 29.938 4.594 1 93.62 240 LEU B C 1
ATOM 5748 O O . LEU B 1 240 ? -17.656 29.141 3.945 1 93.62 240 LEU B O 1
ATOM 5752 N N . GLU B 1 241 ? -17 31.234 4.523 1 85.62 241 GLU B N 1
ATOM 5753 C CA . GLU B 1 241 ? -18.031 31.828 3.695 1 85.62 241 GLU B CA 1
ATOM 5754 C C . GLU B 1 241 ? -17.625 31.844 2.225 1 85.62 241 GLU B C 1
ATOM 5756 O O . GLU B 1 241 ? -16.438 31.938 1.908 1 85.62 241 GLU B O 1
ATOM 5761 N N . GLY B 1 242 ? -18.406 31.578 1.287 1 88 242 GLY B N 1
ATOM 5762 C CA . GLY B 1 242 ? -18.156 31.688 -0.14 1 88 242 GLY B CA 1
ATOM 5763 C C . GLY B 1 242 ? -17.766 30.359 -0.777 1 88 242 GLY B C 1
ATOM 5764 O O . GLY B 1 242 ? -17.516 30.297 -1.984 1 88 242 GLY B O 1
ATOM 5765 N N . GLY B 1 243 ? -17.531 29.422 0.009 1 91.62 243 GLY B N 1
ATOM 5766 C CA . GLY B 1 243 ? -17.281 28.109 -0.549 1 91.62 243 GLY B CA 1
ATOM 5767 C C . GLY B 1 243 ? -15.828 27.891 -0.935 1 91.62 243 GLY B C 1
ATOM 5768 O O . GLY B 1 243 ? -15.516 26.969 -1.692 1 91.62 243 GLY B O 1
ATOM 5769 N N . LYS B 1 244 ? -14.898 28.719 -0.441 1 95.81 244 LYS B N 1
ATOM 5770 C CA . LYS B 1 244 ? -13.492 28.641 -0.825 1 95.81 244 LYS B CA 1
ATOM 5771 C C . LYS B 1 244 ? -12.75 27.609 0.025 1 95.81 244 LYS B C 1
ATOM 5773 O O . LYS B 1 244 ? -11.648 27.188 -0.321 1 95.81 244 LYS B O 1
ATOM 5778 N N . VAL B 1 245 ? -13.336 27.219 1.173 1 98.12 245 VAL B N 1
ATOM 5779 C CA . VAL B 1 245 ? -12.734 26.219 2.041 1 98.12 245 VAL B CA 1
ATOM 5780 C C . VAL B 1 245 ? -13.609 24.969 2.057 1 98.12 245 VAL B C 1
ATOM 5782 O O . VAL B 1 245 ? -14.828 25.047 2.211 1 98.12 245 VAL B O 1
ATOM 5785 N N . GLU B 1 246 ? -13.016 23.797 1.812 1 97.62 246 GLU B N 1
ATOM 5786 C CA . GLU B 1 246 ? -13.711 22.516 1.839 1 97.62 246 GLU B CA 1
ATOM 5787 C C . GLU B 1 246 ? -13.047 21.547 2.814 1 97.62 246 GLU B C 1
ATOM 5789 O O . GLU B 1 246 ? -11.82 21.438 2.857 1 97.62 246 GLU B O 1
ATOM 5794 N N . PHE B 1 247 ? -13.867 20.953 3.645 1 98.06 247 PHE B N 1
ATOM 5795 C CA . PHE B 1 247 ? -13.414 19.859 4.484 1 98.06 247 PHE B CA 1
ATOM 5796 C C . PHE B 1 247 ? -13.719 18.516 3.828 1 98.06 247 PHE B C 1
ATOM 5798 O O . PHE B 1 247 ? -14.875 18.219 3.525 1 98.06 247 PHE B O 1
ATOM 5805 N N . LEU B 1 248 ? -12.68 17.719 3.582 1 98.12 248 LEU B N 1
ATOM 5806 C CA . LEU B 1 248 ? -12.836 16.422 2.908 1 98.12 248 LEU B CA 1
ATOM 5807 C C . LEU B 1 248 ? -12.289 15.297 3.766 1 98.12 248 LEU B C 1
ATOM 5809 O O . LEU B 1 248 ? -11.18 15.398 4.301 1 98.12 248 LEU B O 1
ATOM 5813 N N . TRP B 1 249 ? -13.109 14.289 3.895 1 98 249 TRP B N 1
ATOM 5814 C CA . TRP B 1 249 ? -12.672 13.109 4.629 1 98 249 TRP B CA 1
ATOM 5815 C C . TRP B 1 249 ? -11.938 12.133 3.711 1 98 249 TRP B C 1
ATOM 5817 O O . TRP B 1 249 ? -12.469 11.719 2.68 1 98 249 TRP B O 1
ATOM 5827 N N . SER B 1 250 ? -10.734 11.742 4.062 1 97.25 250 SER B N 1
ATOM 5828 C CA . SER B 1 250 ? -9.906 10.906 3.201 1 97.25 250 SER B CA 1
ATOM 5829 C C . SER B 1 250 ? -10.586 9.57 2.902 1 97.25 250 SER B C 1
ATOM 5831 O O . SER B 1 250 ? -10.625 9.133 1.752 1 97.25 250 SER B O 1
ATOM 5833 N N . SER B 1 251 ? -11.125 8.883 3.904 1 94.38 251 SER B N 1
ATOM 5834 C CA . SER B 1 251 ? -11.758 7.582 3.717 1 94.38 251 SER B CA 1
ATOM 5835 C C . SER B 1 251 ? -12.914 7.672 2.727 1 94.38 251 SER B C 1
ATOM 5837 O O . SER B 1 251 ? -13.023 6.848 1.818 1 94.38 251 SER B O 1
ATOM 5839 N N . LYS B 1 252 ? -13.703 8.727 2.857 1 95.19 252 LYS B N 1
ATOM 5840 C CA . LYS B 1 252 ? -14.867 8.891 1.998 1 95.19 252 LYS B CA 1
ATOM 5841 C C . LYS B 1 252 ? -14.461 9.211 0.563 1 95.19 252 LYS B C 1
ATOM 5843 O O . LYS B 1 252 ? -14.961 8.594 -0.381 1 95.19 252 LYS B O 1
ATOM 5848 N N . GLU B 1 253 ? -13.562 10.141 0.398 1 96.81 253 GLU B N 1
ATOM 5849 C CA . GLU B 1 253 ? -13.117 10.555 -0.929 1 96.81 253 GLU B CA 1
ATOM 5850 C C . GLU B 1 253 ? -12.391 9.422 -1.65 1 96.81 253 GLU B C 1
ATOM 5852 O O . GLU B 1 253 ? -12.648 9.172 -2.83 1 96.81 253 GLU B O 1
ATOM 5857 N N . ILE B 1 254 ? -11.523 8.727 -0.957 1 95.75 254 ILE B N 1
ATOM 5858 C CA . ILE B 1 254 ? -10.742 7.648 -1.559 1 95.75 254 ILE B CA 1
ATOM 5859 C C . ILE B 1 254 ? -11.672 6.508 -1.967 1 95.75 254 ILE B C 1
ATOM 5861 O O . ILE B 1 254 ? -11.555 5.973 -3.072 1 95.75 254 ILE B O 1
ATOM 5865 N N . ASN B 1 255 ? -12.586 6.168 -1.12 1 91.81 255 ASN B N 1
ATOM 5866 C CA . ASN B 1 255 ? -13.5 5.074 -1.423 1 91.81 255 ASN B CA 1
ATOM 5867 C C . ASN B 1 255 ? -14.406 5.41 -2.604 1 91.81 255 ASN B C 1
ATOM 5869 O O . ASN B 1 255 ? -14.766 4.531 -3.391 1 91.81 255 ASN B O 1
ATOM 5873 N N . SER B 1 256 ? -14.758 6.672 -2.678 1 94 256 SER B N 1
ATOM 5874 C CA . SER B 1 256 ? -15.672 7.078 -3.742 1 94 256 SER B CA 1
ATOM 5875 C C . SER B 1 256 ? -14.969 7.098 -5.094 1 94 256 SER B C 1
ATOM 5877 O O . SER B 1 256 ? -15.617 7.012 -6.141 1 94 256 SER B O 1
ATOM 5879 N N . ARG B 1 257 ? -13.688 7.211 -5.133 1 95.38 257 ARG B N 1
ATOM 5880 C CA . ARG B 1 257 ? -12.898 7.266 -6.359 1 95.38 257 ARG B CA 1
ATOM 5881 C C . ARG B 1 257 ? -11.648 6.398 -6.242 1 95.38 257 ARG B C 1
ATOM 5883 O O . ARG B 1 257 ? -10.547 6.848 -6.555 1 95.38 257 ARG B O 1
ATOM 5890 N N . ALA B 1 258 ? -11.906 5.195 -5.801 1 92.38 258 ALA B N 1
ATOM 5891 C CA . ALA B 1 258 ? -10.82 4.254 -5.535 1 92.38 258 ALA B CA 1
ATOM 5892 C C . ALA B 1 258 ? -10.078 3.893 -6.82 1 92.38 258 ALA B C 1
ATOM 5894 O O . ALA B 1 258 ? -8.867 3.674 -6.809 1 92.38 258 ALA B O 1
ATOM 5895 N N . ASP B 1 259 ? -10.703 3.793 -7.949 1 90.38 259 ASP B N 1
ATOM 5896 C CA . ASP B 1 259 ? -10.141 3.395 -9.234 1 90.38 259 ASP B CA 1
ATOM 5897 C C . ASP B 1 259 ? -9.125 4.418 -9.734 1 90.38 259 ASP B C 1
ATOM 5899 O O . ASP B 1 259 ? -8.266 4.102 -10.555 1 90.38 259 ASP B O 1
ATOM 5903 N N . GLU B 1 260 ? -9.281 5.586 -9.211 1 94.69 260 GLU B N 1
ATOM 5904 C CA . GLU B 1 260 ? -8.328 6.641 -9.531 1 94.69 260 GLU B CA 1
ATOM 5905 C C . GLU B 1 260 ? -7.191 6.688 -8.508 1 94.69 260 GLU B C 1
ATOM 5907 O O . GLU B 1 260 ? -6.027 6.836 -8.875 1 94.69 260 GLU B O 1
ATOM 5912 N N . TYR B 1 261 ? -7.531 6.527 -7.301 1 97.19 261 TYR B N 1
ATOM 5913 C CA . TYR B 1 261 ? -6.625 6.777 -6.188 1 97.19 261 TYR B CA 1
ATOM 5914 C C . TYR B 1 261 ? -5.551 5.699 -6.102 1 97.19 261 TYR B C 1
ATOM 5916 O O . TYR B 1 261 ? -4.359 6.004 -6.051 1 97.19 261 TYR B O 1
ATOM 5924 N N . TRP B 1 262 ? -5.879 4.488 -6.09 1 94.88 262 TRP B N 1
ATOM 5925 C CA . TRP B 1 262 ? -4.945 3.424 -5.734 1 94.88 262 TRP B CA 1
ATOM 5926 C C . TRP B 1 262 ? -3.973 3.152 -6.879 1 94.88 262 TRP B C 1
ATOM 5928 O O . TRP B 1 262 ? -2.781 2.928 -6.648 1 94.88 262 TRP B O 1
ATOM 5938 N N . PRO B 1 263 ? -4.438 3.168 -8.156 1 93.25 263 PRO B N 1
ATOM 5939 C CA . PRO B 1 263 ? -3.432 3.082 -9.219 1 93.25 263 PRO B CA 1
ATOM 5940 C C . PRO B 1 263 ? -2.359 4.164 -9.102 1 93.25 263 PRO B C 1
ATOM 5942 O O . PRO B 1 263 ? -1.188 3.91 -9.391 1 93.25 263 PRO B O 1
ATOM 5945 N N . LEU B 1 264 ? -2.762 5.32 -8.664 1 96.75 264 LEU B N 1
ATOM 5946 C CA . LEU B 1 264 ? -1.814 6.41 -8.461 1 96.75 264 LEU B CA 1
ATOM 5947 C C . LEU B 1 264 ? -0.835 6.082 -7.34 1 96.75 264 LEU B C 1
ATOM 5949 O O . LEU B 1 264 ? 0.373 6.277 -7.488 1 96.75 264 LEU B O 1
ATOM 5953 N N . VAL B 1 265 ? -1.329 5.594 -6.223 1 97.56 265 VAL B N 1
ATOM 5954 C CA . VAL B 1 265 ? -0.492 5.211 -5.094 1 97.56 265 VAL B CA 1
ATOM 5955 C C . VAL B 1 265 ? 0.512 4.145 -5.531 1 97.56 265 VAL B C 1
ATOM 5957 O O . VAL B 1 265 ? 1.701 4.238 -5.219 1 97.56 265 VAL B O 1
ATOM 5960 N N . LEU B 1 266 ? 0.014 3.193 -6.266 1 95 266 LEU B N 1
ATOM 5961 C CA . LEU B 1 266 ? 0.858 2.084 -6.699 1 95 266 LEU B CA 1
ATOM 5962 C C . LEU B 1 266 ? 1.936 2.566 -7.664 1 95 266 LEU B C 1
ATOM 5964 O O . LEU B 1 266 ? 3.076 2.098 -7.609 1 95 266 LEU B O 1
ATOM 5968 N N . ASP B 1 267 ? 1.598 3.475 -8.539 1 95.62 267 ASP B N 1
ATOM 5969 C CA . ASP B 1 267 ? 2.578 4.031 -9.469 1 95.62 267 ASP B CA 1
ATOM 5970 C C . ASP B 1 267 ? 3.686 4.77 -8.719 1 95.62 267 ASP B C 1
ATOM 5972 O O . ASP B 1 267 ? 4.867 4.625 -9.047 1 95.62 267 ASP B O 1
ATOM 5976 N N . ILE B 1 268 ? 3.299 5.512 -7.734 1 97.75 268 ILE B N 1
ATOM 5977 C CA . ILE B 1 268 ? 4.258 6.234 -6.91 1 97.75 268 ILE B CA 1
ATOM 5978 C C . ILE B 1 268 ? 5.16 5.246 -6.176 1 97.75 268 ILE B C 1
ATOM 5980 O O . ILE B 1 268 ? 6.379 5.426 -6.129 1 97.75 268 ILE B O 1
ATOM 5984 N N . ALA B 1 269 ? 4.582 4.227 -5.648 1 97 269 ALA B N 1
ATOM 5985 C CA . ALA B 1 269 ? 5.332 3.205 -4.922 1 97 269 ALA B CA 1
ATOM 5986 C C . ALA B 1 269 ? 6.328 2.5 -5.836 1 97 269 ALA B C 1
ATOM 5988 O O . ALA B 1 269 ? 7.438 2.162 -5.418 1 97 269 ALA B O 1
ATOM 5989 N N . GLN B 1 270 ? 5.953 2.264 -7.051 1 94.69 270 GLN B N 1
ATOM 5990 C CA . GLN B 1 270 ? 6.801 1.578 -8.023 1 94.69 270 GLN B CA 1
ATOM 5991 C C . GLN B 1 270 ? 8 2.434 -8.406 1 94.69 270 GLN B C 1
ATOM 5993 O O . GLN B 1 270 ? 9.086 1.908 -8.672 1 94.69 270 GLN B O 1
ATOM 5998 N N . LYS B 1 271 ? 7.812 3.695 -8.391 1 95.94 271 LYS B N 1
ATOM 5999 C CA . LYS B 1 271 ? 8.828 4.613 -8.906 1 95.94 271 LYS B CA 1
ATOM 6000 C C . LYS B 1 271 ? 9.734 5.117 -7.793 1 95.94 271 LYS B C 1
ATOM 6002 O O . LYS B 1 271 ? 10.625 5.938 -8.031 1 95.94 271 LYS B O 1
ATOM 6007 N N . ASN B 1 272 ? 9.484 4.68 -6.559 1 96.5 272 ASN B N 1
ATOM 6008 C CA . ASN B 1 272 ? 10.328 5.078 -5.438 1 96.5 272 ASN B CA 1
ATOM 6009 C C . ASN B 1 272 ? 10.914 3.865 -4.723 1 96.5 272 ASN B C 1
ATOM 6011 O O . ASN B 1 272 ? 10.211 2.885 -4.473 1 96.5 272 ASN B O 1
ATOM 6015 N N . ASN B 1 273 ? 12.203 3.955 -4.43 1 95.38 273 ASN B N 1
ATOM 6016 C CA . ASN B 1 273 ? 12.836 2.867 -3.691 1 95.38 273 ASN B CA 1
ATOM 6017 C C . ASN B 1 273 ? 12.422 2.873 -2.225 1 95.38 273 ASN B C 1
ATOM 6019 O O . ASN B 1 273 ? 11.961 3.895 -1.707 1 95.38 273 ASN B O 1
ATOM 6023 N N . LEU B 1 274 ? 12.562 1.744 -1.612 1 95.38 274 LEU B N 1
ATOM 6024 C CA . LEU B 1 274 ? 12.125 1.553 -0.235 1 95.38 274 LEU B CA 1
ATOM 6025 C C . LEU B 1 274 ? 12.898 2.459 0.716 1 95.38 274 LEU B C 1
ATOM 6027 O O . LEU B 1 274 ? 12.312 3.051 1.627 1 95.38 274 LEU B O 1
ATOM 6031 N N . LYS B 1 275 ? 14.148 2.621 0.514 1 94.38 275 LYS B N 1
ATOM 6032 C CA . LYS B 1 275 ? 14.984 3.443 1.382 1 94.38 275 LYS B CA 1
ATOM 6033 C C . LYS B 1 275 ? 14.492 4.887 1.41 1 94.38 275 LYS B C 1
ATOM 6035 O O . LYS B 1 275 ? 14.445 5.512 2.473 1 94.38 275 LYS B O 1
ATOM 6040 N N . ARG B 1 276 ? 14.141 5.355 0.294 1 94.81 276 ARG B N 1
ATOM 6041 C CA . ARG B 1 276 ? 13.648 6.723 0.183 1 94.81 276 ARG B CA 1
ATOM 6042 C C . ARG B 1 276 ? 12.336 6.891 0.945 1 94.81 276 ARG B C 1
ATOM 6044 O O . ARG B 1 276 ? 12.141 7.883 1.65 1 94.81 276 ARG B O 1
ATOM 6051 N N . ILE B 1 277 ? 11.508 5.93 0.8 1 96.81 277 ILE B N 1
ATOM 6052 C CA . ILE B 1 277 ? 10.211 5.992 1.457 1 96.81 277 ILE B CA 1
ATOM 6053 C C . ILE B 1 277 ? 10.391 5.871 2.969 1 96.81 277 ILE B C 1
ATOM 6055 O O . ILE B 1 277 ? 9.68 6.523 3.738 1 96.81 277 ILE B O 1
ATOM 6059 N N . ILE B 1 278 ? 11.281 5.109 3.418 1 95.38 278 ILE B N 1
ATOM 6060 C CA . ILE B 1 278 ? 11.578 4.984 4.84 1 95.38 278 ILE B CA 1
ATOM 6061 C C . ILE B 1 278 ? 12.031 6.332 5.395 1 95.38 278 ILE B C 1
ATOM 6063 O O . ILE B 1 278 ? 11.609 6.742 6.477 1 95.38 278 ILE B O 1
ATOM 6067 N N . ARG B 1 279 ? 12.781 7.059 4.641 1 94.38 279 ARG B N 1
ATOM 6068 C CA . ARG B 1 279 ? 13.234 8.375 5.066 1 94.38 279 ARG B CA 1
ATOM 6069 C C . ARG B 1 279 ? 12.062 9.344 5.207 1 94.38 279 ARG B C 1
ATOM 6071 O O . ARG B 1 279 ? 12.094 10.242 6.051 1 94.38 279 ARG B O 1
ATOM 6078 N N . CYS B 1 280 ? 11.07 9.148 4.418 1 95.25 280 CYS B N 1
ATOM 6079 C CA . CYS B 1 280 ? 9.891 10.008 4.465 1 95.25 280 CYS B CA 1
ATOM 6080 C C . CYS B 1 280 ? 9.039 9.695 5.688 1 95.25 280 CYS B C 1
ATOM 6082 O O . CYS B 1 280 ? 8.086 10.422 5.988 1 95.25 280 CYS B O 1
ATOM 6084 N N . SER B 1 281 ? 9.32 8.664 6.469 1 91.81 281 SER B N 1
ATOM 6085 C CA . SER B 1 281 ? 8.516 8.289 7.625 1 91.81 281 SER B CA 1
ATOM 6086 C C . SER B 1 281 ? 8.539 9.375 8.695 1 91.81 281 SER B C 1
ATOM 6088 O O . SER B 1 281 ? 7.695 9.391 9.594 1 91.81 281 SER B O 1
ATOM 6090 N N . GLN B 1 282 ? 9.406 10.344 8.578 1 90.88 282 GLN B N 1
ATOM 6091 C CA . GLN B 1 282 ? 9.508 11.461 9.516 1 90.88 282 GLN B CA 1
ATOM 6092 C C . GLN B 1 282 ? 8.234 12.305 9.508 1 90.88 282 GLN B C 1
ATOM 6094 O O . GLN B 1 282 ? 7.906 12.953 10.5 1 90.88 282 GLN B O 1
ATOM 6099 N N . ILE B 1 283 ? 7.531 12.172 8.445 1 93.25 283 ILE B N 1
ATOM 6100 C CA . ILE B 1 283 ? 6.316 12.969 8.32 1 93.25 283 ILE B CA 1
ATOM 6101 C C . ILE B 1 283 ? 5.27 12.477 9.312 1 93.25 283 ILE B C 1
ATOM 6103 O O . ILE B 1 283 ? 4.289 13.172 9.594 1 93.25 283 ILE B O 1
ATOM 6107 N N . MET B 1 284 ? 5.52 11.305 9.82 1 90.81 284 MET B N 1
ATOM 6108 C CA . MET B 1 284 ? 4.617 10.727 10.805 1 90.81 284 MET B CA 1
ATOM 6109 C C . MET B 1 284 ? 5.199 10.852 12.211 1 90.81 284 MET B C 1
ATOM 6111 O O . MET B 1 284 ? 4.664 10.273 13.164 1 90.81 284 MET B O 1
ATOM 6115 N N . GLY B 1 285 ? 6.293 11.523 12.328 1 84.81 285 GLY B N 1
ATOM 6116 C CA . GLY B 1 285 ? 6.961 11.648 13.617 1 84.81 285 GLY B CA 1
ATOM 6117 C C . GLY B 1 285 ? 7.777 10.43 13.984 1 84.81 285 GLY B C 1
ATOM 6118 O O . GLY B 1 285 ? 8.031 10.18 15.164 1 84.81 285 GLY B O 1
ATOM 6119 N N . ARG B 1 286 ? 8.109 9.664 13.008 1 83.12 286 ARG B N 1
ATOM 6120 C CA . ARG B 1 286 ? 8.898 8.453 13.234 1 83.12 286 ARG B CA 1
ATOM 6121 C C . ARG B 1 286 ? 10.32 8.625 12.727 1 83.12 286 ARG B C 1
ATOM 6123 O O . ARG B 1 286 ? 10.547 9.305 11.719 1 83.12 286 ARG B O 1
ATOM 6130 N N . SER B 1 287 ? 11.18 7.98 13.5 1 83.44 287 SER B N 1
ATOM 6131 C CA . SER B 1 287 ? 12.555 7.941 13.023 1 83.44 287 SER B CA 1
ATOM 6132 C C . SER B 1 287 ? 12.797 6.727 12.133 1 83.44 287 SER B C 1
ATOM 6134 O O . SER B 1 287 ? 12.023 5.77 12.148 1 83.44 287 SER B O 1
ATOM 6136 N N . GLU B 1 288 ? 13.844 6.73 11.398 1 82.44 288 GLU B N 1
ATOM 6137 C CA . GLU B 1 288 ? 14.203 5.625 10.516 1 82.44 288 GLU B CA 1
ATOM 6138 C C . GLU B 1 288 ? 14.57 4.375 11.312 1 82.44 288 GLU B C 1
ATOM 6140 O O . GLU B 1 288 ? 14.508 3.262 10.789 1 82.44 288 GLU B O 1
ATOM 6145 N N . GLN B 1 289 ? 14.852 4.594 12.492 1 78.81 289 GLN B N 1
ATOM 6146 C CA . GLN B 1 289 ? 15.32 3.502 13.336 1 78.81 289 GLN B CA 1
ATOM 6147 C C . GLN B 1 289 ? 14.164 2.826 14.062 1 78.81 289 GLN B C 1
ATOM 6149 O O . GLN B 1 289 ? 14.32 1.74 14.625 1 78.81 289 GLN B O 1
ATOM 6154 N N . ASP B 1 290 ? 13.047 3.461 14.008 1 84.38 290 ASP B N 1
ATOM 6155 C CA . ASP B 1 290 ? 11.883 2.883 14.664 1 84.38 290 ASP B CA 1
ATOM 6156 C C . ASP B 1 290 ? 11.438 1.603 13.961 1 84.38 290 ASP B C 1
ATOM 6158 O O . ASP B 1 290 ? 11.703 1.416 12.773 1 84.38 290 ASP B O 1
ATOM 6162 N N . GLU B 1 291 ? 10.945 0.746 14.828 1 89.19 291 GLU B N 1
ATOM 6163 C CA . GLU B 1 291 ? 10.297 -0.41 14.219 1 89.19 291 GLU B CA 1
ATOM 6164 C C . GLU B 1 291 ? 9.023 -0.001 13.484 1 89.19 291 GLU B C 1
ATOM 6166 O O . GLU B 1 291 ? 8.039 0.406 14.117 1 89.19 291 GLU B O 1
ATOM 6171 N N . LEU B 1 292 ? 9.094 -0.098 12.211 1 92.94 292 LEU B N 1
ATOM 6172 C CA . LEU B 1 292 ? 7.984 0.344 11.375 1 92.94 292 LEU B CA 1
ATOM 6173 C C . LEU B 1 292 ? 7.07 -0.825 11.023 1 92.94 292 LEU B C 1
ATOM 6175 O O . LEU B 1 292 ? 7.531 -1.959 10.883 1 92.94 292 LEU B O 1
ATOM 6179 N N . THR B 1 293 ? 5.809 -0.544 10.961 1 94.62 293 THR B N 1
ATOM 6180 C CA . THR B 1 293 ? 4.879 -1.472 10.328 1 94.62 293 THR B CA 1
ATOM 6181 C C . THR B 1 293 ? 4.859 -1.272 8.812 1 94.62 293 THR B C 1
ATOM 6183 O O . THR B 1 293 ? 5.359 -0.265 8.312 1 94.62 293 THR B O 1
ATOM 6186 N N . ALA B 1 294 ? 4.355 -2.248 8.078 1 96.06 294 ALA B N 1
ATOM 6187 C CA . ALA B 1 294 ? 4.23 -2.113 6.625 1 96.06 294 ALA B CA 1
ATOM 6188 C C . ALA B 1 294 ? 3.334 -0.937 6.258 1 96.06 294 ALA B C 1
ATOM 6190 O O . ALA B 1 294 ? 3.543 -0.282 5.234 1 96.06 294 ALA B O 1
ATOM 6191 N N . ALA B 1 295 ? 2.367 -0.631 7.129 1 95 295 ALA B N 1
ATOM 6192 C CA . ALA B 1 295 ? 1.422 0.456 6.887 1 95 295 ALA B CA 1
ATOM 6193 C C . ALA B 1 295 ? 2.137 1.802 6.828 1 95 295 ALA B C 1
ATOM 6195 O O . ALA B 1 295 ? 1.73 2.695 6.082 1 95 295 ALA B O 1
ATOM 6196 N N . GLN B 1 296 ? 3.121 1.909 7.523 1 94.25 296 GLN B N 1
ATOM 6197 C CA . GLN B 1 296 ? 3.854 3.17 7.582 1 94.25 296 GLN B CA 1
ATOM 6198 C C . GLN B 1 296 ? 4.684 3.385 6.32 1 94.25 296 GLN B C 1
ATOM 6200 O O . GLN B 1 296 ? 5.176 4.488 6.074 1 94.25 296 GLN B O 1
ATOM 6205 N N . ILE B 1 297 ? 4.871 2.367 5.508 1 96 297 ILE B N 1
ATOM 6206 C CA . ILE B 1 297 ? 5.449 2.512 4.176 1 96 297 ILE B CA 1
ATOM 6207 C C . ILE B 1 297 ? 4.371 2.959 3.191 1 96 297 ILE B C 1
ATOM 6209 O O . ILE B 1 297 ? 4.645 3.725 2.264 1 96 297 ILE B O 1
ATOM 6213 N N . PHE B 1 298 ? 3.158 2.533 3.42 1 97.44 298 PHE B N 1
ATOM 6214 C CA . PHE B 1 298 ? 2.027 2.949 2.602 1 97.44 298 PHE B CA 1
ATOM 6215 C C . PHE B 1 298 ? 1.771 4.445 2.748 1 97.44 298 PHE B C 1
ATOM 6217 O O . PHE B 1 298 ? 1.48 5.129 1.766 1 97.44 298 PHE B O 1
ATOM 6224 N N . TYR B 1 299 ? 1.984 4.957 3.857 1 96.88 299 TYR B N 1
ATOM 6225 C CA . TYR B 1 299 ? 1.57 6.289 4.285 1 96.88 299 TYR B CA 1
ATOM 6226 C C . TYR B 1 299 ? 2.195 7.363 3.402 1 96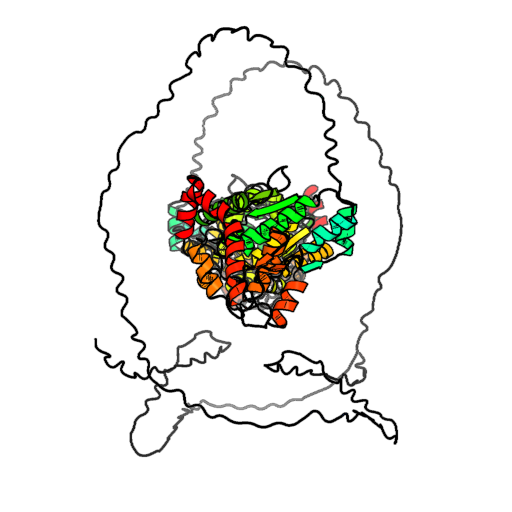.88 299 TYR B C 1
ATOM 6228 O O . TYR B 1 299 ? 1.485 8.148 2.775 1 96.88 299 TYR B O 1
ATOM 6236 N N . PRO B 1 300 ? 3.516 7.379 3.24 1 97.62 300 PRO B N 1
ATOM 6237 C CA . PRO B 1 300 ? 4.098 8.43 2.4 1 97.62 300 PRO B CA 1
ATOM 6238 C C . PRO B 1 300 ? 3.643 8.344 0.946 1 97.62 300 PRO B C 1
ATOM 6240 O O . PRO B 1 300 ? 3.451 9.367 0.291 1 97.62 300 PRO B O 1
ATOM 6243 N N . CYS B 1 301 ? 3.504 7.129 0.465 1 98.25 301 CYS B N 1
ATOM 6244 C CA . CYS B 1 301 ? 3.031 6.957 -0.903 1 98.25 301 CYS B CA 1
ATOM 6245 C C . CYS B 1 301 ? 1.617 7.504 -1.065 1 98.25 301 CYS B C 1
ATOM 6247 O O . CYS B 1 301 ? 1.319 8.188 -2.049 1 98.25 301 CYS B O 1
ATOM 6249 N N . MET B 1 302 ? 0.827 7.219 -0.108 1 98.25 302 MET B N 1
ATOM 6250 C CA . MET B 1 302 ? -0.552 7.699 -0.125 1 98.25 302 MET B CA 1
ATOM 6251 C C . MET B 1 302 ? -0.603 9.219 -0.009 1 98.25 302 MET B C 1
ATOM 6253 O O . MET B 1 302 ? -1.346 9.875 -0.739 1 98.25 302 MET B O 1
ATOM 6257 N N . GLN B 1 303 ? 0.159 9.75 0.91 1 98.31 303 GLN B N 1
ATOM 6258 C CA . GLN B 1 303 ? 0.154 11.195 1.074 1 98.31 303 GLN B CA 1
ATOM 6259 C C . GLN B 1 303 ? 0.627 11.898 -0.197 1 98.31 303 GLN B C 1
ATOM 6261 O O . GLN B 1 303 ? 0.085 12.938 -0.579 1 98.31 303 GLN B O 1
ATOM 6266 N N . CYS B 1 304 ? 1.653 11.352 -0.811 1 98.5 304 CYS B N 1
ATOM 6267 C CA . CYS B 1 304 ? 2.086 11.875 -2.1 1 98.5 304 CYS B CA 1
ATOM 6268 C C . CYS B 1 304 ? 0.954 11.82 -3.119 1 98.5 304 CYS B C 1
ATOM 6270 O O . CYS B 1 304 ? 0.739 12.773 -3.869 1 98.5 304 CYS B O 1
ATOM 6272 N N . ALA B 1 305 ? 0.218 10.758 -3.115 1 98.5 305 ALA B N 1
ATOM 6273 C CA . ALA B 1 305 ? -0.9 10.578 -4.035 1 98.5 305 ALA B CA 1
ATOM 6274 C C . ALA B 1 305 ? -2.002 11.602 -3.771 1 98.5 305 ALA B C 1
ATOM 6276 O O . ALA B 1 305 ? -2.672 12.055 -4.703 1 98.5 305 ALA B O 1
ATOM 6277 N N . ASP B 1 306 ? -2.201 11.961 -2.525 1 98.62 306 ASP B N 1
ATOM 6278 C CA . ASP B 1 306 ? -3.23 12.93 -2.15 1 98.62 306 ASP B CA 1
ATOM 6279 C C . ASP B 1 306 ? -3.059 14.234 -2.914 1 98.62 306 ASP B C 1
ATOM 6281 O O . ASP B 1 306 ? -4.039 14.852 -3.336 1 98.62 306 ASP B O 1
ATOM 6285 N N . ILE B 1 307 ? -1.86 14.633 -3.076 1 98.38 307 ILE B N 1
ATOM 6286 C CA . ILE B 1 307 ? -1.543 15.906 -3.717 1 98.38 307 ILE B CA 1
ATOM 6287 C C . ILE B 1 307 ? -2.109 15.922 -5.133 1 98.38 307 ILE B C 1
ATOM 6289 O O . ILE B 1 307 ? -2.752 16.891 -5.539 1 98.38 307 ILE B O 1
ATOM 6293 N N . PHE B 1 308 ? -2.014 14.875 -5.816 1 98.38 308 PHE B N 1
ATOM 6294 C CA . PHE B 1 308 ? -2.467 14.781 -7.199 1 98.38 308 PHE B CA 1
ATOM 6295 C C . PHE B 1 308 ? -3.949 14.43 -7.262 1 98.38 308 PHE B C 1
ATOM 6297 O O . PHE B 1 308 ? -4.68 14.961 -8.102 1 98.38 308 PHE B O 1
ATOM 6304 N N . PHE B 1 309 ? -4.383 13.57 -6.379 1 98.25 309 PHE B N 1
ATOM 6305 C CA . PHE B 1 309 ? -5.773 13.133 -6.301 1 98.25 309 PHE B CA 1
ATOM 6306 C C . PHE B 1 309 ? -6.695 14.32 -6.039 1 98.25 309 PHE B C 1
ATOM 6308 O O . PHE B 1 309 ? -7.781 14.406 -6.617 1 98.25 309 PHE B O 1
ATOM 6315 N N . LEU B 1 310 ? -6.199 15.234 -5.191 1 98.19 310 LEU B N 1
ATOM 6316 C CA . LEU B 1 310 ? -6.973 16.422 -4.832 1 98.19 310 LEU B CA 1
ATOM 6317 C C . LEU B 1 310 ? -6.727 17.547 -5.828 1 98.19 310 LEU B C 1
ATOM 6319 O O . LEU B 1 310 ? -7.285 18.641 -5.688 1 98.19 310 LEU B O 1
ATOM 6323 N N . LYS B 1 311 ? -5.84 17.344 -6.781 1 97.62 311 LYS B N 1
ATOM 6324 C CA . LYS B 1 311 ? -5.465 18.344 -7.777 1 97.62 311 LYS B CA 1
ATOM 6325 C C . LYS B 1 311 ? -4.922 19.609 -7.113 1 97.62 311 LYS B C 1
ATOM 6327 O O . LYS B 1 311 ? -5.316 20.719 -7.469 1 97.62 311 LYS B O 1
ATOM 6332 N N . ALA B 1 312 ? -4.125 19.391 -6.145 1 98.25 312 ALA B N 1
ATOM 6333 C CA . ALA B 1 312 ? -3.535 20.5 -5.398 1 98.25 312 ALA B CA 1
ATOM 6334 C C . ALA B 1 312 ? -2.471 21.219 -6.227 1 98.25 312 ALA B C 1
ATOM 6336 O O . ALA B 1 312 ? -1.625 20.562 -6.852 1 98.25 312 ALA B O 1
ATOM 6337 N N . ASP B 1 313 ? -2.553 22.516 -6.242 1 98.56 313 ASP B N 1
ATOM 6338 C CA . ASP B 1 313 ? -1.524 23.344 -6.867 1 98.56 313 ASP B CA 1
ATOM 6339 C C . ASP B 1 313 ? -0.445 23.734 -5.859 1 98.56 313 ASP B C 1
ATOM 6341 O O . ASP B 1 313 ? 0.729 23.844 -6.211 1 98.56 313 ASP B O 1
ATOM 6345 N N . ILE B 1 314 ? -0.885 23.969 -4.656 1 98.69 314 ILE B N 1
ATOM 6346 C CA . ILE B 1 314 ? -0.001 24.422 -3.584 1 98.69 314 ILE B CA 1
ATOM 6347 C C . ILE B 1 314 ? -0.148 23.484 -2.381 1 98.69 314 ILE B C 1
ATOM 6349 O O . ILE B 1 314 ? -1.249 23.312 -1.85 1 98.69 314 ILE B O 1
ATOM 6353 N N . CYS B 1 315 ? 0.939 22.875 -2.047 1 98.38 315 CYS B N 1
ATOM 6354 C CA . CYS B 1 315 ? 0.996 22.125 -0.796 1 98.38 315 CYS B CA 1
ATOM 6355 C C . CYS B 1 315 ? 1.353 23.047 0.371 1 98.38 315 CYS B C 1
ATOM 6357 O O . CYS B 1 315 ? 2.529 23.328 0.61 1 98.38 315 CYS B O 1
ATOM 6359 N N . GLN B 1 316 ? 0.368 23.438 1.075 1 98.19 316 GLN B N 1
ATOM 6360 C CA . GLN B 1 316 ? 0.591 24.328 2.203 1 98.19 316 GLN B CA 1
ATOM 6361 C C . GLN B 1 316 ? 0.595 23.562 3.523 1 98.19 316 GLN B C 1
ATOM 6363 O O . GLN B 1 316 ? -0.382 23.609 4.273 1 98.19 316 GLN B O 1
ATOM 6368 N N . LEU B 1 317 ? 1.656 22.891 3.814 1 97.44 317 LEU B N 1
ATOM 6369 C CA . LEU B 1 317 ? 1.839 22.109 5.031 1 97.44 317 LEU B CA 1
ATOM 6370 C C . LEU B 1 317 ? 2.984 22.672 5.871 1 97.44 317 LEU B C 1
ATOM 6372 O O . LEU B 1 317 ? 3.578 23.688 5.516 1 97.44 317 LEU B O 1
ATOM 6376 N N . GLY B 1 318 ? 3.229 22.016 6.988 1 96.69 318 GLY B N 1
ATOM 6377 C CA . GLY B 1 318 ? 4.336 22.422 7.84 1 96.69 318 GLY B CA 1
ATOM 6378 C C . GLY B 1 318 ? 5.688 21.969 7.309 1 96.69 318 GLY B C 1
ATOM 6379 O O . GLY B 1 318 ? 5.762 21.094 6.449 1 96.69 318 GLY B O 1
ATOM 6380 N N . MET B 1 319 ? 6.676 22.562 7.887 1 95.94 319 MET B N 1
ATOM 6381 C CA . MET B 1 319 ? 8.047 22.234 7.52 1 95.94 319 MET B CA 1
ATOM 6382 C C . MET B 1 319 ? 8.344 20.766 7.773 1 95.94 319 MET B C 1
ATOM 6384 O O . MET B 1 319 ? 9.164 20.156 7.082 1 95.94 319 MET B O 1
ATOM 6388 N N . ASP B 1 320 ? 7.664 20.188 8.664 1 93.44 320 ASP B N 1
ATOM 6389 C CA . ASP B 1 320 ? 7.891 18.781 9.016 1 93.44 320 ASP B CA 1
ATOM 6390 C C . ASP B 1 320 ? 7.395 17.844 7.914 1 93.44 320 ASP B C 1
ATOM 6392 O O . ASP B 1 320 ? 7.746 16.672 7.887 1 93.44 320 ASP B O 1
ATOM 6396 N N . GLN B 1 321 ? 6.586 18.344 7.039 1 96.38 321 GLN B N 1
ATOM 6397 C CA . GLN B 1 321 ? 6.023 17.531 5.965 1 96.38 321 GLN B CA 1
ATOM 6398 C C . GLN B 1 321 ? 6.77 17.75 4.656 1 96.38 321 GLN B C 1
ATOM 6400 O O . GLN B 1 321 ? 6.375 17.234 3.611 1 96.38 321 GLN B O 1
ATOM 6405 N N . ARG B 1 322 ? 7.84 18.453 4.68 1 96.19 322 ARG B N 1
ATOM 6406 C CA . ARG B 1 322 ? 8.586 18.906 3.51 1 96.19 322 ARG B CA 1
ATOM 6407 C C . ARG B 1 322 ? 9.031 17.719 2.656 1 96.19 322 ARG B C 1
ATOM 6409 O O . ARG B 1 322 ? 8.984 17.781 1.426 1 96.19 322 ARG B O 1
ATOM 6416 N N . LYS B 1 323 ? 9.422 16.656 3.229 1 96 323 LYS B N 1
ATOM 6417 C CA . LYS B 1 323 ? 10.023 15.531 2.523 1 96 323 LYS B CA 1
ATOM 6418 C C . LYS B 1 323 ? 9.039 14.914 1.536 1 96 323 LYS B C 1
ATOM 6420 O O . LYS B 1 323 ? 9.391 14.641 0.389 1 96 323 LYS B O 1
ATOM 6425 N N . VAL B 1 324 ? 7.836 14.672 1.946 1 97.12 324 VAL B N 1
ATOM 6426 C CA . VAL B 1 324 ? 6.855 14.047 1.069 1 97.12 324 VAL B CA 1
ATOM 6427 C C . VAL B 1 324 ? 6.414 15.039 -0.007 1 97.12 324 VAL B C 1
ATOM 6429 O O . VAL B 1 324 ? 6.09 14.641 -1.129 1 97.12 324 VAL B O 1
ATOM 6432 N N . ASN B 1 325 ? 6.414 16.328 0.312 1 97.81 325 ASN B N 1
ATOM 6433 C CA . ASN B 1 325 ? 6.078 17.328 -0.683 1 97.81 325 ASN B CA 1
ATOM 6434 C C . ASN B 1 325 ? 7.121 17.391 -1.797 1 97.81 325 ASN B C 1
ATOM 6436 O O . ASN B 1 325 ? 6.773 17.547 -2.969 1 97.81 325 ASN B O 1
ATOM 6440 N N . VAL B 1 326 ? 8.344 17.281 -1.364 1 97.5 326 VAL B N 1
ATOM 6441 C CA . VAL B 1 326 ? 9.422 17.234 -2.35 1 97.5 326 VAL B CA 1
ATOM 6442 C C . VAL B 1 326 ? 9.32 15.938 -3.162 1 97.5 326 VAL B C 1
ATOM 6444 O O . VAL B 1 326 ? 9.555 15.945 -4.375 1 97.5 326 VAL B O 1
ATOM 6447 N N . LEU B 1 327 ? 8.984 14.867 -2.5 1 97.88 327 LEU B N 1
ATOM 6448 C CA . LEU B 1 327 ? 8.75 13.602 -3.186 1 97.88 327 LEU B CA 1
ATOM 6449 C C . LEU B 1 327 ? 7.734 13.773 -4.312 1 97.88 327 LEU B C 1
ATOM 6451 O O . LEU B 1 327 ? 7.898 13.203 -5.395 1 97.88 327 LEU B O 1
ATOM 6455 N N . ALA B 1 328 ? 6.715 14.539 -4.094 1 98.19 328 ALA B N 1
ATOM 6456 C CA . ALA B 1 328 ? 5.672 14.789 -5.086 1 98.19 328 ALA B CA 1
ATOM 6457 C C . ALA B 1 328 ? 6.238 15.531 -6.297 1 98.19 328 ALA B C 1
ATOM 6459 O O . ALA B 1 328 ? 5.883 15.227 -7.438 1 98.19 328 ALA B O 1
ATOM 6460 N N . ARG B 1 329 ? 7.09 16.484 -6.059 1 98.06 329 ARG B N 1
ATOM 6461 C CA . ARG B 1 329 ? 7.695 17.219 -7.168 1 98.06 329 ARG B CA 1
ATOM 6462 C C . ARG B 1 329 ? 8.602 16.312 -7.992 1 98.06 329 ARG B C 1
ATOM 6464 O O . ARG B 1 329 ? 8.594 16.375 -9.227 1 98.06 329 ARG B O 1
ATOM 6471 N N . GLU B 1 330 ? 9.344 15.477 -7.32 1 97.75 330 GLU B N 1
ATOM 6472 C CA . GLU B 1 330 ? 10.219 14.531 -8.008 1 97.75 330 GLU B CA 1
ATOM 6473 C C . GLU B 1 330 ? 9.406 13.508 -8.797 1 97.75 330 GLU B C 1
ATOM 6475 O O . GLU B 1 330 ? 9.812 13.094 -9.883 1 97.75 330 GLU B O 1
ATOM 6480 N N . TYR B 1 331 ? 8.328 13.078 -8.25 1 97.94 331 TYR B N 1
ATOM 6481 C CA . TYR B 1 331 ? 7.43 12.18 -8.969 1 97.94 331 TYR B CA 1
ATOM 6482 C C . TYR B 1 331 ? 6.973 12.797 -10.281 1 97.94 331 TYR B C 1
ATOM 6484 O O . TYR B 1 331 ? 6.84 12.102 -11.289 1 97.94 331 TYR B O 1
ATOM 6492 N N . CYS B 1 332 ? 6.77 14.094 -10.281 1 97.94 332 CYS B N 1
ATOM 6493 C CA . CYS B 1 332 ? 6.395 14.797 -11.508 1 97.94 332 CYS B CA 1
ATOM 6494 C C . CYS B 1 332 ? 7.484 14.656 -12.562 1 97.94 332 CYS B C 1
ATOM 6496 O O . CYS B 1 332 ? 7.184 14.562 -13.758 1 97.94 332 CYS B O 1
ATOM 6498 N N . ASP B 1 333 ? 8.719 14.664 -12.109 1 97.31 333 ASP B N 1
ATOM 6499 C CA . ASP B 1 333 ? 9.812 14.445 -13.047 1 97.31 333 ASP B CA 1
ATOM 6500 C C . ASP B 1 333 ? 9.75 13.055 -13.656 1 97.31 333 ASP B C 1
ATOM 6502 O O . ASP B 1 333 ? 9.961 12.883 -14.859 1 97.31 333 ASP B O 1
ATOM 6506 N N . ASP B 1 334 ? 9.453 12.07 -12.852 1 94.75 334 ASP B N 1
ATOM 6507 C CA . ASP B 1 334 ? 9.375 10.68 -13.297 1 94.75 334 ASP B CA 1
ATOM 6508 C C . ASP B 1 334 ? 8.289 10.508 -14.352 1 94.75 334 ASP B C 1
ATOM 6510 O O . ASP B 1 334 ? 8.445 9.727 -15.297 1 94.75 334 ASP B O 1
ATOM 6514 N N . ILE B 1 335 ? 7.188 11.211 -14.188 1 95.25 335 ILE B N 1
ATOM 6515 C CA . ILE B 1 335 ? 6.066 11.016 -15.102 1 95.25 335 ILE B CA 1
ATOM 6516 C C . ILE B 1 335 ? 6.043 12.133 -16.141 1 95.25 335 ILE B C 1
ATOM 6518 O O . ILE B 1 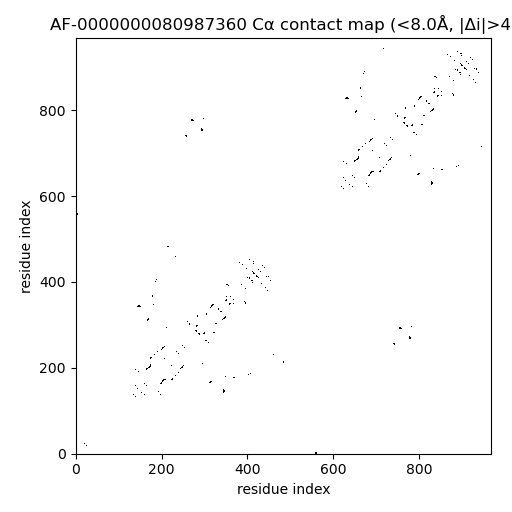335 ? 5.082 12.258 -16.906 1 95.25 335 ILE B O 1
ATOM 6522 N N . LYS B 1 336 ? 7.016 13.062 -16.094 1 95.56 336 LYS B N 1
ATOM 6523 C CA . LYS B 1 336 ? 7.215 14.141 -17.062 1 95.56 336 LYS B CA 1
ATOM 6524 C C . LYS B 1 336 ? 6.051 15.125 -17.031 1 95.56 336 LYS B C 1
ATOM 6526 O O . LYS B 1 336 ? 5.555 15.539 -18.078 1 95.56 336 LYS B O 1
ATOM 6531 N N . ARG B 1 337 ? 5.629 15.305 -15.883 1 95.44 337 ARG B N 1
ATOM 6532 C CA . ARG B 1 337 ? 4.617 16.328 -15.68 1 95.44 33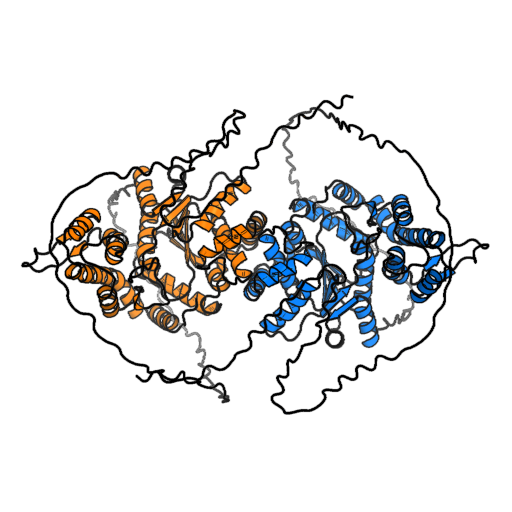7 ARG B CA 1
ATOM 6533 C C . ARG B 1 337 ? 5.262 17.703 -15.516 1 95.44 337 ARG B C 1
ATOM 6535 O O . ARG B 1 337 ? 6.141 17.891 -14.672 1 95.44 337 ARG B O 1
ATOM 6542 N N . LYS B 1 338 ? 4.789 18.656 -16.234 1 92.81 338 LYS B N 1
ATOM 6543 C CA . LYS B 1 338 ? 5.418 19.969 -16.266 1 92.81 338 LYS B CA 1
ATOM 6544 C C . LYS B 1 338 ? 5.012 20.812 -15.062 1 92.81 338 LYS B C 1
ATOM 6546 O O . LYS B 1 338 ? 5.855 21.422 -14.414 1 92.81 338 LYS B O 1
ATOM 6551 N N . ASN B 1 339 ? 3.701 20.828 -14.789 1 93.94 339 ASN B N 1
ATOM 6552 C CA . ASN B 1 339 ? 3.223 21.625 -13.664 1 93.94 339 ASN B CA 1
ATOM 6553 C C . ASN B 1 339 ? 3.371 20.875 -12.344 1 93.94 339 ASN B C 1
ATOM 6555 O O . ASN B 1 339 ? 2.572 20 -12.031 1 93.94 339 ASN B O 1
ATOM 6559 N N . LYS B 1 340 ? 4.359 21.297 -11.609 1 97.5 340 LYS B N 1
ATOM 6560 C CA . LYS B 1 340 ? 4.629 20.672 -10.312 1 97.5 340 LYS B CA 1
ATOM 6561 C C . LYS B 1 340 ? 3.912 21.422 -9.188 1 97.5 340 LYS B C 1
ATOM 6563 O O . LYS B 1 340 ? 3.721 22.641 -9.273 1 97.5 340 LYS B O 1
ATOM 6568 N N . PRO B 1 341 ? 3.5 20.688 -8.195 1 98.19 341 PRO B N 1
ATOM 6569 C CA . PRO B 1 341 ? 2.924 21.406 -7.055 1 98.19 341 PRO B CA 1
ATOM 6570 C C . PRO B 1 341 ? 3.922 22.344 -6.375 1 98.19 341 PRO B C 1
ATOM 6572 O O . PRO B 1 341 ? 5.105 22 -6.262 1 98.19 341 PRO B O 1
ATOM 6575 N N . ILE B 1 342 ? 3.418 23.469 -5.973 1 98.62 342 ILE B N 1
ATOM 6576 C CA . ILE B 1 342 ? 4.223 24.422 -5.211 1 98.62 342 ILE B CA 1
ATOM 6577 C C . ILE B 1 342 ? 4.25 24.016 -3.74 1 98.62 342 ILE B C 1
ATOM 6579 O O . ILE B 1 342 ? 3.223 23.625 -3.178 1 98.62 342 ILE B O 1
ATOM 6583 N N . ILE B 1 343 ? 5.441 24.047 -3.201 1 98.5 343 ILE B N 1
ATOM 6584 C CA . ILE B 1 343 ? 5.574 23.719 -1.787 1 98.5 343 ILE B CA 1
ATOM 6585 C C . ILE B 1 343 ? 5.664 25 -0.964 1 98.5 343 ILE B C 1
ATOM 6587 O O . ILE B 1 343 ? 6.586 25.797 -1.142 1 98.5 343 ILE B O 1
ATOM 6591 N N . LEU B 1 344 ? 4.684 25.234 -0.205 1 98.44 344 LEU B N 1
ATOM 6592 C CA . LEU B 1 344 ? 4.641 26.359 0.724 1 98.44 344 LEU B CA 1
ATOM 6593 C C . LEU B 1 344 ? 4.598 25.875 2.168 1 98.44 344 LEU B C 1
ATOM 6595 O O . LEU B 1 344 ? 3.52 25.656 2.725 1 98.44 344 LEU B O 1
ATOM 6599 N N . SER B 1 345 ? 5.793 25.734 2.799 1 98.19 345 SER B N 1
ATOM 6600 C CA . SER B 1 345 ? 5.91 25.156 4.133 1 98.19 345 SER B CA 1
ATOM 6601 C C . SER B 1 345 ? 5.871 26.25 5.207 1 98.19 345 SER B C 1
ATOM 6603 O O . SER B 1 345 ? 6.695 27.156 5.199 1 98.19 345 SER B O 1
ATOM 6605 N N . HIS B 1 346 ? 4.977 26.109 6.105 1 97.56 346 HIS B N 1
ATOM 6606 C CA . HIS B 1 346 ? 4.891 27.125 7.152 1 97.56 346 HIS B CA 1
ATOM 6607 C C . HIS B 1 346 ? 5.758 26.75 8.352 1 97.56 346 HIS B C 1
ATOM 6609 O O . HIS B 1 346 ? 6.16 25.594 8.5 1 97.56 346 HIS B O 1
ATOM 6615 N N . HIS B 1 347 ? 5.965 27.75 9.125 1 96.06 347 HIS B N 1
ATOM 6616 C CA . HIS B 1 347 ? 6.789 27.641 10.32 1 96.06 347 HIS B CA 1
ATOM 6617 C C . HIS B 1 347 ? 6.133 26.75 11.367 1 96.06 347 HIS B C 1
ATOM 6619 O O . HIS B 1 347 ? 4.914 26.797 11.547 1 96.06 347 HIS B O 1
ATOM 6625 N N . MET B 1 348 ? 7.008 25.938 12.047 1 94.31 348 MET B N 1
ATOM 6626 C CA . MET B 1 348 ? 6.523 25.109 13.148 1 94.31 348 MET B CA 1
ATOM 6627 C C . MET B 1 348 ? 6.52 25.891 14.461 1 94.31 348 MET B C 1
ATOM 6629 O O . MET B 1 348 ? 7.57 26.328 14.93 1 94.31 348 MET B O 1
ATOM 6633 N N . LEU B 1 349 ? 5.402 26.062 15.055 1 95.12 349 LEU B N 1
ATOM 6634 C CA . LEU B 1 349 ? 5.332 26.75 16.344 1 95.12 349 LEU B CA 1
ATOM 6635 C C . LEU B 1 349 ? 5.914 25.875 17.453 1 95.12 349 LEU B C 1
ATOM 6637 O O . LEU B 1 349 ? 5.531 24.719 17.594 1 95.12 349 LEU B O 1
ATOM 6641 N N . PRO B 1 350 ? 6.789 26.438 18.234 1 94.56 350 PRO B N 1
ATOM 6642 C CA . PRO B 1 350 ? 7.414 25.641 19.281 1 94.56 350 PRO B CA 1
ATOM 6643 C C . PRO B 1 350 ? 6.484 25.422 20.484 1 94.56 350 PRO B C 1
ATOM 6645 O O . PRO B 1 350 ? 5.492 26.125 20.641 1 94.56 350 PRO B O 1
ATOM 6648 N N . GLY B 1 351 ? 6.855 24.406 21.234 1 94.44 351 GLY B N 1
ATOM 6649 C CA . GLY B 1 351 ? 6.223 24.266 22.531 1 94.44 351 GLY B CA 1
ATOM 6650 C C . GLY B 1 351 ? 6.629 25.359 23.516 1 94.44 351 GLY B C 1
ATOM 6651 O O . GLY B 1 351 ? 7.5 26.172 23.219 1 94.44 351 GLY B O 1
ATOM 6652 N N . LEU B 1 352 ? 6.039 25.312 24.641 1 96.25 352 LEU B N 1
ATOM 6653 C CA . LEU B 1 352 ? 6.219 26.406 25.594 1 96.25 352 LEU B CA 1
ATOM 6654 C C . LEU B 1 352 ? 7.461 26.188 26.453 1 96.25 352 LEU B C 1
ATOM 6656 O O . LEU B 1 352 ? 7.934 27.109 27.109 1 96.25 352 LEU B O 1
ATOM 6660 N N . GLN B 1 353 ? 7.996 24.953 26.359 1 93.31 353 GLN B N 1
ATOM 6661 C CA . GLN B 1 353 ? 9.172 24.641 27.172 1 93.31 353 GLN B CA 1
ATOM 6662 C C . GLN B 1 353 ? 10.453 24.859 26.375 1 93.31 353 GLN B C 1
ATOM 6664 O O . GLN B 1 353 ? 10.438 24.859 25.141 1 93.31 353 GLN B O 1
ATOM 6669 N N . GLN B 1 354 ? 11.523 25 27.094 1 91.75 354 GLN B N 1
ATOM 6670 C CA . GLN B 1 354 ? 12.812 25.234 26.453 1 91.75 354 GLN B CA 1
ATOM 6671 C C . GLN B 1 354 ? 13.195 24.078 25.531 1 91.75 354 GLN B C 1
ATOM 6673 O O . GLN B 1 354 ? 13.141 22.922 25.938 1 91.75 354 GLN B O 1
ATOM 6678 N N . GLY B 1 355 ? 13.477 24.438 24.359 1 86.88 355 GLY B N 1
ATOM 6679 C CA . GLY B 1 355 ? 14.055 23.438 23.469 1 86.88 355 GLY B CA 1
ATOM 6680 C C . GLY B 1 355 ? 13.008 22.625 22.734 1 86.88 355 GLY B C 1
ATOM 6681 O O . GLY B 1 355 ? 13.344 21.734 21.938 1 86.88 355 GLY B O 1
ATOM 6682 N N . GLN B 1 356 ? 11.789 22.891 22.875 1 85.5 356 GLN B N 1
ATOM 6683 C CA . GLN B 1 356 ? 10.734 22.156 22.188 1 85.5 356 GLN B CA 1
ATOM 6684 C C . GLN B 1 356 ? 10.484 22.734 20.797 1 85.5 356 GLN B C 1
ATOM 6686 O O . GLN B 1 356 ? 9.992 23.859 20.656 1 85.5 356 GLN B O 1
ATOM 6691 N N . GLU B 1 357 ? 10.758 21.938 19.859 1 81.31 357 GLU B N 1
ATOM 6692 C CA . GLU B 1 357 ? 10.672 22.406 18.484 1 81.31 357 GLU B CA 1
ATOM 6693 C C . GLU B 1 357 ? 9.227 22.406 17.984 1 81.31 357 GLU B C 1
ATOM 6695 O O . GLU B 1 357 ? 8.883 23.156 17.078 1 81.31 357 GLU B O 1
ATOM 6700 N N . LYS B 1 358 ? 8.492 21.547 18.516 1 79.62 358 LYS B N 1
ATOM 6701 C CA . LYS B 1 358 ? 7.074 21.5 18.172 1 79.62 358 LYS B CA 1
ATOM 6702 C C . LYS B 1 358 ? 6.23 21.109 19.375 1 79.62 358 LYS B C 1
ATOM 6704 O O . LYS B 1 358 ? 6.75 20.578 20.359 1 79.62 358 LYS B O 1
ATOM 6709 N N . MET B 1 359 ? 5.086 21.531 19.281 1 80.38 359 MET B N 1
ATOM 6710 C CA . MET B 1 359 ? 4.164 21.219 20.359 1 80.38 359 MET B CA 1
ATOM 6711 C C . MET B 1 359 ? 3.887 19.719 20.422 1 80.38 359 MET B C 1
ATOM 6713 O O . MET B 1 359 ? 3.932 19.031 19.406 1 80.38 359 MET B O 1
ATOM 6717 N N . SER B 1 360 ? 3.832 19.266 21.703 1 74.62 360 SER B N 1
ATOM 6718 C CA . SER B 1 360 ? 3.531 17.859 21.906 1 74.62 360 SER B CA 1
ATOM 6719 C C . SER B 1 360 ? 2.221 17.672 22.672 1 74.62 360 SER B C 1
ATOM 6721 O O . SER B 1 360 ? 1.93 18.438 23.594 1 74.62 360 SER B O 1
ATOM 6723 N N . LYS B 1 361 ? 1.464 16.734 22.281 1 72.12 361 LYS B N 1
ATOM 6724 C CA . LYS B 1 361 ? 0.192 16.438 22.938 1 72.12 361 LYS B CA 1
ATOM 6725 C C . LYS B 1 361 ? 0.404 15.656 24.234 1 72.12 361 LYS B C 1
ATOM 6727 O O . LYS B 1 361 ? -0.476 15.617 25.094 1 72.12 361 LYS B O 1
ATOM 6732 N N . SER B 1 362 ? 1.633 15.141 24.438 1 71.38 362 SER B N 1
ATOM 6733 C CA . SER B 1 362 ? 1.911 14.266 25.562 1 71.38 362 SER B CA 1
ATOM 6734 C C . SER B 1 362 ? 2.26 15.07 26.812 1 71.38 362 SER B C 1
ATOM 6736 O O . SER B 1 362 ? 2.146 14.562 27.938 1 71.38 362 SER B O 1
ATOM 6738 N N . ASP B 1 363 ? 2.613 16.359 26.672 1 77.75 363 ASP B N 1
ATOM 6739 C CA . ASP B 1 363 ? 2.912 17.219 27.797 1 77.75 363 ASP B CA 1
ATOM 6740 C C . ASP B 1 363 ? 1.905 18.359 27.906 1 77.75 363 ASP B C 1
ATOM 6742 O O . ASP B 1 363 ? 2.012 19.359 27.172 1 77.75 363 ASP B O 1
ATOM 6746 N N . PRO B 1 364 ? 1.062 18.266 28.891 1 77.94 364 PRO B N 1
ATOM 6747 C CA . PRO B 1 364 ? -0.04 19.234 28.953 1 77.94 364 PRO B CA 1
ATOM 6748 C C . PRO B 1 364 ? 0.44 20.656 29.188 1 77.94 364 PRO B C 1
ATOM 6750 O O . PRO B 1 364 ? -0.252 21.609 28.828 1 77.94 364 PRO B O 1
ATOM 6753 N N . LEU B 1 365 ? 1.566 20.844 29.734 1 84.94 365 LEU B N 1
ATOM 6754 C CA . LEU B 1 365 ? 2.031 22.188 30.047 1 84.94 365 LEU B CA 1
ATOM 6755 C C . LEU B 1 365 ? 2.818 22.781 28.891 1 84.94 365 LEU B C 1
ATOM 6757 O O . LEU B 1 365 ? 3.08 23.984 28.859 1 84.94 365 LEU B O 1
ATOM 6761 N N . SER B 1 366 ? 2.99 21.969 27.938 1 88.38 366 SER B N 1
ATOM 6762 C CA . SER B 1 366 ? 3.869 22.391 26.859 1 88.38 366 SER B CA 1
ATOM 6763 C C . SER B 1 366 ? 3.072 22.938 25.688 1 88.38 366 SER B C 1
ATOM 6765 O O . SER B 1 366 ? 3.635 23.547 24.781 1 88.38 366 SER B O 1
ATOM 6767 N N . SER B 1 367 ? 1.766 22.781 25.766 1 92.69 367 SER B N 1
ATOM 6768 C CA . SER B 1 367 ? 0.962 23.156 24.609 1 92.69 367 SER B CA 1
ATOM 6769 C C . SER B 1 367 ? -0.327 23.859 25.031 1 92.69 367 SER B C 1
ATOM 6771 O O . SER B 1 367 ? -0.897 23.531 26.078 1 92.69 367 SER B O 1
ATOM 6773 N N . ILE B 1 368 ? -0.697 24.828 24.266 1 95.75 368 ILE B N 1
ATOM 6774 C CA . ILE B 1 368 ? -2.002 25.453 24.453 1 95.75 368 ILE B CA 1
ATOM 6775 C C . ILE B 1 368 ? -3.029 24.781 23.547 1 95.75 368 ILE B C 1
ATOM 6777 O O . ILE B 1 368 ? -2.857 24.734 22.328 1 95.75 368 ILE B O 1
ATOM 6781 N N . PHE B 1 369 ? -4.035 24.234 24.172 1 95.44 369 PHE B N 1
ATOM 6782 C CA . PHE B 1 369 ? -5.105 23.625 23.391 1 95.44 369 PHE B CA 1
ATOM 6783 C C . PHE B 1 369 ? -6.211 24.641 23.109 1 95.44 369 PHE B C 1
ATOM 6785 O O . PHE B 1 369 ? -6.41 25.578 23.859 1 95.44 369 PHE B O 1
ATOM 6792 N N . MET B 1 370 ? -6.949 24.453 22.078 1 97.06 370 MET B N 1
ATOM 6793 C CA . MET B 1 370 ? -7.906 25.406 21.531 1 97.06 370 MET B CA 1
ATOM 6794 C C . MET B 1 370 ? -9.039 25.656 22.531 1 97.06 370 MET B C 1
ATOM 6796 O O . MET B 1 370 ? -9.625 26.734 22.562 1 97.06 370 MET B O 1
ATOM 6800 N N . GLU B 1 371 ? -9.305 24.672 23.328 1 95.31 371 GLU B N 1
ATOM 6801 C CA . GLU B 1 371 ? -10.445 24.797 24.234 1 95.31 371 GLU B CA 1
ATOM 6802 C C . GLU B 1 371 ? -9.984 25.016 25.672 1 95.31 371 GLU B C 1
ATOM 6804 O O . GLU B 1 371 ? -10.797 24.953 26.609 1 95.31 371 GLU B O 1
ATOM 6809 N N . ASP B 1 372 ? -8.742 25.266 25.875 1 95.94 372 ASP B N 1
ATOM 6810 C CA . ASP B 1 372 ? -8.242 25.516 27.234 1 95.94 372 ASP B CA 1
ATOM 6811 C C . ASP B 1 372 ? -9 26.688 27.875 1 95.94 372 ASP B C 1
ATOM 6813 O O . ASP B 1 372 ? -9.266 27.688 27.219 1 95.94 372 ASP B O 1
ATOM 6817 N N . GLU B 1 373 ? -9.25 26.547 29.109 1 96.81 373 GLU B N 1
ATOM 6818 C CA . GLU B 1 373 ? -9.867 27.641 29.844 1 96.81 373 GLU B CA 1
ATOM 6819 C C . GLU B 1 373 ? -8.859 28.766 30.094 1 96.81 373 GLU B C 1
ATOM 6821 O O . GLU B 1 373 ? -7.648 28.547 30.031 1 96.81 373 GLU B O 1
ATOM 6826 N N . GLU B 1 374 ? -9.406 29.906 30.359 1 98.06 374 GLU B N 1
ATOM 6827 C CA . GLU B 1 374 ? -8.57 31.094 30.547 1 98.06 374 GLU B CA 1
ATOM 6828 C C . GLU B 1 374 ? -7.516 30.859 31.625 1 98.06 374 GLU B C 1
ATOM 6830 O O . GLU B 1 374 ? -6.352 31.219 31.453 1 98.06 374 GLU B O 1
ATOM 6835 N N . ALA B 1 375 ? -7.91 30.25 32.688 1 97.75 375 ALA B N 1
ATOM 6836 C CA . ALA B 1 375 ? -6.992 29.984 33.781 1 97.75 375 ALA B CA 1
ATOM 6837 C C . ALA B 1 375 ? -5.852 29.078 33.344 1 97.75 375 ALA B C 1
ATOM 6839 O O . ALA B 1 375 ? -4.699 29.281 33.75 1 97.75 375 ALA B O 1
ATOM 6840 N N . GLU B 1 376 ? -6.184 28.094 32.594 1 96.31 376 GLU B N 1
ATOM 6841 C CA . GLU B 1 376 ? -5.172 27.156 32.094 1 96.31 376 GLU B CA 1
ATOM 6842 C C . GLU B 1 376 ? -4.172 27.875 31.188 1 96.31 376 GLU B C 1
ATOM 6844 O O . GLU B 1 376 ? -2.963 27.641 31.281 1 96.31 376 GLU B O 1
ATOM 6849 N N . VAL B 1 377 ? -4.656 28.703 30.312 1 98.06 377 VAL B N 1
ATOM 6850 C CA . VAL B 1 377 ? -3.791 29.453 29.406 1 98.06 377 VAL B CA 1
ATOM 6851 C C . VAL B 1 377 ? -2.854 30.359 30.203 1 98.06 377 VAL B C 1
ATOM 6853 O O . VAL B 1 377 ? -1.653 30.422 29.922 1 98.06 377 VAL B O 1
ATOM 6856 N N . ASN B 1 378 ? -3.393 31.016 31.188 1 98.12 378 ASN B N 1
ATOM 6857 C CA . ASN B 1 378 ? -2.6 31.906 32.031 1 98.12 378 ASN B CA 1
ATOM 6858 C C . ASN B 1 378 ? -1.469 31.156 32.719 1 98.12 378 ASN B C 1
ATOM 6860 O O . ASN B 1 378 ? -0.333 31.641 32.781 1 98.12 378 ASN B O 1
ATOM 6864 N N . VAL B 1 379 ? -1.773 29.984 33.219 1 97.25 379 VAL B N 1
ATOM 6865 C CA . VAL B 1 379 ? -0.786 29.188 33.969 1 97.25 379 VAL B CA 1
ATOM 6866 C C . VAL B 1 379 ? 0.292 28.703 33 1 97.25 379 VAL B C 1
ATOM 6868 O O . VAL B 1 379 ? 1.485 28.781 33.281 1 97.25 379 VAL B O 1
ATOM 6871 N N . LYS B 1 380 ? -0.144 28.219 31.859 1 96.56 380 LYS B N 1
ATOM 6872 C CA . LYS B 1 380 ? 0.8 27.688 30.875 1 96.56 380 LYS B CA 1
ATOM 6873 C C . LYS B 1 380 ? 1.742 28.781 30.391 1 96.56 380 LYS B C 1
ATOM 6875 O O . LYS B 1 380 ? 2.951 28.562 30.281 1 96.56 380 LYS B O 1
ATOM 6880 N N . ILE B 1 381 ? 1.262 30 30.141 1 97.94 381 ILE B N 1
ATOM 6881 C CA . ILE B 1 381 ? 2.078 31.094 29.641 1 97.94 381 ILE B CA 1
ATOM 6882 C C . ILE B 1 381 ? 2.99 31.594 30.766 1 97.94 381 ILE B C 1
ATOM 6884 O O . ILE B 1 381 ? 4.148 31.953 30.516 1 97.94 381 ILE B O 1
ATOM 6888 N N . LYS B 1 382 ? 2.477 31.609 31.922 1 97.31 382 LYS B N 1
ATOM 6889 C CA . LYS B 1 382 ? 3.287 32.031 33.062 1 97.31 382 LYS B CA 1
ATOM 6890 C C . LYS B 1 382 ? 4.512 31.125 33.219 1 97.31 382 LYS B C 1
ATOM 6892 O O . LYS B 1 382 ? 5.598 31.594 33.562 1 97.31 382 LYS B O 1
ATOM 6897 N N . LYS B 1 383 ? 4.363 29.891 32.969 1 95.75 383 LYS B N 1
ATOM 6898 C CA . LYS B 1 383 ? 5.43 28.906 33.156 1 95.75 383 LYS B CA 1
ATOM 6899 C C . LYS B 1 383 ? 6.27 28.75 31.891 1 95.75 383 LYS B C 1
ATOM 6901 O O . LYS B 1 383 ? 7.289 28.047 31.906 1 95.75 383 LYS B O 1
ATOM 6906 N N . ALA B 1 384 ? 5.871 29.344 30.844 1 96.81 384 ALA B N 1
ATOM 6907 C CA . ALA B 1 384 ? 6.539 29.188 29.547 1 96.81 384 ALA B CA 1
ATOM 6908 C C . ALA B 1 384 ? 7.961 29.734 29.594 1 96.81 384 ALA B C 1
ATOM 6910 O O . ALA B 1 384 ? 8.242 30.688 30.344 1 96.81 384 ALA B O 1
ATOM 6911 N N . TYR B 1 385 ? 8.844 29.125 28.875 1 96.94 385 TYR B N 1
ATOM 6912 C CA . TYR B 1 385 ? 10.227 29.594 28.766 1 96.94 385 TYR B CA 1
ATOM 6913 C C . TYR B 1 385 ? 10.289 30.969 28.125 1 96.94 385 TYR B C 1
ATOM 6915 O O . TYR B 1 385 ? 9.883 31.141 26.969 1 96.94 385 TYR B O 1
ATOM 6923 N N . CYS B 1 386 ? 10.766 31.969 28.875 1 97.62 386 CYS B N 1
ATOM 6924 C CA . CYS B 1 386 ? 10.859 33.344 28.438 1 97.62 386 CYS B CA 1
ATOM 6925 C C . CYS B 1 386 ? 11.93 34.094 29.219 1 97.62 386 CYS B C 1
ATOM 6927 O O . CYS B 1 386 ? 11.617 35.031 29.984 1 97.62 386 CYS B O 1
ATOM 6929 N N . PRO B 1 387 ? 13.195 33.812 28.891 1 97.44 387 PRO B N 1
ATOM 6930 C CA . PRO B 1 387 ? 14.266 34.469 29.625 1 97.44 387 PRO B CA 1
ATOM 6931 C C . PRO B 1 387 ? 14.414 35.938 29.219 1 97.44 387 PRO B C 1
ATOM 6933 O O . PRO B 1 387 ? 14.258 36.281 28.047 1 97.44 387 PRO B O 1
ATOM 6936 N N . PRO B 1 388 ? 14.742 36.719 30.219 1 97.06 388 PRO B N 1
ATOM 6937 C CA . PRO B 1 388 ? 14.914 38.156 29.891 1 97.06 388 PRO B CA 1
ATOM 6938 C C . PRO B 1 388 ? 16.031 38.406 28.891 1 97.06 388 PRO B C 1
ATOM 6940 O O . PRO B 1 388 ? 17.094 37.781 28.984 1 97.06 388 PRO B O 1
ATOM 6943 N N . LYS B 1 389 ? 15.711 39.188 27.891 1 97.06 389 LYS B N 1
ATOM 6944 C CA . LYS B 1 389 ? 16.672 39.719 26.938 1 97.06 389 LYS B CA 1
ATOM 6945 C C . LYS B 1 389 ? 17.125 38.625 25.953 1 97.06 389 LYS B C 1
ATOM 6947 O O . LYS B 1 389 ? 18.031 38.844 25.141 1 97.06 389 LYS B O 1
ATOM 6952 N N . VAL B 1 390 ? 16.547 37.531 25.984 1 96.81 390 VAL B N 1
ATOM 6953 C CA . VAL B 1 390 ? 16.891 36.438 25.062 1 96.81 390 VAL B CA 1
ATOM 6954 C C . VAL B 1 390 ? 15.758 36.25 24.062 1 96.81 390 VAL B C 1
ATOM 6956 O O . VAL B 1 390 ? 14.648 35.844 24.453 1 96.81 390 VAL B O 1
ATOM 6959 N N . VAL B 1 391 ? 16.062 36.438 22.828 1 96.19 391 VAL B N 1
ATOM 6960 C CA . VAL B 1 391 ? 15.047 36.344 21.797 1 96.19 391 VAL B CA 1
ATOM 6961 C C . VAL B 1 391 ? 15.07 34.938 21.172 1 96.19 391 VAL B C 1
ATOM 6963 O O . VAL B 1 391 ? 14.016 34.344 20.906 1 96.19 391 VAL B O 1
ATOM 6966 N N . GLU B 1 392 ? 16.297 34.375 20.984 1 93.88 392 GLU B N 1
ATOM 6967 C CA . GLU B 1 392 ? 16.453 33.094 20.328 1 93.88 392 GLU B CA 1
ATOM 6968 C C . GLU B 1 392 ? 15.82 31.969 21.141 1 93.88 392 GLU B C 1
ATOM 6970 O O . GLU B 1 392 ? 16.078 31.844 22.328 1 93.88 392 GLU B O 1
ATOM 6975 N N . GLY B 1 393 ? 14.977 31.234 20.438 1 93.88 393 GLY B N 1
ATOM 6976 C CA . GLY B 1 393 ? 14.391 30.078 21.062 1 93.88 393 GLY B CA 1
ATOM 6977 C C . GLY B 1 393 ? 13.297 30.422 22.062 1 93.88 393 GLY B C 1
ATOM 6978 O O . GLY B 1 393 ? 12.883 29.562 22.859 1 93.88 393 GLY B O 1
ATOM 6979 N N . ASN B 1 394 ? 12.82 31.656 22.078 1 96.62 394 ASN B N 1
ATOM 6980 C CA . ASN B 1 394 ? 11.789 32.125 23 1 96.62 394 ASN B CA 1
ATOM 6981 C C . ASN B 1 394 ? 10.391 31.875 22.438 1 96.62 394 ASN B C 1
ATOM 6983 O O . ASN B 1 394 ? 9.945 32.594 21.547 1 96.62 394 ASN B O 1
ATOM 6987 N N . PRO B 1 395 ? 9.703 30.906 22.984 1 97 395 PRO B N 1
ATOM 6988 C CA . PRO B 1 395 ? 8.406 30.562 22.406 1 97 395 PRO B CA 1
ATOM 6989 C C . PRO B 1 395 ? 7.383 31.688 22.531 1 97 395 PRO B C 1
ATOM 6991 O O . PRO B 1 395 ? 6.539 31.859 21.656 1 97 395 PRO B O 1
ATOM 6994 N N . CYS B 1 396 ? 7.434 32.469 23.547 1 97.81 396 CYS B N 1
ATOM 6995 C CA . CYS B 1 396 ? 6.488 33.562 23.734 1 97.81 396 CYS B CA 1
ATOM 6996 C C . CYS B 1 396 ? 6.602 34.594 22.609 1 97.81 396 CYS B C 1
ATOM 6998 O O . CYS B 1 396 ? 5.59 35.062 22.078 1 97.81 396 CYS B O 1
ATOM 7000 N N . LEU B 1 397 ? 7.82 34.875 22.297 1 97.88 397 LEU B N 1
ATOM 7001 C CA . LEU B 1 397 ? 8.047 35.812 21.219 1 97.88 397 LEU B CA 1
ATOM 7002 C C . LEU B 1 397 ? 7.605 35.219 19.875 1 97.88 397 LEU B C 1
ATOM 7004 O O . LEU B 1 397 ? 7.082 35.938 19.016 1 97.88 397 LEU B O 1
ATOM 7008 N N . GLU B 1 398 ? 7.762 33.969 19.734 1 96.56 398 GLU B N 1
ATOM 7009 C CA . GLU B 1 398 ? 7.32 33.281 18.516 1 96.56 398 GLU B CA 1
ATOM 7010 C C . GLU B 1 398 ? 5.801 33.312 18.391 1 96.56 398 GLU B C 1
ATOM 7012 O O . GLU B 1 398 ? 5.273 33.531 17.297 1 96.56 398 GLU B O 1
ATOM 7017 N N . TYR B 1 399 ? 5.113 33.094 19.453 1 97.94 399 TYR B N 1
ATOM 7018 C CA . TYR B 1 399 ? 3.656 33.125 19.438 1 97.94 399 TYR B CA 1
ATOM 7019 C C . TYR B 1 399 ? 3.15 34.531 19.062 1 97.94 399 TYR B C 1
ATOM 7021 O O . TYR B 1 399 ? 2.152 34.656 18.359 1 97.94 399 TYR B O 1
ATOM 7029 N N . ILE B 1 400 ? 3.826 35.531 19.547 1 98.25 400 ILE B N 1
ATOM 7030 C CA . ILE B 1 400 ? 3.438 36.906 19.203 1 98.25 400 ILE B CA 1
ATOM 7031 C C . ILE B 1 400 ? 3.662 37.156 17.719 1 98.25 400 ILE B C 1
ATOM 7033 O O . ILE B 1 400 ? 2.801 37.719 17.047 1 98.25 400 ILE B O 1
ATOM 7037 N N . LYS B 1 401 ? 4.781 36.656 17.219 1 97.56 401 LYS B N 1
ATOM 7038 C CA . LYS B 1 401 ? 5.164 36.875 15.828 1 97.56 401 LYS B CA 1
ATOM 7039 C C . LYS B 1 401 ? 4.199 36.156 14.875 1 97.56 401 LYS B C 1
ATOM 7041 O O . LYS B 1 401 ? 3.762 36.75 13.883 1 97.56 401 LYS B O 1
ATOM 7046 N N . TYR B 1 402 ? 3.783 34.969 15.234 1 97.31 402 TYR B N 1
ATOM 7047 C CA . TYR B 1 402 ? 3.109 34.156 14.25 1 97.31 402 TYR B CA 1
ATOM 7048 C C . TYR B 1 402 ? 1.615 34.062 14.539 1 97.31 402 TYR B C 1
ATOM 7050 O O . TYR B 1 402 ? 0.833 33.656 13.672 1 97.31 402 TYR B O 1
ATOM 7058 N N . LEU B 1 403 ? 1.161 34.438 15.719 1 98 403 LEU B N 1
ATOM 7059 C CA . LEU B 1 403 ? -0.256 34.344 16.047 1 98 403 LEU B CA 1
ATOM 7060 C C . LEU B 1 403 ? -0.847 35.719 16.328 1 98 403 LEU B C 1
ATOM 7062 O O . LEU B 1 403 ? -1.772 36.156 15.633 1 98 403 LEU B O 1
ATOM 7066 N N . ILE B 1 404 ? -0.236 36.438 17.219 1 98.44 404 ILE B N 1
ATOM 7067 C CA . ILE B 1 404 ? -0.865 37.656 17.766 1 98.44 404 ILE B CA 1
ATOM 7068 C C . ILE B 1 404 ? -0.805 38.781 16.734 1 98.44 404 ILE B C 1
ATOM 7070 O O . ILE B 1 404 ? -1.825 39.406 16.406 1 98.44 404 ILE B O 1
ATOM 7074 N N . LEU B 1 405 ? 0.35 39.031 16.234 1 97.81 405 LEU B N 1
ATOM 7075 C CA . LEU B 1 405 ? 0.504 40.125 15.297 1 97.81 405 LEU B CA 1
ATOM 7076 C C . LEU B 1 405 ? -0.293 39.875 14.023 1 97.81 405 LEU B C 1
ATOM 7078 O O . LEU B 1 405 ? -1.017 40.75 13.547 1 97.81 405 LEU B O 1
ATOM 7082 N N . PRO B 1 406 ? -0.219 38.688 13.516 1 96.94 406 PRO B N 1
ATOM 7083 C CA . PRO B 1 406 ? -1.033 38.438 12.32 1 96.94 406 PRO B CA 1
ATOM 7084 C C . PRO B 1 406 ? -2.531 38.469 12.609 1 96.94 406 PRO B C 1
ATOM 7086 O O . PRO B 1 406 ? -3.318 38.844 11.734 1 96.94 406 PRO B O 1
ATOM 7089 N N . TRP B 1 407 ? -2.924 38.125 13.805 1 97.56 407 TRP B N 1
ATOM 7090 C CA . TRP B 1 407 ? -4.344 38.062 14.148 1 97.56 407 TRP B CA 1
ATOM 7091 C C . TRP B 1 407 ? -4.906 39.469 14.391 1 97.56 407 TRP B C 1
ATOM 7093 O O . TRP B 1 407 ? -5.973 39.812 13.883 1 97.56 407 TRP B O 1
ATOM 7103 N N . PHE B 1 408 ? -4.141 40.281 15.141 1 97.19 408 PHE B N 1
ATOM 7104 C CA . PHE B 1 408 ? -4.66 41.562 15.609 1 97.19 408 PHE B CA 1
ATOM 7105 C C . PHE B 1 408 ? -3.969 42.719 14.898 1 97.19 408 PHE B C 1
ATOM 7107 O O . PHE B 1 408 ? -4.383 43.875 15.031 1 97.19 408 PHE B O 1
ATOM 7114 N N . ASN B 1 409 ? -2.875 42.469 14.227 1 96.31 409 ASN B N 1
ATOM 7115 C CA . ASN B 1 409 ? -2.043 43.469 13.562 1 96.31 409 ASN B CA 1
ATOM 7116 C C . ASN B 1 409 ? -1.312 44.375 14.57 1 96.31 409 ASN B C 1
ATOM 7118 O O . ASN B 1 409 ? -0.668 45.344 14.188 1 96.31 409 ASN B O 1
ATOM 7122 N N . GLU B 1 410 ? -1.503 44 15.828 1 97 410 GLU B N 1
ATOM 7123 C CA . GLU B 1 410 ? -0.821 44.75 16.891 1 97 410 GLU B CA 1
ATOM 7124 C C . GLU B 1 410 ? -0.714 43.906 18.156 1 97 410 GLU B C 1
ATOM 7126 O O . GLU B 1 410 ? -1.413 42.875 18.297 1 97 410 GLU B O 1
ATOM 7131 N N . PHE B 1 411 ? 0.181 44.25 19.031 1 97.75 411 PHE B N 1
ATOM 7132 C CA . PHE B 1 411 ? 0.377 43.656 20.344 1 97.75 411 PHE B CA 1
ATOM 7133 C C . PHE B 1 411 ? 0.592 44.719 21.406 1 97.75 411 PHE B C 1
ATOM 7135 O O . PHE B 1 411 ? 1.544 45.5 21.328 1 97.75 411 PHE B O 1
ATOM 7142 N N . THR B 1 412 ? -0.258 44.781 22.391 1 96.44 412 THR B N 1
ATOM 7143 C CA . THR B 1 412 ? -0.208 45.812 23.406 1 96.44 412 THR B CA 1
ATOM 7144 C C . THR B 1 412 ? 0.166 45.219 24.766 1 96.44 412 THR B C 1
ATOM 7146 O O . THR B 1 412 ? -0.423 44.25 25.203 1 96.44 412 THR B O 1
ATOM 7149 N N . VAL B 1 413 ? 1.097 45.844 25.344 1 94.81 413 VAL B N 1
ATOM 7150 C CA . VAL B 1 413 ? 1.527 45.5 26.703 1 94.81 413 VAL B CA 1
ATOM 7151 C C . VAL B 1 413 ? 1.059 46.562 27.688 1 94.81 413 VAL B C 1
ATOM 7153 O O . VAL B 1 413 ? 1.364 47.75 27.531 1 94.81 413 VAL B O 1
ATOM 7156 N N . ASP B 1 414 ? 0.271 46.125 28.625 1 88 414 ASP B N 1
ATOM 7157 C CA . ASP B 1 414 ? -0.213 47.031 29.672 1 88 414 ASP B CA 1
ATOM 7158 C C . ASP B 1 414 ? 0.793 47.125 30.812 1 88 414 ASP B C 1
ATOM 7160 O O . ASP B 1 414 ? 1.124 46.125 31.453 1 88 414 ASP B O 1
ATOM 7164 N N . ARG B 1 415 ? 1.397 48.219 30.922 1 84 415 ARG B N 1
ATOM 7165 C CA . ARG B 1 415 ? 2.344 48.469 32 1 84 415 ARG B CA 1
ATOM 7166 C C . ARG B 1 415 ? 1.923 49.688 32.844 1 84 415 ARG B C 1
ATOM 7168 O O . ARG B 1 415 ? 1.211 50.562 32.344 1 84 415 ARG B O 1
ATOM 7175 N N . ASN B 1 416 ? 2.193 49.594 34.094 1 79.06 416 ASN B N 1
ATOM 7176 C CA . ASN B 1 416 ? 1.95 50.75 34.938 1 79.06 416 ASN B CA 1
ATOM 7177 C C . ASN B 1 416 ? 2.729 51.969 34.469 1 79.06 416 ASN B C 1
ATOM 7179 O O . ASN B 1 416 ? 3.74 51.844 33.781 1 79.06 416 ASN B O 1
ATOM 7183 N N . ALA B 1 417 ? 2.217 53.062 34.875 1 76.56 417 ALA B N 1
ATOM 7184 C CA . ALA B 1 417 ? 2.84 54.312 34.5 1 76.56 417 ALA B CA 1
ATOM 7185 C C . ALA B 1 417 ? 4.293 54.375 34.938 1 76.56 417 ALA B C 1
ATOM 7187 O O . ALA B 1 417 ? 5.152 54.906 34.25 1 76.56 417 ALA B O 1
ATOM 7188 N N . ASP B 1 418 ? 4.527 53.781 36.062 1 74.62 418 ASP B N 1
ATOM 7189 C CA . ASP B 1 418 ? 5.871 53.812 36.656 1 74.62 418 ASP B CA 1
ATOM 7190 C C . ASP B 1 418 ? 6.848 53 35.781 1 74.62 418 ASP B C 1
ATOM 7192 O O . ASP B 1 418 ? 8.055 53.25 35.812 1 74.62 418 ASP B O 1
ATOM 7196 N N . ASN B 1 419 ? 6.262 52.125 35 1 72.75 419 ASN B N 1
ATOM 7197 C CA . ASN B 1 419 ? 7.125 51.281 34.188 1 72.75 419 ASN B CA 1
ATOM 7198 C C . ASN B 1 419 ? 7.051 51.688 32.719 1 72.75 419 ASN B C 1
ATOM 7200 O O . ASN B 1 419 ? 7.191 50.812 31.828 1 72.75 419 ASN B O 1
ATOM 7204 N N . GLY B 1 420 ? 6.695 52.938 32.406 1 70.88 420 GLY B N 1
ATOM 7205 C CA . GLY B 1 420 ? 6.754 53.469 31.062 1 70.88 420 GLY B CA 1
ATOM 7206 C C . GLY B 1 420 ? 5.398 53.5 30.375 1 70.88 420 GLY B C 1
ATOM 7207 O O . GLY B 1 420 ? 5.266 54.031 29.266 1 70.88 420 GLY B O 1
ATOM 7208 N N . GLY B 1 421 ? 4.309 52.969 30.984 1 80 421 GLY B N 1
ATOM 7209 C CA . GLY B 1 421 ? 2.969 53 30.422 1 80 421 GLY B CA 1
ATOM 7210 C C . GLY B 1 421 ? 2.75 51.938 29.344 1 80 421 GLY B C 1
ATOM 7211 O O . GLY B 1 421 ? 3.658 51.188 29.016 1 80 421 GLY B O 1
ATOM 7212 N N . ASN B 1 422 ? 1.526 51.969 28.812 1 89.5 422 ASN B N 1
ATOM 7213 C CA . ASN B 1 422 ? 1.145 51 27.781 1 89.5 422 ASN B CA 1
ATOM 7214 C C . ASN B 1 422 ? 1.937 51.219 26.5 1 89.5 422 ASN B C 1
ATOM 7216 O O . ASN B 1 422 ? 2.201 52.375 26.109 1 89.5 422 ASN B O 1
ATOM 7220 N N . LYS B 1 423 ? 2.361 50.125 26 1 93.38 423 LYS B N 1
ATOM 7221 C CA . LYS B 1 423 ? 3.072 50.188 24.719 1 93.38 423 LYS B CA 1
ATOM 7222 C C . LYS B 1 423 ? 2.467 49.25 23.703 1 93.38 423 LYS B C 1
ATOM 7224 O O . LYS B 1 423 ? 2.129 48.094 24.047 1 93.38 423 LYS B O 1
ATOM 7229 N N . THR B 1 424 ? 2.311 49.781 22.531 1 96.5 424 THR B N 1
ATOM 7230 C CA . THR B 1 424 ? 1.746 48.969 21.453 1 96.5 424 THR B CA 1
ATOM 7231 C C . THR B 1 424 ? 2.785 48.75 20.359 1 96.5 424 THR B C 1
ATOM 7233 O O . THR B 1 424 ? 3.436 49.688 19.891 1 96.5 424 THR B O 1
ATOM 7236 N N . TYR B 1 425 ? 2.965 47.469 20.062 1 97.06 425 TYR B N 1
ATOM 7237 C CA . TYR B 1 425 ? 3.875 47.062 19 1 97.06 425 TYR B CA 1
ATOM 7238 C C . TYR B 1 425 ? 3.105 46.719 17.734 1 97.06 425 TYR B C 1
ATOM 7240 O O . TYR B 1 425 ? 2.156 45.906 17.766 1 97.06 425 TYR B O 1
ATOM 7248 N N . LYS B 1 426 ? 3.562 47.219 16.578 1 95.62 426 LYS B N 1
ATOM 7249 C CA . LYS B 1 426 ? 2.906 46.938 15.305 1 95.62 426 LYS B CA 1
ATOM 7250 C C . LYS B 1 426 ? 3.754 46 14.438 1 95.62 426 LYS B C 1
ATOM 7252 O O . LYS B 1 426 ? 3.293 45.5 13.406 1 95.62 426 LYS B O 1
ATOM 7257 N N . SER B 1 427 ? 4.973 45.812 14.906 1 95.31 427 SER B N 1
ATOM 7258 C CA . SER B 1 427 ? 5.863 44.906 14.188 1 95.31 427 SER B CA 1
ATOM 7259 C C . SER B 1 427 ? 6.695 44.062 15.141 1 95.31 427 SER B C 1
ATOM 7261 O O . SER B 1 427 ? 6.941 44.469 16.281 1 95.31 427 SER B O 1
ATOM 7263 N N . HIS B 1 428 ? 7.047 42.938 14.594 1 95.38 428 HIS B N 1
ATOM 7264 C CA . HIS B 1 428 ? 7.879 42.062 15.383 1 95.38 428 HIS B CA 1
ATOM 7265 C C . HIS B 1 428 ? 9.258 42.656 15.633 1 95.38 428 HIS B C 1
ATOM 7267 O O . HIS B 1 428 ? 9.844 42.438 16.703 1 95.38 428 HIS B O 1
ATOM 7273 N N . GLU B 1 429 ? 9.773 43.375 14.742 1 95.88 429 GLU B N 1
ATOM 7274 C CA . GLU B 1 429 ? 11.094 44 14.852 1 95.88 429 GLU B CA 1
ATOM 7275 C C . GLU B 1 429 ? 11.156 44.969 16.016 1 95.88 429 GLU B C 1
ATOM 7277 O O . GLU B 1 429 ? 12.125 44.969 16.781 1 95.88 429 GLU B O 1
ATOM 7282 N N . GLU B 1 430 ? 10.094 45.719 16.141 1 96.19 430 GLU B N 1
ATOM 7283 C CA . GLU B 1 430 ? 10.023 46.656 17.25 1 96.19 430 GLU B CA 1
ATOM 7284 C C . GLU B 1 430 ? 9.977 45.938 18.594 1 96.19 430 GLU B C 1
ATOM 7286 O O . GLU B 1 430 ? 10.617 46.375 19.547 1 96.19 430 GLU B O 1
ATOM 7291 N N . LEU B 1 431 ? 9.266 44.906 18.578 1 96.88 431 LEU B N 1
ATOM 7292 C CA . LEU B 1 431 ? 9.117 44.125 19.797 1 96.88 431 LEU B CA 1
ATOM 7293 C C . LEU B 1 431 ? 10.445 43.5 20.203 1 96.88 431 LEU B C 1
ATOM 7295 O O . LEU B 1 431 ? 10.836 43.562 21.375 1 96.88 431 LEU B O 1
ATOM 7299 N N . ILE B 1 432 ? 11.164 42.969 19.281 1 97.06 432 ILE B N 1
ATOM 7300 C CA . ILE B 1 432 ? 12.43 42.281 19.531 1 97.06 432 ILE B CA 1
ATOM 7301 C C . ILE B 1 432 ? 13.469 43.281 20.016 1 97.06 432 ILE B C 1
ATOM 7303 O O . ILE B 1 432 ? 14.258 43 20.906 1 97.06 432 ILE B O 1
ATOM 7307 N N . ALA B 1 433 ? 13.492 44.438 19.453 1 96.94 433 ALA B N 1
ATOM 7308 C CA . ALA B 1 433 ? 14.43 45.469 19.859 1 96.94 433 ALA B CA 1
ATOM 7309 C C . ALA B 1 433 ? 14.242 45.844 21.328 1 96.94 433 ALA B C 1
ATOM 7311 O O . ALA B 1 433 ? 15.219 45.906 22.078 1 96.94 433 ALA B O 1
ATOM 7312 N N . ASP B 1 434 ? 13.008 45.969 21.688 1 95.81 434 ASP B N 1
ATOM 7313 C CA . ASP B 1 434 ? 12.711 46.344 23.062 1 95.81 434 ASP B CA 1
ATOM 7314 C C . ASP B 1 434 ? 13.023 45.188 24.016 1 95.81 434 ASP B C 1
ATOM 7316 O O . ASP B 1 434 ? 13.477 45.375 25.141 1 95.81 434 ASP B O 1
ATOM 7320 N N . TYR B 1 435 ? 12.797 44 23.547 1 97.25 435 TYR B N 1
ATOM 7321 C CA . TYR B 1 435 ? 13.047 42.844 24.406 1 97.25 435 TYR B CA 1
ATOM 7322 C C . TYR B 1 435 ? 14.539 42.656 24.625 1 97.25 435 TYR B C 1
ATOM 7324 O O . TYR B 1 435 ? 14.977 42.438 25.75 1 97.25 435 TYR B O 1
ATOM 7332 N N . GLU B 1 436 ? 15.297 42.781 23.609 1 97 436 GLU B N 1
ATOM 7333 C CA . GLU B 1 436 ? 16.75 42.625 23.672 1 97 436 GLU B CA 1
ATOM 7334 C C . GLU B 1 436 ? 17.391 43.688 24.531 1 97 436 GLU B C 1
ATOM 7336 O O . GLU B 1 436 ? 18.391 43.438 25.234 1 97 436 GLU B O 1
ATOM 7341 N N . SER B 1 437 ? 16.891 44.875 24.516 1 95.56 437 SER B N 1
ATOM 7342 C CA . SER B 1 437 ? 17.438 46 25.281 1 95.56 437 SER B CA 1
ATOM 7343 C C . SER B 1 437 ? 17.047 45.906 26.75 1 95.56 437 SER B C 1
ATOM 7345 O O . SER B 1 437 ? 17.672 46.562 27.594 1 95.56 437 SER B O 1
ATOM 7347 N N . GLY B 1 438 ? 15.984 45.188 26.969 1 93.94 438 GLY B N 1
ATOM 7348 C CA . GLY B 1 438 ? 15.508 45.062 28.328 1 93.94 438 GLY B CA 1
ATOM 7349 C C . GLY B 1 438 ? 14.375 46.031 28.656 1 93.94 438 GLY B C 1
ATOM 7350 O O . GLY B 1 438 ? 13.836 46 29.766 1 93.94 438 GLY B O 1
ATOM 7351 N N . GLU B 1 439 ? 14 46.781 27.688 1 92.56 439 GLU B N 1
ATOM 7352 C CA . GLU B 1 439 ? 12.891 47.719 27.875 1 92.56 439 GLU B CA 1
ATOM 7353 C C . GLU B 1 439 ? 11.57 46.969 28.047 1 92.56 439 GLU B C 1
ATOM 7355 O O . GLU B 1 439 ? 10.625 47.5 28.641 1 92.56 439 GLU B O 1
ATOM 7360 N N . LEU B 1 440 ? 11.547 45.844 27.5 1 94.38 440 LEU B N 1
ATOM 7361 C CA . LEU B 1 440 ? 10.398 44.969 27.703 1 94.38 440 LEU B CA 1
ATOM 7362 C C . LEU B 1 440 ? 10.797 43.719 28.469 1 94.38 440 LEU B C 1
ATOM 7364 O O . LEU B 1 440 ? 11.695 43 28.062 1 94.38 440 LEU B O 1
ATOM 7368 N N . HIS B 1 441 ? 10.141 43.531 29.594 1 94.19 441 HIS B N 1
ATOM 7369 C CA . HIS B 1 441 ? 10.445 42.438 30.5 1 94.19 441 HIS B CA 1
ATOM 7370 C C . HIS B 1 441 ? 9.422 41.312 30.375 1 94.19 441 HIS B C 1
ATOM 7372 O O . HIS B 1 441 ? 8.242 41.562 30.109 1 94.19 441 HIS B O 1
ATOM 7378 N N . PRO B 1 442 ? 9.875 40.062 30.594 1 95.69 442 PRO B N 1
ATOM 7379 C CA . PRO B 1 442 ? 8.945 38.906 30.547 1 95.69 442 PRO B CA 1
ATOM 7380 C C . PRO B 1 442 ? 7.742 39.094 31.469 1 95.69 442 PRO B C 1
ATOM 7382 O O . PRO B 1 442 ? 6.648 38.625 31.172 1 95.69 442 PRO B O 1
ATOM 7385 N N . GLY B 1 443 ? 7.969 39.688 32.531 1 94.06 443 GLY B N 1
ATOM 7386 C CA . GLY B 1 443 ? 6.902 39.938 33.5 1 94.06 443 GLY B CA 1
ATOM 7387 C C . GLY B 1 443 ? 5.75 40.719 32.938 1 94.06 443 GLY B C 1
ATOM 7388 O O . GLY B 1 443 ? 4.613 40.625 33.406 1 94.06 443 GLY B O 1
ATOM 7389 N N . ASP B 1 444 ? 6.008 41.562 31.938 1 94.31 444 ASP B N 1
ATOM 7390 C CA . ASP B 1 444 ? 4.977 42.312 31.25 1 94.31 444 ASP B CA 1
ATOM 7391 C C . ASP B 1 444 ? 4.516 41.625 29.984 1 94.31 444 ASP B C 1
ATOM 7393 O O . ASP B 1 444 ? 3.332 41.625 29.641 1 94.31 444 ASP B O 1
ATOM 7397 N N . LEU B 1 445 ? 5.43 41.031 29.359 1 96.81 445 LEU B N 1
ATOM 7398 C CA . LEU B 1 445 ? 5.172 40.375 28.078 1 96.81 445 LEU B CA 1
ATOM 7399 C C . LEU B 1 445 ? 4.223 39.188 28.234 1 96.81 445 LEU B C 1
ATOM 7401 O O . LEU B 1 445 ? 3.262 39.062 27.469 1 96.81 445 LEU B O 1
ATOM 7405 N N . LYS B 1 446 ? 4.453 38.312 29.188 1 97.56 446 LYS B N 1
ATOM 7406 C CA . LYS B 1 446 ? 3.721 37.062 29.344 1 97.56 446 LYS B CA 1
ATOM 7407 C C . LYS B 1 446 ? 2.246 37.344 29.641 1 97.56 446 LYS B C 1
ATOM 7409 O O . LYS B 1 446 ? 1.366 36.75 29 1 97.56 446 LYS B O 1
ATOM 7414 N N . PRO B 1 447 ? 1.973 38.219 30.594 1 96.81 447 PRO B N 1
ATOM 7415 C CA . PRO B 1 447 ? 0.555 38.5 30.828 1 96.81 447 PRO B CA 1
ATOM 7416 C C . PRO B 1 447 ? -0.145 39.094 29.609 1 96.81 447 PRO B C 1
ATOM 7418 O O . PRO B 1 447 ? -1.31 38.781 29.359 1 96.81 447 PRO B O 1
ATOM 7421 N N . ALA B 1 448 ? 0.519 39.969 28.906 1 97.56 448 ALA B N 1
ATOM 7422 C CA . ALA B 1 448 ? -0.051 40.531 27.688 1 97.56 448 ALA B CA 1
ATOM 7423 C C . ALA B 1 448 ? -0.316 39.469 26.641 1 97.56 448 ALA B C 1
ATOM 7425 O O . ALA B 1 448 ? -1.35 39.5 25.969 1 97.56 448 ALA B O 1
ATOM 7426 N N . LEU B 1 449 ? 0.622 38.594 26.5 1 98.38 449 LEU B N 1
ATOM 7427 C CA . LEU B 1 449 ? 0.451 37.5 25.578 1 98.38 449 LEU B CA 1
ATOM 7428 C C . LEU B 1 449 ? -0.748 36.625 25.969 1 98.38 449 LEU B C 1
ATOM 7430 O O . LEU B 1 449 ? -1.575 36.312 25.125 1 98.38 449 LEU B O 1
ATOM 7434 N N . ALA B 1 450 ? -0.842 36.281 27.219 1 98.5 450 ALA B N 1
ATOM 7435 C CA . ALA B 1 450 ? -1.958 35.469 27.703 1 98.5 450 ALA B CA 1
ATOM 7436 C C . ALA B 1 450 ? -3.293 36.156 27.422 1 98.5 450 ALA B C 1
ATOM 7438 O O . ALA B 1 450 ? -4.25 35.5 27 1 98.5 450 ALA B O 1
ATOM 7439 N N . LYS B 1 451 ? -3.324 37.406 27.625 1 98.06 451 LYS B N 1
ATOM 7440 C CA . LYS B 1 451 ? -4.543 38.156 27.375 1 98.06 451 LYS B CA 1
ATOM 7441 C C . LYS B 1 451 ? -4.949 38.094 25.906 1 98.06 451 LYS B C 1
ATOM 7443 O O . LYS B 1 451 ? -6.121 37.875 25.578 1 98.06 451 LYS B O 1
ATOM 7448 N N . SER B 1 452 ? -4.027 38.312 25.047 1 98.31 452 SER B N 1
ATOM 7449 C CA . SER B 1 452 ? -4.289 38.25 23.625 1 98.31 452 SER B CA 1
ATOM 7450 C C . SER B 1 452 ? -4.746 36.844 23.203 1 98.31 452 SER B C 1
ATOM 7452 O O . SER B 1 452 ? -5.695 36.688 22.438 1 98.31 452 SER B O 1
ATOM 7454 N N . LEU B 1 453 ? -4.066 35.844 23.703 1 98.56 453 LEU B N 1
ATOM 7455 C CA . LEU B 1 453 ? -4.434 34.469 23.391 1 98.56 453 LEU B CA 1
ATOM 7456 C C . LEU B 1 453 ? -5.848 34.156 23.859 1 98.56 453 LEU B C 1
ATOM 7458 O O . LEU B 1 453 ? -6.625 33.531 23.156 1 98.56 453 LEU B O 1
ATOM 7462 N N . ASN B 1 454 ? -6.141 34.594 25.031 1 98.56 454 ASN B N 1
ATOM 7463 C CA . ASN B 1 454 ? -7.465 34.344 25.594 1 98.56 454 ASN B CA 1
ATOM 7464 C C . ASN B 1 454 ? -8.555 35.031 24.766 1 98.56 454 ASN B C 1
ATOM 7466 O O . ASN B 1 454 ? -9.656 34.5 24.625 1 98.56 454 ASN B O 1
ATOM 7470 N N . LYS B 1 455 ? -8.25 36.188 24.234 1 98.31 455 LYS B N 1
ATOM 7471 C CA . LYS B 1 455 ? -9.211 36.844 23.359 1 98.31 455 LYS B CA 1
ATOM 7472 C C . LYS B 1 455 ? -9.484 36.031 22.109 1 98.31 455 LYS B C 1
ATOM 7474 O O . LYS B 1 455 ? -10.617 35.938 21.641 1 98.31 455 LYS B O 1
ATOM 7479 N N . ILE B 1 456 ? -8.477 35.438 21.594 1 98.38 456 ILE B N 1
ATOM 7480 C CA . ILE B 1 456 ? -8.586 34.625 20.391 1 98.38 456 ILE B CA 1
ATOM 7481 C C . ILE B 1 456 ? -9.383 33.344 20.688 1 98.38 456 ILE B C 1
ATOM 7483 O O . ILE B 1 456 ? -10.203 32.906 19.875 1 98.38 456 ILE B O 1
ATOM 7487 N N . LEU B 1 457 ? -9.172 32.719 21.859 1 98.5 457 LEU B N 1
ATOM 7488 C CA . LEU B 1 457 ? -9.703 31.391 22.188 1 98.5 457 LEU B CA 1
ATOM 7489 C C . LEU B 1 457 ? -11.125 31.5 22.734 1 98.5 457 LEU B C 1
ATOM 7491 O O . LEU B 1 457 ? -11.844 30.5 22.781 1 98.5 457 LEU B O 1
ATOM 7495 N N . GLU B 1 458 ? -11.57 32.688 23.078 1 98.19 458 GLU B N 1
ATOM 7496 C CA . GLU B 1 458 ? -12.859 32.875 23.734 1 98.19 458 GLU B CA 1
ATOM 7497 C C . GLU B 1 458 ? -14.008 32.406 22.859 1 98.19 458 GLU B C 1
ATOM 7499 O O . GLU B 1 458 ? -14.914 31.703 23.344 1 98.19 458 GLU B O 1
ATOM 7504 N N . PRO B 1 459 ? -14.039 32.75 21.578 1 97.88 459 PRO B N 1
ATOM 7505 C CA . PRO B 1 459 ? -15.133 32.25 20.75 1 97.88 459 PRO B CA 1
ATOM 7506 C C . PRO B 1 459 ? -15.203 30.719 20.719 1 97.88 459 PRO B C 1
ATOM 7508 O O . PRO B 1 459 ? -16.297 30.156 20.594 1 97.88 459 PRO B O 1
ATOM 7511 N N . VAL B 1 460 ? -14.086 30.062 20.766 1 98.12 460 VAL B N 1
ATOM 7512 C CA . VAL B 1 460 ? -14.047 28.594 20.766 1 98.12 460 VAL B CA 1
ATOM 7513 C C . VAL B 1 460 ? -14.641 28.078 22.078 1 98.12 460 VAL B C 1
ATOM 7515 O O . VAL B 1 460 ? -15.484 27.172 22.062 1 98.12 460 VAL B O 1
ATOM 7518 N N . ARG B 1 461 ? -14.211 28.672 23.188 1 97.69 461 ARG B N 1
ATOM 7519 C CA . ARG B 1 461 ? -14.758 28.297 24.484 1 97.69 461 ARG B CA 1
ATOM 7520 C C . ARG B 1 461 ? -16.281 28.453 24.5 1 97.69 461 ARG B C 1
ATOM 7522 O O . ARG B 1 461 ? -17 27.578 24.984 1 97.69 461 ARG B O 1
ATOM 7529 N N . GLU B 1 462 ? -16.703 29.547 24.016 1 97.5 462 GLU B N 1
ATOM 7530 C CA . GLU B 1 462 ? -18.141 29.828 24 1 97.5 462 GLU B CA 1
ATOM 7531 C C . GLU B 1 462 ? -18.891 28.828 23.141 1 97.5 462 GLU B C 1
ATOM 7533 O O . GLU B 1 462 ? -19.984 28.375 23.531 1 97.5 462 GLU B O 1
ATOM 7538 N N . HIS B 1 463 ? -18.359 28.531 22.016 1 97.44 463 HIS B N 1
ATOM 7539 C CA . HIS B 1 463 ? -18.984 27.562 21.109 1 97.44 463 HIS B CA 1
ATOM 7540 C C . HIS B 1 463 ? -19.156 26.219 21.797 1 97.44 463 HIS B C 1
ATOM 7542 O O . HIS B 1 463 ? -20.234 25.625 21.75 1 97.44 463 HIS B O 1
ATOM 7548 N N . PHE B 1 464 ? -18.141 25.734 22.469 1 96.62 464 PHE B N 1
ATOM 7549 C CA . PHE B 1 464 ? -18.172 24.406 23.062 1 96.62 464 PHE B CA 1
ATOM 7550 C C . PHE B 1 464 ? -18.938 24.422 24.375 1 96.62 464 PHE B C 1
ATOM 7552 O O . PHE B 1 464 ? -19.297 23.375 24.906 1 96.62 464 PHE B O 1
ATOM 7559 N N . ARG B 1 465 ? -19.219 25.594 24.844 1 95.44 465 ARG B N 1
ATOM 7560 C CA . ARG B 1 465 ? -20.062 25.734 26.031 1 95.44 465 ARG B CA 1
ATOM 7561 C C . ARG B 1 465 ? -21.547 25.812 25.641 1 95.44 465 ARG B C 1
ATOM 7563 O O . ARG B 1 465 ? -22.406 25.234 26.297 1 95.44 465 ARG B O 1
ATOM 7570 N N . LYS B 1 466 ? -21.875 26.438 24.578 1 96.19 466 LYS B N 1
ATOM 7571 C CA . LYS B 1 466 ? -23.25 26.797 24.234 1 96.19 466 LYS B CA 1
ATOM 7572 C C . LYS B 1 466 ? -23.859 25.766 23.281 1 96.19 466 LYS B C 1
ATOM 7574 O O . LYS B 1 466 ? -25.062 25.5 23.328 1 96.19 466 LYS B O 1
ATOM 7579 N N . ASP B 1 467 ? -23.094 25.312 22.312 1 96.06 467 ASP B N 1
ATOM 7580 C CA . ASP B 1 467 ? -23.578 24.328 21.359 1 96.06 467 ASP B CA 1
ATOM 7581 C C . ASP B 1 467 ? -23.578 22.922 21.969 1 96.06 467 ASP B C 1
ATOM 7583 O O . ASP B 1 467 ? -22.531 22.391 22.297 1 96.06 467 ASP B O 1
ATOM 7587 N N . SER B 1 468 ? -24.734 22.312 22.016 1 95.19 468 SER B N 1
ATOM 7588 C CA . SER B 1 468 ? -24.891 21.031 22.688 1 95.19 468 SER B CA 1
ATOM 7589 C C . SER B 1 468 ? -24.094 19.938 21.984 1 95.19 468 SER B C 1
ATOM 7591 O O . SER B 1 468 ? -23.469 19.094 22.641 1 95.19 468 SER B O 1
ATOM 7593 N N . ASN B 1 469 ? -24.188 19.938 20.719 1 95.75 469 ASN B N 1
ATOM 7594 C CA . ASN B 1 469 ? -23.453 18.938 19.969 1 95.75 469 ASN B CA 1
ATOM 7595 C C . ASN B 1 469 ? -21.938 19.094 20.156 1 95.75 469 ASN B C 1
ATOM 7597 O O . ASN B 1 469 ? -21.234 18.109 20.344 1 95.75 469 ASN B O 1
ATOM 7601 N N . ALA B 1 470 ? -21.453 20.281 20.125 1 96.19 470 ALA B N 1
ATOM 7602 C CA . ALA B 1 470 ? -20.031 20.562 20.312 1 96.19 470 ALA B CA 1
ATOM 7603 C C . ALA B 1 470 ? -19.578 20.203 21.719 1 96.19 470 ALA B C 1
ATOM 7605 O O . ALA B 1 470 ? -18.469 19.672 21.906 1 96.19 470 ALA B O 1
ATOM 7606 N N . LYS B 1 471 ? -20.406 20.5 22.609 1 95.94 471 LYS B N 1
ATOM 7607 C CA . LYS B 1 471 ? -20.109 20.188 24.016 1 95.94 471 LYS B CA 1
ATOM 7608 C C . LYS B 1 471 ? -19.922 18.688 24.219 1 95.94 471 LYS B C 1
ATOM 7610 O O . LYS B 1 471 ? -18.984 18.25 24.891 1 95.94 471 LYS B O 1
ATOM 7615 N N . GLU B 1 472 ? -20.797 17.938 23.656 1 95.94 472 GLU B N 1
ATOM 7616 C CA . GLU B 1 472 ? -20.703 16.484 23.766 1 95.94 472 GLU B CA 1
ATOM 7617 C C . GLU B 1 472 ? -19.469 15.938 23.047 1 95.94 472 GLU B C 1
ATOM 7619 O O . GLU B 1 472 ? -18.828 15.008 23.531 1 95.94 472 GLU B O 1
ATOM 7624 N N . LEU B 1 473 ? -19.219 16.469 21.938 1 96.06 473 LEU B N 1
ATOM 7625 C CA . LEU B 1 473 ? -18.031 16.094 21.188 1 96.06 473 LEU B CA 1
ATOM 7626 C C . LEU B 1 473 ? -16.766 16.328 22 1 96.06 473 LEU B C 1
ATOM 7628 O O . LEU B 1 473 ? -15.891 15.461 22.047 1 96.06 473 LEU B O 1
ATOM 7632 N N . LEU B 1 474 ? -16.672 17.438 22.609 1 95.94 474 LEU B N 1
ATOM 7633 C CA . LEU B 1 474 ? -15.508 17.781 23.422 1 95.94 474 LEU B CA 1
ATOM 7634 C C . LEU B 1 474 ? -15.359 16.828 24.594 1 95.94 474 LEU B C 1
ATOM 7636 O O . LEU B 1 474 ? -14.242 16.391 24.906 1 95.94 474 LEU B O 1
ATOM 7640 N N . LYS B 1 475 ? -16.438 16.531 25.234 1 95.44 475 LYS B N 1
ATOM 7641 C CA . LYS B 1 475 ? -16.422 15.586 26.344 1 95.44 475 LYS B CA 1
ATOM 7642 C C . LYS B 1 475 ? -15.859 14.234 25.922 1 95.44 475 LYS B C 1
ATOM 7644 O O . LYS B 1 475 ? -15.039 13.641 26.625 1 95.44 475 LYS B O 1
ATOM 7649 N N . ARG B 1 476 ? -16.219 13.781 24.781 1 95.19 476 ARG B N 1
ATOM 7650 C CA . ARG B 1 476 ? -15.75 12.5 24.266 1 95.19 476 ARG B CA 1
ATOM 7651 C C . ARG B 1 476 ? -14.266 12.555 23.938 1 95.19 476 ARG B C 1
ATOM 7653 O O . ARG B 1 476 ? -13.508 11.648 24.297 1 95.19 476 ARG B O 1
ATOM 7660 N N . VAL B 1 477 ? -13.836 13.617 23.281 1 94.88 477 VAL B N 1
ATOM 7661 C CA . VAL B 1 477 ? -12.445 13.758 22.859 1 94.88 477 VAL B CA 1
ATOM 7662 C C . VAL B 1 477 ? -11.539 13.828 24.078 1 94.88 477 VAL B C 1
ATOM 7664 O O . VAL B 1 477 ? -10.469 13.211 24.109 1 94.88 477 VAL B O 1
ATOM 7667 N N . LYS B 1 478 ? -11.938 14.539 25.109 1 91.62 478 LYS B N 1
ATOM 7668 C CA . LYS B 1 478 ? -11.141 14.672 26.328 1 91.62 478 LYS B CA 1
ATOM 7669 C C . LYS B 1 478 ? -11.023 13.344 27.062 1 91.62 478 LYS B C 1
ATOM 7671 O O . LYS B 1 478 ? -10.055 13.117 27.797 1 91.62 478 LYS B O 1
ATOM 7676 N N . ALA B 1 479 ? -11.922 12.461 26.828 1 91 479 ALA B N 1
ATOM 7677 C CA . ALA B 1 479 ? -11.945 11.172 27.5 1 91 479 ALA B CA 1
ATOM 7678 C C . ALA B 1 479 ? -11.023 10.172 26.812 1 91 479 ALA B C 1
ATOM 7680 O O . ALA B 1 479 ? -10.672 9.141 27.391 1 91 479 ALA B O 1
ATOM 7681 N N . TYR B 1 480 ? -10.711 10.531 25.609 1 88.19 480 TYR B N 1
ATOM 7682 C CA . TYR B 1 480 ? -9.875 9.602 24.875 1 88.19 480 TYR B CA 1
ATOM 7683 C C . TYR B 1 480 ? -8.422 9.672 25.344 1 88.19 480 TYR B C 1
ATOM 7685 O O . TYR B 1 480 ? -7.922 10.75 25.656 1 88.19 480 TYR B O 1
ATOM 7693 N N . ARG B 1 481 ? -7.742 8.57 25.422 1 71 481 ARG B N 1
ATOM 7694 C CA . ARG B 1 481 ? -6.309 8.516 25.672 1 71 481 ARG B CA 1
ATOM 7695 C C . ARG B 1 481 ? -5.52 8.828 24.406 1 71 481 ARG B C 1
ATOM 7697 O O . ARG B 1 481 ? -5.836 8.312 23.328 1 71 481 ARG B O 1
ATOM 7704 N N . VAL B 1 482 ? -4.59 9.68 24.625 1 67.69 482 VAL B N 1
ATOM 7705 C CA . VAL B 1 482 ? -3.773 10.031 23.469 1 67.69 482 VAL B CA 1
ATOM 7706 C C . VAL B 1 482 ? -2.705 8.961 23.25 1 67.69 482 VAL B C 1
ATOM 7708 O O . VAL B 1 482 ? -2.094 8.477 24.203 1 67.69 482 VAL B O 1
ATOM 7711 N N . THR B 1 483 ? -2.672 8.445 22.078 1 63.62 483 THR B N 1
ATOM 7712 C CA . THR B 1 483 ? -1.671 7.445 21.719 1 63.62 483 THR B CA 1
ATOM 7713 C C . THR B 1 483 ? -0.572 8.07 20.859 1 63.62 483 THR B C 1
ATOM 7715 O O . THR B 1 483 ? -0.826 9 20.094 1 63.62 483 THR B O 1
ATOM 7718 N N . LYS B 1 484 ? 0.662 7.633 21 1 62.31 484 LYS B N 1
ATOM 7719 C CA . LYS B 1 484 ? 1.792 8.094 20.188 1 62.31 484 LYS B CA 1
ATOM 7720 C C . LYS B 1 484 ? 1.876 7.336 18.875 1 62.31 484 LYS B C 1
ATOM 7722 O O . LYS B 1 484 ? 1.49 6.168 18.797 1 62.31 484 LYS B O 1
#

InterPro domains:
  IPR002305 Aminoacyl-tRNA synthetase, class Ic [PF00579] (165-458)
  IPR014729 Rossmann-like alpha/beta/alpha sandwich fold [G3DSA:3.40.50.620] (128-294)
  IPR014729 Rossmann-like alpha/beta/alpha sandwich fold [G3DSA:3.40.50.620] (295-482)
  IPR050489 Tyrosine--tRNA ligase [PTHR46264] (111-483)

Radius of gyration: 40.43 Å; Cα contacts (8 Å, |Δi|>4): 1214; chains: 2; bounding box: 126×111×98 Å